Protein 8T2I (pdb70)

Solvent-accessible surface area: 71982 Å² total; per-residue (Å²): 56,50,41,17,54,59,82,0,55,35,0,6,120,66,17,85,43,44,6,9,0,0,0,10,0,24,41,57,115,86,96,42,118,114,107,70,44,74,45,35,37,0,18,38,23,1,5,39,29,96,4,166,86,32,58,53,88,24,51,61,9,13,42,19,46,101,5,7,52,78,79,95,80,76,86,95,6,75,55,21,68,34,6,7,16,55,2,20,100,60,79,21,76,41,24,87,27,4,0,0,67,0,41,110,86,94,119,59,19,31,21,35,12,48,56,43,1,84,67,43,74,25,148,8,0,20,92,0,31,112,55,42,2,9,0,0,0,0,6,25,26,124,70,0,0,0,0,0,0,0,54,81,107,19,89,144,49,86,53,7,85,42,56,1,107,122,68,11,139,184,12,112,128,41,66,0,26,0,28,2,42,37,31,16,0,65,80,4,0,29,95,6,1,124,95,0,58,182,77,54,59,35,128,22,57,27,82,83,38,120,103,3,34,93,95,0,39,118,51,5,61,89,23,54,19,0,0,0,1,7,44,24,1,8,46,0,0,18,14,30,127,81,50,11,18,18,101,12,88,15,94,159,59,13,59,81,98,2,42,88,86,0,12,92,8,0,108,56,132,65,114,22,12,1,1,0,3,0,5,15,0,0,2,1,0,28,8,87,109,58,15,93,124,23,11,125,46,4,82,83,5,31,73,36,3,152,95,12,106,88,140,67,59,13,1,3,38,4,11,2,52,70,7,41,19,3,13,2,3,6,2,4,35,30,9,67,8,13,74,130,94,132,61,125,78,60,28,100,55,10,3,5,51,52,82,3,1,74,26,0,0,56,33,1,15,62,4,24,143,102,170,20,20,89,18,107,6,50,58,74,94,4,51,45,6,1,39,152,12,88,0,0,0,11,3,9,1,2,19,2,4,8,75,4,79,96,30,192,26,75,45,6,21,26,27,6,1,34,10,122,73,89,54,4,75,1,9,4,4,0,7,0,0,0,9,2,36,45,1,54,4,80,121,42,0,52,66,0,0,19,91,47,1,4,32,64,91,4,0,72,33,6,22,161,43,39,28,4,3,8,1,0,11,84,76,33,93,141,84,18,88,148,35,100,61,11,65,11,1,70,90,2,14,152,82,18,95,79,8,16,20,20,34,48,0,46,53,2,22,149,4,5,87,44,2,3,38,27,2,10,54,54,164,52,82,15,82,87,2,5,115,46,3,35,72,80,8,43,70,52,6,146,189,77,61,63,133,123,40,74,115,113,34,13,74,106,164,184,63,62,70,154,73,67,91,43,89,42,9,73,86,63,46,143,102,81,150,140,118,58,85,188,59,96,98,41,52,11,19,69,15,117,68,108,54,34,37,77,62,19,96,70,101,68,42,37,95,44,85,34,47,90,20,72,122,12,68,58,31,98,54,50,67,141,120,61,146,136,85,96,80,42,70,78,142,108,82,113,72,123,56,70,59,80,82,68,163,65,32,81,77,123,90,68,129,102,91,136,85,124,124,118,142,48,72,107,76,112,58,73,52,111,130,34,13,161,94,153,68,53,73,116,92,22,63,76,104,11,124,99,78,117,107,133,29,61,169,50,19,39,114,66,151,104,167,59,182,47,93,69,136,64,76,22,44,87,116,41,137,109,43,52,72,34,120,123,41,122,69,22,80,102,88,185,100,59,105,56,108,44,95,166,40,72,85,63,91,44,51,52,86,87,46,62,61,78,90,100,59,79,126,44,109,70,186,31,114,74,106,166,81,81,114,90,180,79,111,105,107,139,149,86,128,22,60,23,48,82,129,29,147,56,104,170,194,250,134,102,143,110,70,110,86,70,62,44,31,84,75,55,50,56,66,133,43,157,111,97,68,103,54,111,98,105,66,44,94,69,30,58,10,7,60,4,98,30,35,74,144,69,18,129,6,19,29,110,35,90,8,126,12,81,9,70,2,106,75,75,4,33,39,19,34,2,5,8,5,42,34,86,71,176,112,27,86,68,21,8,56,32,88,160,58,105,19,122,128,4,90,97,34,10,50,22,116,58,46,144,16,67,104,47,15,5,58,6,30,0,58,72,7,45,48,39,54,55,22,86,12,12,10,5,31,115,110,50,102,46,110,103,68,27,105,13,58,11,92,16,30,18,34,11,10,78,45,3,12,13,85,63,110,54,58,9,51,2,65,8,23,6,3,75,84,3,29,72,51,18,13,17,6,0,18,69,66,133,163,118,81,27,72,64,8,38,25,60,94,186,87,40,53,192,118,15,76,190,3,17,59,30,79,77,76,104,102,153,39,50,12,37,10,58,9,70,147,46,42,52,53,97,39,2,15,6,6,6,47,180,18,131,82,106,67,55,21,30,3,95,6,33,40,100,106,89,101,31,66,72,23,12,44,18,78,10,63,48,91,47,37,6,7,67,57,28,16,7,44,10,35,10,64,16,15,48,20,4,62,84,58,31,14,31,0,45,16,36,128,152,74,120,146,51,85,66,40,122,0,16,17,55,97,140,73,46,64,178,61,28,67,134,45,19,45,32,158,75,49,42,134,112,25,46,2,37,1,17,34,4,70,6,105,15,84,72,25,49,46,10,18,3,10,20,34,173,52,73,58,42,10,100,33,101,6,63,8,60,29,77,84,66,76,5,77,32,23,161,119,134,86,75,92,85,178,206,162,125,51,123,71,67,71,30,30,3,45,98,85,29,102,116,157,43,38,40,72,122,115,185,116,114,69,163,107,126,102,26,84,165,71,60,176,79,113,112,89,98,101,78,165,53

Nearest PDB structures (foldseek):
  5jon-assembly2_B  TM=9.951E-01  e=1.385E-73  Escherichia coli O157:H7
  4kyc-assembly1_A  TM=9.952E-01  e=3.417E-73  Escherichia coli K-12
  3d4g-assembly7_G  TM=9.962E-01  e=1.449E-72  Escherichia coli K-12
  3vd8-assembly1_A  TM=9.955E-01  e=4.830E-72  Escherichia coli O157:H7
  5wq6-assembly3_C  TM=9.945E-01  e=6.145E-72  Homo sapiens

Foldseek 3Di:
DVLVVVLLVVLQVPDPDDFFKKFWWFWDFDQDPPVRDRWIKTAGDDMGGDHPDDDVVQVVVQVVVVVVVVVVVHDTQALVNVLVVVRRVDMGTQPGADFNVCANVQAKDKQFALVSLVPVPGVSSPSCSVRQWGIWMWGYDDGTIMIITHNHGDDDDVVSVVSVHVSGD/DDDPQAFEEEEAPLFQQVLVQVLQVVVCVVPVHGYHYDHDPPCLVVLVVQLLVLDDGQKYWDWQQQVLLCVVSQFFDFDDDDPVLVVQFDPVLQVLQDHPNTHFFAFWFKKFKWKKFFCVVPVDQDQAPVCQVVVQVPVVVVQAAAEAEALLFVLQLQQLLPFQHFDAFDADPNHTDLLDGGCQDDSNLVSLVSVLVCLVVPRYDLPGHHVNRLVCVLVVRYGMYMGIQSSVPCCVVSPRPMDIAADHHYPPTGGAHAMTTTGMTGTSSDPCNVVVVCSVRPRCLDPVNLVSRCVSTNRAGTRGPVCVVVCVVDVNSVRRVVSVVRYDHHHRHNCVVVSRVLSSQLNSCCNVVVDPNNVSSVSSSCSSNVVVD/DCLVVVVVVVVVVCVVPVDPPVQVLLLVLLVVPPPPDDPPDDDDDCPVPPPVVVVVVCVVDPPNDDPDDQCVSHVPLCVVVVPPDPPPLQPPDDPPDPDDPVPDPCSNVVSVVSPPDPDPPPPPDFDDADDPDPDPDDDRGDPVVVVVVVVVCVVVVVPDPPPDPDCVNVVVCVVDVDDVQRPPDPCRPVDDPRPDDSVCPDPRVVVSVVVVVVVQVVVQDDPDLCPPCVVVDDDDDPDDPRSSSHDGDDDPD/DDDPDDAAQQFDWDWAADPDVVDPRTDIDGDPRHFFWFFDDFPQEDAFEFQDKDKTKGGTAGDDVVWWKWKFFDDDDLTDTADTPPPDHDPVCVVQWDWDADGDPVGIIIIIGGGDAVVQAAKMKIGTHDSPPPGIDIYGYHYYWAWLQEAEAAQQAKEKTKTAHHVDLVDFKKFKFFDDDDLDTDTQDIPPPDHDPVQPVQKDWDADHPVRIIMMMGRHDDAQGWMWIATPDCPVPRIGINGYHHPPDHFDYRFHFPWGQEDEFDFWWKDKTKGATDDRLLPAKKFKDFADPDPVDFGDGACMPPGDHDPVCNLQWDWDADRVRRMIIIIGAGDDVVPQGWMWIDRHDGPPPSTRTHGYYYDDPDGWDWPPDDDDDPPDDDDIATTGHLVCLVPDDADWDDDDPDTDHPDDCDDDPDHHDRSHD

Radius of gyration: 42.63 Å; Cα contacts (8 Å, |Δi|>4): 2074; chains: 4; bounding box: 95×113×93 Å

Structure (mmCIF, N/CA/C/O backbone):
data_8T2I
#
_entry.id   8T2I
#
_cell.length_a   1.00
_cell.length_b   1.00
_cell.length_c   1.00
_cell.angle_alpha   90.00
_cell.angle_beta   90.00
_cell.angle_gamma   90.00
#
_symmetry.space_group_name_H-M   'P 1'
#
loop_
_entity.id
_entity.type
_entity.pdbx_description
1 polymer 'Transcription factor MYC3'
2 polymer 'Maltose/maltodextrin-binding periplasmic protein'
3 polymer 'Protein TIFY 10A'
4 polymer 'AFP homolog 2'
#
loop_
_atom_site.group_PDB
_atom_site.id
_atom_site.type_symbol
_atom_site.label_atom_id
_atom_site.label_alt_id
_atom_site.label_comp_id
_atom_site.label_asym_id
_atom_site.label_entity_id
_atom_site.label_seq_id
_atom_site.pdbx_PDB_ins_code
_atom_site.Cartn_x
_atom_site.Cartn_y
_atom_site.Cartn_z
_atom_site.occupancy
_atom_site.B_iso_or_equiv
_atom_site.auth_seq_id
_atom_site.auth_comp_id
_atom_site.auth_asym_id
_atom_site.auth_atom_id
_atom_site.pdbx_PDB_model_num
ATOM 1 N N . GLU A 1 1 ? 259.210 271.575 313.508 1.00 999.99 49 GLU A N 1
ATOM 2 C CA . GLU A 1 1 ? 259.115 272.742 312.652 1.00 999.99 49 GLU A CA 1
ATOM 3 C C . GLU A 1 1 ? 258.237 272.483 311.423 1.00 999.99 49 GLU A C 1
ATOM 4 O O . GLU A 1 1 ? 257.481 273.362 311.020 1.00 999.99 49 GLU A O 1
ATOM 10 N N . ASP A 1 2 ? 258.349 271.284 310.839 1.00 999.99 50 ASP A N 1
ATOM 11 C CA . ASP A 1 2 ? 257.548 270.927 309.669 1.00 999.99 50 ASP A CA 1
ATOM 12 C C . ASP A 1 2 ? 256.059 270.838 310.000 1.00 999.99 50 ASP A C 1
ATOM 13 O O . ASP A 1 2 ? 255.212 271.290 309.216 1.00 999.99 50 ASP A O 1
ATOM 18 N N . THR A 1 3 ? 255.722 270.236 311.146 1.00 999.99 51 THR A N 1
ATOM 19 C CA . THR A 1 3 ? 254.327 270.148 311.568 1.00 999.99 51 THR A CA 1
ATOM 20 C C . THR A 1 3 ? 253.764 271.526 311.890 1.00 999.99 51 THR A C 1
ATOM 21 O O . THR A 1 3 ? 252.623 271.844 311.527 1.00 999.99 51 THR A O 1
ATOM 25 N N . LEU A 1 4 ? 254.553 272.350 312.584 1.00 999.99 52 LEU A N 1
ATOM 26 C CA . LEU A 1 4 ? 254.141 273.716 312.885 1.00 999.99 52 LEU A CA 1
ATOM 27 C C . LEU A 1 4 ? 254.020 274.543 311.608 1.00 999.99 52 LEU A C 1
ATOM 28 O O . LEU A 1 4 ? 253.156 275.420 311.517 1.00 999.99 52 LEU A O 1
ATOM 33 N N . GLN A 1 5 ? 254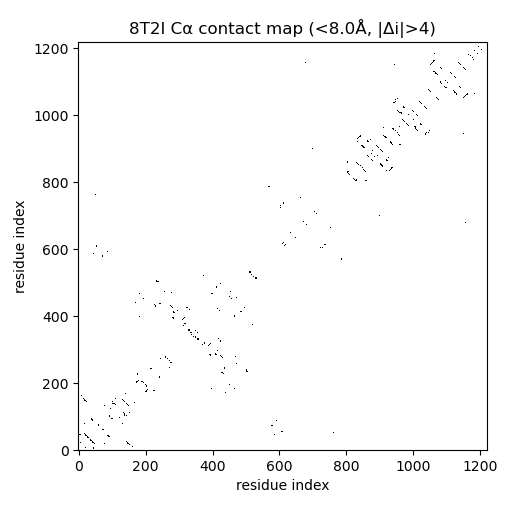.904 274.297 310.630 1.00 999.99 53 GLN A N 1
ATOM 34 C CA . GLN A 1 5 ? 254.787 274.883 309.292 1.00 999.99 53 GLN A CA 1
ATOM 35 C C . GLN A 1 5 ? 253.438 274.571 308.659 1.00 999.99 53 GLN A C 1
ATOM 36 O O . GLN A 1 5 ? 252.751 275.466 308.148 1.00 999.99 53 GLN A O 1
ATOM 42 N N . GLN A 1 6 ? 253.105 273.275 308.610 1.00 999.99 54 GLN A N 1
ATOM 43 C CA . GLN A 1 6 ? 251.819 272.804 308.099 1.00 999.99 54 GLN A CA 1
ATOM 44 C C . GLN A 1 6 ? 250.641 273.472 308.805 1.00 999.99 54 GLN A C 1
ATOM 45 O O . GLN A 1 6 ? 249.686 273.912 308.159 1.00 999.99 54 GLN A O 1
ATOM 47 N N . ARG A 1 7 ? 250.698 273.564 310.138 1.00 999.99 55 ARG A N 1
ATOM 48 C CA . ARG A 1 7 ? 249.591 274.155 310.890 1.00 999.99 55 ARG A CA 1
ATOM 49 C C . ARG A 1 7 ? 249.500 275.675 310.732 1.00 999.99 55 ARG A C 1
ATOM 50 O O . ARG A 1 7 ? 248.386 276.213 310.691 1.00 999.99 55 ARG A O 1
ATOM 58 N N . LEU A 1 8 ? 250.631 276.365 310.549 1.00 999.99 56 LEU A N 1
ATOM 59 C CA . LEU A 1 8 ? 250.598 277.799 310.261 1.00 999.99 56 LEU A CA 1
ATOM 60 C C . LEU A 1 8 ? 250.057 278.070 308.865 1.00 999.99 56 LEU A C 1
ATOM 61 O O . LEU A 1 8 ? 249.352 279.064 308.653 1.00 999.99 56 LEU A O 1
ATOM 66 N N . GLN A 1 9 ? 250.415 277.224 307.892 1.00 999.99 57 GLN A N 1
ATOM 67 C CA . GLN A 1 9 ? 249.844 277.351 306.553 1.00 999.99 57 GLN A CA 1
ATOM 68 C C . GLN A 1 9 ? 248.347 277.065 306.569 1.00 999.99 57 GLN A C 1
ATOM 69 O O . GLN A 1 9 ? 247.570 277.771 305.914 1.00 999.99 57 GLN A O 1
ATOM 75 N N . ALA A 1 10 ? 247.939 276.031 307.314 1.00 999.99 58 ALA A N 1
ATOM 76 C CA . ALA A 1 10 ? 246.531 275.683 307.492 1.00 999.99 58 ALA A CA 1
ATOM 77 C C . ALA A 1 10 ? 245.734 276.834 308.098 1.00 999.99 58 ALA A C 1
ATOM 78 O O . ALA A 1 10 ? 244.559 277.028 307.765 1.00 999.99 58 ALA A O 1
ATOM 80 N N . LEU A 1 11 ? 246.346 277.558 309.046 1.00 999.99 59 LEU A N 1
ATOM 81 C CA . LEU A 1 11 ? 245.668 278.665 309.721 1.00 999.99 59 LEU A CA 1
ATOM 82 C C . LEU A 1 11 ? 245.255 279.767 308.746 1.00 999.99 59 LEU A C 1
ATOM 83 O O . LEU A 1 11 ? 244.166 280.340 308.874 1.00 999.99 59 LEU A O 1
ATOM 88 N N . ILE A 1 12 ? 246.103 280.076 307.763 1.00 999.99 60 ILE A N 1
ATOM 89 C CA . ILE A 1 12 ? 245.761 281.122 306.803 1.00 999.99 60 ILE A CA 1
ATOM 90 C C . ILE A 1 12 ? 245.037 280.598 305.564 1.00 999.99 60 ILE A C 1
ATOM 91 O O . ILE A 1 12 ? 244.410 281.398 304.853 1.00 999.99 60 ILE A O 1
ATOM 96 N N . GLU A 1 13 ? 245.151 279.298 305.251 1.00 999.99 61 GLU A N 1
ATOM 97 C CA . GLU A 1 13 ? 244.414 278.744 304.112 1.00 999.99 61 GLU A CA 1
ATOM 98 C C . GLU A 1 13 ? 242.908 278.813 304.335 1.00 999.99 61 GLU A C 1
ATOM 99 O O . GLU A 1 13 ? 242.149 279.111 303.405 1.00 999.99 61 GLU A O 1
ATOM 105 N N . SER A 1 14 ? 242.458 278.542 305.556 1.00 999.99 62 SER A N 1
ATOM 106 C CA . SER A 1 14 ? 241.041 278.599 305.885 1.00 999.99 62 SER A CA 1
ATOM 107 C C . SER A 1 14 ? 240.606 279.979 306.357 1.00 999.99 62 SER A C 1
ATOM 108 O O . SER A 1 14 ? 239.425 280.163 306.669 1.00 999.99 62 SER A O 1
ATOM 111 N N . ALA A 1 15 ? 241.534 280.935 306.428 1.00 999.99 63 ALA A N 1
ATOM 112 C CA . ALA A 1 15 ? 241.227 282.289 306.876 1.00 999.99 63 ALA A CA 1
ATOM 113 C C . ALA A 1 15 ? 240.279 282.992 305.911 1.00 999.99 63 ALA A C 1
ATOM 114 O O . ALA A 1 15 ? 240.443 282.911 304.689 1.00 999.99 63 ALA A O 1
ATOM 116 N N . GLY A 1 16 ? 239.269 283.660 306.475 1.00 999.99 64 GLY A N 1
ATOM 117 C CA . GLY A 1 16 ? 238.296 284.370 305.658 1.00 999.99 64 GLY A CA 1
ATOM 118 C C . GLY A 1 16 ? 238.884 285.549 304.904 1.00 999.99 64 GLY A C 1
ATOM 119 O O . GLY A 1 16 ? 238.531 285.794 303.748 1.00 999.99 64 GLY A O 1
ATOM 120 N N . GLU A 1 17 ? 239.781 286.294 305.543 1.00 999.99 65 GLU A N 1
ATOM 121 C CA . GLU A 1 17 ? 240.364 287.479 304.936 1.00 999.99 65 GLU A CA 1
ATOM 122 C C . GLU A 1 17 ? 241.707 287.145 304.290 1.00 999.99 65 GLU A C 1
ATOM 123 O O . GLU A 1 17 ? 242.206 286.020 304.361 1.00 999.99 65 GLU A O 1
ATOM 125 N N . ASN A 1 18 ? 242.301 288.155 303.653 1.00 999.99 66 ASN A N 1
ATOM 126 C CA . ASN A 1 18 ? 243.581 288.011 302.960 1.00 999.99 66 ASN A CA 1
ATOM 127 C C . ASN A 1 18 ? 244.686 288.453 303.911 1.00 999.99 66 ASN A C 1
ATOM 128 O O . ASN A 1 18 ? 245.023 289.634 304.004 1.00 999.99 66 ASN A O 1
ATOM 133 N N . TRP A 1 19 ? 245.254 287.490 304.631 1.00 999.99 67 TRP A N 1
ATOM 134 C CA . TRP A 1 19 ? 246.398 287.741 305.497 1.00 999.99 67 TRP A CA 1
ATOM 135 C C . TRP A 1 19 ? 247.686 287.550 304.704 1.00 999.99 67 TRP A C 1
ATOM 136 O O . TRP A 1 19 ? 247.819 286.581 303.949 1.00 999.99 67 TRP A O 1
ATOM 147 N N . THR A 1 20 ? 248.626 288.484 304.868 1.00 999.99 68 THR A N 1
ATOM 148 C CA . THR A 1 20 ? 249.867 288.420 304.102 1.00 999.99 68 THR A CA 1
ATOM 149 C C . THR A 1 20 ? 250.810 287.348 304.645 1.00 999.99 68 THR A C 1
ATOM 150 O O . THR A 1 20 ? 251.363 286.554 303.873 1.00 999.99 68 THR A O 1
ATOM 154 N N . TYR A 1 21 ? 251.001 287.284 305.966 1.00 999.99 69 TYR A N 1
ATOM 155 C CA . TYR A 1 21 ? 251.909 286.273 306.508 1.00 999.99 69 TYR A CA 1
ATOM 156 C C . TYR A 1 21 ? 251.387 285.724 307.833 1.00 999.99 69 TYR A C 1
ATOM 157 O O . TYR A 1 21 ? 250.330 286.126 308.330 1.00 999.99 69 TYR A O 1
ATOM 166 N N . ALA A 1 22 ? 252.154 284.791 308.403 1.00 999.99 70 ALA A N 1
ATOM 167 C CA . ALA A 1 22 ? 251.901 284.273 309.743 1.00 999.99 70 ALA A CA 1
ATOM 168 C C . ALA A 1 22 ? 253.224 283.851 310.371 1.00 999.99 70 ALA A C 1
ATOM 169 O O . ALA A 1 22 ? 254.060 283.233 309.710 1.00 999.99 70 ALA A O 1
ATOM 171 N N . ILE A 1 23 ? 253.420 284.217 311.639 1.00 999.99 71 ILE A N 1
ATOM 172 C CA . ILE A 1 23 ? 254.657 283.967 312.377 1.00 999.99 71 ILE A CA 1
ATOM 173 C C . ILE A 1 23 ? 254.296 283.348 313.720 1.00 999.99 71 ILE A C 1
ATOM 174 O O . ILE A 1 23 ? 253.406 283.849 314.414 1.00 999.99 71 ILE A O 1
ATOM 179 N N . PHE A 1 24 ? 254.974 282.262 314.094 1.00 999.99 72 PHE A N 1
ATOM 180 C CA . PHE A 1 24 ? 254.839 281.709 315.437 1.00 999.99 72 PHE A CA 1
ATOM 181 C C . PHE A 1 24 ? 256.073 282.102 316.244 1.00 999.99 72 PHE A C 1
ATOM 182 O O . PHE A 1 24 ? 257.190 281.679 315.929 1.00 999.99 72 PHE A O 1
ATOM 190 N N . TRP A 1 25 ? 255.872 282.928 317.267 1.00 999.99 73 TRP A N 1
ATOM 191 C CA . TRP A 1 25 ? 256.914 283.262 318.224 1.00 999.99 73 TRP A CA 1
ATOM 192 C C . TRP A 1 25 ? 256.930 282.191 319.305 1.00 999.99 73 TRP A C 1
ATOM 193 O O . TRP A 1 25 ? 255.880 281.858 319.867 1.00 999.99 73 TRP A O 1
ATOM 204 N N . GLN A 1 26 ? 258.123 281.683 319.610 1.00 999.99 74 GLN A N 1
ATOM 205 C CA . GLN A 1 26 ? 258.312 280.477 320.403 1.00 999.99 74 GLN A CA 1
ATOM 206 C C . GLN A 1 26 ? 258.950 280.827 321.740 1.00 999.99 74 GLN A C 1
ATOM 207 O O . GLN A 1 26 ? 259.891 281.625 321.801 1.00 999.99 74 GLN A O 1
ATOM 213 N N . ILE A 1 27 ? 258.431 280.225 322.809 1.00 999.99 75 ILE A N 1
ATOM 214 C CA . ILE A 1 27 ? 258.952 280.459 324.150 1.00 999.99 75 ILE A CA 1
ATOM 215 C C . ILE A 1 27 ? 260.276 279.726 324.322 1.00 999.99 75 ILE A C 1
ATOM 216 O O . ILE A 1 27 ? 260.540 278.699 323.684 1.00 999.99 75 ILE A O 1
ATOM 221 N N . SER A 1 28 ? 261.131 280.276 325.181 1.00 999.99 76 SER A N 1
ATOM 222 C CA . SER A 1 28 ? 262.383 279.637 325.558 1.00 999.99 76 SER A CA 1
ATOM 223 C C . SER A 1 28 ? 262.768 280.122 326.947 1.00 999.99 76 SER A C 1
ATOM 224 O O . SER A 1 28 ? 262.149 281.033 327.502 1.00 999.99 76 SER A O 1
ATOM 227 N N . HIS A 1 29 ? 263.801 279.500 327.511 1.00 999.99 77 HIS A N 1
ATOM 228 C CA . HIS A 1 29 ? 264.289 279.850 328.839 1.00 999.99 77 HIS A CA 1
ATOM 229 C C . HIS A 1 29 ? 265.807 279.933 328.809 1.00 999.99 77 HIS A C 1
ATOM 230 O O . HIS A 1 29 ? 266.478 278.945 328.496 1.00 999.99 77 HIS A O 1
ATOM 237 N N . ASP A 1 30 ? 266.342 281.106 329.135 1.00 999.99 78 ASP A N 1
ATOM 238 C CA . ASP A 1 30 ? 267.773 281.303 329.311 1.00 999.99 78 ASP A CA 1
ATOM 239 C C . ASP A 1 30 ? 268.067 281.614 330.772 1.00 999.99 78 ASP A C 1
ATOM 240 O O . ASP A 1 30 ? 267.306 282.331 331.430 1.00 999.99 78 ASP A O 1
ATOM 245 N N . PHE A 1 31 ? 269.175 281.073 331.275 1.00 999.99 79 PHE A N 1
ATOM 246 C CA . PHE A 1 31 ? 269.536 281.200 332.686 1.00 999.99 79 PHE A CA 1
ATOM 247 C C . PHE A 1 31 ? 270.426 282.425 332.854 1.00 999.99 79 PHE A C 1
ATOM 248 O O . PHE A 1 31 ? 271.636 282.365 332.624 1.00 999.99 79 PHE A O 1
ATOM 250 N N . ASP A 1 32 ? 269.825 283.542 333.258 1.00 999.99 80 ASP A N 1
ATOM 251 C CA . ASP A 1 32 ? 270.575 284.757 333.560 1.00 999.99 80 ASP A CA 1
ATOM 252 C C . ASP A 1 32 ? 271.205 284.612 334.940 1.00 999.99 80 ASP A C 1
ATOM 253 O O . ASP A 1 32 ? 270.503 284.631 335.956 1.00 999.99 80 ASP A O 1
ATOM 255 N N . SER A 1 33 ? 272.532 284.466 334.978 1.00 999.99 81 SER A N 1
ATOM 256 C CA . SER A 1 33 ? 273.247 284.223 336.227 1.00 999.99 81 SER A CA 1
ATOM 257 C C . SER A 1 33 ? 273.336 285.451 337.128 1.00 999.99 81 SER A C 1
ATOM 258 O O . SER A 1 33 ? 273.764 285.315 338.279 1.00 999.99 81 SER A O 1
ATOM 261 N N . SER A 1 34 ? 272.949 286.632 336.648 1.00 999.99 82 SER A N 1
ATOM 262 C CA . SER A 1 34 ? 273.048 287.843 337.454 1.00 999.99 82 SER A CA 1
ATOM 263 C C . SER A 1 34 ? 271.830 288.028 338.353 1.00 999.99 82 SER A C 1
ATOM 264 O O . SER A 1 34 ? 271.974 288.305 339.548 1.00 999.99 82 SER A O 1
ATOM 267 N N . THR A 1 35 ? 270.629 287.879 337.797 1.00 999.99 83 THR A N 1
ATOM 268 C CA . THR A 1 35 ? 269.400 287.995 338.566 1.00 999.99 83 THR A CA 1
ATOM 269 C C . THR A 1 35 ? 268.861 286.651 339.036 1.00 999.99 83 THR A C 1
ATOM 270 O O . THR A 1 35 ? 267.919 286.626 339.836 1.00 999.99 83 THR A O 1
ATOM 274 N N . GLY A 1 36 ? 269.434 285.542 338.567 1.00 999.99 84 GLY A N 1
ATOM 275 C CA . GLY A 1 36 ? 268.957 284.216 338.918 1.00 999.99 84 GLY A CA 1
ATOM 276 C C . GLY A 1 36 ? 267.585 283.864 338.386 1.00 999.99 84 GLY A C 1
ATOM 277 O O . GLY A 1 36 ? 266.981 282.893 338.848 1.00 999.99 84 GLY A O 1
ATOM 278 N N . ASP A 1 37 ? 267.076 284.626 337.422 1.00 999.99 85 ASP A N 1
ATOM 279 C CA . ASP A 1 37 ? 265.733 284.445 336.888 1.00 999.99 85 ASP A CA 1
ATOM 280 C C . ASP A 1 37 ? 265.808 283.655 335.588 1.00 999.99 85 ASP A C 1
ATOM 281 O O . ASP A 1 37 ? 266.502 284.062 334.650 1.00 999.99 85 ASP A O 1
ATOM 283 N N . ASN A 1 38 ? 265.100 282.526 335.535 1.00 999.99 86 ASN A N 1
ATOM 284 C CA . ASN A 1 38 ? 264.894 281.784 334.290 1.00 999.99 86 ASN A CA 1
ATOM 285 C C . ASN A 1 38 ? 263.906 282.563 333.423 1.00 999.99 86 ASN A C 1
ATOM 286 O O . ASN A 1 38 ? 262.712 282.262 333.353 1.00 999.99 86 ASN A O 1
ATOM 288 N N . THR A 1 39 ? 264.426 283.603 332.767 1.00 999.99 87 THR A N 1
ATOM 289 C CA . THR A 1 39 ? 263.599 284.538 332.013 1.00 999.99 87 THR A CA 1
ATOM 290 C C . THR A 1 39 ? 263.013 283.884 330.767 1.00 999.99 87 THR A C 1
ATOM 291 O O . THR A 1 39 ? 263.725 283.228 330.000 1.00 999.99 87 THR A O 1
ATOM 295 N N . VAL A 1 40 ? 261.712 284.068 330.572 1.00 999.99 88 VAL A N 1
ATOM 296 C CA . VAL A 1 40 ? 261.040 283.578 329.374 1.00 999.99 88 VAL A CA 1
ATOM 297 C C . VAL A 1 40 ? 261.303 284.566 328.246 1.00 999.99 88 VAL A C 1
ATOM 298 O O . VAL A 1 40 ? 261.137 285.779 328.417 1.00 999.99 88 VAL A O 1
ATOM 302 N N . ILE A 1 41 ? 261.727 284.054 327.092 1.00 999.99 89 ILE A N 1
ATOM 303 C CA . ILE A 1 41 ? 262.076 284.879 325.941 1.00 999.99 89 ILE A CA 1
ATOM 304 C C . ILE A 1 41 ? 261.354 284.325 324.720 1.00 999.99 89 ILE A C 1
ATOM 305 O O . ILE A 1 41 ? 261.409 283.118 324.456 1.00 999.99 89 ILE A O 1
ATOM 310 N N . LEU A 1 42 ? 260.683 285.205 323.980 1.00 999.99 90 LEU A N 1
ATOM 311 C CA . LEU A 1 42 ? 260.078 284.854 322.704 1.00 999.99 90 LEU A CA 1
ATOM 312 C C . LEU A 1 42 ? 261.077 285.072 321.577 1.00 999.99 90 LEU A C 1
ATOM 313 O O . LEU A 1 42 ? 261.766 286.094 321.528 1.00 999.99 90 LEU A O 1
ATOM 318 N N . GLY A 1 43 ? 261.144 284.103 320.667 1.00 999.99 91 GLY A N 1
ATOM 319 C CA . GLY A 1 43 ? 262.024 284.190 319.520 1.00 999.99 91 GLY A CA 1
ATOM 320 C C . GLY A 1 43 ? 261.342 283.567 318.323 1.00 999.99 91 GLY A C 1
ATOM 321 O O . GLY A 1 43 ? 260.222 283.062 318.421 1.00 999.99 91 GLY A O 1
ATOM 322 N N . TRP A 1 44 ? 262.017 283.661 317.175 1.00 999.99 92 TRP A N 1
ATOM 323 C CA . TRP A 1 44 ? 261.512 283.083 315.933 1.00 999.99 92 TRP A CA 1
ATOM 324 C C . TRP A 1 44 ? 261.341 281.576 316.061 1.00 999.99 92 TRP A C 1
ATOM 325 O O . TRP A 1 44 ? 262.320 280.842 316.223 1.00 999.99 92 TRP A O 1
ATOM 336 N N . GLY A 1 45 ? 260.097 281.114 315.976 1.00 999.99 93 GLY A N 1
ATOM 337 C CA . GLY A 1 45 ? 259.857 279.689 315.962 1.00 999.99 93 GLY A CA 1
ATOM 338 C C . GLY A 1 45 ? 259.704 279.156 314.555 1.00 999.99 93 GLY A C 1
ATOM 339 O O . GLY A 1 45 ? 260.489 278.305 314.129 1.00 999.99 93 GLY A O 1
ATOM 340 N N . ASP A 1 46 ? 258.721 279.688 313.828 1.00 999.99 94 ASP A N 1
ATOM 341 C CA . ASP A 1 46 ? 258.435 279.342 312.441 1.00 999.99 94 ASP A CA 1
ATOM 342 C C . ASP A 1 46 ? 257.690 280.501 311.791 1.00 999.99 94 ASP A C 1
ATOM 343 O O . ASP A 1 46 ? 257.270 281.452 312.457 1.00 999.99 94 ASP A O 1
ATOM 348 N N . GLY A 1 47 ? 257.483 280.387 310.481 1.00 999.99 95 GLY A N 1
ATOM 349 C CA . GLY A 1 47 ? 256.766 281.402 309.735 1.00 999.99 95 GLY A CA 1
ATOM 350 C C . GLY A 1 47 ? 256.360 280.875 308.379 1.00 999.99 95 GLY A C 1
ATOM 351 O O . GLY A 1 47 ? 256.998 279.976 307.824 1.00 999.99 95 GLY A O 1
ATOM 352 N N . TYR A 1 48 ? 255.286 281.450 307.845 1.00 999.99 96 TYR A N 1
ATOM 353 C CA . TYR A 1 48 ? 254.803 281.117 306.510 1.00 999.99 96 TYR A CA 1
ATOM 354 C C . TYR A 1 48 ? 254.309 282.392 305.848 1.00 999.99 96 TYR A C 1
ATOM 355 O O . TYR A 1 48 ? 253.405 283.057 306.368 1.00 999.99 96 TYR A O 1
ATOM 364 N N . TYR A 1 49 ? 254.930 282.741 304.726 1.00 999.99 97 TYR A N 1
ATOM 365 C CA . TYR A 1 49 ? 254.556 283.896 303.923 1.00 999.99 97 TYR A CA 1
ATOM 366 C C . TYR A 1 49 ? 253.667 283.455 302.766 1.00 999.99 97 TYR A C 1
ATOM 367 O O . TYR A 1 49 ? 253.958 282.454 302.102 1.00 999.99 97 TYR A O 1
ATOM 376 N N . LYS A 1 50 ? 252.586 284.199 302.530 1.00 999.99 98 LYS A N 1
ATOM 377 C CA . LYS A 1 50 ? 251.703 283.953 301.395 1.00 999.99 98 LYS A CA 1
ATOM 378 C C . LYS A 1 50 ? 251.681 285.121 300.422 1.00 999.99 98 LYS A C 1
ATOM 379 O O . LYS A 1 50 ? 251.792 284.915 299.207 1.00 999.99 98 LYS A O 1
ATOM 385 N N . GLY A 1 51 ? 251.546 286.347 300.923 1.00 999.99 99 GLY A N 1
ATOM 386 C CA . GLY A 1 51 ? 251.641 287.529 300.089 1.00 999.99 99 GLY A CA 1
ATOM 387 C C . GLY A 1 51 ? 250.372 287.902 299.352 1.00 999.99 99 GLY A C 1
ATOM 388 O O . GLY A 1 51 ? 249.271 287.821 299.907 1.00 999.99 99 GLY A O 1
ATOM 389 N N . GLU A 1 52 ? 250.518 288.314 298.097 1.00 999.99 100 GLU A N 1
ATOM 390 C CA . GLU A 1 52 ? 249.387 288.744 297.284 1.00 999.99 100 GLU A CA 1
ATOM 391 C C . GLU A 1 52 ? 249.521 288.239 295.852 1.00 999.99 100 GLU A C 1
ATOM 392 O O . GLU A 1 52 ? 248.562 287.731 295.270 1.00 999.99 100 GLU A O 1
ATOM 398 N N . THR A 1 62 ? 260.982 301.081 296.147 1.00 999.99 110 THR A N 1
ATOM 399 C CA . THR A 1 62 ? 262.341 300.960 296.657 1.00 999.99 110 THR A CA 1
ATOM 400 C C . THR A 1 62 ? 263.349 301.575 295.693 1.00 999.99 110 THR A C 1
ATOM 401 O O . THR A 1 62 ? 262.985 302.063 294.622 1.00 999.99 110 THR A O 1
ATOM 403 N N . ASN A 1 63 ? 264.616 301.553 296.084 1.00 999.99 111 ASN A N 1
ATOM 404 C CA . ASN A 1 63 ? 265.711 302.074 295.279 1.00 999.99 111 ASN A CA 1
ATOM 405 C C . ASN A 1 63 ? 266.693 300.957 294.930 1.00 999.99 111 ASN A C 1
ATOM 406 O O . ASN A 1 63 ? 266.482 299.787 295.259 1.00 999.99 111 ASN A O 1
ATOM 411 N N . THR A 1 64 ? 267.757 301.345 294.220 1.00 999.99 112 THR A N 1
ATOM 412 C CA . THR A 1 64 ? 268.732 300.385 293.704 1.00 999.99 112 THR A CA 1
ATOM 413 C C . THR A 1 64 ? 269.487 299.665 294.821 1.00 999.99 112 THR A C 1
ATOM 414 O O . THR A 1 64 ? 269.589 298.434 294.809 1.00 999.99 112 THR A O 1
ATOM 418 N N . ALA A 1 65 ? 270.036 300.421 295.784 1.00 999.99 113 ALA A N 1
ATOM 419 C CA . ALA A 1 65 ? 270.893 299.843 296.825 1.00 999.99 113 ALA A CA 1
ATOM 420 C C . ALA A 1 65 ? 270.148 298.858 297.724 1.00 999.99 113 ALA A C 1
ATOM 421 O O . ALA A 1 65 ? 270.683 297.791 298.062 1.00 999.99 113 ALA A O 1
ATOM 423 N N . GLU A 1 66 ? 268.899 299.174 298.080 1.00 999.99 114 GLU A N 1
ATOM 424 C CA . GLU A 1 66 ? 268.110 298.271 298.913 1.00 999.99 114 GLU A CA 1
ATOM 425 C C . GLU A 1 66 ? 267.770 296.993 298.163 1.00 999.99 114 GLU A C 1
ATOM 426 O O . GLU A 1 66 ? 267.883 295.895 298.718 1.00 999.99 114 GLU A O 1
ATOM 432 N N . GLN A 1 67 ? 267.321 297.118 296.909 1.00 999.99 115 GLN A N 1
ATOM 433 C CA . GLN A 1 67 ? 266.966 295.929 296.143 1.00 999.99 115 GLN A CA 1
ATOM 434 C C . GLN A 1 67 ? 268.188 295.078 295.823 1.00 999.99 115 GLN A C 1
ATOM 435 O O . GLN A 1 67 ? 268.080 293.852 295.794 1.00 999.99 115 GLN A O 1
ATOM 441 N N . GLU A 1 68 ? 269.367 295.691 295.679 1.00 999.99 116 GLU A N 1
ATOM 442 C CA . GLU A 1 68 ? 270.571 294.896 295.455 1.00 999.99 116 GLU A CA 1
ATOM 443 C C . GLU A 1 68 ? 270.995 294.170 296.725 1.00 999.99 116 GLU A C 1
ATOM 444 O O . GLU A 1 68 ? 271.416 293.008 296.662 1.00 999.99 116 GLU A O 1
ATOM 450 N N . HIS A 1 69 ? 270.850 294.825 297.885 1.00 999.99 117 HIS A N 1
ATOM 451 C CA . HIS A 1 69 ? 271.101 294.164 299.166 1.00 999.99 117 HIS A CA 1
ATOM 452 C C . HIS A 1 69 ? 270.146 292.990 299.380 1.00 999.99 117 HIS A C 1
ATOM 453 O O . HIS A 1 69 ? 270.566 291.895 299.782 1.00 999.99 117 HIS A O 1
ATOM 460 N N . ARG A 1 70 ? 268.859 293.196 299.077 1.00 999.99 118 ARG A N 1
ATOM 461 C CA . ARG A 1 70 ? 267.855 292.154 299.280 1.00 999.99 118 ARG A CA 1
ATOM 462 C C . ARG A 1 70 ? 268.061 290.984 298.326 1.00 999.99 118 ARG A C 1
ATOM 463 O O . ARG A 1 70 ? 267.938 289.825 298.733 1.00 999.99 118 ARG A O 1
ATOM 471 N N . LYS A 1 71 ? 268.359 291.268 297.054 1.00 999.99 119 LYS A N 1
ATOM 472 C CA . LYS A 1 71 ? 268.623 290.208 296.084 1.00 999.99 119 LYS A CA 1
ATOM 473 C C . LYS A 1 71 ? 269.898 289.445 296.429 1.00 999.99 119 LYS A C 1
ATOM 474 O O . LYS A 1 71 ? 269.971 288.231 296.205 1.00 999.99 119 LYS A O 1
ATOM 480 N N . ARG A 1 72 ? 270.914 290.143 296.959 1.00 999.99 120 ARG A N 1
ATOM 481 C CA . ARG A 1 72 ? 272.117 289.480 297.466 1.00 999.99 120 ARG A CA 1
ATOM 482 C C . ARG A 1 72 ? 271.784 288.504 298.591 1.00 999.99 120 ARG A C 1
ATOM 483 O O . ARG A 1 72 ? 272.266 287.363 298.599 1.00 999.99 120 ARG A O 1
ATOM 491 N N . VAL A 1 73 ? 270.977 288.950 299.563 1.00 999.99 121 VAL A N 1
ATOM 492 C CA . VAL A 1 73 ? 270.562 288.083 300.671 1.00 999.99 121 VAL A CA 1
ATOM 493 C C . VAL A 1 73 ? 269.746 286.891 300.162 1.00 999.99 121 VAL A C 1
ATOM 494 O O . VAL A 1 73 ? 269.949 285.750 300.602 1.00 999.99 121 VAL A O 1
ATOM 498 N N . ILE A 1 74 ? 268.831 287.134 299.215 1.00 999.99 122 ILE A N 1
ATOM 499 C CA . ILE A 1 74 ? 267.985 286.067 298.677 1.00 999.99 122 ILE A CA 1
ATOM 500 C C . ILE A 1 74 ? 268.812 285.043 297.900 1.00 999.99 122 ILE A C 1
ATOM 501 O O . ILE A 1 74 ? 268.606 283.833 298.045 1.00 999.99 122 ILE A O 1
ATOM 506 N N . ARG A 1 75 ? 269.797 285.494 297.116 1.00 999.99 123 ARG A N 1
ATOM 507 C CA . ARG A 1 75 ? 270.615 284.517 296.404 1.00 999.99 123 ARG A CA 1
ATOM 508 C C . ARG A 1 75 ? 271.611 283.823 297.326 1.00 999.99 123 ARG A C 1
ATOM 509 O O . ARG A 1 75 ? 272.002 282.688 297.043 1.00 999.99 123 ARG A O 1
ATOM 517 N N . GLU A 1 76 ? 271.984 284.456 298.444 1.00 999.99 124 GLU A N 1
ATOM 518 C CA . GLU A 1 76 ? 272.775 283.769 299.462 1.00 999.99 124 GLU A CA 1
ATOM 519 C C . GLU A 1 76 ? 271.970 282.651 300.114 1.00 999.99 124 GLU A C 1
ATOM 520 O O . GLU A 1 76 ? 272.481 281.540 300.324 1.00 999.99 124 GLU A O 1
ATOM 526 N N . LEU A 1 77 ? 270.695 282.923 300.407 1.00 999.99 125 LEU A N 1
ATOM 527 C CA . LEU A 1 77 ? 269.809 281.896 300.948 1.00 999.99 125 LEU A CA 1
ATOM 528 C C . LEU A 1 77 ? 269.559 280.788 299.930 1.00 999.99 125 LEU A C 1
ATOM 529 O O . LEU A 1 77 ? 269.459 279.614 300.301 1.00 999.99 125 LEU A O 1
ATOM 534 N N . ASN A 1 78 ? 269.417 281.152 298.651 1.00 999.99 126 ASN A N 1
ATOM 535 C CA . ASN A 1 78 ? 269.273 280.162 297.584 1.00 999.99 126 ASN A CA 1
ATOM 536 C C . ASN A 1 78 ? 270.510 279.278 297.463 1.00 999.99 126 ASN A C 1
ATOM 537 O O . ASN A 1 78 ? 270.393 278.072 297.211 1.00 999.99 126 ASN A O 1
ATOM 542 N N . SER A 1 79 ? 271.702 279.875 297.580 1.00 999.99 127 SER A N 1
ATOM 543 C CA . SER A 1 79 ? 272.944 279.106 297.620 1.00 999.99 127 SER A CA 1
ATOM 544 C C . SER A 1 79 ? 272.972 278.153 298.810 1.00 999.99 127 SER A C 1
ATOM 545 O O . SER A 1 79 ? 273.481 277.030 298.702 1.00 999.99 127 SER A O 1
ATOM 548 N N . LEU A 1 80 ? 272.457 278.597 299.961 1.00 999.99 128 LEU A N 1
ATOM 549 C CA . LEU A 1 80 ? 272.416 277.728 301.137 1.00 999.99 128 LEU A CA 1
ATOM 550 C C . LEU A 1 80 ? 271.439 276.569 300.956 1.00 999.99 128 LEU A C 1
ATOM 551 O O . LEU A 1 80 ? 271.766 275.421 301.282 1.00 999.99 128 LEU A O 1
ATOM 556 N N . ILE A 1 81 ? 270.238 276.843 300.443 1.00 999.99 129 ILE A N 1
ATOM 557 C CA . ILE A 1 81 ? 269.234 275.791 300.312 1.00 999.99 129 ILE A CA 1
ATOM 558 C C . ILE A 1 81 ? 269.536 274.901 299.112 1.00 999.99 129 ILE A C 1
ATOM 559 O O . ILE A 1 81 ? 269.511 273.669 299.216 1.00 999.99 129 ILE A O 1
ATOM 564 N N . SER A 1 82 ? 269.844 275.500 297.968 1.00 999.99 130 SER A N 1
ATOM 565 C CA . SER A 1 82 ? 270.017 274.741 296.735 1.00 999.99 130 SER A CA 1
ATOM 566 C C . SER A 1 82 ? 271.488 274.668 296.338 1.00 999.99 130 SER A C 1
ATOM 567 O O . SER A 1 82 ? 272.325 274.185 297.101 1.00 999.99 130 SER A O 1
ATOM 570 N N . ASP A 1 93 ? 265.976 285.882 289.259 1.00 999.99 141 ASP A N 1
ATOM 571 C CA . ASP A 1 93 ? 266.129 286.829 290.357 1.00 999.99 141 ASP A CA 1
ATOM 572 C C . ASP A 1 93 ? 265.005 287.862 290.344 1.00 999.99 141 ASP A C 1
ATOM 573 O O . ASP A 1 93 ? 265.110 288.888 289.677 1.00 999.99 141 ASP A O 1
ATOM 578 N N . GLU A 1 94 ? 263.935 287.584 291.085 1.00 999.99 142 GLU A N 1
ATOM 579 C CA . GLU A 1 94 ? 262.816 288.506 291.196 1.00 999.99 142 GLU A CA 1
ATOM 580 C C . GLU A 1 94 ? 263.105 289.586 292.238 1.00 999.99 142 GLU A C 1
ATOM 581 O O . GLU A 1 94 ? 264.042 289.490 293.034 1.00 999.99 142 GLU A O 1
ATOM 587 N N . GLU A 1 95 ? 262.271 290.623 292.232 1.00 999.99 143 GLU A N 1
ATOM 588 C CA . GLU A 1 95 ? 262.395 291.680 293.222 1.00 999.99 143 GLU A CA 1
ATOM 589 C C . GLU A 1 95 ? 261.808 291.242 294.559 1.00 999.99 143 GLU A C 1
ATOM 590 O O . GLU A 1 95 ? 260.933 290.375 294.635 1.00 999.99 143 GLU A O 1
ATOM 596 N N . VAL A 1 96 ? 262.308 291.860 295.622 1.00 999.99 144 VAL A N 1
ATOM 597 C CA . VAL A 1 96 ? 261.912 291.540 296.986 1.00 999.99 144 VAL A CA 1
ATOM 598 C C . VAL A 1 96 ? 261.010 292.659 297.488 1.00 999.99 144 VAL A C 1
ATOM 599 O O . VAL A 1 96 ? 261.473 293.778 297.735 1.00 999.99 144 VAL A O 1
ATOM 603 N N . THR A 1 97 ? 259.719 292.361 297.618 1.00 999.99 145 THR A N 1
ATOM 604 C CA . THR A 1 97 ? 258.756 293.322 298.134 1.00 999.99 145 THR A CA 1
ATOM 605 C C . THR A 1 97 ? 259.012 293.595 299.615 1.00 999.99 145 THR A C 1
ATOM 606 O O . THR A 1 97 ? 259.695 292.832 300.306 1.00 999.99 145 THR A O 1
ATOM 610 N N . ASP A 1 98 ? 258.476 294.729 300.083 1.00 999.99 146 ASP A N 1
ATOM 611 C CA . ASP A 1 98 ? 258.653 295.154 301.472 1.00 999.99 146 ASP A CA 1
ATOM 612 C C . ASP A 1 98 ? 258.064 294.159 302.468 1.00 999.99 146 ASP A C 1
ATOM 613 O O . ASP A 1 98 ? 258.587 294.018 303.579 1.00 999.99 146 ASP A O 1
ATOM 618 N N . THR A 1 99 ? 256.988 293.461 302.093 1.00 999.99 147 THR A N 1
ATOM 619 C CA . THR A 1 99 ? 256.396 292.478 302.996 1.00 999.99 147 THR A CA 1
ATOM 620 C C . THR A 1 99 ? 257.283 291.245 303.137 1.00 999.99 147 THR A C 1
ATOM 621 O O . THR A 1 99 ? 257.449 290.722 304.248 1.00 999.99 147 THR A O 1
ATOM 625 N N . GLU A 1 100 ? 257.859 290.774 302.021 1.00 999.99 148 GLU A N 1
ATOM 626 C CA . GLU A 1 100 ? 258.829 289.679 302.059 1.00 999.99 148 GLU A CA 1
ATOM 627 C C . GLU A 1 100 ? 260.045 290.041 302.901 1.00 999.99 148 GLU A C 1
ATOM 628 O O . GLU A 1 100 ? 260.536 289.220 303.687 1.00 999.99 148 GLU A O 1
ATOM 634 N N . TRP A 1 101 ? 260.525 291.278 302.770 1.00 999.99 149 TRP A N 1
ATOM 635 C CA . TRP A 1 101 ? 261.717 291.691 303.500 1.00 999.99 149 TRP A CA 1
ATOM 636 C C . TRP A 1 101 ? 261.425 291.879 304.984 1.00 999.99 149 TRP A C 1
ATOM 637 O O . TRP A 1 101 ? 262.277 291.570 305.823 1.00 999.99 149 TRP A O 1
ATOM 648 N N . PHE A 1 102 ? 260.237 292.393 305.327 1.00 999.99 150 PHE A N 1
ATOM 649 C CA . PHE A 1 102 ? 259.832 292.468 306.730 1.00 999.99 150 PHE A CA 1
ATOM 650 C C . PHE A 1 102 ? 259.726 291.076 307.346 1.00 999.99 150 PHE A C 1
ATOM 651 O O . PHE A 1 102 ? 260.192 290.850 308.471 1.00 999.99 150 PHE A O 1
ATOM 659 N N . PHE A 1 103 ? 259.086 290.144 306.623 1.00 999.99 151 PHE A N 1
ATOM 660 C CA . PHE A 1 103 ? 259.009 288.738 307.027 1.00 999.99 151 PHE A CA 1
ATOM 661 C C . PHE A 1 103 ? 260.393 288.137 307.269 1.00 999.99 151 PHE A C 1
ATOM 662 O O . PHE A 1 103 ? 260.602 287.398 308.238 1.00 999.99 151 PHE A O 1
ATOM 670 N N . LEU A 1 104 ? 261.345 288.433 306.380 1.00 999.99 152 LEU A N 1
ATOM 671 C CA . LEU A 1 104 ? 262.685 287.864 306.500 1.00 999.99 152 LEU A CA 1
ATOM 672 C C . LEU A 1 104 ? 263.448 288.469 307.679 1.00 999.99 152 LEU A C 1
ATOM 673 O O . LEU A 1 104 ? 264.063 287.741 308.467 1.00 999.99 152 LEU A O 1
ATOM 678 N N . VAL A 1 105 ? 263.440 289.803 307.801 1.00 999.99 153 VAL A N 1
ATOM 679 C CA . VAL A 1 105 ? 264.121 290.497 308.896 1.00 999.99 153 VAL A CA 1
ATOM 680 C C . VAL A 1 105 ? 263.495 290.187 310.260 1.00 999.99 153 VAL A C 1
ATOM 681 O O . VAL A 1 105 ? 264.193 290.222 311.283 1.00 999.99 153 VAL A O 1
ATOM 685 N N . SER A 1 106 ? 262.222 289.768 310.290 1.00 999.99 154 SER A N 1
ATOM 686 C CA . SER A 1 106 ? 261.579 289.389 311.547 1.00 999.99 154 SER A CA 1
ATOM 687 C C . SER A 1 106 ? 262.192 288.140 312.178 1.00 999.99 154 SER A C 1
ATOM 688 O O . SER A 1 106 ? 262.010 287.920 313.381 1.00 999.99 154 SER A O 1
ATOM 691 N N . MET A 1 107 ? 262.901 287.319 311.394 1.00 999.99 155 MET A N 1
ATOM 692 C CA . MET A 1 107 ? 263.593 286.148 311.925 1.00 999.99 155 MET A CA 1
ATOM 693 C C . MET A 1 107 ? 264.723 286.505 312.888 1.00 999.99 155 MET A C 1
ATOM 694 O O . MET A 1 107 ? 265.105 285.666 313.710 1.00 999.99 155 MET A O 1
ATOM 699 N N . THR A 1 108 ? 265.260 287.726 312.812 1.00 999.99 156 THR A N 1
ATOM 700 C CA . THR A 1 108 ? 266.400 288.131 313.627 1.00 999.99 156 THR A CA 1
ATOM 701 C C . THR A 1 108 ? 266.013 288.619 315.017 1.00 999.99 156 THR A C 1
ATOM 702 O O . THR A 1 108 ? 266.896 288.772 315.868 1.00 999.99 156 THR A O 1
ATOM 706 N N . GLN A 1 109 ? 264.733 288.877 315.265 1.00 999.99 157 GLN A N 1
ATOM 707 C CA . GLN A 1 109 ? 264.297 289.540 316.486 1.00 999.99 157 GLN A CA 1
ATOM 708 C C . GLN A 1 109 ? 263.981 288.531 317.582 1.00 999.99 157 GLN A C 1
ATOM 709 O O . GLN A 1 109 ? 263.427 287.461 317.320 1.00 999.99 157 GLN A O 1
ATOM 715 N N . SER A 1 110 ? 264.350 288.880 318.813 1.00 999.99 158 SER A N 1
ATOM 716 C CA . SER A 1 110 ? 263.951 288.132 319.995 1.00 999.99 158 SER A CA 1
ATOM 717 C C . SER A 1 110 ? 263.283 289.092 320.967 1.00 999.99 158 SER A C 1
ATOM 718 O O . SER A 1 110 ? 263.591 290.285 320.997 1.00 999.99 158 SER A O 1
ATOM 721 N N . PHE A 1 111 ? 262.412 288.541 321.812 1.00 999.99 159 PHE A N 1
ATOM 722 C CA . PHE A 1 111 ? 261.510 289.336 322.644 1.00 999.99 159 PHE A CA 1
ATOM 723 C C . PHE A 1 111 ? 261.472 288.766 324.054 1.00 999.99 159 PHE A C 1
ATOM 724 O O . PHE A 1 111 ? 261.043 287.626 324.254 1.00 999.99 159 PHE A O 1
ATOM 732 N N . VAL A 1 112 ? 261.953 289.550 325.022 1.00 999.99 160 VAL A N 1
ATOM 733 C CA . VAL A 1 112 ? 261.762 289.224 326.430 1.00 999.99 160 VAL A CA 1
ATOM 734 C C . VAL A 1 112 ? 260.270 289.283 326.742 1.00 999.99 160 VAL A C 1
ATOM 735 O O . VAL A 1 112 ? 259.536 290.090 326.156 1.00 999.99 160 VAL A O 1
ATOM 739 N N . ASN A 1 113 ? 259.803 288.354 327.587 1.00 999.99 161 ASN A N 1
ATOM 740 C CA . ASN A 1 113 ? 258.408 288.307 328.023 1.00 999.99 161 ASN A CA 1
ATOM 741 C C . ASN A 1 113 ? 257.976 289.636 328.636 1.00 999.99 161 ASN A C 1
ATOM 742 O O . ASN A 1 113 ? 258.615 290.151 329.556 1.00 999.99 161 ASN A O 1
ATOM 747 N N . GLY A 1 114 ? 256.882 290.186 328.110 1.00 999.99 162 GLY A N 1
ATOM 748 C CA . GLY A 1 114 ? 256.399 291.488 328.504 1.00 999.99 162 GLY A CA 1
ATOM 749 C C . GLY A 1 114 ? 256.887 292.627 327.635 1.00 999.99 162 GLY A C 1
ATOM 750 O O . GLY A 1 114 ? 256.245 293.683 327.603 1.00 999.99 162 GLY A O 1
ATOM 751 N N . VAL A 1 115 ? 257.999 292.440 326.926 1.00 999.99 163 VAL A N 1
ATOM 752 C CA . VAL A 1 115 ? 258.591 293.473 326.086 1.00 999.99 163 VAL A CA 1
ATOM 753 C C . VAL A 1 115 ? 258.057 293.290 324.672 1.00 999.99 163 VAL A C 1
ATOM 754 O O . VAL A 1 115 ? 257.979 292.164 324.166 1.00 999.99 163 VAL A O 1
ATOM 758 N N . GLY A 1 116 ? 257.684 294.395 324.025 1.00 999.99 164 GLY A N 1
ATOM 759 C CA . GLY A 1 116 ? 257.172 294.346 322.668 1.00 999.99 164 GLY A CA 1
ATOM 760 C C . GLY A 1 116 ? 255.769 293.780 322.555 1.00 999.99 164 GLY A C 1
ATOM 761 O O . GLY A 1 116 ? 255.211 293.289 323.540 1.00 999.99 164 GLY A O 1
ATOM 762 N N . LEU A 1 117 ? 255.176 293.901 321.367 1.00 999.99 165 LEU A N 1
ATOM 763 C CA . LEU A 1 117 ? 253.814 293.423 321.126 1.00 999.99 165 LEU A CA 1
ATOM 764 C C . LEU A 1 117 ? 253.594 291.922 321.390 1.00 999.99 165 LEU A C 1
ATOM 765 O O . LEU A 1 117 ? 252.583 291.593 322.040 1.00 999.99 165 LEU A O 1
ATOM 770 N N . PRO A 1 118 ? 254.464 290.978 320.967 1.00 999.99 166 PRO A N 1
ATOM 771 C CA . PRO A 1 118 ? 254.201 289.575 321.342 1.00 999.99 166 PRO A CA 1
ATOM 772 C C . PRO A 1 118 ? 254.412 289.298 322.818 1.00 999.99 166 PRO A C 1
ATOM 773 O O . PRO A 1 118 ? 253.705 288.456 323.382 1.00 999.99 166 PRO A O 1
ATOM 777 N N . GLY A 1 119 ? 255.378 289.962 323.460 1.00 999.99 167 GLY A N 1
ATOM 778 C CA . GLY A 1 119 ? 255.566 289.768 324.888 1.00 999.99 167 GLY A CA 1
ATOM 779 C C . GLY A 1 119 ? 254.417 290.325 325.704 1.00 999.99 167 GLY A C 1
ATOM 780 O O . GLY A 1 119 ? 254.065 289.768 326.750 1.00 999.99 167 GLY A O 1
ATOM 781 N N . GLU A 1 120 ? 253.794 291.404 325.220 1.00 999.99 168 GLU A N 1
ATOM 782 C CA . GLU A 1 120 ? 252.595 291.929 325.864 1.00 999.99 168 GLU A CA 1
ATOM 783 C C . GLU A 1 120 ? 251.413 290.992 325.663 1.00 999.99 168 GLU A C 1
ATOM 784 O O . GLU A 1 120 ? 250.592 290.823 326.573 1.00 999.99 168 GLU A O 1
ATOM 790 N N . SER A 1 121 ? 251.277 290.429 324.455 1.00 999.99 169 SER A N 1
ATOM 791 C CA . SER A 1 121 ? 250.238 289.430 324.208 1.00 999.99 169 SER A CA 1
ATOM 792 C C . SER A 1 121 ? 250.417 288.201 325.098 1.00 999.99 169 SER A C 1
ATOM 793 O O . SER A 1 121 ? 249.445 287.693 325.666 1.00 999.99 169 SER A O 1
ATOM 796 N N . PHE A 1 122 ? 251.659 287.732 325.250 1.00 999.99 170 PHE A N 1
ATOM 797 C CA . PHE A 1 122 ? 251.930 286.509 326.002 1.00 999.99 170 PHE A CA 1
ATOM 798 C C . PHE A 1 122 ? 251.749 286.717 327.501 1.00 999.99 170 PHE A C 1
ATOM 799 O O . PHE A 1 122 ? 251.149 285.874 328.180 1.00 999.99 170 PHE A O 1
ATOM 807 N N . LEU A 1 123 ? 252.325 287.802 328.040 1.00 999.99 171 LEU A N 1
ATOM 808 C CA . LEU A 1 123 ? 252.283 288.066 329.479 1.00 999.99 171 LEU A CA 1
ATOM 809 C C . LEU A 1 123 ? 250.854 288.238 329.991 1.00 999.99 171 LEU A C 1
ATOM 810 O O . LEU A 1 123 ? 250.537 287.823 331.112 1.00 999.99 171 LEU A O 1
ATOM 815 N N . ASN A 1 124 ? 249.974 288.830 329.185 1.00 999.99 172 ASN A N 1
ATOM 816 C CA . ASN A 1 124 ? 248.608 289.098 329.613 1.00 999.99 172 ASN A CA 1
ATOM 817 C C . ASN A 1 124 ? 247.589 288.141 329.004 1.00 999.99 172 ASN A C 1
ATOM 818 O O . ASN A 1 124 ? 246.394 288.277 329.292 1.00 999.99 172 ASN A O 1
ATOM 823 N N . SER A 1 125 ? 248.047 287.160 328.209 1.00 999.99 173 SER A N 1
ATOM 824 C CA . SER A 1 125 ? 247.224 286.095 327.606 1.00 999.99 173 SER A CA 1
ATOM 825 C C . SER A 1 125 ? 246.027 286.631 326.816 1.00 999.99 173 SER A C 1
ATOM 826 O O . SER A 1 125 ? 244.957 286.018 326.796 1.00 999.99 173 SER A O 1
ATOM 829 N N . ARG A 1 126 ? 246.196 287.773 326.151 1.00 999.99 174 ARG A N 1
ATOM 830 C CA . ARG A 1 126 ? 245.102 288.414 325.437 1.00 999.99 174 ARG A CA 1
ATOM 831 C C . ARG A 1 126 ? 245.477 288.677 323.984 1.00 999.99 174 ARG A C 1
ATOM 832 O O . ARG A 1 126 ? 246.651 288.658 323.603 1.00 999.99 174 ARG A O 1
ATOM 840 N N . VAL A 1 127 ? 244.446 288.924 323.179 1.00 999.99 175 VAL A N 1
ATOM 841 C CA . VAL A 1 127 ? 244.598 289.233 321.762 1.00 999.99 175 VAL A CA 1
ATOM 842 C C . VAL A 1 127 ? 244.775 290.737 321.606 1.00 999.99 175 VAL A C 1
ATOM 843 O O . VAL A 1 127 ? 244.019 291.525 322.187 1.00 999.99 175 VAL A O 1
ATOM 847 N N . ILE A 1 128 ? 245.773 291.139 320.820 1.00 999.99 176 ILE A N 1
ATOM 848 C CA . ILE A 1 128 ? 246.053 292.543 320.545 1.00 999.99 176 ILE A CA 1
ATOM 849 C C . ILE A 1 128 ? 245.912 292.751 319.043 1.00 999.99 176 ILE A C 1
ATOM 850 O O . ILE A 1 128 ? 246.658 292.157 318.251 1.00 999.99 176 ILE A O 1
ATOM 855 N N . TRP A 1 129 ? 244.947 293.581 318.652 1.00 999.99 177 TRP A N 1
ATOM 856 C CA . TRP A 1 129 ? 244.558 293.776 317.259 1.00 999.99 177 TRP A CA 1
ATOM 857 C C . TRP A 1 129 ? 244.882 295.217 316.874 1.00 999.99 177 TRP A C 1
ATOM 858 O O . TRP A 1 129 ? 244.238 296.148 317.369 1.00 999.99 177 TRP A O 1
ATOM 869 N N . LEU A 1 130 ? 245.876 295.414 316.004 1.00 999.99 178 LEU A N 1
ATOM 870 C CA . LEU A 1 130 ? 246.202 296.735 315.477 1.00 999.99 178 LEU A CA 1
ATOM 871 C C . LEU A 1 130 ? 245.727 296.792 314.031 1.00 999.99 178 LEU A C 1
ATOM 872 O O . LEU A 1 130 ? 246.323 296.162 313.150 1.00 999.99 178 LEU A O 1
ATOM 877 N N . SER A 1 131 ? 244.658 297.545 313.790 1.00 999.99 179 SER A N 1
ATOM 878 C CA . SER A 1 131 ? 244.012 297.617 312.485 1.00 999.99 179 SER A CA 1
ATOM 879 C C . SER A 1 131 ? 244.143 299.028 311.927 1.00 999.99 179 SER A C 1
ATOM 880 O O . SER A 1 131 ? 243.650 299.986 312.532 1.00 999.99 179 SER A O 1
ATOM 883 N N . GLY A 1 132 ? 244.783 299.149 310.776 1.00 999.99 180 GLY A N 1
ATOM 884 C CA . GLY A 1 132 ? 244.979 300.443 310.139 1.00 999.99 180 GLY A CA 1
ATOM 885 C C . GLY A 1 132 ? 246.308 301.078 310.493 1.00 999.99 180 GLY A C 1
ATOM 886 O O . GLY A 1 132 ? 246.857 300.892 311.582 1.00 999.99 180 GLY A O 1
ATOM 887 N N . SER A 1 133 ? 246.824 301.865 309.540 1.00 999.99 181 SER A N 1
ATOM 888 C CA . SER A 1 133 ? 248.117 302.523 309.695 1.00 999.99 181 SER A CA 1
ATOM 889 C C . SER A 1 133 ? 248.110 303.561 310.808 1.00 999.99 181 SER A C 1
ATOM 890 O O . SER A 1 133 ? 249.156 303.797 311.426 1.00 999.99 181 SER A O 1
ATOM 893 N N . GLY A 1 134 ? 246.946 304.146 311.103 1.00 999.99 182 GLY A N 1
ATOM 894 C CA . GLY A 1 134 ? 246.849 305.070 312.221 1.00 999.99 182 GLY A CA 1
ATOM 895 C C . GLY A 1 134 ? 247.061 304.375 313.551 1.00 999.99 182 GLY A C 1
ATOM 896 O O . GLY A 1 134 ? 247.820 304.854 314.395 1.00 999.99 182 GLY A O 1
ATOM 897 N N . ALA A 1 135 ? 246.361 303.252 313.761 1.00 999.99 183 ALA A N 1
ATOM 898 C CA . ALA A 1 135 ? 246.569 302.407 314.937 1.00 999.99 183 ALA A CA 1
ATOM 899 C C . ALA A 1 135 ? 248.014 301.927 315.039 1.00 999.99 183 ALA A C 1
ATOM 900 O O . ALA A 1 135 ? 248.592 301.894 316.134 1.00 999.99 183 ALA A O 1
ATOM 902 N N . LEU A 1 136 ? 248.594 301.516 313.902 1.00 999.99 184 LEU A N 1
ATOM 903 C CA . LEU A 1 136 ? 249.973 301.026 313.868 1.00 999.99 184 LEU A CA 1
ATOM 904 C C . LEU A 1 136 ? 250.962 302.095 314.326 1.00 999.99 184 LEU A C 1
ATOM 905 O O . LEU A 1 136 ? 251.817 301.839 315.183 1.00 999.99 184 LEU A O 1
ATOM 910 N N . THR A 1 137 ? 250.879 303.297 313.746 1.00 999.99 185 THR A N 1
ATOM 911 C CA . THR A 1 137 ? 251.786 304.367 314.154 1.00 999.99 185 THR A CA 1
ATOM 912 C C . THR A 1 137 ? 251.475 304.885 315.556 1.00 999.99 185 THR A C 1
ATOM 913 O O . THR A 1 137 ? 252.390 305.316 316.267 1.00 999.99 185 THR A O 1
ATOM 917 N N . GLY A 1 138 ? 250.208 304.859 315.974 1.00 999.99 186 GLY A N 1
ATOM 918 C CA . GLY A 1 138 ? 249.807 305.344 317.277 1.00 999.99 186 GLY A CA 1
ATOM 919 C C . GLY A 1 138 ? 249.929 304.363 318.417 1.00 999.99 186 GLY A C 1
ATOM 920 O O . GLY A 1 138 ? 249.647 304.727 319.562 1.00 999.99 186 GLY A O 1
ATOM 921 N N . SER A 1 139 ? 250.339 303.122 318.145 1.00 999.99 187 SER A N 1
ATOM 922 C CA . SER A 1 139 ? 250.387 302.117 319.201 1.00 999.99 187 SER A CA 1
ATOM 923 C C . SER A 1 139 ? 251.625 302.262 320.075 1.00 999.99 187 SER A C 1
ATOM 924 O O . SER A 1 139 ? 251.594 301.885 321.252 1.00 999.99 187 SER A O 1
ATOM 927 N N . GLY A 1 140 ? 252.713 302.799 319.529 1.00 999.99 188 GLY A N 1
ATOM 928 C CA . GLY A 1 140 ? 253.950 302.934 320.268 1.00 999.99 188 GLY A CA 1
ATOM 929 C C . GLY A 1 140 ? 254.827 301.706 320.274 1.00 999.99 188 GLY A C 1
ATOM 930 O O . GLY A 1 140 ? 255.871 301.711 320.935 1.00 999.99 188 GLY A O 1
ATOM 931 N N . CYS A 1 141 ? 254.438 300.654 319.560 1.00 999.99 189 CYS A N 1
ATOM 932 C CA . CYS A 1 141 ? 255.281 299.483 319.367 1.00 999.99 189 CYS A CA 1
ATOM 933 C C . CYS A 1 141 ? 256.125 299.692 318.116 1.00 999.99 189 CYS A C 1
ATOM 934 O O . CYS A 1 141 ? 255.588 300.016 317.051 1.00 999.99 189 CYS A O 1
ATOM 937 N N . GLU A 1 142 ? 257.447 299.540 318.260 1.00 999.99 190 GLU A N 1
ATOM 938 C CA . GLU A 1 142 ? 258.365 299.789 317.150 1.00 999.99 190 GLU A CA 1
ATOM 939 C C . GLU A 1 142 ? 258.174 298.780 316.020 1.00 999.99 190 GLU A C 1
ATOM 940 O O . GLU A 1 142 ? 258.382 299.113 314.846 1.00 999.99 190 GLU A O 1
ATOM 946 N N . ARG A 1 143 ? 257.786 297.543 316.355 1.00 999.99 191 ARG A N 1
ATOM 947 C CA . ARG A 1 143 ? 257.555 296.525 315.334 1.00 999.99 191 ARG A CA 1
ATOM 948 C C . ARG A 1 143 ? 256.348 296.871 314.470 1.00 999.99 191 ARG A C 1
ATOM 949 O O . ARG A 1 143 ? 256.384 296.691 313.246 1.00 999.99 191 ARG A O 1
ATOM 957 N N . ALA A 1 144 ? 255.293 297.417 315.084 1.00 999.99 192 ALA A N 1
ATOM 958 C CA . ALA A 1 144 ? 254.129 297.858 314.321 1.00 999.99 192 ALA A CA 1
ATOM 959 C C . ALA A 1 144 ? 254.464 299.053 313.438 1.00 999.99 192 ALA A C 1
ATOM 960 O O . ALA A 1 144 ? 253.953 299.156 312.316 1.00 999.99 192 ALA A O 1
ATOM 962 N N . GLY A 1 145 ? 255.344 299.937 313.913 1.00 999.99 193 GLY A N 1
ATOM 963 C CA . GLY A 1 145 ? 255.750 301.079 313.109 1.00 999.99 193 GLY A CA 1
ATOM 964 C C . GLY A 1 145 ? 256.569 300.668 311.899 1.00 999.99 193 GLY A C 1
ATOM 965 O O . GLY A 1 145 ? 256.327 301.142 310.784 1.00 999.99 193 GLY A O 1
ATOM 966 N N . GLN A 1 146 ? 257.576 299.810 312.117 1.00 999.99 194 GLN A N 1
ATOM 967 C CA . GLN A 1 146 ? 258.365 299.259 311.015 1.00 999.99 194 GLN A CA 1
ATOM 968 C C . GLN A 1 146 ? 257.501 298.473 310.032 1.00 999.99 194 GLN A C 1
ATOM 969 O O . GLN A 1 146 ? 257.758 298.493 308.822 1.00 999.99 194 GLN A O 1
ATOM 975 N N . GLY A 1 147 ? 256.503 297.738 310.537 1.00 999.99 195 GLY A N 1
ATOM 976 C CA . GLY A 1 147 ? 255.558 297.073 309.653 1.00 999.99 195 GLY A CA 1
ATOM 977 C C . GLY A 1 147 ? 254.744 298.048 308.822 1.00 999.99 195 GLY A C 1
ATOM 978 O O . GLY A 1 147 ? 254.490 297.807 307.639 1.00 999.99 195 GLY A O 1
ATOM 979 N N . GLN A 1 148 ? 254.331 299.165 309.433 1.00 999.99 196 GLN A N 1
ATOM 980 C CA . GLN A 1 148 ? 253.575 300.193 308.721 1.00 999.99 196 GLN A CA 1
ATOM 981 C C . GLN A 1 148 ? 254.417 300.845 307.629 1.00 999.99 196 GLN A C 1
ATOM 982 O O . GLN A 1 148 ? 253.899 301.164 306.551 1.00 999.99 196 GLN A O 1
ATOM 988 N N . ILE A 1 149 ? 255.696 301.113 307.924 1.00 999.99 197 ILE A N 1
ATOM 989 C CA . ILE A 1 149 ? 256.653 301.575 306.915 1.00 999.99 197 ILE A CA 1
ATOM 990 C C . ILE A 1 149 ? 256.743 300.590 305.750 1.00 999.99 197 ILE A C 1
ATOM 991 O O . ILE A 1 149 ? 256.791 300.989 304.578 1.00 999.99 197 ILE A O 1
ATOM 996 N N . TYR A 1 150 ? 256.704 299.290 306.047 1.00 999.99 198 TYR A N 1
ATOM 997 C CA . TYR A 1 150 ? 256.947 298.255 305.050 1.00 999.99 198 TYR A CA 1
ATOM 998 C C . TYR A 1 150 ? 255.658 297.693 304.454 1.00 999.99 198 TYR A C 1
ATOM 999 O O . TYR A 1 150 ? 255.627 296.534 304.028 1.00 999.99 198 TYR A O 1
ATOM 1008 N N . GLY A 1 151 ? 254.590 298.491 304.419 1.00 999.99 199 GLY A N 1
ATOM 1009 C CA . GLY A 1 151 ? 253.410 298.175 303.642 1.00 999.99 199 GLY A CA 1
ATOM 1010 C C . GLY A 1 151 ? 252.285 297.500 304.397 1.00 999.99 199 GLY A C 1
ATOM 1011 O O . GLY A 1 151 ? 251.191 297.356 303.838 1.00 999.99 199 GLY A O 1
ATOM 1012 N N . LEU A 1 152 ? 252.513 297.081 305.637 1.00 999.99 200 LEU A N 1
ATOM 1013 C CA . LEU A 1 152 ? 251.471 296.399 306.392 1.00 999.99 200 LEU A CA 1
ATOM 1014 C C . LEU A 1 152 ? 250.434 297.383 306.914 1.00 999.99 200 LEU A C 1
ATOM 1015 O O . LEU A 1 152 ? 250.752 298.523 307.264 1.00 999.99 200 LEU A O 1
ATOM 1020 N N . LYS A 1 153 ? 249.180 296.931 306.963 1.00 999.99 201 LYS A N 1
ATOM 1021 C CA . LYS A 1 153 ? 248.090 297.716 307.522 1.00 999.99 201 LYS A CA 1
ATOM 1022 C C . LYS A 1 153 ? 247.474 297.096 308.765 1.00 999.99 201 LYS A C 1
ATOM 1023 O O . LYS A 1 153 ? 246.850 297.816 309.548 1.00 999.99 201 LYS A O 1
ATOM 1025 N N . THR A 1 154 ? 247.636 295.791 308.969 1.00 999.99 202 THR A N 1
ATOM 1026 C CA . THR A 1 154 ? 247.020 295.100 310.093 1.00 999.99 202 THR A CA 1
ATOM 1027 C C . THR A 1 154 ? 248.034 294.143 310.705 1.00 999.99 202 THR A C 1
ATOM 1028 O O . THR A 1 154 ? 248.651 293.348 309.986 1.00 999.99 202 THR A O 1
ATOM 1032 N N . MET A 1 155 ? 248.192 294.215 312.031 1.00 999.99 203 MET A N 1
ATOM 1033 C CA . MET A 1 155 ? 249.069 293.332 312.789 1.00 999.99 203 MET A CA 1
ATOM 1034 C C . MET A 1 155 ? 248.309 292.797 313.995 1.00 999.99 203 MET A C 1
ATOM 1035 O O . MET A 1 155 ? 247.735 293.571 314.766 1.00 999.99 203 MET A O 1
ATOM 1040 N N . VAL A 1 156 ? 248.324 291.475 314.173 1.00 999.99 204 VAL A N 1
ATOM 1041 C CA . VAL A 1 156 ? 247.535 290.808 315.204 1.00 999.99 204 VAL A CA 1
ATOM 1042 C C . VAL A 1 156 ? 248.446 289.876 315.989 1.00 999.99 204 VAL A C 1
ATOM 1043 O O . VAL A 1 156 ? 249.176 289.077 315.393 1.00 999.99 204 VAL A O 1
ATOM 1047 N N . CYS A 1 157 ? 248.407 289.974 317.319 1.00 999.99 205 CYS A N 1
ATOM 1048 C CA . CYS A 1 157 ? 249.101 289.028 318.187 1.00 999.99 205 CYS A CA 1
ATOM 1049 C C . CYS A 1 157 ? 248.092 288.296 319.065 1.00 999.99 205 CYS A C 1
ATOM 1050 O O . CYS A 1 157 ? 247.291 288.928 319.761 1.00 999.99 205 CYS A O 1
ATOM 1053 N N . ILE A 1 158 ? 248.139 286.965 319.028 1.00 999.99 206 ILE A N 1
ATOM 1054 C CA . ILE A 1 158 ? 247.217 286.101 319.759 1.00 999.99 206 ILE A CA 1
ATOM 1055 C C . ILE A 1 158 ? 248.041 285.144 320.612 1.00 999.99 206 ILE A C 1
ATOM 1056 O O . ILE A 1 158 ? 248.846 284.369 320.082 1.00 999.99 206 ILE A O 1
ATOM 1061 N N . ALA A 1 159 ? 247.854 285.210 321.928 1.00 999.99 207 ALA A N 1
ATOM 1062 C CA . ALA A 1 159 ? 248.606 284.351 322.832 1.00 999.99 207 ALA A CA 1
ATOM 1063 C C . ALA A 1 159 ? 248.095 282.916 322.784 1.00 999.99 207 ALA A C 1
ATOM 1064 O O . ALA A 1 159 ? 246.886 282.667 322.773 1.00 999.99 207 ALA A O 1
ATOM 1066 N N . THR A 1 160 ? 249.032 281.967 322.756 1.00 999.99 208 THR A N 1
ATOM 1067 C CA . THR A 1 160 ? 248.703 280.548 322.835 1.00 999.99 208 THR A CA 1
ATOM 1068 C C . THR A 1 160 ? 249.435 279.901 324.003 1.00 999.99 208 THR A C 1
ATOM 1069 O O . THR A 1 160 ? 249.994 280.599 324.856 1.00 999.99 208 THR A O 1
ATOM 1073 N N . GLN A 1 161 ? 249.425 278.567 324.052 1.00 999.99 209 GLN A N 1
ATOM 1074 C CA . GLN A 1 161 ? 250.004 277.861 325.190 1.00 999.99 209 GLN A CA 1
ATOM 1075 C C . GLN A 1 161 ? 251.528 277.898 325.159 1.00 999.99 209 GLN A C 1
ATOM 1076 O O . GLN A 1 161 ? 252.171 278.069 326.201 1.00 999.99 209 GLN A O 1
ATOM 1082 N N . ASN A 1 162 ? 252.125 277.749 323.975 1.00 999.99 210 ASN A N 1
ATOM 1083 C CA . ASN A 1 162 ? 253.575 277.659 323.851 1.00 999.99 210 ASN A CA 1
ATOM 1084 C C . ASN A 1 162 ? 254.167 278.815 323.053 1.00 999.99 210 ASN A C 1
ATOM 1085 O O . ASN A 1 162 ? 255.315 278.727 322.606 1.00 999.99 210 ASN A O 1
ATOM 1090 N N . GLY A 1 163 ? 253.418 279.897 322.866 1.00 999.99 211 GLY A N 1
ATOM 1091 C CA . GLY A 1 163 ? 253.974 281.041 322.160 1.00 999.99 211 GLY A CA 1
ATOM 1092 C C . GLY A 1 163 ? 252.913 282.043 321.760 1.00 999.99 211 GLY A C 1
ATOM 1093 O O . GLY A 1 163 ? 251.850 282.133 322.385 1.00 999.99 211 GLY A O 1
ATOM 1094 N N . VAL A 1 164 ? 253.221 282.795 320.704 1.00 999.99 212 VAL A N 1
ATOM 1095 C CA . VAL A 1 164 ? 252.377 283.885 320.218 1.00 999.99 212 VAL A CA 1
ATOM 1096 C C . VAL A 1 164 ? 252.224 283.738 318.710 1.00 999.99 212 VAL A C 1
ATOM 1097 O O . VAL A 1 164 ? 253.216 283.572 317.995 1.00 999.99 212 VAL A O 1
ATOM 1101 N N . VAL A 1 165 ? 250.989 283.800 318.221 1.00 999.99 213 VAL A N 1
ATOM 1102 C CA . VAL A 1 165 ? 250.724 283.794 316.790 1.00 999.99 213 VAL A CA 1
ATOM 1103 C C . VAL A 1 165 ? 250.570 285.235 316.332 1.00 999.99 213 VAL A C 1
ATOM 1104 O O . VAL A 1 165 ? 249.721 285.971 316.849 1.00 999.99 213 VAL A O 1
ATOM 1108 N N . GLU A 1 166 ? 251.381 285.640 315.362 1.00 999.99 214 GLU A N 1
ATOM 1109 C CA . GLU A 1 166 ? 251.338 286.987 314.818 1.00 999.99 214 GLU A CA 1
ATOM 1110 C C . GLU A 1 166 ? 250.919 286.904 313.360 1.00 999.99 214 GLU A C 1
ATOM 1111 O O . GLU A 1 166 ? 251.533 286.180 312.571 1.00 999.99 214 GLU A O 1
ATOM 1117 N N . LEU A 1 167 ? 249.880 287.646 313.009 1.00 999.99 215 LEU A N 1
ATOM 1118 C CA . LEU A 1 167 ? 249.424 287.754 311.634 1.00 999.99 215 LEU A CA 1
ATOM 1119 C C . LEU A 1 167 ? 249.642 289.175 311.139 1.00 999.99 215 LEU A C 1
ATOM 1120 O O . LEU A 1 167 ? 249.454 290.139 311.887 1.00 999.99 215 LEU A O 1
ATOM 1125 N N . GLY A 1 168 ? 250.045 289.299 309.883 1.00 999.99 216 GLY A N 1
ATOM 1126 C CA . GLY A 1 168 ? 250.188 290.596 309.259 1.00 999.99 216 GLY A CA 1
ATOM 1127 C C . GLY A 1 168 ? 249.535 290.597 307.895 1.00 999.99 216 GLY A C 1
ATOM 1128 O O . GLY A 1 168 ? 249.516 289.586 307.187 1.00 999.99 216 GLY A O 1
ATOM 1129 N N . SER A 1 169 ? 249.018 291.769 307.523 1.00 999.99 217 SER A N 1
ATOM 1130 C CA . SER A 1 169 ? 248.301 291.929 306.266 1.00 999.99 217 SER A CA 1
ATOM 1131 C C . SER A 1 169 ? 248.401 293.371 305.790 1.00 999.99 217 SER A C 1
ATOM 1132 O O . SER A 1 169 ? 248.355 294.302 306.598 1.00 999.99 217 SER A O 1
ATOM 1135 N N . SER A 1 170 ? 248.540 293.545 304.473 1.00 999.99 218 SER A N 1
ATOM 1136 C CA . SER A 1 170 ? 248.545 294.866 303.854 1.00 999.99 218 SER A CA 1
ATOM 1137 C C . SER A 1 170 ? 247.156 295.483 303.748 1.00 999.99 218 SER A C 1
ATOM 1138 O O . SER A 1 170 ? 247.048 296.674 303.434 1.00 999.99 218 SER A O 1
ATOM 1141 N N . GLU A 1 171 ? 246.102 294.706 303.971 1.00 999.99 219 GLU A N 1
ATOM 1142 C CA . GLU A 1 171 ? 244.742 295.216 303.962 1.00 999.99 219 GLU A CA 1
ATOM 1143 C C . GLU A 1 171 ? 244.307 295.603 305.374 1.00 999.99 219 GLU A C 1
ATOM 1144 O O . GLU A 1 171 ? 244.953 295.263 306.368 1.00 999.99 219 GLU A O 1
ATOM 1150 N N . VAL A 1 172 ? 243.188 296.317 305.455 1.00 999.99 220 VAL A N 1
ATOM 1151 C CA . VAL A 1 172 ? 242.614 296.739 306.728 1.00 999.99 220 VAL A CA 1
ATOM 1152 C C . VAL A 1 172 ? 241.533 295.738 307.108 1.00 999.99 220 VAL A C 1
ATOM 1153 O O . VAL A 1 172 ? 240.527 295.598 306.401 1.00 999.99 220 VAL A O 1
ATOM 1157 N N . ILE A 1 173 ? 241.735 295.048 308.229 1.00 999.99 221 ILE A N 1
ATOM 1158 C CA . ILE A 1 173 ? 240.864 293.967 308.675 1.00 999.99 221 ILE A CA 1
ATOM 1159 C C . ILE A 1 173 ? 240.400 294.285 310.090 1.00 999.99 221 ILE A C 1
ATOM 1160 O O . ILE A 1 173 ? 241.196 294.723 310.927 1.00 999.99 221 ILE A O 1
ATOM 1165 N N . SER A 1 174 ? 239.114 294.075 310.355 1.00 999.99 222 SER A N 1
ATOM 1166 C CA . SER A 1 174 ? 238.518 294.342 311.654 1.00 999.99 222 SER A CA 1
ATOM 1167 C C . SER A 1 174 ? 238.377 293.035 312.425 1.00 999.99 222 SER A C 1
ATOM 1168 O O . SER A 1 174 ? 238.426 291.946 311.847 1.00 999.99 222 SER A O 1
ATOM 1171 N N . GLN A 1 175 ? 238.236 293.164 313.750 1.00 999.99 223 GLN A N 1
ATOM 1172 C CA . GLN A 1 175 ? 238.266 292.044 314.693 1.00 999.99 223 GLN A CA 1
ATOM 1173 C C . GLN A 1 175 ? 237.221 290.970 314.411 1.00 999.99 223 GLN A C 1
ATOM 1174 O O . GLN A 1 175 ? 236.023 291.182 314.621 1.00 999.99 223 GLN A O 1
ATOM 1180 N N . SER A 1 176 ? 237.677 289.817 313.929 1.00 999.99 224 SER A N 1
ATOM 1181 C CA . SER A 1 176 ? 236.844 288.634 313.764 1.00 999.99 224 SER A CA 1
ATOM 1182 C C . SER A 1 176 ? 237.147 287.638 314.877 1.00 999.99 224 SER A C 1
ATOM 1183 O O . SER A 1 176 ? 238.313 287.308 315.120 1.00 999.99 224 SER A O 1
ATOM 1185 N N . SER A 1 177 ? 236.096 287.166 315.553 1.00 999.99 225 SER A N 1
ATOM 1186 C CA . SER A 1 177 ? 236.261 286.104 316.541 1.00 999.99 225 SER A CA 1
ATOM 1187 C C . SER A 1 177 ? 236.619 284.774 315.888 1.00 999.99 225 SER A C 1
ATOM 1188 O O . SER A 1 177 ? 237.197 283.899 316.547 1.00 999.99 225 SER A O 1
ATOM 1191 N N . ASP A 1 178 ? 236.241 284.595 314.614 1.00 999.99 226 ASP A N 1
ATOM 1192 C CA . ASP A 1 178 ? 236.566 283.385 313.861 1.00 999.99 226 ASP A CA 1
ATOM 1193 C C . ASP A 1 178 ? 238.069 283.146 313.753 1.00 999.99 226 ASP A C 1
ATOM 1194 O O . ASP A 1 178 ? 238.509 281.990 313.752 1.00 999.99 226 ASP A O 1
ATOM 1196 N N . LEU A 1 179 ? 238.871 284.217 313.699 1.00 999.99 227 LEU A N 1
ATOM 1197 C CA . LEU A 1 179 ? 240.322 284.062 313.625 1.00 999.99 227 LEU A CA 1
ATOM 1198 C C . LEU A 1 179 ? 240.880 283.473 314.914 1.00 999.99 227 LEU A C 1
ATOM 1199 O O . LEU A 1 179 ? 241.642 282.499 314.878 1.00 999.99 227 LEU A O 1
ATOM 1204 N N . MET A 1 180 ? 240.536 284.073 316.060 1.00 999.99 228 MET A N 1
ATOM 1205 C CA . MET A 1 180 ? 240.946 283.537 317.355 1.00 999.99 228 MET A CA 1
ATOM 1206 C C . MET A 1 180 ? 240.373 282.143 317.604 1.00 999.99 228 MET A C 1
ATOM 1207 O O . MET A 1 180 ? 241.025 281.330 318.269 1.00 999.99 228 MET A O 1
ATOM 1212 N N . HIS A 1 181 ? 239.207 281.834 317.025 1.00 999.99 229 HIS A N 1
ATOM 1213 C CA . HIS A 1 181 ? 238.655 280.482 317.080 1.00 999.99 229 HIS A CA 1
ATOM 1214 C C . HIS A 1 181 ? 239.558 279.491 316.351 1.00 999.99 229 HIS A C 1
ATOM 1215 O O . HIS A 1 181 ? 239.864 278.413 316.873 1.00 999.99 229 HIS A O 1
ATOM 1217 N N . LYS A 1 182 ? 239.935 279.822 315.109 1.00 999.99 230 LYS A N 1
ATOM 1218 C CA . LYS A 1 182 ? 240.840 278.978 314.325 1.00 999.99 230 LYS A CA 1
ATOM 1219 C C . LYS A 1 182 ? 242.187 278.795 315.021 1.00 999.99 230 LYS A C 1
ATOM 1220 O O . LYS A 1 182 ? 242.762 277.699 315.001 1.00 999.99 230 LYS A O 1
ATOM 1226 N N . VAL A 1 183 ? 242.726 279.878 315.598 1.00 999.99 231 VAL A N 1
ATOM 1227 C CA . VAL A 1 183 ? 243.997 279.808 316.324 1.00 999.99 231 VAL A CA 1
ATOM 1228 C C . VAL A 1 183 ? 243.880 278.883 317.535 1.00 999.99 231 VAL A C 1
ATOM 1229 O O . VAL A 1 183 ? 244.756 278.042 317.778 1.00 999.99 231 VAL A O 1
ATOM 1233 N N . ASN A 1 184 ? 242.792 279.019 318.305 1.00 999.99 232 ASN A N 1
ATOM 1234 C CA . ASN A 1 184 ? 242.562 278.157 319.463 1.00 999.99 232 ASN A CA 1
ATOM 1235 C C . ASN A 1 184 ? 242.351 276.700 319.054 1.00 999.99 232 ASN A C 1
ATOM 1236 O O . ASN A 1 184 ? 242.730 275.787 319.795 1.00 999.99 232 ASN A O 1
ATOM 1241 N N . ASN A 1 185 ? 241.746 276.463 317.888 1.00 999.99 233 ASN A N 1
ATOM 1242 C CA . ASN A 1 185 ? 241.509 275.090 317.446 1.00 999.99 233 ASN A CA 1
ATOM 1243 C C . ASN A 1 185 ? 242.789 274.425 316.952 1.00 999.99 233 ASN A C 1
ATOM 1244 O O . ASN A 1 185 ? 243.141 273.328 317.401 1.00 999.99 233 ASN A O 1
ATOM 1249 N N . LEU A 1 186 ? 243.502 275.072 316.026 1.00 999.99 234 LEU A N 1
ATOM 1250 C CA . LEU A 1 186 ? 244.662 274.443 315.400 1.00 999.99 234 LEU A CA 1
ATOM 1251 C C . LEU A 1 186 ? 245.892 274.384 316.299 1.00 999.99 234 LEU A C 1
ATOM 1252 O O . LEU A 1 186 ? 246.816 273.626 315.989 1.00 999.99 234 LEU A O 1
ATOM 1257 N N . PHE A 1 187 ? 245.909 275.114 317.415 1.00 999.99 235 PHE A N 1
ATOM 1258 C CA . PHE A 1 187 ? 247.057 275.169 318.310 1.00 999.99 235 PHE A CA 1
ATOM 1259 C C . PHE A 1 187 ? 246.628 274.848 319.733 1.00 999.99 235 PHE A C 1
ATOM 1260 O O . PHE A 1 187 ? 245.522 275.187 320.158 1.00 999.99 235 PHE A O 1
ATOM 1268 N N . ASN A 1 188 ? 247.521 274.188 320.465 1.00 999.99 236 ASN A N 1
ATOM 1269 C CA . ASN A 1 188 ? 247.243 273.752 321.829 1.00 999.99 236 ASN A CA 1
ATOM 1270 C C . ASN A 1 188 ? 247.163 274.941 322.785 1.00 999.99 236 ASN A C 1
ATOM 1271 O O . ASN A 1 188 ? 247.663 276.025 322.483 1.00 999.99 236 ASN A O 1
ATOM 1276 N N . LYS B 2 32 ? 271.369 270.998 282.746 1.00 999.99 1 LYS M N 1
ATOM 1277 C CA . LYS B 2 32 ? 270.434 270.382 281.812 1.00 999.99 1 LYS M CA 1
ATOM 1278 C C . LYS B 2 32 ? 270.904 268.977 281.442 1.00 999.99 1 LYS M C 1
ATOM 1279 O O . LYS B 2 32 ? 272.094 268.747 281.227 1.00 999.99 1 LYS M O 1
ATOM 1285 N N . ILE B 2 33 ? 269.963 268.041 281.368 1.00 999.99 2 ILE M N 1
ATOM 1286 C CA . ILE B 2 33 ? 270.253 266.664 280.990 1.00 999.99 2 ILE M CA 1
ATOM 1287 C C . ILE B 2 33 ? 270.101 266.543 279.480 1.00 999.99 2 ILE M C 1
ATOM 1288 O O . ILE B 2 33 ? 269.128 267.042 278.902 1.00 999.99 2 ILE M O 1
ATOM 1293 N N . GLU B 2 34 ? 271.073 265.897 278.835 1.00 999.99 3 GLU M N 1
ATOM 1294 C CA . GLU B 2 34 ? 271.049 265.754 277.384 1.00 999.99 3 GLU M CA 1
ATOM 1295 C C . GLU B 2 34 ? 269.954 264.781 276.959 1.00 999.99 3 GLU M C 1
ATOM 1296 O O . GLU B 2 34 ? 269.837 263.680 277.506 1.00 999.99 3 GLU M O 1
ATOM 1302 N N . GLU B 2 35 ? 269.153 265.195 275.981 1.00 999.99 4 GLU M N 1
ATOM 1303 C CA . GLU B 2 35 ? 268.065 264.371 275.477 1.00 999.99 4 GLU M CA 1
ATOM 1304 C C . GLU B 2 35 ? 268.601 263.353 274.477 1.00 999.99 4 GLU M C 1
ATOM 1305 O O . GLU B 2 35 ? 269.531 263.638 273.717 1.00 999.99 4 GLU M O 1
ATOM 1311 N N . GLY B 2 36 ? 268.010 262.160 274.481 1.00 999.99 5 GLY M N 1
ATOM 1312 C CA . GLY B 2 36 ? 268.404 261.110 273.565 1.00 999.99 5 GLY M CA 1
ATOM 1313 C C . GLY B 2 36 ? 269.377 260.091 274.111 1.00 999.99 5 GLY M C 1
ATOM 1314 O O . GLY B 2 36 ? 269.966 259.341 273.324 1.00 999.99 5 GLY M O 1
ATOM 1315 N N . LYS B 2 37 ? 269.550 260.025 275.430 1.00 999.99 6 LYS M N 1
ATOM 1316 C CA . LYS B 2 37 ? 270.364 258.993 276.060 1.00 999.99 6 LYS M CA 1
ATOM 1317 C C . LYS B 2 37 ? 269.936 258.875 277.515 1.00 999.99 6 LYS M C 1
ATOM 1318 O O . LYS B 2 37 ? 269.200 259.715 278.039 1.00 999.99 6 LYS M O 1
ATOM 1324 N N . LEU B 2 38 ? 270.409 257.814 278.162 1.00 999.99 7 LEU M N 1
ATOM 1325 C CA . LEU B 2 38 ? 270.091 257.531 279.554 1.00 999.99 7 LEU M CA 1
ATOM 1326 C C . LEU B 2 38 ? 271.373 257.565 280.372 1.00 999.99 7 LEU M C 1
ATOM 1327 O O . LEU B 2 38 ? 272.378 256.965 279.978 1.00 999.99 7 LEU M O 1
ATOM 1332 N N . VAL B 2 39 ? 271.342 258.286 281.490 1.00 999.99 8 VAL M N 1
ATOM 1333 C CA . VAL B 2 39 ? 272.407 258.263 282.486 1.00 999.99 8 VAL M CA 1
ATOM 1334 C C . VAL B 2 39 ? 271.843 257.643 283.756 1.00 999.99 8 VAL M C 1
ATOM 1335 O O . VAL B 2 39 ? 270.807 258.091 284.263 1.00 999.99 8 VAL M O 1
ATOM 1339 N N . ILE B 2 40 ? 272.511 256.609 284.261 1.00 999.99 9 ILE M N 1
ATOM 1340 C CA . ILE B 2 40 ? 272.048 255.867 285.428 1.00 999.99 9 ILE M CA 1
ATOM 1341 C C . ILE B 2 40 ? 273.140 255.915 286.489 1.00 999.99 9 ILE M C 1
ATOM 1342 O O . ILE B 2 40 ? 274.318 255.710 286.178 1.00 999.99 9 ILE M O 1
ATOM 1347 N N . TRP B 2 41 ? 272.749 256.201 287.732 1.00 999.99 10 TRP M N 1
ATOM 1348 C CA . TRP B 2 41 ? 273.632 256.112 288.887 1.00 999.99 10 TRP M CA 1
ATOM 1349 C C . TRP B 2 41 ? 273.257 254.889 289.712 1.00 999.99 10 TRP M C 1
ATOM 1350 O O . TRP B 2 41 ? 272.072 254.606 289.918 1.00 999.99 10 TRP M O 1
ATOM 1361 N N . ILE B 2 42 ? 274.277 254.172 290.179 1.00 999.99 11 ILE M N 1
ATOM 1362 C CA . ILE B 2 42 ? 274.117 252.973 290.989 1.00 999.99 11 ILE M CA 1
ATOM 1363 C C . ILE B 2 42 ? 275.253 252.969 292.004 1.00 999.99 11 ILE M C 1
ATOM 1364 O O . ILE B 2 42 ? 276.297 253.587 291.783 1.00 999.99 11 ILE M O 1
ATOM 1369 N N . ASN B 2 43 ? 275.023 252.332 293.153 1.00 999.99 12 ASN M N 1
ATOM 1370 C CA . ASN B 2 43 ? 276.035 252.286 294.199 1.00 999.99 12 ASN M CA 1
ATOM 1371 C C . ASN B 2 43 ? 277.216 251.432 293.739 1.00 999.99 12 ASN M C 1
ATOM 1372 O O . ASN B 2 43 ? 277.065 250.504 292.939 1.00 999.99 12 ASN M O 1
ATOM 1377 N N . GLY B 2 44 ? 278.406 251.765 294.251 1.00 999.99 13 GLY M N 1
ATOM 1378 C CA . GLY B 2 44 ? 279.641 251.142 293.796 1.00 999.99 13 GLY M CA 1
ATOM 1379 C C . GLY B 2 44 ? 279.791 249.672 294.139 1.00 999.99 13 GLY M C 1
ATOM 1380 O O . GLY B 2 44 ? 280.619 248.990 293.528 1.00 999.99 13 GLY M O 1
ATOM 1381 N N . ASP B 2 45 ? 279.016 249.168 295.095 1.00 999.99 14 ASP M N 1
ATOM 1382 C CA . ASP B 2 45 ? 279.056 247.757 295.456 1.00 999.99 14 ASP M CA 1
ATOM 1383 C C . ASP B 2 45 ? 278.054 246.907 294.682 1.00 999.99 14 ASP M C 1
ATOM 1384 O O . ASP B 2 45 ? 277.977 245.697 294.918 1.00 999.99 14 ASP M O 1
ATOM 1389 N N . LYS B 2 46 ? 277.285 247.508 293.778 1.00 999.99 15 LYS M N 1
ATOM 1390 C CA . LYS B 2 46 ? 276.268 246.809 293.010 1.00 999.99 15 LYS M CA 1
ATOM 1391 C C . LYS B 2 46 ? 276.798 246.436 291.623 1.00 999.99 15 LYS M C 1
ATOM 1392 O O . LYS B 2 46 ? 277.934 246.742 291.255 1.00 999.99 15 LYS M O 1
ATOM 1398 N N . GLY B 2 47 ? 275.949 245.767 290.843 1.00 999.99 16 GLY M N 1
ATOM 1399 C CA . GLY B 2 47 ? 276.317 245.270 289.528 1.00 999.99 16 GLY M CA 1
ATOM 1400 C C . GLY B 2 47 ? 276.284 246.273 288.393 1.00 999.99 16 GLY M C 1
ATOM 1401 O O . GLY B 2 47 ? 275.408 246.201 287.526 1.00 999.99 16 GLY M O 1
ATOM 1402 N N . TYR B 2 48 ? 277.230 247.217 288.385 1.00 999.99 17 TYR M N 1
ATOM 1403 C CA . TYR B 2 48 ? 277.199 248.271 287.375 1.00 999.99 17 TYR M CA 1
ATOM 1404 C C . TYR B 2 48 ? 277.659 247.779 286.006 1.00 999.99 17 TYR M C 1
ATOM 1405 O O . TYR B 2 48 ? 277.210 248.309 284.985 1.00 999.99 17 TYR M O 1
ATOM 1414 N N . ASN B 2 49 ? 278.543 246.777 285.954 1.00 999.99 18 ASN M N 1
ATOM 1415 C CA . ASN B 2 49 ? 278.950 246.229 284.660 1.00 999.99 18 ASN M CA 1
ATOM 1416 C C . ASN B 2 49 ? 277.833 245.405 284.024 1.00 999.99 18 ASN M C 1
ATOM 1417 O O . ASN B 2 49 ? 277.651 245.440 282.802 1.00 999.99 18 ASN M O 1
ATOM 1422 N N . GLY B 2 50 ? 277.080 244.652 284.832 1.00 999.99 19 GLY M N 1
ATOM 1423 C CA . GLY B 2 50 ? 275.919 243.947 284.306 1.00 999.99 19 GLY M CA 1
ATOM 1424 C C . GLY B 2 50 ? 274.834 244.895 283.827 1.00 999.99 19 GLY M C 1
ATOM 1425 O O . GLY B 2 50 ? 274.194 244.655 282.796 1.00 999.99 19 GLY M O 1
ATOM 1426 N N . LEU B 2 51 ? 274.613 245.981 284.574 1.00 999.99 20 LEU M N 1
ATOM 1427 C CA . LEU B 2 51 ? 273.705 247.035 284.133 1.00 999.99 20 LEU M CA 1
ATOM 1428 C C . LEU B 2 51 ? 274.199 247.686 282.846 1.00 999.99 20 LEU M C 1
ATOM 1429 O O . LEU B 2 51 ? 273.398 248.044 281.975 1.00 999.99 20 LEU M O 1
ATOM 1434 N N . ALA B 2 52 ? 275.519 247.837 282.705 1.00 999.99 21 ALA M N 1
ATOM 1435 C CA . ALA B 2 52 ? 276.080 248.362 281.466 1.00 999.99 21 ALA M CA 1
ATOM 1436 C C . ALA B 2 52 ? 275.897 247.389 280.308 1.00 999.99 21 ALA M C 1
ATOM 1437 O O . ALA B 2 52 ? 275.729 247.821 279.167 1.00 999.99 21 ALA M O 1
ATOM 1439 N N . GLU B 2 53 ? 275.900 246.081 280.580 1.00 999.99 22 GLU M N 1
ATOM 1440 C CA . GLU B 2 53 ? 275.622 245.109 279.522 1.00 999.99 22 GLU M CA 1
ATOM 1441 C C . GLU B 2 53 ? 274.152 245.139 279.109 1.00 999.99 22 GLU M C 1
ATOM 1442 O O . GLU B 2 53 ? 273.831 244.987 277.921 1.00 999.99 22 GLU M O 1
ATOM 1448 N N . VAL B 2 54 ? 273.250 245.344 280.075 1.00 999.99 23 VAL M N 1
ATOM 1449 C CA . VAL B 2 54 ? 271.836 245.555 279.752 1.00 999.99 23 VAL M CA 1
ATOM 1450 C C . VAL B 2 54 ? 271.664 246.840 278.941 1.00 999.99 23 VAL M C 1
ATOM 1451 O O . VAL B 2 54 ? 270.869 246.898 277.992 1.00 999.99 23 VAL M O 1
ATOM 1455 N N . GLY B 2 55 ? 272.456 247.867 279.259 1.00 999.99 24 GLY M N 1
ATOM 1456 C CA . GLY B 2 55 ? 272.409 249.097 278.487 1.00 999.99 24 GLY M CA 1
ATOM 1457 C C . GLY B 2 55 ? 273.006 248.949 277.101 1.00 999.99 24 GLY M C 1
ATOM 1458 O O . GLY B 2 55 ? 272.579 249.626 276.165 1.00 999.99 24 GLY M O 1
ATOM 1459 N N . LYS B 2 56 ? 273.975 248.043 276.942 1.00 999.99 25 LYS M N 1
ATOM 1460 C CA . LYS B 2 56 ? 274.502 247.746 275.613 1.00 999.99 25 LYS M CA 1
ATOM 1461 C C . LYS B 2 56 ? 273.486 246.972 274.785 1.00 999.99 25 LYS M C 1
ATOM 1462 O O . LYS B 2 56 ? 273.413 247.148 273.564 1.00 999.99 25 LYS M O 1
ATOM 1468 N N . LYS B 2 57 ? 272.704 246.099 275.429 1.00 999.99 26 LYS M N 1
ATOM 1469 C CA . LYS B 2 57 ? 271.595 245.447 274.733 1.00 999.99 26 LYS M CA 1
ATOM 1470 C C . LYS B 2 57 ? 270.537 246.465 274.311 1.00 999.99 26 LYS M C 1
ATOM 1471 O O . LYS B 2 57 ? 269.991 246.385 273.201 1.00 999.99 26 LYS M O 1
ATOM 1477 N N . PHE B 2 58 ? 270.247 247.434 275.190 1.00 999.99 27 PHE M N 1
ATOM 1478 C CA . PHE B 2 58 ? 269.350 248.540 274.853 1.00 999.99 27 PHE M CA 1
ATOM 1479 C C . PHE B 2 58 ? 269.894 249.370 273.693 1.00 999.99 27 PHE M C 1
ATOM 1480 O O . PHE B 2 58 ? 269.131 249.824 272.833 1.00 999.99 27 PHE M O 1
ATOM 1488 N N . GLU B 2 59 ? 271.213 249.581 273.661 1.00 999.99 28 GLU M N 1
ATOM 1489 C CA . GLU B 2 59 ? 271.838 250.334 272.579 1.00 999.99 28 GLU M CA 1
ATOM 1490 C C . GLU B 2 59 ? 271.819 249.550 271.272 1.00 999.99 28 GLU M C 1
ATOM 1491 O O . GLU B 2 59 ? 271.682 250.140 270.196 1.00 999.99 28 GLU M O 1
ATOM 1497 N N . LYS B 2 60 ? 271.963 248.227 271.345 1.00 999.99 29 LYS M N 1
ATOM 1498 C CA . LYS B 2 60 ? 271.896 247.402 270.143 1.00 999.99 29 LYS M CA 1
ATOM 1499 C C . LYS B 2 60 ? 270.478 247.368 269.585 1.00 999.99 29 LYS M C 1
ATOM 1500 O O . LYS B 2 60 ? 270.283 247.368 268.363 1.00 999.99 29 LYS M O 1
ATOM 1506 N N . ASP B 2 61 ? 269.474 247.358 270.465 1.00 999.99 30 ASP M N 1
ATOM 1507 C CA . ASP B 2 61 ? 268.094 247.265 270.001 1.00 999.99 30 ASP M CA 1
ATOM 1508 C C . ASP B 2 61 ? 267.541 248.613 269.542 1.00 999.99 30 ASP M C 1
ATOM 1509 O O . ASP B 2 61 ? 266.799 248.672 268.555 1.00 999.99 30 ASP M O 1
ATOM 1514 N N . THR B 2 62 ? 267.878 249.704 270.237 1.00 999.99 31 THR M N 1
ATOM 1515 C CA . THR B 2 62 ? 267.250 250.995 269.983 1.00 999.99 31 THR M CA 1
ATOM 1516 C C . THR B 2 62 ? 268.184 252.060 269.424 1.00 999.99 31 THR M C 1
ATOM 1517 O O . THR B 2 62 ? 267.693 253.062 268.896 1.00 999.99 31 THR M O 1
ATOM 1521 N N . GLY B 2 63 ? 269.499 251.879 269.522 1.00 999.99 32 GLY M N 1
ATOM 1522 C CA . GLY B 2 63 ? 270.436 252.911 269.121 1.00 999.99 32 GLY M CA 1
ATOM 1523 C C . GLY B 2 63 ? 270.684 253.991 270.151 1.00 999.99 32 GLY M C 1
ATOM 1524 O O . GLY B 2 63 ? 271.430 254.936 269.865 1.00 999.99 32 GLY M O 1
ATOM 1525 N N . ILE B 2 64 ? 270.085 253.886 271.332 1.00 999.99 33 ILE M N 1
ATOM 1526 C CA . ILE B 2 64 ? 270.186 254.898 272.377 1.00 999.99 33 ILE M CA 1
ATOM 1527 C C . ILE B 2 64 ? 271.186 254.425 273.427 1.00 999.99 33 ILE M C 1
ATOM 1528 O O . ILE B 2 64 ? 271.034 253.338 273.999 1.00 999.99 33 ILE M O 1
ATOM 1533 N N . LYS B 2 65 ? 272.205 255.244 273.679 1.00 999.99 34 LYS M N 1
ATOM 1534 C CA . LYS B 2 65 ? 273.293 254.891 274.582 1.00 999.99 34 LYS M CA 1
ATOM 1535 C C . LYS B 2 65 ? 272.899 255.045 276.047 1.00 999.99 34 LYS M C 1
ATOM 1536 O O . LYS B 2 65 ? 272.208 255.995 276.427 1.00 999.99 34 LYS M O 1
ATOM 1542 N N . VAL B 2 66 ? 273.343 254.094 276.868 1.00 999.99 35 VAL M N 1
ATOM 1543 C CA . VAL B 2 66 ? 273.143 254.110 278.315 1.00 999.99 35 VAL M CA 1
ATOM 1544 C C . VAL B 2 66 ? 274.507 254.216 278.985 1.00 999.99 35 VAL M C 1
ATOM 1545 O O . VAL B 2 66 ? 275.387 253.378 278.753 1.00 999.99 35 VAL M O 1
ATOM 1549 N N . THR B 2 67 ? 274.682 255.241 279.817 1.00 999.99 36 THR M N 1
ATOM 1550 C CA . THR B 2 67 ? 275.917 255.462 280.560 1.00 999.99 36 THR M CA 1
ATOM 1551 C C . THR B 2 67 ? 275.662 255.207 282.040 1.00 999.99 36 THR M C 1
ATOM 1552 O O . THR B 2 67 ? 274.849 255.900 282.664 1.00 999.99 36 THR M O 1
ATOM 1556 N N . VAL B 2 68 ? 276.357 254.216 282.595 1.00 999.99 37 VAL M N 1
ATOM 1557 C CA . VAL B 2 68 ? 276.229 253.836 283.997 1.00 999.99 37 VAL M CA 1
ATOM 1558 C C . VAL B 2 68 ? 277.417 254.395 284.768 1.00 999.99 37 VAL M C 1
ATOM 1559 O O . VAL B 2 68 ? 278.574 254.146 284.404 1.00 999.99 37 VAL M O 1
ATOM 1563 N N . GLU B 2 69 ? 277.138 255.146 285.831 1.00 999.99 38 GLU M N 1
ATOM 1564 C CA . GLU B 2 69 ? 278.170 255.719 286.681 1.00 999.99 38 GLU M CA 1
ATOM 1565 C C . GLU B 2 69 ? 277.916 255.321 288.128 1.00 999.99 38 GLU M C 1
ATOM 1566 O O . GLU B 2 69 ? 276.793 254.985 288.514 1.00 999.99 38 GLU M O 1
ATOM 1572 N N . HIS B 2 70 ? 278.979 255.357 288.929 1.00 999.99 39 HIS M N 1
ATOM 1573 C CA . HIS B 2 70 ? 278.905 255.017 290.353 1.00 999.99 39 HIS M CA 1
ATOM 1574 C C . HIS B 2 70 ? 279.675 256.029 291.204 1.00 999.99 39 HIS M C 1
ATOM 1575 O O . HIS B 2 70 ? 280.741 255.727 291.756 1.00 999.99 39 HIS M O 1
ATOM 1582 N N . PRO B 2 71 ? 279.153 257.252 291.337 1.00 999.99 40 PRO M N 1
ATOM 1583 C CA . PRO B 2 71 ? 279.860 258.269 292.125 1.00 999.99 40 PRO M CA 1
ATOM 1584 C C . PRO B 2 71 ? 279.767 257.998 293.620 1.00 999.99 40 PRO M C 1
ATOM 1585 O O . PRO B 2 71 ? 278.844 257.345 294.111 1.00 999.99 40 PRO M O 1
ATOM 1589 N N . ASP B 2 72 ? 280.757 258.510 294.346 1.00 999.99 41 ASP M N 1
ATOM 1590 C CA . ASP B 2 72 ? 280.731 258.443 295.800 1.00 999.99 41 ASP M CA 1
ATOM 1591 C C . ASP B 2 72 ? 279.694 259.414 296.351 1.00 999.99 41 ASP M C 1
ATOM 1592 O O . ASP B 2 72 ? 279.451 260.470 295.756 1.00 999.99 41 ASP M O 1
ATOM 1597 N N . LYS B 2 73 ? 279.045 259.003 297.457 1.00 999.99 42 LYS M N 1
ATOM 1598 C CA A LYS B 2 73 ? 278.079 259.801 298.214 0.43 999.99 42 LYS M CA 1
ATOM 1599 C CA B LYS B 2 73 ? 278.082 259.805 298.213 0.57 999.99 42 LYS M CA 1
ATOM 1600 C C . LYS B 2 73 ? 276.892 260.209 297.347 1.00 999.99 42 LYS M C 1
ATOM 1601 O O . LYS B 2 73 ? 276.349 261.307 297.509 1.00 999.99 42 LYS M O 1
ATOM 1612 N N . LEU B 2 74 ? 276.500 259.329 296.415 1.00 999.99 43 LEU M N 1
ATOM 1613 C CA . LEU B 2 74 ? 275.443 259.622 295.448 1.00 999.99 43 LEU M CA 1
ATOM 1614 C C . LEU B 2 74 ? 274.083 259.873 296.091 1.00 999.99 43 LEU M C 1
ATOM 1615 O O . LEU B 2 74 ? 273.273 260.611 295.519 1.00 999.99 43 LEU M O 1
ATOM 1620 N N . GLU B 2 75 ? 273.819 259.302 297.270 1.00 999.99 44 GLU M N 1
ATOM 1621 C CA . GLU B 2 75 ? 272.543 259.549 297.934 1.00 999.99 44 GLU M CA 1
ATOM 1622 C C . GLU B 2 75 ? 272.469 260.947 298.533 1.00 999.99 44 GLU M C 1
ATOM 1623 O O . GLU B 2 75 ? 271.368 261.423 298.830 1.00 999.99 44 GLU M O 1
ATOM 1629 N N . GLU B 2 76 ? 273.610 261.609 298.720 1.00 999.99 45 GLU M N 1
ATOM 1630 C CA . GLU B 2 76 ? 273.633 263.016 299.092 1.00 999.99 45 GLU M CA 1
ATOM 1631 C C . GLU B 2 76 ? 273.823 263.936 297.892 1.00 999.99 45 GLU M C 1
ATOM 1632 O O . GLU B 2 76 ? 273.322 265.066 297.905 1.00 999.99 45 GLU M O 1
ATOM 1638 N N . LYS B 2 77 ? 274.537 263.480 296.859 1.00 999.99 46 LYS M N 1
ATOM 1639 C CA . LYS B 2 77 ? 274.754 264.314 295.679 1.00 999.99 46 LYS M CA 1
ATOM 1640 C C . LYS B 2 77 ? 273.500 264.424 294.819 1.00 999.99 46 LYS M C 1
ATOM 1641 O O . LYS B 2 77 ? 273.282 265.461 294.181 1.00 999.99 46 LYS M O 1
ATOM 1647 N N . PHE B 2 78 ? 272.702 263.348 294.746 1.00 999.99 47 PHE M N 1
ATOM 1648 C CA . PHE B 2 78 ? 271.508 263.328 293.895 1.00 999.99 47 PHE M CA 1
ATOM 1649 C C . PHE B 2 78 ? 270.485 264.434 294.178 1.00 999.99 47 PHE M C 1
ATOM 1650 O O . PHE B 2 78 ? 270.040 265.064 293.203 1.00 999.99 47 PHE M O 1
ATOM 1658 N N . PRO B 2 79 ? 270.030 264.704 295.421 1.00 999.99 48 PRO M N 1
ATOM 1659 C CA . PRO B 2 79 ? 269.073 265.816 295.588 1.00 999.99 48 PRO M CA 1
ATOM 1660 C C . PRO B 2 79 ? 269.662 267.189 295.298 1.00 999.99 48 PRO M C 1
ATOM 1661 O O . PRO B 2 79 ? 268.928 268.062 294.816 1.00 999.99 48 PRO M O 1
ATOM 1665 N N . GLN B 2 80 ? 270.977 267.365 295.462 1.00 999.99 49 GLN M N 1
ATOM 1666 C CA . GLN B 2 80 ? 271.615 268.659 295.238 1.00 999.99 49 GLN M CA 1
ATOM 1667 C C . GLN B 2 80 ? 271.643 269.015 293.756 1.00 999.99 49 GLN M C 1
ATOM 1668 O O . GLN B 2 80 ? 271.314 270.145 293.377 1.00 999.99 49 GLN M O 1
ATOM 1674 N N . VAL B 2 81 ? 272.031 268.067 292.904 1.00 999.99 50 VAL M N 1
ATOM 1675 C CA . VAL B 2 8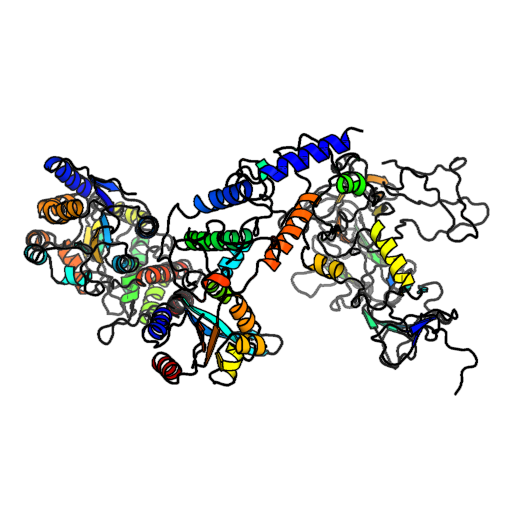1 ? 272.030 268.342 291.472 1.00 999.99 50 VAL M CA 1
ATOM 1676 C C . VAL B 2 81 ? 270.615 268.234 290.906 1.00 999.99 50 VAL M C 1
ATOM 1677 O O . VAL B 2 81 ? 270.285 268.914 289.927 1.00 999.99 50 VAL M O 1
ATOM 1681 N N . ALA B 2 82 ? 269.767 267.384 291.498 1.00 999.99 51 ALA M N 1
ATOM 1682 C CA . ALA B 2 82 ? 268.403 267.211 291.012 1.00 999.99 51 ALA M CA 1
ATOM 1683 C C . ALA B 2 82 ? 267.538 268.440 291.272 1.00 999.99 51 ALA M C 1
ATOM 1684 O O . ALA B 2 82 ? 266.604 268.700 290.504 1.00 999.99 51 ALA M O 1
ATOM 1686 N N . ALA B 2 83 ? 267.801 269.177 292.361 1.00 999.99 52 ALA M N 1
ATOM 1687 C CA . ALA B 2 83 ? 267.047 270.396 292.644 1.00 999.99 52 ALA M CA 1
ATOM 1688 C C . ALA B 2 83 ? 267.261 271.465 291.578 1.00 999.99 52 ALA M C 1
ATOM 1689 O O . ALA B 2 83 ? 266.343 272.238 291.282 1.00 999.99 52 ALA M O 1
ATOM 1691 N N . THR B 2 84 ? 268.457 271.525 290.994 1.00 999.99 53 THR M N 1
ATOM 1692 C CA . THR B 2 84 ? 268.774 272.495 289.956 1.00 999.99 53 THR M CA 1
ATOM 1693 C C . THR B 2 84 ? 268.494 271.974 288.550 1.00 999.99 53 THR M C 1
ATOM 1694 O O . THR B 2 84 ? 268.838 272.647 287.574 1.00 999.99 53 THR M O 1
ATOM 1698 N N . GLY B 2 85 ? 267.881 270.799 288.424 1.00 999.99 54 GLY M N 1
ATOM 1699 C CA . GLY B 2 85 ? 267.527 270.258 287.127 1.00 999.99 54 GLY M CA 1
ATOM 1700 C C . GLY B 2 85 ? 268.579 269.396 286.467 1.00 999.99 54 GLY M C 1
ATOM 1701 O O . GLY B 2 85 ? 268.450 269.099 285.273 1.00 999.99 54 GLY M O 1
ATOM 1702 N N . ASP B 2 86 ? 269.611 268.985 287.197 1.00 999.99 55 ASP M N 1
ATOM 1703 C CA . ASP B 2 86 ? 270.682 268.145 286.684 1.00 999.99 55 ASP M CA 1
ATOM 1704 C C . ASP B 2 86 ? 270.556 266.731 287.252 1.00 999.99 55 ASP M C 1
ATOM 1705 O O . ASP B 2 86 ? 269.551 266.373 287.878 1.00 999.99 55 ASP M O 1
ATOM 1710 N N . GLY B 2 87 ? 271.587 265.920 287.027 1.00 999.99 56 GLY M N 1
ATOM 1711 C CA . GLY B 2 87 ? 271.648 264.585 287.573 1.00 999.99 56 GLY M CA 1
ATOM 1712 C C . GLY B 2 87 ? 271.334 263.497 286.565 1.00 999.99 56 GLY M C 1
ATOM 1713 O O . GLY B 2 87 ? 271.202 263.748 285.363 1.00 999.99 56 GLY M O 1
ATOM 1714 N N . PRO B 2 88 ? 271.213 262.261 287.041 1.00 999.99 57 PRO M N 1
ATOM 1715 C CA . PRO B 2 88 ? 270.936 261.137 286.143 1.00 999.99 57 PRO M CA 1
ATOM 1716 C C . PRO B 2 88 ? 269.459 261.042 285.794 1.00 999.99 57 PRO M C 1
ATOM 1717 O O . PRO B 2 88 ? 268.596 261.636 286.440 1.00 999.99 57 PRO M O 1
ATOM 1721 N N . ASP B 2 89 ? 269.183 260.272 284.738 1.00 999.99 58 ASP M N 1
ATOM 1722 C CA . ASP B 2 89 ? 267.799 259.955 284.398 1.00 999.99 58 ASP M CA 1
ATOM 1723 C C . ASP B 2 89 ? 267.206 258.937 285.366 1.00 999.99 58 ASP M C 1
ATOM 1724 O O . ASP B 2 89 ? 266.040 259.054 285.761 1.00 999.99 58 ASP M O 1
ATOM 1729 N N . ILE B 2 90 ? 267.989 257.929 285.754 1.00 999.99 59 ILE M N 1
ATOM 1730 C CA . ILE B 2 90 ? 267.533 256.835 286.605 1.00 999.99 59 ILE M CA 1
ATOM 1731 C C . ILE B 2 90 ? 268.518 256.695 287.760 1.00 999.99 59 ILE M C 1
ATOM 1732 O O . ILE B 2 90 ? 269.733 256.792 287.560 1.00 999.99 59 ILE M O 1
ATOM 1737 N N . ILE B 2 91 ? 268.006 256.486 288.971 1.00 999.99 60 ILE M N 1
ATOM 1738 C CA . ILE B 2 91 ? 268.847 256.209 290.133 1.00 999.99 60 ILE M CA 1
ATOM 1739 C C . ILE B 2 91 ? 268.407 254.892 290.769 1.00 999.99 60 ILE M C 1
ATOM 1740 O O . ILE B 2 91 ? 267.206 254.624 290.891 1.00 999.99 60 ILE M O 1
ATOM 1745 N N . PHE B 2 92 ? 269.375 254.042 291.115 1.00 999.99 61 PHE M N 1
ATOM 1746 C CA . PHE B 2 92 ? 269.089 252.821 291.861 1.00 999.99 61 PHE M CA 1
ATOM 1747 C C . PHE B 2 92 ? 269.522 253.052 293.302 1.00 999.99 61 PHE M C 1
ATOM 1748 O O . PHE B 2 92 ? 270.701 253.330 293.554 1.00 999.99 61 PHE M O 1
ATOM 1756 N N . TRP B 2 93 ? 268.591 252.881 294.242 1.00 999.99 62 TRP M N 1
ATOM 1757 C CA . TRP B 2 93 ? 268.925 252.973 295.664 1.00 999.99 62 TRP M CA 1
ATOM 1758 C C . TRP B 2 93 ? 267.804 252.305 296.453 1.00 999.99 62 TRP M C 1
ATOM 1759 O O . TRP B 2 93 ? 266.753 251.976 295.900 1.00 999.99 62 TRP M O 1
ATOM 1770 N N . ALA B 2 94 ? 268.071 252.035 297.732 1.00 999.99 63 ALA M N 1
ATOM 1771 C CA . ALA B 2 94 ? 267.032 251.569 298.642 1.00 999.99 63 ALA M CA 1
ATOM 1772 C C . ALA B 2 94 ? 265.921 252.607 298.782 1.00 999.99 63 ALA M C 1
ATOM 1773 O O . ALA B 2 94 ? 266.139 253.813 298.634 1.00 999.99 63 ALA M O 1
ATOM 1775 N N . HIS B 2 95 ? 264.713 252.117 299.070 1.00 999.99 64 HIS M N 1
ATOM 1776 C CA . HIS B 2 95 ? 263.500 252.928 299.018 1.00 999.99 64 HIS M CA 1
ATOM 1777 C C . HIS B 2 95 ? 263.417 253.987 300.112 1.00 999.99 64 HIS M C 1
ATOM 1778 O O . HIS B 2 95 ? 262.663 254.954 299.943 1.00 999.99 64 HIS M O 1
ATOM 1785 N N . ASP B 2 96 ? 264.215 253.862 301.182 1.00 999.99 65 ASP M N 1
ATOM 1786 C CA . ASP B 2 96 ? 264.046 254.672 302.388 1.00 999.99 65 ASP M CA 1
ATOM 1787 C C . ASP B 2 96 ? 264.302 256.158 302.167 1.00 999.99 65 ASP M C 1
ATOM 1788 O O . ASP B 2 96 ? 263.769 256.983 302.917 1.00 999.99 65 ASP M O 1
ATOM 1793 N N . ARG B 2 97 ? 265.104 256.517 301.170 1.00 999.99 66 ARG M N 1
ATOM 1794 C CA . ARG B 2 97 ? 265.357 257.918 300.882 1.00 999.99 66 ARG M CA 1
ATOM 1795 C C . ARG B 2 97 ? 264.371 258.498 299.878 1.00 999.99 66 ARG M C 1
ATOM 1796 O O . ARG B 2 97 ? 264.185 259.725 299.854 1.00 999.99 66 ARG M O 1
ATOM 1804 N N . PHE B 2 98 ? 263.663 257.643 299.131 1.00 999.99 67 PHE M N 1
ATOM 1805 C CA . PHE B 2 98 ? 262.961 258.100 297.936 1.00 999.99 67 PHE M CA 1
ATOM 1806 C C . PHE B 2 98 ? 261.734 258.940 298.239 1.00 999.99 67 PHE M C 1
ATOM 1807 O O . PHE B 2 98 ? 261.430 259.856 297.463 1.00 999.99 67 PHE M O 1
ATOM 1815 N N . GLY B 2 99 ? 261.087 258.698 299.383 1.00 999.99 68 GLY M N 1
ATOM 1816 C CA . GLY B 2 99 ? 259.985 259.546 299.802 1.00 999.99 68 GLY M CA 1
ATOM 1817 C C . GLY B 2 99 ? 260.431 260.973 300.040 1.00 999.99 68 GLY M C 1
ATOM 1818 O O . GLY B 2 99 ? 259.715 261.920 299.698 1.00 999.99 68 GLY M O 1
ATOM 1819 N N . GLY B 2 100 ? 261.636 261.142 300.605 1.00 999.99 69 GLY M N 1
ATOM 1820 C CA . GLY B 2 100 ? 262.204 262.475 300.725 1.00 999.99 69 GLY M CA 1
ATOM 1821 C C . GLY B 2 100 ? 262.435 263.107 299.369 1.00 999.99 69 GLY M C 1
ATOM 1822 O O . GLY B 2 100 ? 262.111 264.282 299.158 1.00 999.99 69 GLY M O 1
ATOM 1823 N N . TYR B 2 101 ? 262.917 262.302 298.410 1.00 999.99 70 TYR M N 1
ATOM 1824 C CA . TYR B 2 101 ? 263.041 262.748 297.025 1.00 999.99 70 TYR M CA 1
ATOM 1825 C C . TYR B 2 101 ? 261.672 263.090 296.453 1.00 999.99 70 TYR M C 1
ATOM 1826 O O . TYR B 2 101 ? 261.547 263.973 295.596 1.00 999.99 70 TYR M O 1
ATOM 1835 N N . ALA B 2 102 ? 260.638 262.380 296.911 1.00 999.99 71 ALA M N 1
ATOM 1836 C CA . ALA B 2 102 ? 259.277 262.691 296.502 1.00 999.99 71 ALA M CA 1
ATOM 1837 C C . ALA B 2 102 ? 258.818 264.033 297.064 1.00 999.99 71 ALA M C 1
ATOM 1838 O O . ALA B 2 102 ? 258.064 264.754 296.399 1.00 999.99 71 ALA M O 1
ATOM 1840 N N . GLN B 2 103 ? 259.222 264.368 298.302 1.00 999.99 72 GLN M N 1
ATOM 1841 C CA . GLN B 2 103 ? 258.763 265.624 298.902 1.00 999.99 72 GLN M CA 1
ATOM 1842 C C . GLN B 2 103 ? 259.332 266.844 298.185 1.00 999.99 72 GLN M C 1
ATOM 1843 O O . GLN B 2 103 ? 258.626 267.844 298.002 1.00 999.99 72 GLN M O 1
ATOM 1849 N N . SER B 2 104 ? 260.581 266.768 297.737 1.00 999.99 73 SER M N 1
ATOM 1850 C CA . SER B 2 104 ? 261.209 267.875 297.028 1.00 999.99 73 SER M CA 1
ATOM 1851 C C . SER B 2 104 ? 260.828 267.941 295.554 1.00 999.99 73 SER M C 1
ATOM 1852 O O . SER B 2 104 ? 261.332 268.818 294.844 1.00 999.99 73 SER M O 1
ATOM 1855 N N . GLY B 2 105 ? 259.961 267.052 295.075 1.00 999.99 74 GLY M N 1
ATOM 1856 C CA . GLY B 2 105 ? 259.567 267.080 293.682 1.00 999.99 74 GLY M CA 1
ATOM 1857 C C . GLY B 2 105 ? 260.611 266.547 292.733 1.00 999.99 74 GLY M C 1
ATOM 1858 O O . GLY B 2 105 ? 260.620 266.929 291.559 1.00 999.99 74 GLY M O 1
ATOM 1859 N N . LEU B 2 106 ? 261.498 265.676 293.207 1.00 999.99 75 LEU M N 1
ATOM 1860 C CA . LEU B 2 106 ? 262.648 265.244 292.429 1.00 999.99 75 LEU M CA 1
ATOM 1861 C C . LEU B 2 106 ? 262.381 263.985 291.618 1.00 999.99 75 LEU M C 1
ATOM 1862 O O . LEU B 2 106 ? 263.223 263.607 290.797 1.00 999.99 75 LEU M O 1
ATOM 1867 N N . LEU B 2 107 ? 261.241 263.331 291.822 1.00 999.99 76 LEU M N 1
ATOM 1868 C CA . LEU B 2 107 ? 260.924 262.082 291.148 1.00 999.99 76 LEU M CA 1
ATOM 1869 C C . LEU B 2 107 ? 259.614 262.230 290.391 1.00 999.99 76 LEU M C 1
ATOM 1870 O O . LEU B 2 107 ? 258.661 262.840 290.887 1.00 999.99 76 LEU M O 1
ATOM 1875 N N . ALA B 2 108 ? 259.573 261.659 289.192 1.00 999.99 77 ALA M N 1
ATOM 1876 C CA . ALA B 2 108 ? 258.343 261.602 288.420 1.00 999.99 77 ALA M CA 1
ATOM 1877 C C . ALA B 2 108 ? 257.469 260.458 288.909 1.00 999.99 77 ALA M C 1
ATOM 1878 O O . ALA B 2 108 ? 257.968 259.393 289.284 1.00 999.99 77 ALA M O 1
ATOM 1880 N N . GLU B 2 109 ? 256.160 260.697 288.929 1.00 999.99 78 GLU M N 1
ATOM 1881 C CA . GLU B 2 109 ? 255.210 259.618 289.163 1.00 999.99 78 GLU M CA 1
ATOM 1882 C C . GLU B 2 109 ? 255.273 258.612 288.019 1.00 999.99 78 GLU M C 1
ATOM 1883 O O . GLU B 2 109 ? 255.174 258.978 286.844 1.00 999.99 78 GLU M O 1
ATOM 1889 N N . ILE B 2 110 ? 255.448 257.341 288.374 1.00 999.99 79 ILE M N 1
ATOM 1890 C CA . ILE B 2 110 ? 255.558 256.279 287.383 1.00 999.99 79 ILE M CA 1
ATOM 1891 C C . ILE B 2 110 ? 254.167 255.811 286.965 1.00 999.99 79 ILE M C 1
ATOM 1892 O O . ILE B 2 110 ? 253.182 255.948 287.697 1.00 999.99 79 ILE M O 1
ATOM 1897 N N . THR B 2 111 ? 254.085 255.244 285.753 1.00 999.99 80 THR M N 1
ATOM 1898 C CA . THR B 2 111 ? 252.804 254.814 285.177 1.00 999.99 80 THR M CA 1
ATOM 1899 C C . THR B 2 111 ? 252.827 253.362 284.683 1.00 999.99 80 THR M C 1
ATOM 1900 O O . THR B 2 111 ? 252.658 253.108 283.490 1.00 999.99 80 THR M O 1
ATOM 1904 N N . PRO B 2 112 ? 253.046 252.372 285.565 1.00 999.99 81 PRO M N 1
ATOM 1905 C CA . PRO B 2 112 ? 252.942 250.982 285.101 1.00 999.99 81 PRO M CA 1
ATOM 1906 C C . PRO B 2 112 ? 251.488 250.577 284.900 1.00 999.99 81 PRO M C 1
ATOM 1907 O O . PRO B 2 112 ? 250.600 250.984 285.655 1.00 999.99 81 PRO M O 1
ATOM 1911 N N . ASP B 2 113 ? 251.239 249.796 283.853 1.00 999.99 82 ASP M N 1
ATOM 1912 C CA . ASP B 2 113 ? 249.899 249.268 283.652 1.00 999.99 82 ASP M CA 1
ATOM 1913 C C . ASP B 2 113 ? 249.684 248.045 284.548 1.00 999.99 82 ASP M C 1
ATOM 1914 O O . ASP B 2 113 ? 250.597 247.589 285.243 1.00 999.99 82 ASP M O 1
ATOM 1919 N N . LYS B 2 114 ? 248.451 247.524 284.542 1.00 999.99 83 LYS M N 1
ATOM 1920 C CA . LYS B 2 114 ? 248.063 246.453 285.462 1.00 999.99 83 LYS M CA 1
ATOM 1921 C C . LYS B 2 114 ? 248.825 245.158 285.188 1.00 999.99 83 LYS M C 1
ATOM 1922 O O . LYS B 2 114 ? 249.181 244.428 286.126 1.00 999.99 83 LYS M O 1
ATOM 1928 N N . ALA B 2 115 ? 249.086 244.862 283.909 1.00 999.99 84 ALA M N 1
ATOM 1929 C CA . ALA B 2 115 ? 249.818 243.652 283.541 1.00 999.99 84 ALA M CA 1
ATOM 1930 C C . ALA B 2 115 ? 251.253 243.676 284.059 1.00 999.99 84 ALA M C 1
ATOM 1931 O O . ALA B 2 115 ? 251.778 242.644 284.490 1.00 999.99 84 ALA M O 1
ATOM 1933 N N . PHE B 2 116 ? 251.904 244.842 284.023 1.00 999.99 85 PHE M N 1
ATOM 1934 C CA . PHE B 2 116 ? 253.268 244.932 284.536 1.00 999.99 85 PHE M CA 1
ATOM 1935 C C . PHE B 2 116 ? 253.285 244.892 286.060 1.00 999.99 85 PHE M C 1
ATOM 1936 O O . PHE B 2 116 ? 254.212 244.331 286.658 1.00 999.99 85 PHE M O 1
ATOM 1944 N N . GLN B 2 117 ? 252.295 245.527 286.701 1.00 999.99 86 GLN M N 1
ATOM 1945 C CA . GLN B 2 117 ? 252.181 245.479 288.158 1.00 999.99 86 GLN M CA 1
ATOM 1946 C C . GLN B 2 117 ? 251.942 244.061 288.661 1.00 999.99 86 GLN M C 1
ATOM 1947 O O . GLN B 2 117 ? 252.415 243.700 289.746 1.00 999.99 86 GLN M O 1
ATOM 1953 N N . ASP B 2 118 ? 251.216 243.242 287.893 1.00 999.99 87 ASP M N 1
ATOM 1954 C CA . ASP B 2 118 ? 251.016 241.843 288.259 1.00 999.99 87 ASP M CA 1
ATOM 1955 C C . ASP B 2 118 ? 252.264 240.978 288.081 1.00 999.99 87 ASP M C 1
ATOM 1956 O O . ASP B 2 118 ? 252.238 239.810 288.485 1.00 999.99 87 ASP M O 1
ATOM 1961 N N . LYS B 2 119 ? 253.343 241.504 287.500 1.00 999.99 88 LYS M N 1
ATOM 1962 C CA . LYS B 2 119 ? 254.583 240.756 287.341 1.00 999.99 88 LYS M CA 1
ATOM 1963 C C . LYS B 2 119 ? 255.506 240.860 288.547 1.00 999.99 88 LYS M C 1
ATOM 1964 O O . LYS B 2 119 ? 256.470 240.091 288.637 1.00 999.99 88 LYS M O 1
ATOM 1970 N N . LEU B 2 120 ? 255.243 241.782 289.470 1.00 999.99 89 LEU M N 1
ATOM 1971 C CA . LEU B 2 120 ? 256.081 241.976 290.641 1.00 999.99 89 LEU M CA 1
ATOM 1972 C C . LEU B 2 120 ? 255.275 241.682 291.902 1.00 999.99 89 LEU M C 1
ATOM 1973 O O . LEU B 2 120 ? 254.040 241.696 291.890 1.00 999.99 89 LEU M O 1
ATOM 1978 N N . TYR B 2 121 ? 255.997 241.390 292.987 1.00 999.99 90 TYR M N 1
ATOM 1979 C CA . TYR B 2 121 ? 255.366 241.030 294.254 1.00 999.99 90 TYR M CA 1
ATOM 1980 C C . TYR B 2 121 ? 254.603 242.216 294.846 1.00 999.99 90 TYR M C 1
ATOM 1981 O O . TYR B 2 121 ? 255.036 243.364 294.699 1.00 999.99 90 TYR M O 1
ATOM 1990 N N . PRO B 2 122 ? 253.438 241.969 295.467 1.00 999.99 91 PRO M N 1
ATOM 1991 C CA . PRO B 2 122 ? 252.644 243.074 296.043 1.00 999.99 91 PRO M CA 1
ATOM 1992 C C . PRO B 2 122 ? 253.345 243.862 297.141 1.00 999.99 91 PRO M C 1
ATOM 1993 O O . PRO B 2 122 ? 253.195 245.091 297.195 1.00 999.99 91 PRO M O 1
ATOM 1997 N N . PHE B 2 123 ? 254.082 243.193 298.038 1.00 999.99 92 PHE M N 1
ATOM 1998 C CA . PHE B 2 123 ? 254.781 243.911 299.102 1.00 999.99 92 PHE M CA 1
ATOM 1999 C C . PHE B 2 123 ? 255.911 244.784 298.564 1.00 999.99 92 PHE M C 1
ATOM 2000 O O . PHE B 2 123 ? 256.244 245.801 299.185 1.00 999.99 92 PHE M O 1
ATOM 2008 N N . THR B 2 124 ? 256.471 244.439 297.400 1.00 999.99 93 THR M N 1
ATOM 2009 C CA . THR B 2 124 ? 257.488 245.291 296.795 1.00 999.99 93 THR M CA 1
ATOM 2010 C C . THR B 2 124 ? 256.876 246.575 296.251 1.00 999.99 93 THR M C 1
ATOM 2011 O O . THR B 2 124 ? 257.534 247.621 296.252 1.00 999.99 93 THR M O 1
ATOM 2015 N N . TRP B 2 125 ? 255.625 246.517 295.783 1.00 999.99 94 TRP M N 1
ATOM 2016 C CA . TRP B 2 125 ? 254.921 247.748 295.445 1.00 999.99 94 TRP M CA 1
ATOM 2017 C C . TRP B 2 125 ? 254.504 248.515 296.692 1.00 999.99 94 TRP M C 1
ATOM 2018 O O . TRP B 2 125 ? 254.509 249.750 296.682 1.00 999.99 94 TRP M O 1
ATOM 2029 N N . ASP B 2 126 ? 254.129 247.799 297.760 1.00 999.99 95 ASP M N 1
ATOM 2030 C CA . ASP B 2 126 ? 253.734 248.447 299.011 1.00 999.99 95 ASP M CA 1
ATOM 2031 C C . ASP B 2 126 ? 254.889 249.205 299.654 1.00 999.99 95 ASP M C 1
ATOM 2032 O O . ASP B 2 126 ? 254.670 250.230 300.310 1.00 999.99 95 ASP M O 1
ATOM 2037 N N . ALA B 2 127 ? 256.119 248.714 299.486 1.00 999.99 96 ALA M N 1
ATOM 2038 C CA . ALA B 2 127 ? 257.273 249.364 300.096 1.00 999.99 96 ALA M CA 1
ATOM 2039 C C . ALA B 2 127 ? 257.646 250.677 299.413 1.00 999.99 96 ALA M C 1
ATOM 2040 O O . ALA B 2 127 ? 258.292 251.523 300.042 1.00 999.99 96 ALA M O 1
ATOM 2042 N N . VAL B 2 128 ? 257.260 250.870 298.155 1.00 999.99 97 VAL M N 1
ATOM 2043 C CA . VAL B 2 128 ? 257.647 252.050 297.391 1.00 999.99 97 VAL M CA 1
ATOM 2044 C C . VAL B 2 128 ? 256.463 252.993 297.159 1.00 999.99 97 VAL M C 1
ATOM 2045 O O . VAL B 2 128 ? 256.487 253.798 296.229 1.00 999.99 97 VAL M O 1
ATOM 2049 N N . ARG B 2 129 ? 255.432 252.925 297.997 1.00 999.99 98 ARG M N 1
ATOM 2050 C CA . ARG B 2 129 ? 254.327 253.874 297.926 1.00 999.99 98 ARG M CA 1
ATOM 2051 C C . ARG B 2 129 ? 254.598 255.055 298.847 1.00 999.99 98 ARG M C 1
ATOM 2052 O O . ARG B 2 129 ? 255.023 254.874 299.993 1.00 999.99 98 ARG M O 1
ATOM 2060 N N . TYR B 2 130 ? 254.359 256.263 298.340 1.00 999.99 99 TYR M N 1
ATOM 2061 C CA . TYR B 2 130 ? 254.459 257.471 299.150 1.00 999.99 99 TYR M CA 1
ATOM 2062 C C . TYR B 2 130 ? 253.312 258.398 298.786 1.00 999.99 99 TYR M C 1
ATOM 2063 O O . TYR B 2 130 ? 253.196 258.807 297.625 1.00 999.99 99 TYR M O 1
ATOM 2072 N N . ASN B 2 131 ? 252.497 258.735 299.794 1.00 999.99 100 ASN M N 1
ATOM 2073 C CA . ASN B 2 131 ? 251.317 259.604 299.680 1.00 999.99 100 ASN M CA 1
ATOM 2074 C C . ASN B 2 131 ? 250.352 259.101 298.599 1.00 999.99 100 ASN M C 1
ATOM 2075 O O . ASN B 2 131 ? 249.807 259.869 297.803 1.00 999.99 100 ASN M O 1
ATOM 2080 N N . GLY B 2 132 ? 250.172 257.781 298.544 1.00 999.99 101 GLY M N 1
ATOM 2081 C CA . GLY B 2 132 ? 249.231 257.167 297.637 1.00 999.99 101 GLY M CA 1
ATOM 2082 C C . GLY B 2 132 ? 249.745 256.903 296.237 1.00 999.99 101 GLY M C 1
ATOM 2083 O O . GLY B 2 132 ? 249.135 256.108 295.511 1.00 999.99 101 GLY M O 1
ATOM 2084 N N . LYS B 2 133 ? 250.838 257.539 295.827 1.00 999.99 102 LYS M N 1
ATOM 2085 C CA . LYS B 2 133 ? 251.301 257.436 294.452 1.00 999.99 102 LYS M CA 1
ATOM 2086 C C . LYS B 2 133 ? 252.486 256.482 294.366 1.00 999.99 102 LYS M C 1
ATOM 2087 O O . LYS B 2 133 ? 253.348 256.447 295.247 1.00 999.99 102 LYS M O 1
ATOM 2093 N N . LEU B 2 134 ? 252.528 255.721 293.276 1.00 999.99 103 LEU M N 1
ATOM 2094 C CA . LEU B 2 134 ? 253.644 254.825 293.012 1.00 999.99 103 LEU M CA 1
ATOM 2095 C C . LEU B 2 134 ? 254.832 255.616 292.481 1.00 999.99 103 LEU M C 1
ATOM 2096 O O . LEU B 2 134 ? 254.670 256.493 291.625 1.00 999.99 103 LEU M O 1
ATOM 2101 N N . ILE B 2 135 ? 256.020 255.309 293.012 1.00 999.99 104 ILE M N 1
ATOM 2102 C CA A ILE B 2 135 ? 257.296 255.823 292.528 0.42 999.99 104 ILE M CA 1
ATOM 2103 C CA B ILE B 2 135 ? 257.305 255.830 292.540 0.58 999.99 104 ILE M CA 1
ATOM 2104 C C . ILE B 2 135 ? 258.304 254.682 292.607 1.00 999.99 104 ILE M C 1
ATOM 2105 O O . ILE B 2 135 ? 258.073 253.699 293.326 1.00 999.99 104 ILE M O 1
ATOM 2114 N N . ALA B 2 136 ? 259.395 254.783 291.834 1.00 999.99 105 ALA M N 1
ATOM 2115 C CA . ALA B 2 136 ? 260.613 253.993 292.053 1.00 999.99 105 ALA M CA 1
ATOM 2116 C C . ALA B 2 136 ? 260.394 252.495 291.884 1.00 999.99 105 ALA M C 1
ATOM 2117 O O . ALA B 2 136 ? 260.128 251.787 292.855 1.00 999.99 105 ALA M O 1
ATOM 2119 N N . TYR B 2 137 ? 260.452 252.022 290.578 1.00 999.99 106 TYR M N 1
ATOM 2120 C CA . TYR B 2 137 ? 260.323 250.627 290.127 1.00 999.99 106 TYR M CA 1
ATOM 2121 C C . TYR B 2 137 ? 261.159 249.702 291.002 1.00 999.99 106 TYR M C 1
ATOM 2122 O O . TYR B 2 137 ? 262.379 249.882 291.093 1.00 999.99 106 TYR M O 1
ATOM 2131 N N . PRO B 2 138 ? 260.529 248.705 291.630 1.00 999.99 107 PRO M N 1
ATOM 2132 C CA . PRO B 2 138 ? 261.269 247.782 292.494 1.00 999.99 107 PRO M CA 1
ATOM 2133 C C . PRO B 2 138 ? 262.184 246.884 291.685 1.00 999.99 107 PRO M C 1
ATOM 2134 O O . PRO B 2 138 ? 261.816 246.377 290.624 1.00 999.99 107 PRO M O 1
ATOM 2138 N N . ILE B 2 139 ? 263.385 246.689 292.203 1.00 999.99 108 ILE M N 1
ATOM 2139 C CA . ILE B 2 139 ? 264.387 245.850 291.572 1.00 999.99 108 ILE M CA 1
ATOM 2140 C C . ILE B 2 139 ? 264.638 244.594 292.394 1.00 999.99 108 ILE M C 1
ATOM 2141 O O . ILE B 2 139 ? 264.532 243.478 291.883 1.00 999.99 108 ILE M O 1
ATOM 2146 N N . ALA B 2 140 ? 264.932 244.755 293.683 1.00 999.99 109 ALA M N 1
ATOM 2147 C CA . ALA B 2 140 ? 265.354 243.601 294.468 1.00 999.99 109 ALA M CA 1
ATOM 2148 C C . ALA B 2 140 ? 265.089 243.822 295.948 1.00 999.99 109 ALA M C 1
ATOM 2149 O O . ALA B 2 140 ? 264.959 244.953 296.415 1.00 999.99 109 ALA M O 1
ATOM 2151 N N . VAL B 2 141 ? 264.980 242.711 296.674 1.00 999.99 110 VAL M N 1
ATOM 2152 C CA . VAL B 2 141 ? 264.834 242.720 298.125 1.00 999.99 110 VAL M CA 1
ATOM 2153 C C . VAL B 2 141 ? 266.156 242.273 298.739 1.00 999.99 110 VAL M C 1
ATOM 2154 O O . VAL B 2 141 ? 266.693 241.219 298.376 1.00 999.99 110 VAL M O 1
ATOM 2158 N N . GLU B 2 142 ? 266.677 243.068 299.671 1.00 999.99 111 GLU M N 1
ATOM 2159 C CA . GLU B 2 142 ? 267.973 242.845 300.293 1.00 999.99 111 GLU M CA 1
ATOM 2160 C C . GLU B 2 142 ? 267.810 242.740 301.803 1.00 999.99 111 GLU M C 1
ATOM 2161 O O . GLU B 2 142 ? 267.044 243.500 302.408 1.00 999.99 111 GLU M O 1
ATOM 2167 N N . ALA B 2 143 ? 268.540 241.806 302.408 1.00 999.99 112 ALA M N 1
ATOM 2168 C CA . ALA B 2 143 ? 268.619 241.713 303.858 1.00 999.99 112 ALA M CA 1
ATOM 2169 C C . ALA B 2 143 ? 270.013 241.245 304.250 1.00 999.99 112 ALA M C 1
ATOM 2170 O O . ALA B 2 143 ? 270.680 240.532 303.495 1.00 999.99 112 ALA M O 1
ATOM 2172 N N . LEU B 2 144 ? 270.448 241.662 305.437 1.00 999.99 113 LEU M N 1
ATOM 2173 C CA . LEU B 2 144 ? 271.766 241.283 305.929 1.00 999.99 113 LEU M CA 1
ATOM 2174 C C . LEU B 2 144 ? 271.780 239.840 306.413 1.00 999.99 113 LEU M C 1
ATOM 2175 O O . LEU B 2 144 ? 270.814 239.356 307.007 1.00 999.99 113 LEU M O 1
ATOM 2180 N N . SER B 2 145 ? 272.894 239.155 306.164 1.00 999.99 114 SER M N 1
ATOM 2181 C CA . SER B 2 145 ? 273.104 237.801 306.650 1.00 999.99 114 SER M CA 1
ATOM 2182 C C . SER B 2 145 ? 274.482 237.676 307.287 1.00 999.99 114 SER M C 1
ATOM 2183 O O . SER B 2 145 ? 275.366 238.523 307.100 1.00 999.99 114 SER M O 1
ATOM 2186 N N . LEU B 2 146 ? 274.656 236.598 308.054 1.00 999.99 115 LEU M N 1
ATOM 2187 C CA . LEU B 2 146 ? 275.957 236.237 308.600 1.00 999.99 115 LEU M CA 1
ATOM 2188 C C . LEU B 2 146 ? 276.681 235.334 307.610 1.00 999.99 115 LEU M C 1
ATOM 2189 O O . LEU B 2 146 ? 276.143 234.303 307.198 1.00 999.99 115 LEU M O 1
ATOM 2194 N N . ILE B 2 147 ? 277.897 235.714 307.230 1.00 999.99 116 ILE M N 1
ATOM 2195 C CA . ILE B 2 147 ? 278.710 234.933 306.306 1.00 999.99 116 ILE M CA 1
ATOM 2196 C C . ILE B 2 147 ? 279.900 234.400 307.089 1.00 999.99 116 ILE M C 1
ATOM 2197 O O . ILE B 2 147 ? 280.628 235.170 307.724 1.00 999.99 116 ILE M O 1
ATOM 2202 N N . TYR B 2 148 ? 280.104 233.086 307.040 1.00 999.99 117 TYR M N 1
ATOM 2203 C CA . TYR B 2 148 ? 281.085 232.440 307.900 1.00 999.99 117 TYR M CA 1
ATOM 2204 C C . TYR B 2 148 ? 281.991 231.525 307.090 1.00 999.99 117 TYR M C 1
ATOM 2205 O O . TYR B 2 148 ? 281.592 230.973 306.064 1.00 999.99 117 TYR M O 1
ATOM 2214 N N . ASN B 2 149 ? 283.224 231.375 307.567 1.00 999.99 118 ASN M N 1
ATOM 2215 C CA . ASN B 2 149 ? 284.206 230.489 306.950 1.00 999.99 118 ASN M CA 1
ATOM 2216 C C . ASN B 2 149 ? 284.010 229.089 307.523 1.00 999.99 118 ASN M C 1
ATOM 2217 O O . ASN B 2 149 ? 284.194 228.875 308.725 1.00 999.99 118 ASN M O 1
ATOM 2222 N N . LYS B 2 150 ? 283.610 228.145 306.663 1.00 999.99 119 LYS M N 1
ATOM 2223 C CA . LYS B 2 150 ? 283.339 226.779 307.106 1.00 999.99 119 LYS M CA 1
ATOM 2224 C C . LYS B 2 150 ? 284.606 226.066 307.562 1.00 999.99 119 LYS M C 1
ATOM 2225 O O . LYS B 2 150 ? 284.542 225.200 308.444 1.00 999.99 119 LYS M O 1
ATOM 2231 N N . ASP B 2 151 ? 285.755 226.399 306.966 1.00 999.99 120 ASP M N 1
ATOM 2232 C CA . ASP B 2 151 ? 287.011 225.766 307.356 1.00 999.99 120 ASP M CA 1
ATOM 2233 C C . ASP B 2 151 ? 287.449 226.207 308.749 1.00 999.99 120 ASP M C 1
ATOM 2234 O O . ASP B 2 151 ? 287.860 225.377 309.567 1.00 999.99 120 ASP M O 1
ATOM 2239 N N . LEU B 2 152 ? 287.370 227.508 309.035 1.00 999.99 121 LEU M N 1
ATOM 2240 C CA . LEU B 2 152 ? 287.732 227.999 310.360 1.00 999.99 121 LEU M CA 1
ATOM 2241 C C . LEU B 2 152 ? 286.623 227.776 311.380 1.00 999.99 121 LEU M C 1
ATOM 2242 O O . LEU B 2 152 ? 286.904 227.676 312.579 1.00 999.99 121 LEU M O 1
ATOM 2247 N N . LEU B 2 153 ? 285.372 227.695 310.933 1.00 999.99 122 LEU M N 1
ATOM 2248 C CA . LEU B 2 153 ? 284.220 227.666 311.837 1.00 999.99 122 LEU M CA 1
ATOM 2249 C C . LEU B 2 153 ? 283.084 226.914 311.159 1.00 999.99 122 LEU M C 1
ATOM 2250 O O . LEU B 2 153 ? 282.223 227.509 310.498 1.00 999.99 122 LEU M O 1
ATOM 2255 N N . PRO B 2 154 ? 283.069 225.581 311.272 1.00 999.99 123 PRO M N 1
ATOM 2256 C CA . PRO B 2 154 ? 281.977 224.807 310.659 1.00 999.99 123 PRO M CA 1
ATOM 2257 C C . PRO B 2 154 ? 280.646 224.958 311.373 1.00 999.99 123 PRO M C 1
ATOM 2258 O O . PRO B 2 154 ? 279.600 224.729 310.752 1.00 999.99 123 PRO M O 1
ATOM 2262 N N . ASN B 2 155 ? 280.648 225.336 312.652 1.00 999.99 124 ASN M N 1
ATOM 2263 C CA . ASN B 2 155 ? 279.431 225.541 313.438 1.00 999.99 124 ASN M CA 1
ATOM 2264 C C . ASN B 2 155 ? 279.375 227.004 313.858 1.00 999.99 124 ASN M C 1
ATOM 2265 O O . ASN B 2 155 ? 279.969 227.385 314.881 1.00 999.99 124 ASN M O 1
ATOM 2270 N N . PRO B 2 156 ? 278.724 227.863 313.072 1.00 999.99 125 PRO M N 1
ATOM 2271 C CA . PRO B 2 156 ? 278.654 229.277 313.432 1.00 999.99 125 PRO M CA 1
ATOM 2272 C C . PRO B 2 156 ? 277.804 229.478 314.670 1.00 999.99 125 PRO M C 1
ATOM 2273 O O . PRO B 2 156 ? 276.883 228.686 314.949 1.00 999.99 125 PRO M O 1
ATOM 2277 N N . PRO B 2 157 ? 278.085 230.519 315.455 1.00 999.99 126 PRO M N 1
ATOM 2278 C CA . PRO B 2 157 ? 277.340 230.724 316.701 1.00 999.99 126 PRO M CA 1
ATOM 2279 C C . PRO B 2 157 ? 275.929 231.237 316.453 1.00 999.99 126 PRO M C 1
ATOM 2280 O O . PRO B 2 157 ? 275.660 231.958 315.489 1.00 999.99 126 PRO M O 1
ATOM 2284 N N . LYS B 2 158 ? 275.023 230.848 317.349 1.00 999.99 127 LYS M N 1
ATOM 2285 C CA . LYS B 2 158 ? 273.628 231.253 317.266 1.00 999.99 127 LYS M CA 1
ATOM 2286 C C . LYS B 2 158 ? 273.313 232.483 318.106 1.00 999.99 127 LYS M C 1
ATOM 2287 O O . LYS B 2 158 ? 272.254 233.093 317.912 1.00 999.99 127 LYS M O 1
ATOM 2293 N N . THR B 2 159 ? 274.185 232.846 319.044 1.00 999.99 128 THR M N 1
ATOM 2294 C CA . THR B 2 159 ? 273.964 233.977 319.934 1.00 999.99 128 THR M CA 1
ATOM 2295 C C . THR B 2 159 ? 275.149 234.930 319.860 1.00 999.99 128 THR M C 1
ATOM 2296 O O . THR B 2 159 ? 276.286 234.513 319.620 1.00 999.99 128 THR M O 1
ATOM 2300 N N . TRP B 2 160 ? 274.860 236.223 320.047 1.00 999.99 129 TRP M N 1
ATOM 2301 C CA . TRP B 2 160 ? 275.919 237.225 320.156 1.00 999.99 129 TRP M CA 1
ATOM 2302 C C . TRP B 2 160 ? 276.811 236.998 321.372 1.00 999.99 129 TRP M C 1
ATOM 2303 O O . TRP B 2 160 ? 278.024 237.242 321.302 1.00 999.99 129 TRP M O 1
ATOM 2314 N N . GLU B 2 161 ? 276.237 236.487 322.471 1.00 999.99 130 GLU M N 1
ATOM 2315 C CA . GLU B 2 161 ? 276.930 236.434 323.759 1.00 999.99 130 GLU M CA 1
ATOM 2316 C C . GLU B 2 161 ? 278.117 235.477 323.749 1.00 999.99 130 GLU M C 1
ATOM 2317 O O . GLU B 2 161 ? 279.054 235.650 324.537 1.00 999.99 130 GLU M O 1
ATOM 2323 N N . GLU B 2 162 ? 278.107 234.475 322.875 1.00 999.99 131 GLU M N 1
ATOM 2324 C CA . GLU B 2 162 ? 279.220 233.541 322.793 1.00 999.99 131 GLU M CA 1
ATOM 2325 C C . GLU B 2 162 ? 280.258 233.959 321.759 1.00 999.99 131 GLU M C 1
ATOM 2326 O O . GLU B 2 162 ? 281.205 233.205 321.514 1.00 999.99 131 GLU M O 1
ATOM 2332 N N . ILE B 2 163 ? 280.101 235.131 321.148 1.00 999.99 132 ILE M N 1
ATOM 2333 C CA . ILE B 2 163 ? 281.100 235.665 320.219 1.00 999.99 132 ILE M CA 1
ATOM 2334 C C . ILE B 2 163 ? 282.392 236.113 320.920 1.00 999.99 132 ILE M C 1
ATOM 2335 O O . ILE B 2 163 ? 283.467 235.808 320.375 1.00 999.99 132 ILE M O 1
ATOM 2340 N N . PRO B 2 164 ? 282.391 236.811 322.088 1.00 999.99 133 PRO M N 1
ATOM 2341 C CA . PRO B 2 164 ? 283.694 237.105 322.742 1.00 999.99 133 PRO M CA 1
ATOM 2342 C C . PRO B 2 164 ? 284.526 235.891 323.131 1.00 999.99 133 PRO M C 1
ATOM 2343 O O . PRO B 2 164 ? 285.737 235.878 322.864 1.00 999.99 133 PRO M O 1
ATOM 2347 N N . ALA B 2 165 ? 283.908 234.866 323.735 1.00 999.99 134 ALA M N 1
ATOM 2348 C CA . ALA B 2 165 ? 284.648 233.678 324.162 1.00 999.99 134 ALA M CA 1
ATOM 2349 C C . ALA B 2 165 ? 285.232 232.928 322.972 1.00 999.99 134 ALA M C 1
ATOM 2350 O O . ALA B 2 165 ? 286.381 232.469 323.028 1.00 999.99 134 ALA M O 1
ATOM 2352 N N . LEU B 2 166 ? 284.466 232.833 321.877 1.00 999.99 135 LEU M N 1
ATOM 2353 C CA . LEU B 2 166 ? 284.993 232.290 320.628 1.00 999.99 135 LEU M CA 1
A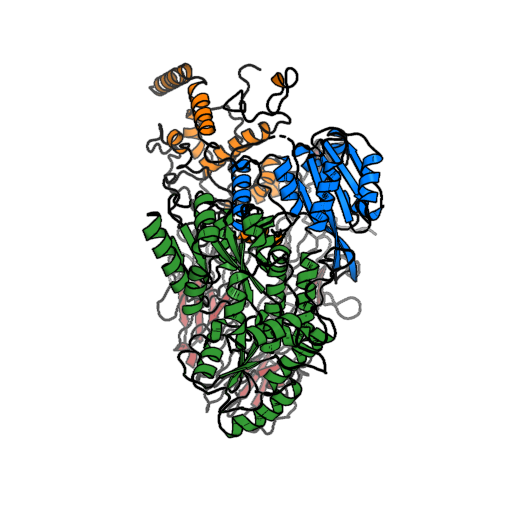TOM 2354 C C . LEU B 2 166 ? 286.146 233.144 320.120 1.00 999.99 135 LEU M C 1
ATOM 2355 O O . LEU B 2 166 ? 287.164 232.618 319.651 1.00 999.99 135 LEU M O 1
ATOM 2360 N N . ASP B 2 167 ? 286.036 234.468 320.290 1.00 999.99 136 ASP M N 1
ATOM 2361 C CA . ASP B 2 167 ? 287.105 235.376 319.898 1.00 999.99 136 ASP M CA 1
ATOM 2362 C C . ASP B 2 167 ? 288.326 235.225 320.800 1.00 999.99 136 ASP M C 1
ATOM 2363 O O . ASP B 2 167 ? 289.424 235.639 320.416 1.00 999.99 136 ASP M O 1
ATOM 2368 N N . LYS B 2 168 ? 288.172 234.601 321.973 1.00 999.99 137 LYS M N 1
ATOM 2369 C CA . LYS B 2 168 ? 289.331 234.338 322.810 1.00 999.99 137 LYS M CA 1
ATOM 2370 C C . LYS B 2 168 ? 290.100 233.114 322.339 1.00 999.99 137 LYS M C 1
ATOM 2371 O O . LYS B 2 168 ? 291.227 232.893 322.794 1.00 999.99 137 LYS M O 1
ATOM 2377 N N . GLU B 2 169 ? 289.522 232.316 321.438 1.00 999.99 138 GLU M N 1
ATOM 2378 C CA . GLU B 2 169 ? 290.195 231.131 320.923 1.00 999.99 138 GLU M CA 1
ATOM 2379 C C . GLU B 2 169 ? 290.901 231.376 319.596 1.00 999.99 138 GLU M C 1
ATOM 2380 O O . GLU B 2 169 ? 292.043 230.933 319.418 1.00 999.99 138 GLU M O 1
ATOM 2386 N N . LEU B 2 170 ? 290.273 232.129 318.685 1.00 999.99 139 LEU M N 1
ATOM 2387 C CA . LEU B 2 170 ? 290.854 232.349 317.363 1.00 999.99 139 LEU M CA 1
ATOM 2388 C C . LEU B 2 170 ? 292.072 233.262 317.419 1.00 999.99 139 LEU M C 1
ATOM 2389 O O . LEU B 2 170 ? 292.962 233.152 316.566 1.00 999.99 139 LEU M O 1
ATOM 2394 N N . LYS B 2 171 ? 292.139 234.150 318.419 1.00 999.99 140 LYS M N 1
ATOM 2395 C CA . LYS B 2 171 ? 293.349 234.939 318.636 1.00 999.99 140 LYS M CA 1
ATOM 2396 C C . LYS B 2 171 ? 294.525 234.057 319.039 1.00 999.99 140 LYS M C 1
ATOM 2397 O O . LYS B 2 171 ? 295.682 234.444 318.838 1.00 999.99 140 LYS M O 1
ATOM 2403 N N . ALA B 2 172 ? 294.250 232.887 319.632 1.00 999.99 141 ALA M N 1
ATOM 2404 C CA . ALA B 2 172 ? 295.308 231.913 319.873 1.00 999.99 141 ALA M CA 1
ATOM 2405 C C . ALA B 2 172 ? 295.881 231.375 318.566 1.00 999.99 141 ALA M C 1
ATOM 2406 O O . ALA B 2 172 ? 297.054 230.987 318.518 1.00 999.99 141 ALA M O 1
ATOM 2408 N N . LYS B 2 173 ? 295.077 231.342 317.501 1.00 999.99 142 LYS M N 1
ATOM 2409 C CA . LYS B 2 173 ? 295.523 230.864 316.201 1.00 999.99 142 LYS M CA 1
ATOM 2410 C C . LYS B 2 173 ? 295.793 232.002 315.222 1.00 999.99 142 LYS M C 1
ATOM 2411 O O . LYS B 2 173 ? 295.919 231.759 314.017 1.00 999.99 142 LYS M O 1
ATOM 2417 N N . GLY B 2 174 ? 295.882 233.236 315.712 1.00 999.99 143 GLY M N 1
ATOM 2418 C CA . GLY B 2 174 ? 296.160 234.364 314.847 1.00 999.99 143 GLY M CA 1
ATOM 2419 C C . GLY B 2 174 ? 294.989 234.840 314.021 1.00 999.99 143 GLY M C 1
ATOM 2420 O O . GLY B 2 174 ? 295.189 235.587 313.059 1.00 999.99 143 GLY M O 1
ATOM 2421 N N . LYS B 2 175 ? 293.773 234.430 314.361 1.00 999.99 144 LYS M N 1
ATOM 2422 C CA . LYS B 2 175 ? 292.574 234.803 313.625 1.00 999.99 144 LYS M CA 1
ATOM 2423 C C . LYS B 2 175 ? 291.679 235.652 314.525 1.00 999.99 144 LYS M C 1
ATOM 2424 O O . LYS B 2 175 ? 292.039 235.986 315.655 1.00 999.99 144 LYS M O 1
ATOM 2430 N N . SER B 2 176 ? 290.499 236.002 314.016 1.00 999.99 145 SER M N 1
ATOM 2431 C CA . SER B 2 176 ? 289.507 236.713 314.811 1.00 999.99 145 SER M CA 1
ATOM 2432 C C . SER B 2 176 ? 288.121 236.171 314.491 1.00 999.99 145 SER M C 1
ATOM 2433 O O . SER B 2 176 ? 287.912 235.496 313.481 1.00 999.99 145 SER M O 1
ATOM 2436 N N . ALA B 2 177 ? 287.169 236.483 315.373 1.00 999.99 146 ALA M N 1
ATOM 2437 C CA . ALA B 2 177 ? 285.823 235.932 315.248 1.00 999.99 146 ALA M CA 1
ATOM 2438 C C . ALA B 2 177 ? 284.983 236.698 314.233 1.00 999.99 146 ALA M C 1
ATOM 2439 O O . ALA B 2 177 ? 284.355 236.094 313.357 1.00 999.99 146 ALA M O 1
ATOM 2441 N N . LEU B 2 178 ? 284.957 238.026 314.333 1.00 999.99 147 LEU M N 1
ATOM 2442 C CA . LEU B 2 178 ? 284.003 238.824 313.574 1.00 999.99 147 LEU M CA 1
ATOM 2443 C C . LEU B 2 178 ? 284.604 240.185 313.264 1.00 999.99 147 LEU M C 1
ATOM 2444 O O . LEU B 2 178 ? 285.170 240.830 314.150 1.00 999.99 147 LEU M O 1
ATOM 2449 N N . MET B 2 179 ? 284.486 240.609 312.005 1.00 999.99 148 MET M N 1
ATOM 2450 C CA . MET B 2 179 ? 284.844 241.956 311.577 1.00 999.99 148 MET M CA 1
ATOM 2451 C C . MET B 2 179 ? 283.808 242.431 310.572 1.00 999.99 148 MET M C 1
ATOM 2452 O O . MET B 2 179 ? 283.534 241.735 309.590 1.00 999.99 148 MET M O 1
ATOM 2457 N N . PHE B 2 180 ? 283.236 243.609 310.813 1.00 999.99 149 PHE M N 1
ATOM 2458 C CA . PHE B 2 180 ? 282.326 244.217 309.854 1.00 999.99 149 PHE M CA 1
ATOM 2459 C C . PHE B 2 180 ? 282.413 245.733 309.977 1.00 999.99 149 PHE M C 1
ATOM 2460 O O . PHE B 2 180 ? 283.058 246.270 310.881 1.00 999.99 149 PHE M O 1
ATOM 2468 N N . ASN B 2 181 ? 281.759 246.414 309.036 1.00 999.99 150 ASN M N 1
ATOM 2469 C CA . ASN B 2 181 ? 281.817 247.869 308.918 1.00 999.99 150 ASN M CA 1
ATOM 2470 C C . ASN B 2 181 ? 281.069 248.508 310.084 1.00 999.99 150 ASN M C 1
ATOM 2471 O O . ASN B 2 181 ? 279.840 248.414 310.174 1.00 999.99 150 ASN M O 1
ATOM 2476 N N . LEU B 2 182 ? 281.812 249.159 310.976 1.00 999.99 151 LEU M N 1
ATOM 2477 C CA . LEU B 2 182 ? 281.241 249.893 312.095 1.00 999.99 151 LEU M CA 1
ATOM 2478 C C . LEU B 2 182 ? 281.019 251.366 311.780 1.00 999.99 151 LEU M C 1
ATOM 2479 O O . LEU B 2 182 ? 280.570 252.112 312.657 1.00 999.99 151 LEU M O 1
ATOM 2484 N N . GLN B 2 183 ? 281.318 251.800 310.556 1.00 999.99 152 GLN M N 1
ATOM 2485 C CA . GLN B 2 183 ? 281.143 253.193 310.168 1.00 999.99 152 GLN M CA 1
ATOM 2486 C C . GLN B 2 183 ? 279.773 253.470 309.567 1.00 999.99 152 GLN M C 1
ATOM 2487 O O . GLN B 2 183 ? 279.397 254.639 309.428 1.00 999.99 152 GLN M O 1
ATOM 2493 N N . GLU B 2 184 ? 279.023 252.429 309.212 1.00 999.99 153 GLU M N 1
ATOM 2494 C CA . GLU B 2 184 ? 277.699 252.577 308.624 1.00 999.99 153 GLU M CA 1
ATOM 2495 C C . GLU B 2 184 ? 276.675 251.947 309.557 1.00 999.99 153 GLU M C 1
ATOM 2496 O O . GLU B 2 184 ? 276.795 250.754 309.886 1.00 999.99 153 GLU M O 1
ATOM 2502 N N . PRO B 2 185 ? 275.673 252.704 310.017 1.00 999.99 154 PRO M N 1
ATOM 2503 C CA . PRO B 2 185 ? 274.727 252.175 311.016 1.00 999.99 154 PRO M CA 1
ATOM 2504 C C . PRO B 2 185 ? 273.796 251.084 310.504 1.00 999.99 154 PRO M C 1
ATOM 2505 O O . PRO B 2 185 ? 273.153 250.420 311.333 1.00 999.99 154 PRO M O 1
ATOM 2509 N N . TYR B 2 186 ? 273.678 250.915 309.180 1.00 999.99 155 TYR M N 1
ATOM 2510 C CA . TYR B 2 186 ? 272.877 249.837 308.600 1.00 999.99 155 TYR M CA 1
ATOM 2511 C C . TYR B 2 186 ? 273.349 248.461 309.059 1.00 999.99 155 TYR M C 1
ATOM 2512 O O . TYR B 2 186 ? 272.535 247.557 309.276 1.00 999.99 155 TYR M O 1
ATOM 2521 N N . PHE B 2 187 ? 274.663 248.287 309.220 1.00 999.99 156 PHE M N 1
ATOM 2522 C CA . PHE B 2 187 ? 275.200 246.984 309.598 1.00 999.99 156 PHE M CA 1
ATOM 2523 C C . PHE B 2 187 ? 275.143 246.762 311.104 1.00 999.99 156 PHE M C 1
ATOM 2524 O O . PHE B 2 187 ? 275.080 245.613 311.554 1.00 999.99 156 PHE M O 1
ATOM 2532 N N . THR B 2 188 ? 275.159 247.837 311.893 1.00 999.99 157 THR M N 1
ATOM 2533 C CA . THR B 2 188 ? 275.113 247.737 313.347 1.00 999.99 157 THR M CA 1
ATOM 2534 C C . THR B 2 188 ? 273.697 247.762 313.904 1.00 999.99 157 THR M C 1
ATOM 2535 O O . THR B 2 188 ? 273.517 247.499 315.098 1.00 999.99 157 THR M O 1
ATOM 2539 N N . TRP B 2 189 ? 272.707 248.110 313.080 1.00 999.99 158 TRP M N 1
ATOM 2540 C CA . TRP B 2 189 ? 271.311 248.081 313.520 1.00 999.99 158 TRP M CA 1
ATOM 2541 C C . TRP B 2 189 ? 270.766 246.731 314.018 1.00 999.99 158 TRP M C 1
ATOM 2542 O O . TRP B 2 189 ? 269.975 246.768 314.977 1.00 999.99 158 TRP M O 1
ATOM 2553 N N . PRO B 2 190 ? 271.070 245.546 313.423 1.00 999.99 159 PRO M N 1
ATOM 2554 C CA . PRO B 2 190 ? 270.493 244.289 313.966 1.00 999.99 159 PRO M CA 1
ATOM 2555 C C . PRO B 2 190 ? 270.820 243.985 315.423 1.00 999.99 159 PRO M C 1
ATOM 2556 O O . PRO B 2 190 ? 269.995 243.370 316.112 1.00 999.99 159 PRO M O 1
ATOM 2560 N N . LEU B 2 191 ? 271.996 244.380 315.910 1.00 999.99 160 LEU M N 1
ATOM 2561 C CA . LEU B 2 191 ? 272.291 244.200 317.327 1.00 999.99 160 LEU M CA 1
ATOM 2562 C C . LEU B 2 191 ? 271.509 245.199 318.172 1.00 999.99 160 LEU M C 1
ATOM 2563 O O . LEU B 2 191 ? 271.019 244.857 319.255 1.00 999.99 160 LEU M O 1
ATOM 2568 N N . ILE B 2 192 ? 271.398 246.439 317.690 1.00 999.99 161 ILE M N 1
ATOM 2569 C CA . ILE B 2 192 ? 270.644 247.478 318.389 1.00 999.99 161 ILE M CA 1
ATOM 2570 C C . ILE B 2 192 ? 269.155 247.138 318.424 1.00 999.99 161 ILE M C 1
ATOM 2571 O O . ILE B 2 192 ? 268.485 247.314 319.449 1.00 999.99 161 ILE M O 1
ATOM 2576 N N . ALA B 2 193 ? 268.628 246.597 317.324 1.00 999.99 162 ALA M N 1
ATOM 2577 C CA . ALA B 2 193 ? 267.197 246.346 317.187 1.00 999.99 162 ALA M CA 1
ATOM 2578 C C . ALA B 2 193 ? 266.715 245.078 317.883 1.00 999.99 162 ALA M C 1
ATOM 2579 O O . ALA B 2 193 ? 265.497 244.872 317.953 1.00 999.99 162 ALA M O 1
ATOM 2581 N N . ALA B 2 194 ? 267.628 244.215 318.342 1.00 999.99 163 ALA M N 1
ATOM 2582 C CA . ALA B 2 194 ? 267.259 242.904 318.878 1.00 999.99 163 ALA M CA 1
ATOM 2583 C C . ALA B 2 194 ? 266.401 243.013 320.138 1.00 999.99 163 ALA M C 1
ATOM 2584 O O . ALA B 2 194 ? 265.287 242.482 320.193 1.00 999.99 163 ALA M O 1
ATOM 2586 N N . ASP B 2 195 ? 266.905 243.701 321.162 1.00 999.99 164 ASP M N 1
ATOM 2587 C CA . ASP B 2 195 ? 266.246 243.768 322.463 1.00 999.99 164 ASP M CA 1
ATOM 2588 C C . ASP B 2 195 ? 265.223 244.910 322.535 1.00 999.99 164 ASP M C 1
ATOM 2589 O O . ASP B 2 195 ? 264.642 245.160 323.597 1.00 999.99 164 ASP M O 1
ATOM 2594 N N . GLY B 2 196 ? 264.950 245.570 321.422 1.00 999.99 165 GLY M N 1
ATOM 2595 C CA . GLY B 2 196 ? 264.059 246.706 321.379 1.00 999.99 165 GLY M CA 1
ATOM 2596 C C . GLY B 2 196 ? 264.644 247.781 320.496 1.00 999.99 165 GLY M C 1
ATOM 2597 O O . GLY B 2 196 ? 265.595 247.551 319.755 1.00 999.99 165 GLY M O 1
ATOM 2598 N N . GLY B 2 197 ? 264.083 248.982 320.581 1.00 999.99 166 GLY M N 1
ATOM 2599 C CA . GLY B 2 197 ? 264.550 250.055 319.726 1.00 999.99 166 GLY M CA 1
ATOM 2600 C C . GLY B 2 197 ? 263.947 250.023 318.336 1.00 999.99 166 GLY M C 1
ATOM 2601 O O . GLY B 2 197 ? 263.791 248.956 317.735 1.00 999.99 166 GLY M O 1
ATOM 2602 N N . TYR B 2 198 ? 263.604 251.196 317.816 1.00 999.99 167 TYR M N 1
ATOM 2603 C CA . TYR B 2 198 ? 262.892 251.302 316.550 1.00 999.99 167 TYR M CA 1
ATOM 2604 C C . TYR B 2 198 ? 263.239 252.639 315.914 1.00 999.99 167 TYR M C 1
ATOM 2605 O O . TYR B 2 198 ? 263.860 253.503 316.537 1.00 999.99 167 TYR M O 1
ATOM 2614 N N . ALA B 2 199 ? 262.825 252.802 314.659 1.00 999.99 168 ALA M N 1
ATOM 2615 C CA . ALA B 2 199 ? 263.077 254.059 313.968 1.00 999.99 168 ALA M CA 1
ATOM 2616 C C . ALA B 2 199 ? 262.015 255.088 314.328 1.00 999.99 168 ALA M C 1
ATOM 2617 O O . ALA B 2 199 ? 262.305 256.083 315.000 1.00 999.99 168 ALA M O 1
ATOM 2619 N N . PHE B 2 200 ? 260.787 254.860 313.877 1.00 999.99 169 PHE M N 1
ATOM 2620 C CA . PHE B 2 200 ? 259.657 255.721 314.187 1.00 999.99 169 PHE M CA 1
ATOM 2621 C C . PHE B 2 200 ? 258.466 254.870 314.602 1.00 999.99 169 PHE M C 1
ATOM 2622 O O . PHE B 2 200 ? 258.232 253.795 314.038 1.00 999.99 169 PHE M O 1
ATOM 2630 N N . LYS B 2 201 ? 257.718 255.357 315.587 1.00 999.99 170 LYS M N 1
ATOM 2631 C CA . LYS B 2 201 ? 256.563 254.635 316.102 1.00 999.99 170 LYS M CA 1
ATOM 2632 C C . LYS B 2 201 ? 255.413 254.707 315.106 1.00 999.99 170 LYS M C 1
ATOM 2633 O O . LYS B 2 201 ? 255.093 255.780 314.588 1.00 999.99 170 LYS M O 1
ATOM 2639 N N . TYR B 2 202 ? 254.810 253.558 314.817 1.00 999.99 171 TYR M N 1
ATOM 2640 C CA . TYR B 2 202 ? 253.666 253.472 313.918 1.00 999.99 171 TYR M CA 1
ATOM 2641 C C . TYR B 2 202 ? 252.429 253.151 314.745 1.00 999.99 171 TYR M C 1
ATOM 2642 O O . TYR B 2 202 ? 252.379 252.113 315.415 1.00 999.99 171 TYR M O 1
ATOM 2651 N N . GLU B 2 203 ? 251.437 254.038 314.698 1.00 999.99 172 GLU M N 1
ATOM 2652 C CA . GLU B 2 203 ? 250.228 253.891 315.493 1.00 999.99 172 GLU M CA 1
ATOM 2653 C C . GLU B 2 203 ? 249.082 254.586 314.770 1.00 999.99 172 GLU M C 1
ATOM 2654 O O . GLU B 2 203 ? 249.289 255.622 314.127 1.00 999.99 172 GLU M O 1
ATOM 2660 N N . ASN B 2 204 ? 247.892 253.970 314.841 1.00 999.99 173 ASN M N 1
ATOM 2661 C CA . ASN B 2 204 ? 246.638 254.508 314.293 1.00 999.99 173 ASN M CA 1
ATOM 2662 C C . ASN B 2 204 ? 246.747 254.773 312.793 1.00 999.99 173 ASN M C 1
ATOM 2663 O O . ASN B 2 204 ? 246.195 255.745 312.273 1.00 999.99 173 ASN M O 1
ATOM 2668 N N . GLY B 2 205 ? 247.461 253.894 312.095 1.00 999.99 174 GLY M N 1
ATOM 2669 C CA . GLY B 2 205 ? 247.655 254.058 310.672 1.00 999.99 174 GLY M CA 1
ATOM 2670 C C . GLY B 2 205 ? 248.541 255.215 310.268 1.00 999.99 174 GLY M C 1
ATOM 2671 O O . GLY B 2 205 ? 248.418 255.698 309.138 1.00 999.99 174 GLY M O 1
ATOM 2672 N N . LYS B 2 206 ? 249.446 255.667 311.140 1.00 999.99 175 LYS M N 1
ATOM 2673 C CA . LYS B 2 206 ? 250.343 256.753 310.758 1.00 999.99 175 LYS M CA 1
ATOM 2674 C C . LYS B 2 206 ? 251.604 256.700 311.608 1.00 999.99 175 LYS M C 1
ATOM 2675 O O . LYS B 2 206 ? 251.655 256.031 312.640 1.00 999.99 175 LYS M O 1
ATOM 2681 N N . TYR B 2 207 ? 252.631 257.403 311.151 1.00 999.99 176 TYR M N 1
ATOM 2682 C CA . TYR B 2 207 ? 253.848 257.517 311.936 1.00 999.99 176 TYR M CA 1
ATOM 2683 C C . TYR B 2 207 ? 253.743 258.688 312.904 1.00 999.99 176 TYR M C 1
ATOM 2684 O O . TYR B 2 207 ? 253.150 259.725 312.598 1.00 999.99 176 TYR M O 1
ATOM 2693 N N . ASP B 2 208 ? 254.330 258.510 314.082 1.00 999.99 177 ASP M N 1
ATOM 2694 C CA . ASP B 2 208 ? 254.545 259.591 315.035 1.00 999.99 177 ASP M CA 1
ATOM 2695 C C . ASP B 2 208 ? 256.034 259.898 314.958 1.00 999.99 177 ASP M C 1
ATOM 2696 O O . ASP B 2 208 ? 256.852 259.204 315.568 1.00 999.99 177 ASP M O 1
ATOM 2701 N N . ILE B 2 209 ? 256.382 260.939 314.198 1.00 999.99 178 ILE M N 1
ATOM 2702 C CA . ILE B 2 209 ? 257.784 261.264 313.970 1.00 999.99 178 ILE M CA 1
ATOM 2703 C C . ILE B 2 209 ? 258.482 261.820 315.202 1.00 999.99 178 ILE M C 1
ATOM 2704 O O . ILE B 2 209 ? 259.713 261.767 315.275 1.00 999.99 178 ILE M O 1
ATOM 2709 N N . LYS B 2 210 ? 257.732 262.271 316.207 1.00 999.99 179 LYS M N 1
ATOM 2710 C CA . LYS B 2 210 ? 258.322 262.756 317.446 1.00 999.99 179 LYS M CA 1
ATOM 2711 C C . LYS B 2 210 ? 258.591 261.647 318.453 1.00 999.99 179 LYS M C 1
ATOM 2712 O O . LYS B 2 210 ? 259.180 261.919 319.505 1.00 999.99 179 LYS M O 1
ATOM 2718 N N . ASP B 2 211 ? 258.185 260.415 318.160 1.00 999.99 180 ASP M N 1
ATOM 2719 C CA . ASP B 2 211 ? 258.388 259.272 319.047 1.00 999.99 180 ASP M CA 1
ATOM 2720 C C . ASP B 2 211 ? 259.508 258.441 318.421 1.00 999.99 180 ASP M C 1
ATOM 2721 O O . ASP B 2 211 ? 259.268 257.572 317.581 1.00 999.99 180 ASP M O 1
ATOM 2726 N N . VAL B 2 212 ? 260.738 258.720 318.842 1.00 999.99 181 VAL M N 1
ATOM 2727 C CA . VAL B 2 212 ? 261.934 258.087 318.303 1.00 999.99 181 VAL M CA 1
ATOM 2728 C C . VAL B 2 212 ? 262.499 257.147 319.363 1.00 999.99 181 VAL M C 1
ATOM 2729 O O . VAL B 2 212 ? 262.606 257.517 320.538 1.00 999.99 181 VAL M O 1
ATOM 2733 N N . GLY B 2 213 ? 262.862 255.933 318.946 1.00 999.99 182 GLY M N 1
ATOM 2734 C CA . GLY B 2 213 ? 263.281 254.893 319.872 1.00 999.99 182 GLY M CA 1
ATOM 2735 C C . GLY B 2 213 ? 264.765 254.579 319.902 1.00 999.99 182 GLY M C 1
ATOM 2736 O O . GLY B 2 213 ? 265.152 253.410 319.984 1.00 999.99 182 GLY M O 1
ATOM 2737 N N . VAL B 2 214 ? 265.608 255.615 319.833 1.00 999.99 183 VAL M N 1
ATOM 2738 C CA . VAL B 2 214 ? 267.061 255.436 319.818 1.00 999.99 183 VAL M CA 1
ATOM 2739 C C . VAL B 2 214 ? 267.645 255.323 321.228 1.00 999.99 183 VAL M C 1
ATOM 2740 O O . VAL B 2 214 ? 268.730 254.743 321.401 1.00 999.99 183 VAL M O 1
ATOM 2744 N N . ASP B 2 215 ? 266.904 255.727 322.263 1.00 999.99 184 ASP M N 1
ATOM 2745 C CA . ASP B 2 215 ? 267.464 255.750 323.611 1.00 999.99 184 ASP M CA 1
ATOM 2746 C C . ASP B 2 215 ? 266.670 254.911 324.612 1.00 999.99 184 ASP M C 1
ATOM 2747 O O . ASP B 2 215 ? 266.705 255.199 325.812 1.00 999.99 184 ASP M O 1
ATOM 2752 N N . ASN B 2 216 ? 265.944 253.895 324.153 1.00 999.99 185 ASN M N 1
ATOM 2753 C CA . ASN B 2 216 ? 265.258 253.005 325.079 1.00 999.99 185 ASN M CA 1
ATOM 2754 C C . ASN B 2 216 ? 266.211 251.912 325.574 1.00 999.99 185 ASN M C 1
ATOM 2755 O O . ASN B 2 216 ? 267.405 251.907 325.262 1.00 999.99 185 ASN M O 1
ATOM 2760 N N . ALA B 2 217 ? 265.669 250.987 326.378 1.00 999.99 186 ALA M N 1
ATOM 2761 C CA . ALA B 2 217 ? 266.486 249.970 327.042 1.00 999.99 186 ALA M CA 1
ATOM 2762 C C . ALA B 2 217 ? 267.143 249.008 326.055 1.00 999.99 186 ALA M C 1
ATOM 2763 O O . ALA B 2 217 ? 268.314 248.643 326.226 1.00 999.99 186 ALA M O 1
ATOM 2765 N N . GLY B 2 218 ? 266.409 248.586 325.021 1.00 999.99 187 GLY M N 1
ATOM 2766 C CA . GLY B 2 218 ? 266.960 247.639 324.061 1.00 999.99 187 GLY M CA 1
ATOM 2767 C C . GLY B 2 218 ? 268.084 248.216 323.219 1.00 999.99 187 GLY M C 1
ATOM 2768 O O . GLY B 2 218 ? 269.098 247.550 322.982 1.00 999.99 187 GLY M O 1
ATOM 2769 N N . ALA B 2 219 ? 267.916 249.460 322.756 1.00 999.99 188 ALA M N 1
ATOM 2770 C CA . ALA B 2 219 ? 268.955 250.125 321.974 1.00 999.99 188 ALA M CA 1
ATOM 2771 C C . ALA B 2 219 ? 270.204 250.373 322.810 1.00 999.99 188 ALA M C 1
ATOM 2772 O O . ALA B 2 219 ? 271.329 250.192 322.324 1.00 999.99 188 ALA M O 1
ATOM 2774 N N . LYS B 2 220 ? 270.020 250.814 324.063 1.00 999.99 189 LYS M N 1
ATOM 2775 C CA . LYS B 2 220 ? 271.151 251.011 324.966 1.00 999.99 189 LYS M CA 1
ATOM 2776 C C . LYS B 2 220 ? 271.867 249.699 325.252 1.00 999.99 189 LYS M C 1
ATOM 2777 O O . LYS B 2 220 ? 273.099 249.666 325.305 1.00 999.99 189 LYS M O 1
ATOM 2783 N N . ALA B 2 221 ? 271.112 248.604 325.407 1.00 999.99 190 ALA M N 1
ATOM 2784 C CA . ALA B 2 221 ? 271.723 247.298 325.642 1.00 999.99 190 ALA M CA 1
ATOM 2785 C C . ALA B 2 221 ? 272.521 246.824 324.431 1.00 999.99 190 ALA M C 1
ATOM 2786 O O . ALA B 2 221 ? 273.638 246.312 324.579 1.00 999.99 190 ALA M O 1
ATOM 2788 N N . GLY B 2 222 ? 271.976 247.018 323.226 1.00 999.99 191 GLY M N 1
ATOM 2789 C CA . GLY B 2 222 ? 272.686 246.604 322.021 1.00 999.99 191 GLY M CA 1
ATOM 2790 C C . GLY B 2 222 ? 273.949 247.410 321.771 1.00 999.99 191 GLY M C 1
ATOM 2791 O O . GLY B 2 222 ? 275.017 246.848 321.490 1.00 999.99 191 GLY M O 1
ATOM 2792 N N . LEU B 2 223 ? 273.849 248.741 321.878 1.00 999.99 192 LEU M N 1
ATOM 2793 C CA . LEU B 2 223 ? 275.025 249.580 321.675 1.00 999.99 192 LEU M CA 1
ATOM 2794 C C . LEU B 2 223 ? 276.046 249.391 322.794 1.00 999.99 192 LEU M C 1
ATOM 2795 O O . LEU B 2 223 ? 277.252 249.442 322.534 1.00 999.99 192 LEU M O 1
ATOM 2800 N N . THR B 2 224 ? 275.586 249.140 324.027 1.00 999.99 193 THR M N 1
ATOM 2801 C CA . THR B 2 224 ? 276.488 248.828 325.131 1.00 999.99 193 THR M CA 1
ATOM 2802 C C . THR B 2 224 ? 277.234 247.523 324.880 1.00 999.99 193 THR M C 1
ATOM 2803 O O . THR B 2 224 ? 278.435 247.428 325.157 1.00 999.99 193 THR M O 1
ATOM 2807 N N . PHE B 2 225 ? 276.543 246.514 324.333 1.00 999.99 194 PHE M N 1
ATOM 2808 C CA . PHE B 2 225 ? 277.204 245.254 324.002 1.00 999.99 194 PHE M CA 1
ATOM 2809 C C . PHE B 2 225 ? 278.229 245.444 322.888 1.00 999.99 194 PHE M C 1
ATOM 2810 O O . PHE B 2 225 ? 279.309 244.842 322.922 1.00 999.99 194 PHE M O 1
ATOM 2818 N N . LEU B 2 226 ? 277.925 246.314 321.918 1.00 999.99 195 LEU M N 1
ATOM 2819 C CA . LEU B 2 226 ? 278.883 246.604 320.848 1.00 999.99 195 LEU M CA 1
ATOM 2820 C C . LEU B 2 226 ? 280.115 247.336 321.383 1.00 999.99 195 LEU M C 1
ATOM 2821 O O . LEU B 2 226 ? 281.255 247.003 321.022 1.00 999.99 195 LEU M O 1
ATOM 2826 N N . VAL B 2 227 ? 279.903 248.322 322.261 1.00 999.99 196 VAL M N 1
ATOM 2827 C CA . VAL B 2 227 ? 281.012 249.060 322.864 1.00 999.99 196 VAL M CA 1
ATOM 2828 C C . VAL B 2 227 ? 281.844 248.142 323.760 1.00 999.99 196 VAL M C 1
ATOM 2829 O O . VAL B 2 227 ? 283.071 248.264 323.818 1.00 999.99 196 VAL M O 1
ATOM 2833 N N . ASP B 2 228 ? 281.199 247.189 324.443 1.00 999.99 197 ASP M N 1
ATOM 2834 C CA . ASP B 2 228 ? 281.936 246.212 325.243 1.00 999.99 197 ASP M CA 1
ATOM 2835 C C . ASP B 2 228 ? 282.765 245.279 324.365 1.00 999.99 197 ASP M C 1
ATOM 2836 O O . ASP B 2 228 ? 283.873 244.881 324.748 1.00 999.99 197 ASP M O 1
ATOM 2841 N N . LEU B 2 229 ? 282.221 244.879 323.206 1.00 999.99 198 LEU M N 1
ATOM 2842 C CA . LEU B 2 229 ? 283.006 244.147 322.209 1.00 999.99 198 LEU M CA 1
ATOM 2843 C C . LEU B 2 229 ? 284.222 244.939 321.737 1.00 999.99 198 LEU M C 1
ATOM 2844 O O . LEU B 2 229 ? 285.268 244.351 321.438 1.00 999.99 198 LEU M O 1
ATOM 2849 N N . ILE B 2 230 ? 284.105 246.265 321.665 1.00 999.99 199 ILE M N 1
ATOM 2850 C CA . ILE B 2 230 ? 285.233 247.074 321.204 1.00 999.99 199 ILE M CA 1
ATOM 2851 C C . ILE B 2 230 ? 286.256 247.311 322.321 1.00 999.99 199 ILE M C 1
ATOM 2852 O O . ILE B 2 230 ? 287.469 247.252 322.079 1.00 999.99 199 ILE M O 1
ATOM 2857 N N . LYS B 2 231 ? 285.786 247.583 323.549 1.00 999.99 200 LYS M N 1
ATOM 2858 C CA . LYS B 2 231 ? 286.665 247.803 324.704 1.00 999.99 200 LYS M CA 1
ATOM 2859 C C . LYS B 2 231 ? 287.556 246.602 325.002 1.00 999.99 200 LYS M C 1
ATOM 2860 O O . LYS B 2 231 ? 288.733 246.766 325.344 1.00 999.99 200 LYS M O 1
ATOM 2866 N N . ASN B 2 232 ? 287.018 245.390 324.882 1.00 999.99 201 ASN M N 1
ATOM 2867 C CA . ASN B 2 232 ? 287.776 244.182 325.175 1.00 999.99 201 ASN M CA 1
ATOM 2868 C C . ASN B 2 232 ? 288.557 243.670 323.970 1.00 999.99 201 ASN M C 1
ATOM 2869 O O . ASN B 2 232 ? 288.934 242.491 323.950 1.00 999.99 201 ASN M O 1
ATOM 2874 N N . LYS B 2 233 ? 288.772 244.526 322.962 1.00 999.99 202 LYS M N 1
ATOM 2875 C CA . LYS B 2 233 ? 289.654 244.298 321.814 1.00 999.99 202 LYS M CA 1
ATOM 2876 C C . LYS B 2 233 ? 289.217 243.116 320.956 1.00 999.99 202 LYS M C 1
ATOM 2877 O O . LYS B 2 233 ? 290.049 242.478 320.303 1.00 999.99 202 LYS M O 1
ATOM 2883 N N . HIS B 2 234 ? 287.919 242.806 320.942 1.00 999.99 203 HIS M N 1
ATOM 2884 C CA . HIS B 2 234 ? 287.422 241.779 320.037 1.00 999.99 203 HIS M CA 1
ATOM 2885 C C . HIS B 2 234 ? 287.191 242.312 318.631 1.00 999.99 203 HIS M C 1
ATOM 2886 O O . HIS B 2 234 ? 287.219 241.531 317.674 1.00 999.99 203 HIS M O 1
ATOM 2893 N N . MET B 2 235 ? 286.982 243.621 318.487 1.00 999.99 204 MET M N 1
ATOM 2894 C CA . MET B 2 235 ? 286.902 244.284 317.193 1.00 999.99 204 MET M CA 1
ATOM 2895 C C . MET B 2 235 ? 287.594 245.634 317.294 1.00 999.99 204 MET M C 1
ATOM 2896 O O . MET B 2 235 ? 287.933 246.106 318.383 1.00 999.99 204 MET M O 1
ATOM 2901 N N . ASN B 2 236 ? 287.801 246.258 316.140 1.00 999.99 205 ASN M N 1
ATOM 2902 C CA . ASN B 2 236 ? 288.444 247.560 316.046 1.00 999.99 205 ASN M CA 1
ATOM 2903 C C . ASN B 2 236 ? 287.415 248.567 315.554 1.00 999.99 205 ASN M C 1
ATOM 2904 O O . ASN B 2 236 ? 286.698 248.302 314.583 1.00 999.99 205 ASN M O 1
ATOM 2909 N N . ALA B 2 237 ? 287.331 249.710 316.245 1.00 999.99 206 ALA M N 1
ATOM 2910 C CA . ALA B 2 237 ? 286.344 250.737 315.920 1.00 999.99 206 ALA M CA 1
ATOM 2911 C C . ALA B 2 237 ? 286.579 251.374 314.555 1.00 999.99 206 ALA M C 1
ATOM 2912 O O . ALA B 2 237 ? 285.637 251.919 313.968 1.00 999.99 206 ALA M O 1
ATOM 2914 N N . ASP B 2 238 ? 287.805 251.317 314.037 1.00 999.99 207 ASP M N 1
ATOM 2915 C CA . ASP B 2 238 ? 288.144 251.934 312.763 1.00 999.99 207 ASP M CA 1
ATOM 2916 C C . ASP B 2 238 ? 287.821 251.047 311.569 1.00 999.99 207 ASP M C 1
ATOM 2917 O O . ASP B 2 238 ? 287.982 251.498 310.428 1.00 999.99 207 ASP M O 1
ATOM 2922 N N . THR B 2 239 ? 287.416 249.798 311.809 1.00 999.99 208 THR M N 1
ATOM 2923 C CA . THR B 2 239 ? 287.143 248.845 310.737 1.00 999.99 208 THR M CA 1
ATOM 2924 C C . THR B 2 239 ? 285.964 249.305 309.885 1.00 999.99 208 THR M C 1
ATOM 2925 O O . THR B 2 239 ? 284.881 249.594 310.401 1.00 999.99 208 THR M O 1
ATOM 2929 N N . ASP B 2 240 ? 286.183 249.370 308.577 1.00 999.99 209 ASP M N 1
ATOM 2930 C CA . ASP B 2 240 ? 285.165 249.771 307.617 1.00 999.99 209 ASP M CA 1
ATOM 2931 C C . ASP B 2 240 ? 284.884 248.617 306.651 1.00 999.99 209 ASP M C 1
ATOM 2932 O O . ASP B 2 240 ? 285.264 247.468 306.899 1.00 999.99 209 ASP M O 1
ATOM 2937 N N . TYR B 2 241 ? 284.171 248.938 305.568 1.00 999.99 210 TYR M N 1
ATOM 2938 C CA . TYR B 2 241 ? 283.738 247.935 304.598 1.00 999.99 210 TYR M CA 1
ATOM 2939 C C . TYR B 2 241 ? 284.924 247.274 303.898 1.00 999.99 210 TYR M C 1
ATOM 2940 O O . TYR B 2 241 ? 284.984 246.043 303.789 1.00 999.99 210 TYR M O 1
ATOM 2949 N N . SER B 2 242 ? 285.872 248.084 303.410 1.00 999.99 211 SER M N 1
ATOM 2950 C CA . SER B 2 242 ? 286.997 247.561 302.636 1.00 999.99 211 SER M CA 1
ATOM 2951 C C . SER B 2 242 ? 287.929 246.699 303.484 1.00 999.99 211 SER M C 1
ATOM 2952 O O . SER B 2 242 ? 288.375 245.637 303.032 1.00 999.99 211 SER M O 1
ATOM 2955 N N . ILE B 2 243 ? 288.232 247.136 304.711 1.00 999.99 212 ILE M N 1
ATOM 2956 C CA . ILE B 2 243 ? 289.151 246.394 305.577 1.00 999.99 212 ILE M CA 1
ATOM 2957 C C . ILE B 2 243 ? 288.536 245.064 306.006 1.00 999.99 212 ILE M C 1
ATOM 2958 O O . ILE B 2 243 ? 289.201 244.021 305.970 1.00 999.99 212 ILE M O 1
ATOM 2963 N N . ALA B 2 244 ? 287.256 245.077 306.396 1.00 999.99 213 ALA M N 1
ATOM 2964 C CA . ALA B 2 244 ? 286.578 243.842 306.790 1.00 999.99 213 ALA M CA 1
ATOM 2965 C C . ALA B 2 244 ? 286.420 242.889 305.610 1.00 999.99 213 ALA M C 1
ATOM 2966 O O . ALA B 2 244 ? 286.560 241.668 305.769 1.00 999.99 213 ALA M O 1
ATOM 2968 N N . GLU B 2 245 ? 286.141 243.434 304.419 1.00 999.99 214 GLU M N 1
ATOM 2969 C CA . GLU B 2 245 ? 286.027 242.613 303.216 1.00 999.99 214 GLU M CA 1
ATOM 2970 C C . GLU B 2 245 ? 287.361 241.960 302.866 1.00 999.99 214 GLU M C 1
ATOM 2971 O O . GLU B 2 245 ? 287.415 240.762 302.562 1.00 999.99 214 GLU M O 1
ATOM 2977 N N . ALA B 2 246 ? 288.447 242.745 302.892 1.00 999.99 215 ALA M N 1
ATOM 2978 C CA . ALA B 2 246 ? 289.788 242.217 302.645 1.00 999.99 215 ALA M CA 1
ATOM 2979 C C . ALA B 2 246 ? 290.187 241.178 303.688 1.00 999.99 215 ALA M C 1
ATOM 2980 O O . ALA B 2 246 ? 290.851 240.187 303.362 1.00 999.99 215 ALA M O 1
ATOM 2982 N N . ALA B 2 247 ? 289.817 241.409 304.952 1.00 999.99 216 ALA M N 1
ATOM 2983 C CA . ALA B 2 247 ? 290.147 240.474 306.023 1.00 999.99 216 ALA M CA 1
ATOM 2984 C C . ALA B 2 247 ? 289.412 239.151 305.850 1.00 999.99 216 ALA M C 1
ATOM 2985 O O . ALA B 2 247 ? 289.985 238.082 306.095 1.00 999.99 216 ALA M O 1
ATOM 2987 N N . PHE B 2 248 ? 288.137 239.202 305.450 1.00 999.99 217 PHE M N 1
ATOM 2988 C CA . PHE B 2 248 ? 287.399 237.964 305.223 1.00 999.99 217 PHE M CA 1
ATOM 2989 C C . PHE B 2 248 ? 287.899 237.247 303.971 1.00 999.99 217 PHE M C 1
ATOM 2990 O O . PHE B 2 248 ? 287.923 236.011 303.929 1.00 999.99 217 PHE M O 1
ATOM 2998 N N . ASN B 2 249 ? 288.284 238.002 302.933 1.00 999.99 218 ASN M N 1
ATOM 2999 C CA . ASN B 2 249 ? 288.752 237.393 301.689 1.00 999.99 218 ASN M CA 1
ATOM 3000 C C . ASN B 2 249 ? 290.122 236.741 301.815 1.00 999.99 218 ASN M C 1
ATOM 3001 O O . ASN B 2 249 ? 290.486 235.938 300.949 1.00 999.99 218 ASN M O 1
ATOM 3006 N N . LYS B 2 250 ? 290.882 237.055 302.860 1.00 999.99 219 LYS M N 1
ATOM 3007 C CA . LYS B 2 250 ? 292.179 236.438 303.094 1.00 999.99 219 LYS M CA 1
ATOM 3008 C C . LYS B 2 250 ? 292.146 235.382 304.189 1.00 999.99 219 LYS M C 1
ATOM 3009 O O . LYS B 2 250 ? 293.201 234.856 304.554 1.00 999.99 219 LYS M O 1
ATOM 3015 N N . GLY B 2 251 ? 290.968 235.060 304.720 1.00 999.99 220 GLY M N 1
ATOM 3016 C CA . GLY B 2 251 ? 290.881 234.061 305.764 1.00 999.99 220 GLY M CA 1
ATOM 3017 C C . GLY B 2 251 ? 291.362 234.528 307.116 1.00 999.99 220 GLY M C 1
ATOM 3018 O O . GLY B 2 251 ? 291.738 233.700 307.949 1.00 999.99 220 GLY M O 1
ATOM 3019 N N . GLU B 2 252 ? 291.363 235.838 307.360 1.00 999.99 221 GLU M N 1
ATOM 3020 C CA . GLU B 2 252 ? 291.862 236.388 308.613 1.00 999.99 221 GLU M CA 1
ATOM 3021 C C . GLU B 2 252 ? 290.788 236.484 309.686 1.00 999.99 221 GLU M C 1
ATOM 3022 O O . GLU B 2 252 ? 291.114 236.480 310.879 1.00 999.99 221 GLU M O 1
ATOM 3028 N N . THR B 2 253 ? 289.518 236.568 309.296 1.00 999.99 222 THR M N 1
ATOM 3029 C CA . THR B 2 253 ? 288.409 236.572 310.238 1.00 999.99 222 THR M CA 1
ATOM 3030 C C . THR B 2 253 ? 287.423 235.477 309.855 1.00 999.99 222 THR M C 1
ATOM 3031 O O . THR B 2 253 ? 287.276 235.139 308.676 1.00 999.99 222 THR M O 1
ATOM 3035 N N . ALA B 2 254 ? 286.796 234.879 310.868 1.00 999.99 223 ALA M N 1
ATOM 3036 C CA . ALA B 2 254 ? 285.942 233.724 310.633 1.00 999.99 223 ALA M CA 1
ATOM 3037 C C . ALA B 2 254 ? 284.527 234.099 310.218 1.00 999.99 223 ALA M C 1
ATOM 3038 O O . ALA B 2 254 ? 283.827 233.261 309.640 1.00 999.99 223 ALA M O 1
ATOM 3040 N N . MET B 2 255 ? 284.087 235.328 310.490 1.00 999.99 224 MET M N 1
ATOM 3041 C CA . MET B 2 255 ? 282.729 235.751 310.174 1.00 999.99 224 MET M CA 1
ATOM 3042 C C . MET B 2 255 ? 282.710 237.205 309.731 1.00 999.99 224 MET M C 1
ATOM 3043 O O . MET B 2 255 ? 283.599 237.992 310.065 1.00 999.99 224 MET M O 1
ATOM 3048 N N . THR B 2 256 ? 281.674 237.544 308.969 1.00 999.99 225 THR M N 1
ATOM 3049 C CA . THR B 2 256 ? 281.326 238.923 308.669 1.00 999.99 225 THR M CA 1
ATOM 3050 C C . THR B 2 256 ? 279.808 239.011 308.581 1.00 999.99 225 THR M C 1
ATOM 3051 O O . THR B 2 256 ? 279.110 237.996 308.534 1.00 999.99 225 THR M O 1
ATOM 3055 N N . ILE B 2 257 ? 279.298 240.238 308.556 1.00 999.99 226 ILE M N 1
ATOM 3056 C CA . ILE B 2 257 ? 277.864 240.488 308.464 1.00 999.99 226 ILE M CA 1
ATOM 3057 C C . ILE B 2 257 ? 277.631 241.404 307.276 1.00 999.99 226 ILE M C 1
ATOM 3058 O O . ILE B 2 257 ? 278.024 242.578 307.311 1.00 999.99 226 ILE M O 1
ATOM 3063 N N . ASN B 2 258 ? 276.974 240.881 306.240 1.00 999.99 227 ASN M N 1
ATOM 3064 C CA . ASN B 2 258 ? 276.797 241.644 305.010 1.00 999.99 227 ASN M CA 1
ATOM 3065 C C . ASN B 2 258 ? 275.679 240.987 304.205 1.00 999.99 227 ASN M C 1
ATOM 3066 O O . ASN B 2 258 ? 275.174 239.921 304.562 1.00 999.99 227 ASN M O 1
ATOM 3071 N N . GLY B 2 259 ? 275.309 241.631 303.102 1.00 999.99 228 GLY M N 1
ATOM 3072 C CA . GLY B 2 259 ? 274.271 241.148 302.228 1.00 999.99 228 GLY M CA 1
ATOM 3073 C C . GLY B 2 259 ? 274.864 240.425 301.035 1.00 999.99 228 GLY M C 1
ATOM 3074 O O . GLY B 2 259 ? 276.046 240.064 301.035 1.00 999.99 228 GLY M O 1
ATOM 3075 N N . PRO B 2 260 ? 274.030 240.147 300.023 1.00 999.99 229 PRO M N 1
ATOM 3076 C CA . PRO B 2 260 ? 274.483 239.329 298.879 1.00 999.99 229 PRO M CA 1
ATOM 3077 C C . PRO B 2 260 ? 275.630 239.928 298.076 1.00 999.99 229 PRO M C 1
ATOM 3078 O O . PRO B 2 260 ? 276.425 239.176 297.495 1.00 999.99 229 PRO M O 1
ATOM 3082 N N . TRP B 2 261 ? 275.766 241.259 298.057 1.00 999.99 230 TRP M N 1
ATOM 3083 C CA . TRP B 2 261 ? 276.840 241.924 297.317 1.00 999.99 230 TRP M CA 1
ATOM 3084 C C . TRP B 2 261 ? 278.255 241.633 297.834 1.00 999.99 230 TRP M C 1
ATOM 3085 O O . TRP B 2 261 ? 279.207 242.219 297.311 1.00 999.99 230 TRP M O 1
ATOM 3096 N N . ALA B 2 262 ? 278.423 240.847 298.898 1.00 999.99 231 ALA M N 1
ATOM 3097 C CA . ALA B 2 262 ? 279.762 240.420 299.285 1.00 999.99 231 ALA M CA 1
ATOM 3098 C C . ALA B 2 262 ? 280.181 239.119 298.606 1.00 999.99 231 ALA M C 1
ATOM 3099 O O . ALA B 2 262 ? 281.393 238.992 298.259 1.00 999.99 231 ALA M O 1
ATOM 3101 N N . TRP B 2 263 ? 279.159 238.298 298.218 1.00 999.99 232 TRP M N 1
ATOM 3102 C CA . TRP B 2 263 ? 279.325 236.921 297.725 1.00 999.99 232 TRP M CA 1
ATOM 3103 C C . TRP B 2 263 ? 280.452 236.876 296.732 1.00 999.99 232 TRP M C 1
ATOM 3104 O O . TRP B 2 263 ? 281.524 236.375 297.095 1.00 999.99 232 TRP M O 1
ATOM 3115 N N . SER B 2 264 ? 280.243 237.405 295.518 1.00 999.99 233 SER M N 1
ATOM 3116 C CA A SER B 2 264 ? 280.985 238.590 295.077 0.50 999.99 233 SER M CA 1
ATOM 3117 C CA B SER B 2 264 ? 280.992 238.586 295.087 0.50 999.99 233 SER M CA 1
ATOM 3118 C C . SER B 2 264 ? 282.414 238.676 295.609 1.00 999.99 233 SER M C 1
ATOM 3119 O O . SER B 2 264 ? 282.649 239.151 296.686 1.00 999.99 233 SER M O 1
ATOM 3124 N N . ASN B 2 265 ? 283.302 237.932 295.084 1.00 999.99 234 ASN M N 1
ATOM 3125 C CA . ASN B 2 265 ? 284.756 238.159 295.228 1.00 999.99 234 ASN M CA 1
ATOM 3126 C C . ASN B 2 265 ? 285.266 237.733 296.606 1.00 999.99 234 ASN M C 1
ATOM 3127 O O . ASN B 2 265 ? 286.420 237.312 296.720 1.00 999.99 234 ASN M O 1
ATOM 3132 N N . ILE B 2 266 ? 284.348 237.602 297.579 1.00 999.99 235 ILE M N 1
ATOM 3133 C CA . ILE B 2 266 ? 284.277 236.358 298.315 1.00 999.99 235 ILE M CA 1
ATOM 3134 C C . ILE B 2 266 ? 284.114 235.240 297.309 1.00 999.99 235 ILE M C 1
ATOM 3135 O O . ILE B 2 266 ? 284.760 234.186 297.428 1.00 999.99 235 ILE M O 1
ATOM 3140 N N . ASP B 2 267 ? 283.327 235.500 296.240 1.00 999.99 236 ASP M N 1
ATOM 3141 C CA . ASP B 2 267 ? 283.328 234.557 295.109 1.00 999.99 236 ASP M CA 1
ATOM 3142 C C . ASP B 2 267 ? 284.718 234.384 294.496 1.00 999.99 236 ASP M C 1
ATOM 3143 O O . ASP B 2 267 ? 285.053 233.287 294.035 1.00 999.99 236 ASP M O 1
ATOM 3148 N N . THR B 2 268 ? 285.531 235.450 294.443 1.00 999.99 237 THR M N 1
ATOM 3149 C CA . THR B 2 268 ? 286.880 235.247 293.914 1.00 999.99 237 THR M CA 1
ATOM 3150 C C . THR B 2 268 ? 287.747 234.485 294.910 1.00 999.99 237 THR M C 1
ATOM 3151 O O . THR B 2 268 ? 288.581 233.663 294.506 1.00 999.99 237 THR M O 1
ATOM 3155 N N . SER B 2 269 ? 287.495 234.664 296.210 1.00 999.99 238 SER M N 1
ATOM 3156 C CA . SER B 2 269 ? 288.495 234.300 297.205 1.00 999.99 238 SER M CA 1
ATOM 3157 C C . SER B 2 269 ? 288.634 232.801 297.430 1.00 999.99 238 SER M C 1
ATOM 3158 O O . SER B 2 269 ? 289.588 232.392 298.103 1.00 999.99 238 SER M O 1
ATOM 3161 N N . LYS B 2 270 ? 287.694 231.991 296.924 1.00 999.99 239 LYS M N 1
ATOM 3162 C CA . LYS B 2 270 ? 287.646 230.527 297.011 1.00 999.99 239 LYS M CA 1
ATOM 3163 C C . LYS B 2 270 ? 287.501 230.020 298.443 1.00 999.99 239 LYS M C 1
ATOM 3164 O O . LYS B 2 270 ? 287.650 228.812 298.678 1.00 999.99 239 LYS M O 1
ATOM 3170 N N . VAL B 2 271 ? 287.278 230.919 299.407 1.00 999.99 240 VAL M N 1
ATOM 3171 C CA . VAL B 2 271 ? 286.963 230.545 300.776 1.00 999.99 240 VAL M CA 1
ATOM 3172 C C . VAL B 2 271 ? 285.678 229.728 300.800 1.00 999.99 240 VAL M C 1
ATOM 3173 O O . VAL B 2 271 ? 284.695 230.056 300.124 1.00 999.99 240 VAL M O 1
ATOM 3177 N N . ASN B 2 272 ? 285.683 228.649 301.577 1.00 999.99 241 ASN M N 1
ATOM 3178 C CA . ASN B 2 272 ? 284.521 227.774 301.699 1.00 999.99 241 ASN M CA 1
ATOM 3179 C C . ASN B 2 272 ? 283.569 228.459 302.669 1.00 999.99 241 ASN M C 1
ATOM 3180 O O . ASN B 2 272 ? 283.659 228.298 303.885 1.00 999.99 241 ASN M O 1
ATOM 3185 N N . TYR B 2 273 ? 282.665 229.267 302.122 1.00 999.99 242 TYR M N 1
ATOM 3186 C CA . TYR B 2 273 ? 281.843 230.160 302.922 1.00 999.99 242 TYR M CA 1
ATOM 3187 C C . TYR B 2 273 ? 280.419 229.631 303.023 1.00 999.99 242 TYR M C 1
ATOM 3188 O O . TYR B 2 273 ? 279.951 228.857 302.184 1.00 999.99 242 TYR M O 1
ATOM 3197 N N . GLY B 2 274 ? 279.739 230.063 304.083 1.00 999.99 243 GLY M N 1
ATOM 3198 C CA . GLY B 2 274 ? 278.332 229.790 304.248 1.00 999.99 243 GLY M CA 1
ATOM 3199 C C . GLY B 2 274 ? 277.593 231.063 304.609 1.00 999.99 243 GLY M C 1
ATOM 3200 O O . GLY B 2 274 ? 278.165 232.012 305.147 1.00 999.99 243 GLY M O 1
ATOM 3201 N N . VAL B 2 275 ? 276.294 231.055 304.323 1.00 999.99 244 VAL M N 1
ATOM 3202 C CA . VAL B 2 275 ? 275.409 232.192 304.554 1.00 999.99 244 VAL M CA 1
ATOM 3203 C C . VAL B 2 275 ? 274.272 231.717 305.444 1.00 999.99 244 VAL M C 1
ATOM 3204 O O . VAL B 2 275 ? 273.563 230.764 305.095 1.00 999.99 244 VAL M O 1
ATOM 3208 N N . THR B 2 276 ? 274.097 232.369 306.591 1.00 999.99 245 THR M N 1
ATOM 3209 C CA . THR B 2 276 ? 273.143 231.891 307.579 1.00 999.99 245 THR M CA 1
ATOM 3210 C C . THR B 2 276 ? 272.550 233.075 308.340 1.00 999.99 245 THR M C 1
ATOM 3211 O O . THR B 2 276 ? 272.823 234.245 308.036 1.00 999.99 245 THR M O 1
ATOM 3215 N N . VAL B 2 277 ? 271.760 232.741 309.361 1.00 999.99 246 VAL M N 1
ATOM 3216 C CA . VAL B 2 277 ? 270.963 233.686 310.132 1.00 999.99 246 VAL M CA 1
ATOM 3217 C C . VAL B 2 277 ? 271.866 234.466 311.083 1.00 999.99 246 VAL M C 1
ATOM 3218 O O . VAL B 2 277 ? 272.893 233.958 311.554 1.00 999.99 246 VAL M O 1
ATOM 3222 N N . LEU B 2 278 ? 271.532 235.741 311.289 1.00 999.99 247 LEU M N 1
ATOM 3223 C CA . LEU B 2 278 ? 272.224 236.570 312.263 1.00 999.99 247 LEU M CA 1
ATOM 3224 C C . LEU B 2 278 ? 272.039 236.002 313.673 1.00 999.99 247 LEU M C 1
ATOM 3225 O O . LEU B 2 278 ? 271.028 235.351 313.958 1.00 999.99 247 LEU M O 1
ATOM 3230 N N . PRO B 2 279 ? 273.001 236.223 314.571 1.00 999.99 248 PRO M N 1
ATOM 3231 C CA . PRO B 2 279 ? 272.868 235.691 315.932 1.00 999.99 248 PRO M CA 1
ATOM 3232 C C . PRO B 2 279 ? 271.800 236.418 316.736 1.00 999.99 248 PRO M C 1
ATOM 3233 O O . PRO B 2 279 ? 271.479 237.582 316.486 1.00 999.99 248 PRO M O 1
ATOM 3237 N N . THR B 2 280 ? 271.244 235.704 317.712 1.00 999.99 249 THR M N 1
ATOM 3238 C CA . THR B 2 280 ? 270.257 236.287 318.605 1.00 999.99 249 THR M CA 1
ATOM 3239 C C . THR B 2 280 ? 270.944 237.020 319.754 1.00 999.99 249 THR M C 1
ATOM 3240 O O . THR B 2 280 ? 272.100 236.755 320.095 1.00 999.99 249 THR M O 1
ATOM 3244 N N . PHE B 2 281 ? 270.200 237.930 320.379 1.00 999.99 250 PHE M N 1
ATOM 3245 C CA . PHE B 2 281 ? 270.714 238.728 321.488 1.00 999.99 250 PHE M CA 1
ATOM 3246 C C . PHE B 2 281 ? 269.668 238.774 322.590 1.00 999.99 250 PHE M C 1
ATOM 3247 O O . PHE B 2 281 ? 268.538 239.212 322.348 1.00 999.99 250 PHE M O 1
ATOM 3255 N N . LYS B 2 282 ? 270.070 238.339 323.793 1.00 999.99 251 LYS M N 1
ATOM 3256 C CA . LYS B 2 282 ? 269.205 238.208 324.975 1.00 999.99 251 LYS M CA 1
ATOM 3257 C C . LYS B 2 282 ? 267.967 237.362 324.679 1.00 999.99 251 LYS M C 1
ATOM 3258 O O . LYS B 2 282 ? 266.855 237.668 325.116 1.00 999.99 251 LYS M O 1
ATOM 3264 N N . GLY B 2 283 ? 268.167 236.283 323.923 1.00 999.99 252 GLY M N 1
ATOM 3265 C CA . GLY B 2 283 ? 267.109 235.360 323.578 1.00 999.99 252 GLY M CA 1
ATOM 3266 C C . GLY B 2 283 ? 266.206 235.799 322.445 1.00 999.99 252 GLY M C 1
ATOM 3267 O O . GLY B 2 283 ? 265.333 235.022 322.038 1.00 999.99 252 GLY M O 1
ATOM 3268 N N . GLN B 2 284 ? 266.383 237.013 321.921 1.00 999.99 253 GLN M N 1
ATOM 3269 C CA . GLN B 2 284 ? 265.533 237.536 320.866 1.00 999.99 253 GLN M CA 1
ATOM 3270 C C . GLN B 2 284 ? 266.321 237.686 319.566 1.00 999.99 253 GLN M C 1
ATOM 3271 O O . GLN B 2 284 ? 267.514 238.006 319.594 1.00 999.99 253 GLN M O 1
ATOM 3277 N N . PRO B 2 285 ? 265.687 237.445 318.416 1.00 999.99 254 PRO M N 1
ATOM 3278 C CA . PRO B 2 285 ? 266.406 237.535 317.139 1.00 999.99 254 PRO M CA 1
ATOM 3279 C C . PRO B 2 285 ? 266.791 238.962 316.779 1.00 999.99 254 PRO M C 1
ATOM 3280 O O . PRO B 2 285 ? 266.128 239.929 317.164 1.00 999.99 254 PRO M O 1
ATOM 3284 N N . SER B 2 286 ? 267.902 239.077 316.051 1.00 999.99 255 SER M N 1
ATOM 3285 C CA . SER B 2 286 ? 268.283 240.341 315.433 1.00 999.99 255 SER M CA 1
ATOM 3286 C C . SER B 2 286 ? 267.241 240.777 314.409 1.00 999.99 255 SER M C 1
ATOM 3287 O O . SER B 2 286 ? 266.640 239.949 313.719 1.00 999.99 255 SER M O 1
ATOM 3290 N N . LYS B 2 287 ? 267.018 242.091 314.324 1.00 999.99 256 LYS M N 1
ATOM 3291 C CA . LYS B 2 287 ? 265.981 242.679 313.474 1.00 999.99 256 LYS M CA 1
ATOM 3292 C C . LYS B 2 287 ? 266.620 243.638 312.473 1.00 999.99 256 LYS M C 1
ATOM 3293 O O . LYS B 2 287 ? 266.600 244.861 312.677 1.00 999.99 256 LYS M O 1
ATOM 3299 N N . PRO B 2 288 ? 267.210 243.122 311.391 1.00 999.99 257 PRO M N 1
ATOM 3300 C CA . PRO B 2 288 ? 267.808 244.010 310.384 1.00 999.99 257 PRO M CA 1
ATOM 3301 C C . PRO B 2 288 ? 266.744 244.761 309.599 1.00 999.99 257 PRO M C 1
ATOM 3302 O O . PRO B 2 288 ? 265.622 244.276 309.430 1.00 999.99 257 PRO M O 1
ATOM 3306 N N . PHE B 2 289 ? 267.087 245.972 309.158 1.00 999.99 258 PHE M N 1
ATOM 3307 C CA . PHE B 2 289 ? 266.250 246.641 308.171 1.00 999.99 258 PHE M CA 1
ATOM 3308 C C . PHE B 2 289 ? 266.255 245.854 306.869 1.00 999.99 258 PHE M C 1
ATOM 3309 O O . PHE B 2 289 ? 267.312 245.442 306.382 1.00 999.99 258 PHE M O 1
ATOM 3317 N N . VAL B 2 290 ? 265.073 245.652 306.304 1.00 999.99 259 VAL M N 1
ATOM 3318 C CA . VAL B 2 290 ? 264.926 244.985 305.021 1.00 999.99 259 VAL M CA 1
ATOM 3319 C C . VAL B 2 290 ? 264.814 246.079 303.974 1.00 999.99 259 VAL M C 1
ATOM 3320 O O . VAL B 2 290 ? 263.977 246.983 304.097 1.00 999.99 259 VAL M O 1
ATOM 3324 N N . GLY B 2 291 ? 265.654 246.008 302.951 1.00 999.99 260 GLY M N 1
ATOM 3325 C CA . GLY B 2 291 ? 265.739 247.049 301.941 1.00 999.99 260 GLY M CA 1
ATOM 3326 C C . GLY B 2 291 ? 265.135 246.595 300.626 1.00 999.99 260 GLY M C 1
ATOM 3327 O O . GLY B 2 291 ? 265.201 245.416 300.276 1.00 999.99 260 GLY M O 1
ATOM 3328 N N . VAL B 2 292 ? 264.515 247.530 299.922 1.00 999.99 261 VAL M N 1
ATOM 3329 C CA . VAL B 2 292 ? 264.034 247.291 298.572 1.00 999.99 261 VAL M CA 1
ATOM 3330 C C . VAL B 2 292 ? 264.853 248.185 297.655 1.00 999.99 261 VAL M C 1
ATOM 3331 O O . VAL B 2 292 ? 264.627 249.401 297.596 1.00 999.99 261 VAL M O 1
ATOM 3335 N N . LEU B 2 293 ? 265.844 247.591 296.993 1.00 999.99 262 LEU M N 1
ATOM 3336 C CA . LEU B 2 293 ? 266.549 248.276 295.922 1.00 999.99 262 LEU M CA 1
ATOM 3337 C C . LEU B 2 293 ? 265.559 248.581 294.811 1.00 999.99 262 LEU M C 1
ATOM 3338 O O . LEU B 2 293 ? 264.872 247.678 294.318 1.00 999.99 262 LEU M O 1
ATOM 3343 N N . SER B 2 294 ? 265.498 249.853 294.419 1.00 999.99 263 SER M N 1
ATOM 3344 C CA . SER B 2 294 ? 264.466 250.357 293.533 1.00 999.99 263 SER M CA 1
ATOM 3345 C C . SER B 2 294 ? 265.074 251.352 292.557 1.00 999.99 263 SER M C 1
ATOM 3346 O O . SER B 2 294 ? 266.140 251.933 292.803 1.00 999.99 263 SER M O 1
ATOM 3349 N N . ALA B 2 295 ? 264.358 251.557 291.450 1.00 999.99 264 ALA M N 1
ATOM 3350 C CA . ALA B 2 295 ? 264.804 252.388 290.338 1.00 999.99 264 ALA M CA 1
ATOM 3351 C C . ALA B 2 295 ? 263.865 253.570 290.166 1.00 999.99 264 ALA M C 1
ATOM 3352 O O . ALA B 2 295 ? 262.750 253.405 289.662 1.00 999.99 264 ALA M O 1
ATOM 3354 N N . GLY B 2 296 ? 264.349 254.767 290.483 1.00 999.99 265 GLY M N 1
ATOM 3355 C CA . GLY B 2 296 ? 263.554 255.977 290.389 1.00 999.99 265 GLY M CA 1
ATOM 3356 C C . GLY B 2 296 ? 263.939 256.809 289.181 1.00 999.99 265 GLY M C 1
ATOM 3357 O O . GLY B 2 296 ? 265.099 256.819 288.759 1.00 999.99 265 GLY M O 1
ATOM 3358 N N . ILE B 2 297 ? 262.956 257.527 288.643 1.00 999.99 266 ILE M N 1
ATOM 3359 C CA . ILE B 2 297 ? 263.117 258.367 287.461 1.00 999.99 266 ILE M CA 1
ATOM 3360 C C . ILE B 2 297 ? 263.082 259.823 287.906 1.00 999.99 266 ILE M C 1
ATOM 3361 O O . ILE B 2 297 ? 262.129 260.250 288.570 1.00 999.99 266 ILE M O 1
ATOM 3366 N N . ASN B 2 298 ? 264.142 260.564 287.577 1.00 999.99 267 ASN M N 1
ATOM 3367 C CA . ASN B 2 298 ? 264.234 261.987 287.895 1.00 999.99 267 ASN M CA 1
ATOM 3368 C C . ASN B 2 298 ? 263.122 262.770 287.201 1.00 999.99 267 ASN M C 1
ATOM 3369 O O . ASN B 2 298 ? 262.879 262.598 286.003 1.00 999.99 267 ASN M O 1
ATOM 3374 N N . ALA B 2 299 ? 262.423 263.607 287.978 1.00 999.99 268 ALA M N 1
ATOM 3375 C CA . ALA B 2 299 ? 261.347 264.443 287.449 1.00 999.99 268 ALA M CA 1
ATOM 3376 C C . ALA B 2 299 ? 261.822 265.449 286.405 1.00 999.99 268 ALA M C 1
ATOM 3377 O O . ALA B 2 299 ? 261.019 265.881 285.571 1.00 999.99 268 ALA M O 1
ATOM 3379 N N . ALA B 2 300 ? 263.094 265.841 286.434 1.00 999.99 269 ALA M N 1
ATOM 3380 C CA . ALA B 2 300 ? 263.643 266.779 285.463 1.00 999.99 269 ALA M CA 1
ATOM 3381 C C . ALA B 2 300 ? 264.146 266.101 284.193 1.00 999.99 269 ALA M C 1
ATOM 3382 O O . ALA B 2 300 ? 264.657 266.790 283.304 1.00 999.99 269 ALA M O 1
ATOM 3384 N N . SER B 2 301 ? 264.023 264.780 284.091 1.00 999.99 270 SER M N 1
ATOM 3385 C CA . SER B 2 301 ? 264.546 264.071 282.932 1.00 999.99 270 SER M CA 1
ATOM 3386 C C . SER B 2 301 ? 263.645 264.281 281.716 1.00 999.99 270 SER M C 1
ATOM 3387 O O . SER B 2 301 ? 262.419 264.177 281.823 1.00 999.99 270 SER M O 1
ATOM 3390 N N . PRO B 2 302 ? 264.218 264.574 280.550 1.00 999.99 271 PRO M N 1
ATOM 3391 C CA . PRO B 2 302 ? 263.447 264.548 279.298 1.00 999.99 271 PRO M CA 1
ATOM 3392 C C . PRO B 2 302 ? 263.387 263.187 278.617 1.00 999.99 271 PRO M C 1
ATOM 3393 O O . PRO B 2 302 ? 262.959 263.119 277.461 1.00 999.99 271 PRO M O 1
ATOM 3397 N N . ASN B 2 303 ? 263.801 262.117 279.296 1.00 999.99 272 ASN M N 1
ATOM 3398 C CA . ASN B 2 303 ? 263.852 260.773 278.730 1.00 999.99 272 ASN M CA 1
ATOM 3399 C C . ASN B 2 303 ? 263.032 259.789 279.557 1.00 999.99 272 ASN M C 1
ATOM 3400 O O . ASN B 2 303 ? 263.440 258.641 279.744 1.00 999.99 272 ASN M O 1
ATOM 3405 N N . LYS B 2 304 ? 261.896 260.254 280.092 1.00 999.99 273 LYS M N 1
ATOM 3406 C CA . LYS B 2 304 ? 261.074 259.440 280.988 1.00 999.99 273 LYS M CA 1
ATOM 3407 C C . LYS B 2 304 ? 260.499 258.216 280.282 1.00 999.99 273 LYS M C 1
ATOM 3408 O O . LYS B 2 304 ? 260.417 257.134 280.874 1.00 999.99 273 LYS M O 1
ATOM 3414 N N . GLU B 2 305 ? 260.098 258.368 279.017 1.00 999.99 274 GLU M N 1
ATOM 3415 C CA . GLU B 2 305 ? 259.546 257.240 278.271 1.00 999.99 274 GLU M CA 1
ATOM 3416 C C . GLU B 2 305 ? 260.627 256.226 277.910 1.00 999.99 274 GLU M C 1
ATOM 3417 O O . GLU B 2 305 ? 260.393 255.011 277.973 1.00 999.99 274 GLU M O 1
ATOM 3423 N N . LEU B 2 306 ? 261.815 256.712 277.534 1.00 999.99 275 LEU M N 1
ATOM 3424 C CA . LEU B 2 306 ? 262.948 255.827 277.276 1.00 999.99 275 LEU M CA 1
ATOM 3425 C C . LEU B 2 306 ? 263.365 255.084 278.540 1.00 999.99 275 LEU M C 1
ATOM 3426 O O . LEU B 2 306 ? 263.674 253.885 278.492 1.00 999.99 275 LEU M O 1
ATOM 3431 N N . ALA B 2 307 ? 263.389 255.790 279.677 1.00 999.99 276 ALA M N 1
ATOM 3432 C CA . ALA B 2 307 ? 263.698 255.169 280.962 1.00 999.99 276 ALA M CA 1
ATOM 3433 C C . ALA B 2 307 ? 262.657 254.120 281.334 1.00 999.99 276 ALA M C 1
ATOM 3434 O O . ALA B 2 307 ? 263.002 253.050 281.852 1.00 999.99 276 ALA M O 1
ATOM 3436 N N . LYS B 2 308 ? 261.378 254.421 281.077 1.00 999.99 277 LYS M N 1
ATOM 3437 C CA . LYS B 2 308 ? 260.290 253.476 281.312 1.00 999.99 277 LYS M CA 1
ATOM 3438 C C . LYS B 2 308 ? 260.463 252.212 280.481 1.00 999.99 277 LYS M C 1
ATOM 3439 O O . LYS B 2 308 ? 260.321 251.096 280.995 1.00 999.99 277 LYS M O 1
ATOM 3445 N N . GLU B 2 309 ? 260.786 252.376 279.194 1.00 999.99 278 GLU M N 1
ATOM 3446 C CA . GLU B 2 309 ? 260.965 251.228 278.308 1.00 999.99 278 GLU M CA 1
ATOM 3447 C C . GLU B 2 309 ? 262.165 250.383 278.725 1.00 999.99 278 GLU M C 1
ATOM 3448 O O . GLU B 2 309 ? 262.076 249.146 278.760 1.00 999.99 278 GLU M O 1
ATOM 3454 N N . PHE B 2 310 ? 263.276 251.039 279.090 1.00 999.99 279 PHE M N 1
ATOM 3455 C CA . PHE B 2 310 ? 264.474 250.334 279.546 1.00 999.99 279 PHE M CA 1
ATOM 3456 C C . PHE B 2 310 ? 264.223 249.552 280.831 1.00 999.99 279 PHE M C 1
ATOM 3457 O O . PHE B 2 310 ? 264.609 248.382 280.940 1.00 999.99 279 PHE M O 1
ATOM 3465 N N . LEU B 2 311 ? 263.590 250.186 281.822 1.00 999.99 280 LEU M N 1
ATOM 3466 C CA . LEU B 2 311 ? 263.413 249.530 283.113 1.00 999.99 280 LEU M CA 1
ATOM 3467 C C . LEU B 2 311 ? 262.353 248.437 283.046 1.00 999.99 280 LEU M C 1
ATOM 3468 O O . LEU B 2 311 ? 262.548 247.346 283.595 1.00 999.99 280 LEU M O 1
ATOM 3473 N N . GLU B 2 312 ? 261.226 248.702 282.377 1.00 999.99 281 GLU M N 1
ATOM 3474 C CA . GLU B 2 312 ? 260.134 247.738 282.358 1.00 999.99 281 GLU M CA 1
ATOM 3475 C C . GLU B 2 312 ? 260.395 246.572 281.408 1.00 999.99 281 GLU M C 1
ATOM 3476 O O . GLU B 2 312 ? 260.116 245.421 281.760 1.00 999.99 281 GLU M O 1
ATOM 3482 N N . ASN B 2 313 ? 260.920 246.830 280.206 1.00 999.99 282 ASN M N 1
ATOM 3483 C CA . ASN B 2 313 ? 260.914 245.793 279.182 1.00 999.99 282 ASN M CA 1
ATOM 3484 C C . ASN B 2 313 ? 262.252 245.090 278.986 1.00 999.99 282 ASN M C 1
ATOM 3485 O O . ASN B 2 313 ? 262.280 244.038 278.339 1.00 999.99 282 ASN M O 1
ATOM 3490 N N . TYR B 2 314 ? 263.344 245.606 279.554 1.00 999.99 283 TYR M N 1
ATOM 3491 C CA . TYR B 2 314 ? 264.656 244.983 279.391 1.00 999.99 283 TYR M CA 1
ATOM 3492 C C . TYR B 2 314 ? 265.287 244.589 280.721 1.00 999.99 283 TYR M C 1
ATOM 3493 O O . TYR B 2 314 ? 265.769 243.461 280.865 1.00 999.99 283 TYR M O 1
ATOM 3502 N N . LEU B 2 315 ? 265.310 245.509 281.689 1.00 999.99 284 LEU M N 1
ATOM 3503 C CA . LEU B 2 315 ? 265.950 245.223 282.971 1.00 999.99 284 LEU M CA 1
ATOM 3504 C C . LEU B 2 315 ? 265.126 244.240 283.794 1.00 999.99 284 LEU M C 1
ATOM 3505 O O . LEU B 2 315 ? 265.638 243.212 284.252 1.00 999.99 284 LEU M O 1
ATOM 3510 N N . LEU B 2 316 ? 263.840 244.538 283.997 1.00 999.99 285 LEU M N 1
ATOM 3511 C CA . LEU B 2 316 ? 262.959 243.692 284.808 1.00 999.99 285 LEU M CA 1
ATOM 3512 C C . LEU B 2 316 ? 262.395 242.523 283.991 1.00 999.99 285 LEU M C 1
ATOM 3513 O O . LEU B 2 316 ? 261.187 242.307 283.889 1.00 999.99 285 LEU M O 1
ATOM 3518 N N . THR B 2 317 ? 263.316 241.762 283.405 1.00 999.99 286 THR M N 1
ATOM 3519 C CA . THR B 2 317 ? 263.051 240.499 282.736 1.00 999.99 286 THR M CA 1
ATOM 3520 C C . THR B 2 317 ? 263.994 239.461 283.323 1.00 999.99 286 THR M C 1
ATOM 3521 O O . THR B 2 317 ? 264.859 239.784 284.141 1.00 999.99 286 THR M O 1
ATOM 3525 N N . ASP B 2 318 ? 263.769 238.197 282.944 1.00 999.99 287 ASP M N 1
ATOM 3526 C CA . ASP B 2 318 ? 264.634 237.109 283.398 1.00 999.99 287 ASP M CA 1
ATOM 3527 C C . ASP B 2 318 ? 266.083 237.313 282.964 1.00 999.99 287 ASP M C 1
ATOM 3528 O O . ASP B 2 318 ? 267.006 237.156 283.773 1.00 999.99 287 ASP M O 1
ATOM 3533 N N . GLU B 2 319 ? 266.302 237.709 281.708 1.00 999.99 288 GLU M N 1
ATOM 3534 C CA . GLU B 2 319 ? 267.669 237.804 281.206 1.00 999.99 288 GLU M CA 1
ATOM 3535 C C . GLU B 2 319 ? 268.383 239.068 281.679 1.00 999.99 288 GLU M C 1
ATOM 3536 O O . GLU B 2 319 ? 269.594 239.025 281.919 1.00 999.99 288 GLU M O 1
ATOM 3542 N N . GLY B 2 320 ? 267.657 240.170 281.889 1.00 999.99 289 GLY M N 1
ATOM 3543 C CA . GLY B 2 320 ? 268.294 241.374 282.405 1.00 999.99 289 GLY M CA 1
ATOM 3544 C C . GLY B 2 320 ? 268.705 241.235 283.859 1.00 999.99 289 GLY M C 1
ATOM 3545 O O . GLY B 2 320 ? 269.829 241.585 284.239 1.00 999.99 289 GLY M O 1
ATOM 3546 N N . LEU B 2 321 ? 267.797 240.711 284.689 1.00 999.99 290 LEU M N 1
ATOM 3547 C CA . LEU B 2 321 ? 268.122 240.456 286.088 1.00 999.99 290 LEU M CA 1
ATOM 3548 C C . LEU B 2 321 ? 269.187 239.375 286.216 1.00 999.99 290 LEU M C 1
ATOM 3549 O O . LEU B 2 321 ? 270.029 239.439 287.117 1.00 999.99 290 LEU M O 1
ATOM 3554 N N . GLU B 2 322 ? 269.158 238.371 285.328 1.00 999.99 291 GLU M N 1
ATOM 3555 C CA . GLU B 2 322 ? 270.220 237.366 285.283 1.00 999.99 291 GLU M CA 1
ATOM 3556 C C . GLU B 2 322 ? 271.575 237.998 284.976 1.00 999.99 291 GLU M C 1
ATOM 3557 O O . GLU B 2 322 ? 272.581 237.667 285.618 1.00 999.99 291 GLU M O 1
ATOM 3563 N N . ALA B 2 323 ? 271.614 238.912 283.998 1.00 999.99 292 ALA M N 1
ATOM 3564 C CA . ALA B 2 323 ? 272.857 239.581 283.623 1.00 999.99 292 ALA M CA 1
ATOM 3565 C C . ALA B 2 323 ? 273.386 240.456 284.753 1.00 999.99 292 ALA M C 1
ATOM 3566 O O . ALA B 2 323 ? 274.603 240.551 284.953 1.00 999.99 292 ALA M O 1
ATOM 3568 N N . VAL B 2 324 ? 272.489 241.123 285.485 1.00 999.99 293 VAL M N 1
ATOM 3569 C CA . VAL B 2 324 ? 272.926 241.920 286.631 1.00 999.99 293 VAL M CA 1
ATOM 3570 C C . VAL B 2 324 ? 273.423 241.016 287.761 1.00 999.99 293 VAL M C 1
ATOM 3571 O O . VAL B 2 324 ? 274.460 241.293 288.379 1.00 999.99 293 VAL M O 1
ATOM 3575 N N . ASN B 2 325 ? 272.703 239.918 288.036 1.00 999.99 294 ASN M N 1
ATOM 3576 C CA . ASN B 2 325 ? 273.077 238.994 289.109 1.00 999.99 294 ASN M CA 1
ATOM 3577 C C . ASN B 2 325 ? 274.415 238.308 288.846 1.00 999.99 294 ASN M C 1
ATOM 3578 O O . ASN B 2 325 ? 275.136 237.974 289.794 1.00 999.99 294 ASN M O 1
ATOM 3583 N N . LYS B 2 326 ? 274.744 238.050 287.573 1.00 999.99 295 LYS M N 1
ATOM 3584 C CA . LYS B 2 326 ? 276.036 237.433 287.266 1.00 999.99 295 LYS M CA 1
ATOM 3585 C C . LYS B 2 326 ? 277.203 238.358 287.597 1.00 999.99 295 LYS M C 1
ATOM 3586 O O . LYS B 2 326 ? 278.281 237.879 287.967 1.00 999.99 295 LYS M O 1
ATOM 3592 N N . ASP B 2 327 ? 277.015 239.672 287.469 1.00 999.99 296 ASP M N 1
ATOM 3593 C CA . ASP B 2 327 ? 278.029 240.622 287.908 1.00 999.99 296 ASP M CA 1
ATOM 3594 C C . ASP B 2 327 ? 278.077 240.645 289.430 1.00 999.99 296 ASP M C 1
ATOM 3595 O O . ASP B 2 327 ? 279.075 240.247 290.039 1.00 999.99 296 ASP M O 1
ATOM 3600 N N . LYS B 2 328 ? 276.988 241.100 290.046 1.00 999.99 297 LYS M N 1
ATOM 3601 C CA . LYS B 2 328 ? 276.850 241.179 291.493 1.00 999.99 297 LYS M CA 1
ATOM 3602 C C . LYS B 2 328 ? 275.430 240.745 291.831 1.00 999.99 297 LYS M C 1
ATOM 3603 O O . LYS B 2 328 ? 274.475 241.323 291.295 1.00 999.99 297 LYS M O 1
ATOM 3609 N N . PRO B 2 329 ? 275.254 239.713 292.661 1.00 999.99 298 PRO M N 1
ATOM 3610 C CA . PRO B 2 329 ? 273.900 239.231 292.974 1.00 999.99 298 PRO M CA 1
ATOM 3611 C C . PRO B 2 329 ? 273.074 240.269 293.724 1.00 999.99 298 PRO M C 1
ATOM 3612 O O . PRO B 2 329 ? 273.530 240.874 294.697 1.00 999.99 298 PRO M O 1
ATOM 3616 N N . LEU B 2 330 ? 271.842 240.466 293.255 1.00 999.99 299 LEU M N 1
ATOM 3617 C CA . LEU B 2 330 ? 270.944 241.449 293.846 1.00 999.99 299 LEU M CA 1
ATOM 3618 C C . LEU B 2 330 ? 270.211 240.920 295.070 1.00 999.99 299 LEU M C 1
ATOM 3619 O O . LEU B 2 330 ? 269.717 241.718 295.874 1.00 999.99 299 LEU M O 1
ATOM 3624 N N . GLY B 2 331 ? 270.127 239.601 295.223 1.00 999.99 300 GLY M N 1
ATOM 3625 C CA . GLY B 2 331 ? 269.289 239.005 296.243 1.00 999.99 300 GLY M CA 1
ATOM 3626 C C . GLY B 2 331 ? 267.990 238.486 295.664 1.00 999.99 300 GLY M C 1
ATOM 3627 O O . GLY B 2 331 ? 267.957 238.021 294.520 1.00 999.99 300 GLY M O 1
ATOM 3628 N N . ALA B 2 332 ? 266.911 238.557 296.440 1.00 999.99 301 ALA M N 1
ATOM 3629 C CA . ALA B 2 332 ? 265.604 238.079 295.994 1.00 999.99 301 ALA M CA 1
ATOM 3630 C C . ALA B 2 332 ? 264.931 239.200 295.213 1.00 999.99 301 ALA M C 1
ATOM 3631 O O . ALA B 2 332 ? 264.302 240.094 295.782 1.00 999.99 301 ALA M O 1
ATOM 3633 N N . VAL B 2 333 ? 265.100 239.162 293.887 1.00 999.99 302 VAL M N 1
ATOM 3634 C CA . VAL B 2 333 ? 264.538 240.187 293.017 1.00 999.99 302 VAL M CA 1
ATOM 3635 C C . VAL B 2 333 ? 263.011 240.119 293.020 1.00 999.99 302 VAL M C 1
ATOM 3636 O O . VAL B 2 333 ? 262.406 239.082 293.328 1.00 999.99 302 VAL M O 1
ATOM 3640 N N . ALA B 2 334 ? 262.384 241.244 292.680 1.00 999.99 303 ALA M N 1
ATOM 3641 C CA . ALA B 2 334 ? 260.936 241.386 292.766 1.00 999.99 303 ALA M CA 1
ATOM 3642 C C . ALA B 2 334 ? 260.188 240.642 291.665 1.00 999.99 303 ALA M C 1
ATOM 3643 O O . ALA B 2 334 ? 258.955 240.592 291.706 1.00 999.99 303 ALA M O 1
ATOM 3645 N N . LEU B 2 335 ? 260.883 240.085 290.678 1.00 999.99 304 LEU M N 1
ATOM 3646 C CA . LEU B 2 335 ? 260.220 239.430 289.559 1.00 999.99 304 LEU M CA 1
ATOM 3647 C C . LEU B 2 335 ? 259.803 238.025 289.977 1.00 999.99 304 LEU M C 1
ATOM 3648 O O . LEU B 2 335 ? 260.642 237.234 290.422 1.00 999.99 304 LEU M O 1
ATOM 3653 N N . LYS B 2 336 ? 258.495 237.746 289.883 1.00 999.99 305 LYS M N 1
ATOM 3654 C CA . LYS B 2 336 ? 257.931 236.466 290.314 1.00 999.99 305 LYS M CA 1
ATOM 3655 C C . LYS B 2 336 ? 258.519 235.284 289.548 1.00 999.99 305 LYS M C 1
ATOM 3656 O O . LYS B 2 336 ? 258.860 234.254 290.145 1.00 999.99 305 LYS M O 1
ATOM 3662 N N . SER B 2 337 ? 258.682 235.433 288.228 1.00 999.99 306 SER M N 1
ATOM 3663 C CA . SER B 2 337 ? 259.105 234.341 287.355 1.00 999.99 306 SER M CA 1
ATOM 3664 C C . SER B 2 337 ? 260.546 233.901 287.585 1.00 999.99 306 SER M C 1
ATOM 3665 O O . SER B 2 337 ? 260.943 232.853 287.066 1.00 999.99 306 SER M O 1
ATOM 3668 N N . TYR B 2 338 ? 261.331 234.661 288.343 1.00 999.99 307 TYR M N 1
ATOM 3669 C CA . TYR B 2 338 ? 262.698 234.283 288.663 1.00 999.99 307 TYR M CA 1
ATOM 3670 C C . TYR B 2 338 ? 262.759 233.480 289.960 1.00 999.99 307 TYR M C 1
ATOM 3671 O O . TYR B 2 338 ? 263.832 232.978 290.316 1.00 999.99 307 TYR M O 1
ATOM 3680 N N . GLU B 2 339 ? 261.610 233.315 290.641 1.00 999.99 308 GLU M N 1
ATOM 3681 C CA . GLU B 2 339 ? 261.567 232.699 291.968 1.00 999.99 308 GLU M CA 1
ATOM 3682 C C . GLU B 2 339 ? 262.000 231.238 291.939 1.00 999.99 308 GLU M C 1
ATOM 3683 O O . GLU B 2 339 ? 262.654 230.771 292.882 1.00 999.99 308 GLU M O 1
ATOM 3689 N N . GLU B 2 340 ? 261.677 230.524 290.851 1.00 999.99 309 GLU M N 1
ATOM 3690 C CA . GLU B 2 340 ? 262.132 229.146 290.672 1.00 999.99 309 GLU M CA 1
ATOM 3691 C C . GLU B 2 340 ? 263.655 229.073 290.634 1.00 999.99 309 GLU M C 1
ATOM 3692 O O . GLU B 2 340 ? 264.253 228.113 291.135 1.00 999.99 309 GLU M O 1
ATOM 3698 N N . GLU B 2 341 ? 264.297 230.094 290.060 1.00 999.99 310 GLU M N 1
ATOM 3699 C CA . GLU B 2 341 ? 265.751 230.178 290.118 1.00 999.99 310 GLU M CA 1
ATOM 3700 C C . GLU B 2 341 ? 266.213 230.516 291.531 1.00 999.99 310 GLU M C 1
ATOM 3701 O O . GLU B 2 341 ? 267.231 229.988 291.998 1.00 999.99 310 GLU M O 1
ATOM 3707 N N . LEU B 2 342 ? 265.458 231.387 292.223 1.00 999.99 311 LEU M N 1
ATOM 3708 C CA . LEU B 2 342 ? 265.772 231.776 293.601 1.00 999.99 311 LEU M CA 1
ATOM 3709 C C . LEU B 2 342 ? 265.783 230.577 294.541 1.00 999.99 311 LEU M C 1
ATOM 3710 O O . LEU B 2 342 ? 266.589 230.521 295.477 1.00 999.99 311 LEU M O 1
ATOM 3715 N N . ALA B 2 343 ? 264.872 229.623 294.326 1.00 999.99 312 ALA M N 1
ATOM 3716 C CA . ALA B 2 343 ? 264.844 228.409 295.132 1.00 999.99 312 ALA M CA 1
ATOM 3717 C C . ALA B 2 343 ? 266.077 227.535 294.918 1.00 999.99 312 ALA M C 1
ATOM 3718 O O . ALA B 2 343 ? 266.398 226.717 295.787 1.00 999.99 312 ALA M O 1
ATOM 3720 N N . LYS B 2 344 ? 266.775 227.683 293.786 1.00 999.99 313 LYS M N 1
ATOM 3721 C CA . LYS B 2 344 ? 268.003 226.926 293.574 1.00 999.99 313 LYS M CA 1
ATOM 3722 C C . LYS B 2 344 ? 269.181 227.468 294.373 1.00 999.99 313 LYS M C 1
ATOM 3723 O O . LYS B 2 344 ? 270.180 226.758 294.530 1.00 999.99 313 LYS M O 1
ATOM 3729 N N . ASP B 2 345 ? 269.090 228.699 294.878 1.00 999.99 314 ASP M N 1
ATOM 3730 C CA . ASP B 2 345 ? 270.158 229.317 295.649 1.00 999.99 314 ASP M CA 1
ATOM 3731 C C . ASP B 2 345 ? 269.751 229.326 297.120 1.00 999.99 314 ASP M C 1
ATOM 3732 O O . ASP B 2 345 ? 268.888 230.128 297.511 1.00 999.99 314 ASP M O 1
ATOM 3737 N N . PRO B 2 346 ? 270.308 228.448 297.962 1.00 999.99 315 PRO M N 1
ATOM 3738 C CA . PRO B 2 346 ? 269.932 228.447 299.391 1.00 999.99 315 PRO M CA 1
ATOM 3739 C C . PRO B 2 346 ? 270.383 229.688 300.147 1.00 999.99 315 PRO M C 1
ATOM 3740 O O . PRO B 2 346 ? 269.846 229.975 301.228 1.00 999.99 315 PRO M O 1
ATOM 3744 N N . ARG B 2 347 ? 271.348 230.435 299.605 1.00 999.99 316 ARG M N 1
ATOM 3745 C CA . ARG B 2 347 ? 271.747 231.702 300.203 1.00 999.99 316 ARG M CA 1
ATOM 3746 C C . ARG B 2 347 ? 270.631 232.738 300.104 1.00 999.99 316 ARG M C 1
ATOM 3747 O O . ARG B 2 347 ? 270.498 233.594 300.987 1.00 999.99 316 ARG M O 1
ATOM 3755 N N . ILE B 2 348 ? 269.778 232.629 299.083 1.00 999.99 317 ILE M N 1
ATOM 3756 C CA . ILE B 2 348 ? 268.616 233.505 298.971 1.00 999.99 317 ILE M CA 1
ATOM 3757 C C . ILE B 2 348 ? 267.572 233.119 300.012 1.00 999.99 317 ILE M C 1
ATOM 3758 O O . ILE B 2 348 ? 266.897 233.985 300.582 1.00 999.99 317 ILE M O 1
ATOM 3763 N N . ALA B 2 349 ? 267.435 231.813 300.277 1.00 999.99 318 ALA M N 1
ATOM 3764 C CA . ALA B 2 349 ? 266.576 231.339 301.360 1.00 999.99 318 ALA M CA 1
ATOM 3765 C C . ALA B 2 349 ? 267.048 231.858 302.715 1.00 999.99 318 ALA M C 1
ATOM 3766 O O . ALA B 2 349 ? 266.230 232.247 303.555 1.00 999.99 318 ALA M O 1
ATOM 3768 N N . ALA B 2 350 ? 268.368 231.881 302.939 1.00 999.99 319 ALA M N 1
ATOM 3769 C CA . ALA B 2 350 ? 268.903 232.440 304.183 1.00 999.99 319 ALA M CA 1
ATOM 3770 C C . ALA B 2 350 ? 268.667 233.947 304.271 1.00 999.99 319 ALA M C 1
ATOM 3771 O O . ALA B 2 350 ? 268.343 234.470 305.350 1.00 999.99 319 ALA M O 1
ATOM 3773 N N . THR B 2 351 ? 268.842 234.654 303.146 1.00 999.99 320 THR M N 1
ATOM 3774 C CA . THR B 2 351 ? 268.560 236.088 303.078 1.00 999.99 320 THR M CA 1
ATOM 3775 C C . THR B 2 351 ? 267.099 236.384 303.408 1.00 999.99 320 THR M C 1
ATOM 3776 O O . THR B 2 351 ? 266.796 237.295 304.186 1.00 999.99 320 THR M O 1
ATOM 3780 N N . MET B 2 352 ? 266.175 235.602 302.848 1.00 999.99 321 MET M N 1
ATOM 3781 C CA . MET B 2 352 ? 264.759 235.815 303.121 1.00 999.99 321 MET M CA 1
ATOM 3782 C C . MET B 2 352 ? 264.344 235.304 304.495 1.00 999.99 321 MET M C 1
ATOM 3783 O O . MET B 2 352 ? 263.317 235.746 305.020 1.00 999.99 321 MET M O 1
ATOM 3788 N N . GLU B 2 353 ? 265.130 234.409 305.100 1.00 999.99 322 GLU M N 1
ATOM 3789 C CA . GLU B 2 353 ? 264.890 234.033 306.489 1.00 999.99 322 GLU M CA 1
ATOM 3790 C C . GLU B 2 353 ? 265.283 235.167 307.426 1.00 999.99 322 GLU M C 1
ATOM 3791 O O . GLU B 2 353 ? 264.606 235.415 308.432 1.00 999.99 322 GLU M O 1
ATOM 3797 N N . ASN B 2 354 ? 266.379 235.861 307.111 1.00 999.99 323 ASN M N 1
ATOM 3798 C CA . ASN B 2 354 ? 266.727 237.069 307.855 1.00 999.99 323 ASN M CA 1
ATOM 3799 C C . ASN B 2 354 ? 265.728 238.193 307.598 1.00 999.99 323 ASN M C 1
ATOM 3800 O O . ASN B 2 354 ? 265.440 238.991 308.498 1.00 999.99 323 ASN M O 1
ATOM 3805 N N . ALA B 2 355 ? 265.208 238.280 306.371 1.00 999.99 324 ALA M N 1
ATOM 3806 C CA . ALA B 2 355 ? 264.188 239.275 306.050 1.00 999.99 324 ALA M CA 1
ATOM 3807 C C . ALA B 2 355 ? 262.876 238.999 306.775 1.00 999.99 324 ALA M C 1
ATOM 3808 O O . ALA B 2 355 ? 262.143 239.942 307.099 1.00 999.99 324 ALA M O 1
ATOM 3810 N N . GLN B 2 356 ? 262.550 237.720 306.995 1.00 999.99 325 GLN M N 1
ATOM 3811 C CA . GLN B 2 356 ? 261.353 237.352 307.750 1.00 999.99 325 GLN M CA 1
ATOM 3812 C C . GLN B 2 356 ? 261.420 237.846 309.192 1.00 999.99 325 GLN M C 1
ATOM 3813 O O . GLN B 2 356 ? 260.392 238.213 309.773 1.00 999.99 325 GLN M O 1
ATOM 3819 N N . LYS B 2 357 ? 262.618 237.895 309.772 1.00 999.99 326 LYS M N 1
ATOM 3820 C CA . LYS B 2 357 ? 262.815 238.376 311.131 1.00 999.99 326 LYS M CA 1
ATOM 3821 C C . LYS B 2 357 ? 263.122 239.868 311.186 1.00 999.99 326 LYS M C 1
ATOM 3822 O O . LYS B 2 357 ? 263.471 240.378 312.256 1.00 999.99 326 LYS M O 1
ATOM 3828 N N . GLY B 2 358 ? 263.001 240.574 310.064 1.00 999.99 327 GLY M N 1
ATOM 3829 C CA . GLY B 2 358 ? 263.275 241.996 310.026 1.00 999.99 327 GLY M CA 1
ATOM 3830 C C . GLY B 2 358 ? 262.048 242.819 309.693 1.00 999.99 327 GLY M C 1
ATOM 3831 O O . GLY B 2 358 ? 260.924 242.312 309.747 1.00 999.99 327 GLY M O 1
ATOM 3832 N N . GLU B 2 359 ? 262.246 244.089 309.345 1.00 999.99 328 GLU M N 1
ATOM 3833 C CA . GLU B 2 359 ? 261.149 244.996 309.038 1.00 999.99 328 GLU M CA 1
ATOM 3834 C C . GLU B 2 359 ? 261.443 245.770 307.762 1.00 999.99 328 GLU M C 1
ATOM 3835 O O . GLU B 2 359 ? 262.596 246.111 307.482 1.00 999.99 328 GLU M O 1
ATOM 3841 N N . ILE B 2 360 ? 260.389 246.025 306.985 1.00 999.99 329 ILE M N 1
ATOM 3842 C CA . ILE B 2 360 ? 260.487 246.907 305.828 1.00 999.99 329 ILE M CA 1
ATOM 3843 C C . ILE B 2 360 ? 260.740 248.327 306.314 1.00 999.99 329 ILE M C 1
ATOM 3844 O O . ILE B 2 360 ? 260.074 248.800 307.246 1.00 999.99 329 ILE M O 1
ATOM 3849 N N . MET B 2 361 ? 261.740 248.989 305.726 1.00 999.99 330 MET M N 1
ATOM 3850 C CA . MET B 2 361 ? 262.086 250.349 306.119 1.00 999.99 330 MET M CA 1
ATOM 3851 C C . MET B 2 361 ? 260.936 251.313 305.833 1.00 999.99 330 MET M C 1
ATOM 3852 O O . MET B 2 361 ? 260.221 251.163 304.837 1.00 999.99 330 MET M O 1
ATOM 3857 N N . PRO B 2 362 ? 260.726 252.302 306.700 1.00 999.99 331 PRO M N 1
ATOM 3858 C CA . PRO B 2 362 ? 259.878 253.436 306.327 1.00 999.99 331 PRO M CA 1
ATOM 3859 C C . PRO B 2 362 ? 260.514 254.229 305.195 1.00 999.99 331 PRO M C 1
ATOM 3860 O O . PRO B 2 362 ? 261.733 254.231 305.005 1.00 999.99 331 PRO M O 1
ATOM 3864 N N . ASN B 2 363 ? 259.668 254.925 304.442 1.00 999.99 332 ASN M N 1
ATOM 3865 C CA . ASN B 2 363 ? 260.135 255.794 303.373 1.00 999.99 332 ASN M CA 1
ATOM 3866 C C . ASN B 2 363 ? 259.867 257.271 303.638 1.00 999.99 332 ASN M C 1
ATOM 3867 O O . ASN B 2 363 ? 259.896 258.069 302.696 1.00 999.99 332 ASN M O 1
ATOM 3872 N N . ILE B 2 364 ? 259.577 257.646 304.882 1.00 999.99 333 ILE M N 1
ATOM 3873 C CA . ILE B 2 364 ? 259.267 259.030 305.241 1.00 999.99 333 ILE M CA 1
ATOM 3874 C C . ILE B 2 364 ? 260.529 259.876 305.071 1.00 999.99 333 ILE M C 1
ATOM 3875 O O . ILE B 2 364 ? 261.642 259.339 305.164 1.00 999.99 333 ILE M O 1
ATOM 3880 N N . PRO B 2 365 ? 260.406 261.179 304.774 1.00 999.99 334 PRO M N 1
ATOM 3881 C CA . PRO B 2 365 ? 261.605 261.997 304.494 1.00 999.99 334 PRO M CA 1
ATOM 3882 C C . PRO B 2 365 ? 262.585 262.166 305.648 1.00 999.99 334 PRO M C 1
ATOM 3883 O O . PRO B 2 365 ? 263.765 262.439 305.394 1.00 999.99 334 PRO M O 1
ATOM 3887 N N . GLN B 2 366 ? 262.148 262.027 306.902 1.00 999.99 335 GLN M N 1
ATOM 3888 C CA . GLN B 2 366 ? 263.056 262.256 308.025 1.00 999.99 335 GLN M CA 1
ATOM 3889 C C . GLN B 2 366 ? 264.084 261.143 308.223 1.00 999.99 335 GLN M C 1
ATOM 3890 O O . GLN B 2 366 ? 265.050 261.371 308.974 1.00 999.99 335 GLN M O 1
ATOM 3896 N N . MET B 2 367 ? 263.954 260.020 307.494 1.00 999.99 336 MET M N 1
ATOM 3897 C CA . MET B 2 367 ? 264.751 258.820 307.750 1.00 999.99 336 MET M CA 1
ATOM 3898 C C . MET B 2 367 ? 266.235 259.070 307.545 1.00 999.99 336 MET M C 1
ATOM 3899 O O . MET B 2 367 ? 267.054 258.592 308.340 1.00 999.99 336 MET M O 1
ATOM 3904 N N . SER B 2 368 ? 266.579 259.881 306.534 1.00 999.99 337 SER M N 1
ATOM 3905 C CA . SER B 2 368 ? 267.975 260.190 306.243 1.00 999.99 337 SER M CA 1
ATOM 3906 C C . SER B 2 368 ? 268.629 260.910 307.410 1.00 999.99 337 SER M C 1
ATOM 3907 O O . SER B 2 368 ? 269.734 260.534 307.829 1.00 999.99 337 SER M O 1
ATOM 3910 N N . ALA B 2 369 ? 267.902 261.860 308.021 1.00 999.99 338 ALA M N 1
ATOM 3911 C CA . ALA B 2 369 ? 268.430 262.536 309.201 1.00 999.99 338 ALA M CA 1
ATOM 3912 C C . ALA B 2 369 ? 268.551 261.551 310.348 1.00 999.99 338 ALA M C 1
ATOM 3913 O O . ALA B 2 369 ? 269.566 261.548 311.064 1.00 999.99 338 ALA M O 1
ATOM 3915 N N . PHE B 2 370 ? 267.580 260.625 310.423 1.00 999.99 339 PHE M N 1
ATOM 3916 C CA . PHE B 2 370 ? 267.622 259.506 311.358 1.00 999.99 339 PHE M CA 1
ATOM 3917 C C . PHE B 2 370 ? 268.899 258.705 311.191 1.00 999.99 339 PHE M C 1
ATOM 3918 O O . PHE B 2 370 ? 269.607 258.460 312.181 1.00 999.99 339 PHE M O 1
ATOM 3926 N N . TRP B 2 371 ? 269.256 258.382 309.930 1.00 999.99 340 TRP M N 1
ATOM 3927 C CA . TRP B 2 371 ? 270.467 257.605 309.681 1.00 999.99 340 TRP M CA 1
ATOM 3928 C C . TRP B 2 371 ? 271.687 258.358 310.174 1.00 999.99 340 TRP M C 1
ATOM 3929 O O . TRP B 2 371 ? 272.488 257.795 310.935 1.00 999.99 340 TRP M O 1
ATOM 3940 N N . TYR B 2 372 ? 271.725 259.676 309.902 1.00 999.99 341 TYR M N 1
ATOM 3941 C CA . TYR B 2 372 ? 272.846 260.509 310.324 1.00 999.99 341 TYR M CA 1
ATOM 3942 C C . TYR B 2 372 ? 272.973 260.520 311.836 1.00 999.99 341 TYR M C 1
ATOM 3943 O O . TYR B 2 372 ? 274.079 260.341 312.367 1.00 999.99 341 TYR M O 1
ATOM 3952 N N . ALA B 2 373 ? 271.827 260.554 312.535 1.00 999.99 342 ALA M N 1
ATOM 3953 C CA . ALA B 2 373 ? 271.864 260.588 313.990 1.00 999.99 342 ALA M CA 1
ATOM 3954 C C . ALA B 2 373 ? 272.385 259.270 314.531 1.00 999.99 342 ALA M C 1
ATOM 3955 O O . ALA B 2 373 ? 273.300 259.258 315.367 1.00 999.99 342 ALA M O 1
ATOM 3957 N N . VAL B 2 374 ? 271.915 258.159 313.952 1.00 999.99 343 VAL M N 1
ATOM 3958 C CA . VAL B 2 374 ? 272.403 256.857 314.382 1.00 999.99 343 VAL M CA 1
ATOM 3959 C C . VAL B 2 374 ? 273.854 256.698 313.948 1.00 999.99 343 VAL M C 1
ATOM 3960 O O . VAL B 2 374 ? 274.674 256.128 314.684 1.00 999.99 343 VAL M O 1
ATOM 3964 N N . ARG B 2 375 ? 274.210 257.295 312.792 1.00 999.99 344 ARG M N 1
ATOM 3965 C CA . ARG B 2 375 ? 275.595 257.268 312.330 1.00 999.99 344 ARG M CA 1
ATOM 3966 C C . ARG B 2 375 ? 276.487 258.016 313.306 1.00 999.99 344 ARG M C 1
ATOM 3967 O O . ARG B 2 375 ? 277.631 257.616 313.545 1.00 999.99 344 ARG M O 1
ATOM 3975 N N . THR B 2 376 ? 275.970 259.096 313.897 1.00 999.99 345 THR M N 1
ATOM 3976 C CA . THR B 2 376 ? 276.737 259.770 314.934 1.00 999.99 345 THR M CA 1
ATOM 3977 C C . THR B 2 376 ? 276.789 258.914 316.195 1.00 999.99 345 THR M C 1
ATOM 3978 O O . THR B 2 376 ? 277.872 258.714 316.768 1.00 999.99 345 THR M O 1
ATOM 3982 N N . ALA B 2 377 ? 275.650 258.286 316.536 1.00 999.99 346 ALA M N 1
ATOM 3983 C CA . ALA B 2 377 ? 275.472 257.614 317.823 1.00 999.99 346 ALA M CA 1
ATOM 3984 C C . ALA B 2 377 ? 276.421 256.437 317.987 1.00 999.99 346 ALA M C 1
ATOM 3985 O O . ALA B 2 377 ? 276.901 256.169 319.094 1.00 999.99 346 ALA M O 1
ATOM 3987 N N . VAL B 2 378 ? 276.692 255.718 316.901 1.00 999.99 347 VAL M N 1
ATOM 3988 C CA . VAL B 2 378 ? 277.641 254.617 316.978 1.00 999.99 347 VAL M CA 1
ATOM 3989 C C . VAL B 2 378 ? 279.070 255.143 317.094 1.00 999.99 347 VAL M C 1
ATOM 3990 O O . VAL B 2 378 ? 279.827 254.702 317.970 1.00 999.99 347 VAL M O 1
ATOM 3994 N N . ILE B 2 379 ? 279.432 256.149 316.277 1.00 999.99 348 ILE M N 1
ATOM 3995 C CA . ILE B 2 379 ? 280.843 256.513 316.095 1.00 999.99 348 ILE M CA 1
ATOM 3996 C C . ILE B 2 379 ? 281.428 257.140 317.358 1.00 999.99 348 ILE M C 1
ATOM 3997 O O . ILE B 2 379 ? 282.566 256.840 317.745 1.00 999.99 348 ILE M O 1
ATOM 4002 N N . ASN B 2 380 ? 280.652 257.977 318.047 1.00 999.99 349 ASN M N 1
ATOM 4003 C CA . ASN B 2 380 ? 281.123 258.517 319.317 1.00 999.99 349 ASN M CA 1
ATOM 4004 C C . ASN B 2 380 ? 281.157 257.433 320.388 1.00 999.99 349 ASN M C 1
ATOM 4005 O O . ASN B 2 380 ? 282.010 257.463 321.283 1.00 999.99 349 ASN M O 1
ATOM 4010 N N . ALA B 2 381 ? 280.233 256.471 320.315 1.00 999.99 350 ALA M N 1
ATOM 4011 C CA . ALA B 2 381 ? 280.249 255.357 321.258 1.00 999.99 350 ALA M CA 1
ATOM 4012 C C . ALA B 2 381 ? 281.397 254.398 320.960 1.00 999.99 350 ALA M C 1
ATOM 4013 O O . ALA B 2 381 ? 282.093 253.948 321.879 1.00 999.99 350 ALA M O 1
ATOM 4015 N N . ALA B 2 382 ? 281.581 254.048 319.681 1.00 999.99 351 ALA M N 1
ATOM 4016 C CA . ALA B 2 382 ? 282.601 253.075 319.289 1.00 999.99 351 ALA M CA 1
ATOM 4017 C C . ALA B 2 382 ? 284.014 253.582 319.556 1.00 999.99 351 ALA M C 1
ATOM 4018 O O . ALA B 2 382 ? 284.893 252.809 319.953 1.00 999.99 351 ALA M O 1
ATOM 4020 N N . SER B 2 383 ? 284.254 254.877 319.345 1.00 999.99 352 SER M N 1
ATOM 4021 C CA . SER B 2 383 ? 285.587 255.430 319.548 1.00 999.99 352 SER M CA 1
ATOM 4022 C C . SER B 2 383 ? 285.895 255.713 321.011 1.00 999.99 352 SER M C 1
ATOM 4023 O O . SER B 2 383 ? 287.072 255.827 321.370 1.00 999.99 352 SER M O 1
ATOM 4026 N N . GLY B 2 384 ? 284.876 255.826 321.858 1.00 999.99 353 GLY M N 1
ATOM 4027 C CA . GLY B 2 384 ? 285.080 256.120 323.258 1.00 999.99 353 GLY M CA 1
ATOM 4028 C C . GLY B 2 384 ? 284.991 257.585 323.622 1.00 999.99 353 GLY M C 1
ATOM 4029 O O . GLY B 2 384 ? 285.097 257.916 324.811 1.00 999.99 353 GLY M O 1
ATOM 4030 N N . ARG B 2 385 ? 284.816 258.474 322.639 1.00 999.99 354 ARG M N 1
ATOM 4031 C CA . ARG B 2 385 ? 284.683 259.901 322.914 1.00 999.99 354 ARG M CA 1
ATOM 4032 C C . ARG B 2 385 ? 283.392 260.239 323.651 1.00 999.99 354 ARG M C 1
ATOM 4033 O O . ARG B 2 385 ? 283.328 261.275 324.321 1.00 999.99 354 ARG M O 1
ATOM 4041 N N . GLN B 2 386 ? 282.369 259.392 323.543 1.00 999.99 355 GLN M N 1
ATOM 4042 C CA . GLN B 2 386 ? 281.140 259.530 324.310 1.00 999.99 355 GLN M CA 1
ATOM 4043 C C . GLN B 2 386 ? 280.707 258.155 324.793 1.00 999.99 355 GLN M C 1
ATOM 4044 O O . GLN B 2 386 ? 281.011 257.136 324.167 1.00 999.99 355 GLN M O 1
ATOM 4050 N N . THR B 2 387 ? 279.993 258.135 325.915 1.00 999.99 356 THR M N 1
ATOM 4051 C CA . THR B 2 387 ? 279.370 256.909 326.384 1.00 999.99 356 THR M CA 1
ATOM 4052 C C . THR B 2 387 ? 278.132 256.583 325.547 1.00 999.99 356 THR M C 1
ATOM 4053 O O . THR B 2 387 ? 277.716 257.349 324.672 1.00 999.99 356 THR M O 1
ATOM 4057 N N . VAL B 2 388 ? 277.559 255.407 325.817 1.00 999.99 357 VAL M N 1
ATOM 4058 C CA . VAL B 2 388 ? 276.355 254.961 325.117 1.00 999.99 357 VAL M CA 1
ATOM 4059 C C . VAL B 2 388 ? 275.177 255.873 325.439 1.00 999.99 357 VAL M C 1
ATOM 4060 O O . VAL B 2 388 ? 274.431 256.293 324.540 1.00 999.99 357 VAL M O 1
ATOM 4064 N N . ASP B 2 389 ? 275.015 256.215 326.724 1.00 999.99 358 ASP M N 1
ATOM 4065 C CA . ASP B 2 389 ? 273.899 257.049 327.163 1.00 999.99 358 ASP M CA 1
ATOM 4066 C C . ASP B 2 389 ? 273.986 258.455 326.582 1.00 999.99 358 ASP M C 1
ATOM 4067 O O . ASP B 2 389 ? 272.983 258.989 326.095 1.00 999.99 358 ASP M O 1
ATOM 4072 N N . GLU B 2 390 ? 275.186 259.048 326.589 1.00 999.99 359 GLU M N 1
ATOM 4073 C CA . GLU B 2 390 ? 275.372 260.388 326.036 1.00 999.99 359 GLU M CA 1
ATOM 4074 C C . GLU B 2 390 ? 275.151 260.412 324.528 1.00 999.99 359 GLU M C 1
ATOM 4075 O O . GLU B 2 390 ? 274.540 261.350 324.007 1.00 999.99 359 GLU M O 1
ATOM 4081 N N . ALA B 2 391 ? 275.611 259.378 323.818 1.00 999.99 360 ALA M N 1
ATOM 4082 C CA . ALA B 2 391 ? 275.485 259.357 322.363 1.00 999.99 360 ALA M CA 1
ATOM 4083 C C . ALA B 2 391 ? 274.033 259.172 321.941 1.00 999.99 360 ALA M C 1
ATOM 4084 O O . ALA B 2 391 ? 273.539 259.872 321.044 1.00 999.99 360 ALA M O 1
ATOM 4086 N N . LEU B 2 392 ? 273.322 258.244 322.593 1.00 999.99 361 LEU M N 1
ATOM 4087 C CA . LEU B 2 392 ? 271.923 258.037 322.236 1.00 999.99 361 LEU M CA 1
ATOM 4088 C C . LEU B 2 392 ? 271.054 259.201 322.706 1.00 999.99 361 LEU M C 1
ATOM 4089 O O . LEU B 2 392 ? 270.061 259.535 322.045 1.00 999.99 361 LEU M O 1
ATOM 4094 N N . LYS B 2 393 ? 271.441 259.860 323.806 1.00 999.99 362 LYS M N 1
ATOM 4095 C CA . LYS B 2 393 ? 270.752 261.068 324.245 1.00 999.99 362 LYS M CA 1
ATOM 4096 C C . LYS B 2 393 ? 270.934 262.193 323.235 1.00 999.99 362 LYS M C 1
ATOM 4097 O O . LYS B 2 393 ? 269.985 262.922 322.929 1.00 999.99 362 LYS M O 1
ATOM 4103 N N . ASP B 2 394 ? 272.161 262.354 322.718 1.00 999.99 363 ASP M N 1
ATOM 4104 C CA . ASP B 2 394 ? 272.431 263.369 321.702 1.00 999.99 363 ASP M CA 1
ATOM 4105 C C . ASP B 2 394 ? 271.647 263.100 320.424 1.00 999.99 363 ASP M C 1
ATOM 4106 O O . ASP B 2 394 ? 271.136 264.037 319.800 1.00 999.99 363 ASP M O 1
ATOM 4111 N N . ALA B 2 395 ? 271.547 261.826 320.020 1.00 999.99 364 ALA M N 1
ATOM 4112 C CA . ALA B 2 395 ? 270.746 261.471 318.848 1.00 999.99 364 ALA M CA 1
ATOM 4113 C C . ALA B 2 395 ? 269.268 261.792 319.063 1.00 999.99 364 ALA M C 1
ATOM 4114 O O . ALA B 2 395 ? 268.594 262.307 318.155 1.00 999.99 364 ALA M O 1
ATOM 4116 N N . GLN B 2 396 ? 268.753 261.496 320.265 1.00 999.99 365 GLN M N 1
ATOM 4117 C CA . GLN B 2 396 ? 267.361 261.799 320.587 1.00 999.99 365 GLN M CA 1
ATOM 4118 C C . GLN B 2 396 ? 267.099 263.302 320.587 1.00 999.99 365 GLN M C 1
ATOM 4119 O O . GLN B 2 396 ? 266.064 263.754 320.083 1.00 999.99 365 GLN M O 1
ATOM 4125 N N . THR B 2 397 ? 268.024 264.089 321.151 1.00 999.99 366 THR M N 1
ATOM 4126 C CA . THR B 2 397 ? 267.875 265.544 321.148 1.00 999.99 366 THR M CA 1
ATOM 4127 C C . THR B 2 397 ? 267.938 266.109 319.734 1.00 999.99 366 THR M C 1
ATOM 4128 O O . THR B 2 397 ? 267.202 267.045 319.412 1.00 999.99 366 THR M O 1
ATOM 4132 N N . ASN B 2 398 ? 268.869 265.605 318.909 1.00 999.99 367 ASN M N 1
ATOM 4133 C CA . ASN B 2 398 ? 268.950 265.961 317.490 1.00 999.99 367 ASN M CA 1
ATOM 4134 C C . ASN B 2 398 ? 267.611 265.762 316.784 1.00 999.99 367 ASN M C 1
ATOM 4135 O O . ASN B 2 398 ? 267.082 266.690 316.155 1.00 999.99 367 ASN M O 1
ATOM 4140 N N . ASN B 2 399 ? 267.064 264.540 316.870 1.00 999.99 368 ASN M N 1
ATOM 4141 C CA . ASN B 2 399 ? 265.793 264.241 316.213 1.00 999.99 368 ASN M CA 1
ATOM 4142 C C . ASN B 2 399 ? 264.655 265.096 316.761 1.00 999.99 368 ASN M C 1
ATOM 4143 O O . ASN B 2 399 ? 263.917 265.713 315.981 1.00 999.99 368 ASN M O 1
ATOM 4148 N N . ALA B 2 400 ? 264.554 265.208 318.095 1.00 999.99 369 ALA M N 1
ATOM 4149 C CA . ALA B 2 400 ? 263.485 265.979 318.733 1.00 999.99 369 ALA M CA 1
ATOM 4150 C C . ALA B 2 400 ? 263.558 267.457 318.376 1.00 999.99 369 ALA M C 1
ATOM 4151 O O . ALA B 2 400 ? 262.523 268.094 318.151 1.00 999.99 369 ALA M O 1
ATOM 4153 N N . ALA B 2 401 ? 264.771 268.021 318.336 1.00 999.99 370 ALA M N 1
ATOM 4154 C CA . ALA B 2 401 ? 264.954 269.394 317.879 1.00 999.99 370 ALA M CA 1
ATOM 4155 C C . ALA B 2 401 ? 264.558 269.540 316.417 1.00 999.99 370 ALA M C 1
ATOM 4156 O O . ALA B 2 401 ? 264.044 270.589 316.015 1.00 999.99 370 ALA M O 1
ATOM 4158 N N . ALA B 2 402 ? 264.835 268.514 315.598 1.00 999.99 371 ALA M N 1
ATOM 4159 C CA . ALA B 2 402 ? 264.450 268.567 314.190 1.00 999.99 371 ALA M CA 1
ATOM 4160 C C . ALA B 2 402 ? 262.931 268.614 314.018 1.00 999.99 371 ALA M C 1
ATOM 4161 O O . ALA B 2 402 ? 262.427 269.385 313.193 1.00 999.99 371 ALA M O 1
ATOM 4163 N N . GLU B 2 403 ? 262.176 267.791 314.765 1.00 999.99 372 GLU M N 1
ATOM 4164 C CA . GLU B 2 403 ? 260.717 267.915 314.665 1.00 999.99 372 GLU M CA 1
ATOM 4165 C C . GLU B 2 403 ? 260.201 269.153 315.397 1.00 999.99 372 GLU M C 1
ATOM 4166 O O . GLU B 2 403 ? 259.233 269.777 314.952 1.00 999.99 372 GLU M O 1
ATOM 4172 N N . PHE B 2 404 ? 260.784 269.491 316.544 1.00 999.99 373 PHE M N 1
ATOM 4173 C CA . PHE B 2 404 ? 260.366 270.702 317.257 1.00 999.99 373 PHE M CA 1
ATOM 4174 C C . PHE B 2 404 ? 261.208 271.895 316.814 1.00 999.99 373 PHE M C 1
ATOM 4175 O O . PHE B 2 404 ? 260.686 272.986 316.581 1.00 999.99 373 PHE M O 1
ATOM 4183 N N . MET C 3 1 ? 285.135 337.937 277.604 1.00 999.99 1 MET J N 1
ATOM 4184 C CA . MET C 3 1 ? 285.760 336.618 277.695 1.00 999.99 1 MET J CA 1
ATOM 4185 C C . MET C 3 1 ? 284.908 335.463 277.141 1.00 999.99 1 MET J C 1
ATOM 4186 O O . MET C 3 1 ? 283.736 335.640 276.814 1.00 999.99 1 MET J O 1
ATOM 4191 N N . SER C 3 2 ? 285.523 334.282 277.037 1.00 999.99 2 SER J N 1
ATOM 4192 C CA . SER C 3 2 ? 284.924 333.120 276.387 1.00 999.99 2 SER J CA 1
ATOM 4193 C C . SER C 3 2 ? 284.115 332.224 277.318 1.00 999.99 2 SER J C 1
ATOM 4194 O O . SER C 3 2 ? 283.566 331.220 276.850 1.00 999.99 2 SER J O 1
ATOM 4197 N N . SER C 3 3 ? 284.065 332.533 278.617 1.00 999.99 3 SER J N 1
ATOM 4198 C CA . SER C 3 3 ? 283.262 331.741 279.547 1.00 999.99 3 SER J CA 1
ATOM 4199 C C . SER C 3 3 ? 281.777 331.851 279.226 1.00 999.99 3 SER J C 1
ATOM 4200 O O . SER C 3 3 ? 281.036 330.867 279.346 1.00 999.99 3 SER J O 1
ATOM 4203 N N . SER C 3 4 ? 281.326 333.053 278.844 1.00 999.99 4 SER J N 1
ATOM 4204 C CA . SER C 3 4 ? 279.920 333.273 278.511 1.00 999.99 4 SER J CA 1
ATOM 4205 C C . SER C 3 4 ? 279.500 332.464 277.288 1.00 999.99 4 SER J C 1
ATOM 4206 O O . SER C 3 4 ? 278.377 331.951 277.234 1.00 999.99 4 SER J O 1
ATOM 4209 N N . MET C 3 5 ? 280.383 332.365 276.288 1.00 999.99 5 MET J N 1
ATOM 4210 C CA . MET C 3 5 ? 280.101 331.560 275.101 1.00 999.99 5 MET J CA 1
ATOM 4211 C C . MET C 3 5 ? 279.969 330.080 275.450 1.00 999.99 5 MET J C 1
ATOM 4212 O O . MET C 3 5 ? 279.091 329.386 274.921 1.00 999.99 5 MET J O 1
ATOM 4217 N N . GLU C 3 6 ? 280.845 329.581 276.332 1.00 999.99 6 GLU J N 1
ATOM 4218 C CA . GLU C 3 6 ? 280.770 328.194 276.786 1.00 999.99 6 GLU J CA 1
ATOM 4219 C C . GLU C 3 6 ? 279.486 327.935 277.566 1.00 999.99 6 GLU J C 1
ATOM 4220 O O . GLU C 3 6 ? 278.868 326.873 277.424 1.00 999.99 6 GLU J O 1
ATOM 4226 N N . CYS C 3 7 ? 279.084 328.891 278.412 1.00 999.99 7 CYS J N 1
ATOM 4227 C CA . CYS C 3 7 ? 277.825 328.767 279.142 1.00 999.99 7 CYS J CA 1
ATOM 4228 C C . CYS C 3 7 ? 276.632 328.771 278.190 1.00 999.99 7 CYS J C 1
ATOM 4229 O O . CYS C 3 7 ? 275.665 328.028 278.396 1.00 999.99 7 CYS J O 1
ATOM 4232 N N . SER C 3 8 ? 276.682 329.614 277.152 1.00 999.99 8 SER J N 1
ATOM 4233 C CA . SER C 3 8 ? 275.619 329.643 276.150 1.00 999.99 8 SER J CA 1
ATOM 4234 C C . SER C 3 8 ? 275.541 328.323 275.391 1.00 999.99 8 SER J C 1
ATOM 4235 O O . SER C 3 8 ? 274.444 327.831 275.107 1.00 999.99 8 SER J O 1
ATOM 4238 N N . GLU C 3 9 ? 276.698 327.746 275.048 1.00 999.99 9 GLU J N 1
ATOM 4239 C CA . GLU C 3 9 ? 276.726 326.441 274.389 1.00 999.99 9 GLU J CA 1
ATOM 4240 C C . GLU C 3 9 ? 276.179 325.348 275.300 1.00 999.99 9 GLU J C 1
ATOM 4241 O O . GLU C 3 9 ? 275.485 324.437 274.835 1.00 999.99 9 GLU J O 1
ATOM 4247 N N . PHE C 3 10 ? 276.498 325.414 276.598 1.00 999.99 10 PHE J N 1
ATOM 4248 C CA . PHE C 3 10 ? 275.974 324.441 277.555 1.00 999.99 10 PHE J CA 1
ATOM 4249 C C . PHE C 3 10 ? 274.454 324.548 277.691 1.00 999.99 10 PHE J C 1
ATOM 4250 O O . PHE C 3 10 ? 273.757 323.525 277.746 1.00 999.99 10 PHE J O 1
ATOM 4258 N N . VAL C 3 11 ? 273.926 325.779 277.750 1.00 999.99 11 VAL J N 1
ATOM 4259 C CA . VAL C 3 11 ? 272.478 325.992 277.825 1.00 999.99 11 VAL J CA 1
ATOM 4260 C C . VAL C 3 11 ? 271.800 325.517 276.541 1.00 999.99 11 VAL J C 1
ATOM 4261 O O . VAL C 3 11 ? 270.733 324.882 276.576 1.00 999.99 11 VAL J O 1
ATOM 4265 N N . GLY C 3 12 ? 272.429 325.793 275.392 1.00 999.99 12 GLY J N 1
ATOM 4266 C CA . GLY C 3 12 ? 271.902 325.326 274.120 1.00 999.99 12 GLY J CA 1
ATOM 4267 C C . GLY C 3 12 ? 271.884 323.815 274.014 1.00 999.99 12 GLY J C 1
ATOM 4268 O O . GLY C 3 12 ? 270.924 323.233 273.509 1.00 999.99 12 GLY J O 1
ATOM 4269 N N . SER C 3 13 ? 272.944 323.162 274.494 1.00 999.99 13 SER J N 1
ATOM 4270 C CA . SER C 3 13 ? 272.998 321.706 274.485 1.00 999.99 13 SER J CA 1
ATOM 4271 C C . SER C 3 13 ? 271.943 321.107 275.410 1.00 999.99 13 SER J C 1
ATOM 4272 O O . SER C 3 13 ? 271.264 320.140 275.044 1.00 999.99 13 SER J O 1
ATOM 4275 N N . ARG C 3 14 ? 271.790 321.667 276.615 1.00 999.99 14 ARG J N 1
ATOM 4276 C CA . ARG C 3 14 ? 270.846 321.095 277.574 1.00 999.99 14 ARG J CA 1
ATOM 4277 C C . ARG C 3 14 ? 269.386 321.335 277.177 1.00 999.99 14 ARG J C 1
ATOM 4278 O O . ARG C 3 14 ? 268.512 320.547 277.562 1.00 999.99 14 ARG J O 1
ATOM 4286 N N . ARG C 3 15 ? 269.081 322.441 276.470 1.00 999.99 15 ARG J N 1
ATOM 4287 C CA . ARG C 3 15 ? 267.679 322.734 276.143 1.00 999.99 15 ARG J CA 1
ATOM 4288 C C . ARG C 3 15 ? 267.089 321.724 275.152 1.00 999.99 15 ARG J C 1
ATOM 4289 O O . ARG C 3 15 ? 265.889 321.429 275.221 1.00 999.99 15 ARG J O 1
ATOM 4297 N N . PHE C 3 16 ? 267.888 321.247 274.183 1.00 999.99 16 PHE J N 1
ATOM 4298 C CA . PHE C 3 16 ? 267.422 320.238 273.227 1.00 999.99 16 PHE J CA 1
ATOM 4299 C C . PHE C 3 16 ? 266.961 318.961 273.929 1.00 999.99 16 PHE J C 1
ATOM 4300 O O . PHE C 3 16 ? 265.819 318.520 273.754 1.00 999.99 16 PHE J O 1
ATOM 4308 N N . THR C 3 17 ? 267.860 318.337 274.699 1.00 999.99 17 THR J N 1
ATOM 4309 C CA . THR C 3 17 ? 267.533 317.100 275.407 1.00 999.99 17 THR J CA 1
ATOM 4310 C C . THR C 3 17 ? 266.436 317.306 276.458 1.00 999.99 17 THR J C 1
ATOM 4311 O O . THR C 3 17 ? 265.380 316.666 276.400 1.00 999.99 17 THR J O 1
ATOM 4315 N N . GLY C 3 18 ? 266.659 318.203 277.413 1.00 999.99 18 GLY J N 1
ATOM 4316 C CA . GLY C 3 18 ? 265.679 318.561 278.419 1.00 999.99 18 GLY J CA 1
ATOM 4317 C C . GLY C 3 18 ? 265.395 317.491 279.454 1.00 999.99 18 GLY J C 1
ATOM 4318 O O . GLY C 3 18 ? 265.828 317.613 280.603 1.00 999.99 18 GLY J O 1
ATOM 4319 N N . LYS C 3 19 ? 264.670 316.433 279.070 1.00 999.99 19 LYS J N 1
ATOM 4320 C CA . LYS C 3 19 ? 264.368 315.363 280.018 1.00 999.99 19 LYS J CA 1
ATOM 4321 C C . LYS C 3 19 ? 264.314 313.965 279.402 1.00 999.99 19 LYS J C 1
ATOM 4322 O O . LYS C 3 19 ? 264.578 312.974 280.090 1.00 999.99 19 LYS J O 1
ATOM 4324 N N . LYS C 3 20 ? 263.965 313.878 278.114 1.00 999.99 20 LYS J N 1
ATOM 4325 C CA . LYS C 3 20 ? 263.666 312.581 277.499 1.00 999.99 20 LYS J CA 1
ATOM 4326 C C . LYS C 3 20 ? 264.859 311.626 277.340 1.00 999.99 20 LYS J C 1
ATOM 4327 O O . LYS C 3 20 ? 264.669 310.425 277.601 1.00 999.99 20 LYS J O 1
ATOM 4333 N N . PRO C 3 21 ? 266.068 312.036 276.880 1.00 999.99 21 PRO J N 1
ATOM 4334 C CA . PRO C 3 21 ? 267.161 311.038 276.774 1.00 999.99 21 PRO J CA 1
ATOM 4335 C C . PRO C 3 21 ? 267.629 310.430 278.092 1.00 999.99 21 PRO J C 1
ATOM 4336 O O . PRO C 3 21 ? 267.922 309.227 278.122 1.00 999.99 21 PRO J O 1
ATOM 4340 N N . SER C 3 22 ? 267.726 311.214 279.169 1.00 999.99 22 SER J N 1
ATOM 4341 C CA . SER C 3 22 ? 268.111 310.662 280.469 1.00 999.99 22 SER J CA 1
ATOM 4342 C C . SER C 3 22 ? 267.058 309.680 280.971 1.00 999.99 22 SER J C 1
ATOM 4343 O O . SER C 3 22 ? 267.388 308.601 281.488 1.00 999.99 22 SER J O 1
ATOM 4346 N N . PHE C 3 23 ? 265.784 310.082 280.864 1.00 999.99 23 PHE J N 1
ATOM 4347 C CA . PHE C 3 23 ? 264.642 309.229 281.183 1.00 999.99 23 PHE J CA 1
ATOM 4348 C C . PHE C 3 23 ? 264.694 307.921 280.402 1.00 999.99 23 PHE J C 1
ATOM 4349 O O . PHE C 3 23 ? 264.549 306.841 280.981 1.00 999.99 23 PHE J O 1
ATOM 4357 N N . SER C 3 24 ? 264.950 308.005 279.090 1.00 999.99 24 SER J N 1
ATOM 4358 C CA . SER C 3 24 ? 265.012 306.822 278.234 1.00 999.99 24 SER J CA 1
ATOM 4359 C C . SER C 3 24 ? 266.189 305.925 278.594 1.00 999.99 24 SER J C 1
ATOM 4360 O O . SER C 3 24 ? 266.076 304.696 278.529 1.00 999.99 24 SER J O 1
ATOM 4363 N N . GLN C 3 25 ? 267.332 306.527 278.941 1.00 999.99 25 GLN J N 1
ATOM 4364 C CA . GLN C 3 25 ? 268.506 305.776 279.381 1.00 999.99 25 GLN J CA 1
ATOM 4365 C C . GLN C 3 25 ? 268.195 304.967 280.636 1.00 999.99 25 GLN J C 1
ATOM 4366 O O . GLN C 3 25 ? 268.461 303.757 280.696 1.00 999.99 25 GLN J O 1
ATOM 4372 N N . THR C 3 26 ? 267.662 305.642 281.663 1.00 999.99 26 THR J N 1
ATOM 4373 C CA . THR C 3 26 ? 267.274 304.977 282.908 1.00 999.99 26 THR J CA 1
ATOM 4374 C C . THR C 3 26 ? 266.228 303.888 282.677 1.00 999.99 26 THR J C 1
ATOM 4375 O O . THR C 3 26 ? 266.270 302.833 283.323 1.00 999.99 26 THR J O 1
ATOM 4379 N N . CYS C 3 27 ? 265.256 304.147 281.796 1.00 999.99 27 CYS J N 1
ATOM 4380 C CA . CYS C 3 27 ? 264.230 303.152 281.490 1.00 999.99 27 CYS J CA 1
ATOM 4381 C C . CYS C 3 27 ? 264.820 301.930 280.791 1.00 999.99 27 CYS J C 1
ATOM 4382 O O . CYS C 3 27 ? 264.444 300.792 281.100 1.00 999.99 27 CYS J O 1
ATOM 4385 N N . SER C 3 28 ? 265.687 302.159 279.795 1.00 999.99 28 SER J N 1
ATOM 4386 C CA . SER C 3 28 ? 266.420 301.092 279.114 1.00 999.99 28 SER J CA 1
ATOM 4387 C C . SER C 3 28 ? 267.202 300.229 280.097 1.00 999.99 28 SER J C 1
ATOM 4388 O O . SER C 3 28 ? 267.261 299.001 279.954 1.00 999.99 28 SER J O 1
ATOM 4391 N N . ARG C 3 29 ? 267.866 300.878 281.063 1.00 999.99 29 ARG J N 1
ATOM 4392 C CA . ARG C 3 29 ? 268.637 300.164 282.079 1.00 999.99 29 ARG J CA 1
ATOM 4393 C C . ARG C 3 29 ? 267.749 299.245 282.916 1.00 999.99 29 ARG J C 1
ATOM 4394 O O . ARG C 3 29 ? 268.135 298.113 283.229 1.00 999.99 29 ARG J O 1
ATOM 4402 N N . LEU C 3 30 ? 266.562 299.724 283.297 1.00 999.99 30 LEU J N 1
ATOM 4403 C CA . LEU C 3 30 ? 265.634 298.908 284.078 1.00 999.99 30 LEU J CA 1
ATOM 4404 C C . LEU C 3 30 ? 265.046 297.767 283.252 1.00 999.99 30 LEU J C 1
ATOM 4405 O O . LEU C 3 30 ? 264.804 296.675 283.781 1.00 999.99 30 LEU J O 1
ATOM 4410 N N . SER C 3 31 ? 264.771 298.024 281.964 1.00 999.99 31 SER J N 1
ATOM 4411 C CA . SER C 3 31 ? 264.094 297.054 281.099 1.00 999.99 31 SER J CA 1
ATOM 4412 C C . SER C 3 31 ? 264.903 295.776 280.896 1.00 999.99 31 SER J C 1
ATOM 4413 O O . SER C 3 31 ? 264.335 294.676 280.871 1.00 999.99 31 SER J O 1
ATOM 4416 N N . GLN C 3 32 ? 266.218 295.906 280.698 1.00 999.99 32 GLN J N 1
ATOM 4417 C CA . GLN C 3 32 ? 267.069 294.743 280.452 1.00 999.99 32 GLN J CA 1
ATOM 4418 C C . GLN C 3 32 ? 267.146 293.833 281.673 1.00 999.99 32 GLN J C 1
ATOM 4419 O O . GLN C 3 32 ? 267.147 292.602 281.545 1.00 999.99 32 GLN J O 1
ATOM 4425 N N . TYR C 3 33 ? 267.232 294.421 282.861 1.00 999.99 33 TYR J N 1
ATOM 4426 C CA . TYR C 3 33 ? 267.318 293.656 284.095 1.00 999.99 33 TYR J CA 1
ATOM 4427 C C . TYR C 3 33 ? 265.968 293.008 284.404 1.00 999.99 33 TYR J C 1
ATOM 4428 O O . TYR C 3 33 ? 264.932 293.413 283.865 1.00 999.99 33 TYR J O 1
ATOM 4437 N N . LEU C 3 34 ? 266.014 291.943 285.218 1.00 999.99 34 LEU J N 1
ATOM 4438 C CA . LEU C 3 34 ? 264.907 291.120 285.728 1.00 999.99 34 LEU J CA 1
ATOM 4439 C C . LEU C 3 34 ? 264.288 290.217 284.668 1.00 999.99 34 LEU J C 1
ATOM 4440 O O . LEU C 3 34 ? 263.221 289.642 284.910 1.00 999.99 34 LEU J O 1
ATOM 4445 N N . LYS C 3 35 ? 264.914 290.072 283.502 1.00 999.99 35 LYS J N 1
ATOM 4446 C CA . LYS C 3 35 ? 264.373 289.235 282.440 1.00 999.99 35 LYS J CA 1
ATOM 4447 C C . LYS C 3 35 ? 265.087 287.886 282.340 1.00 999.99 35 LYS J C 1
ATOM 4448 O O . LYS C 3 35 ? 264.725 287.064 281.490 1.00 999.99 35 LYS J O 1
ATOM 4454 N N . GLU C 3 36 ? 266.084 287.638 283.197 1.00 999.99 36 GLU J N 1
ATOM 4455 C CA . GLU C 3 36 ? 266.872 286.408 283.103 1.00 999.99 36 GLU J CA 1
ATOM 4456 C C . GLU C 3 36 ? 266.044 285.170 283.438 1.00 999.99 36 GLU J C 1
ATOM 4457 O O . GLU C 3 36 ? 265.851 284.298 282.584 1.00 999.99 36 GLU J O 1
ATOM 4463 N N . ASN C 3 37 ? 265.473 285.122 284.647 1.00 999.99 37 ASN J N 1
ATOM 4464 C CA . ASN C 3 37 ? 264.723 283.972 285.156 1.00 999.99 37 ASN J CA 1
ATOM 4465 C C . ASN C 3 37 ? 263.820 284.363 286.320 1.00 999.99 37 ASN J C 1
ATOM 4466 O O . ASN C 3 37 ? 264.271 285.001 287.277 1.00 999.99 37 ASN J O 1
ATOM 4471 N N . GLY C 3 38 ? 262.543 283.989 286.244 1.00 999.99 38 GLY J N 1
ATOM 4472 C CA . GLY C 3 38 ? 261.618 284.195 287.343 1.00 999.99 38 GLY J CA 1
ATOM 4473 C C . GLY C 3 38 ? 261.150 282.882 287.937 1.00 999.99 38 GLY J C 1
ATOM 4474 O O . GLY C 3 38 ? 260.533 282.072 287.238 1.00 999.99 38 GLY J O 1
ATOM 4475 N N . SER C 3 39 ? 261.453 282.647 289.219 1.00 999.99 39 SER J N 1
ATOM 4476 C CA . SER C 3 39 ? 261.041 281.401 289.861 1.00 999.99 39 SER J CA 1
ATOM 4477 C C . SER C 3 39 ? 259.533 281.347 290.074 1.00 999.99 39 SER J C 1
ATOM 4478 O O . SER C 3 39 ? 258.900 280.320 289.793 1.00 999.99 39 SER J O 1
ATOM 4481 N N . PHE C 3 40 ? 258.965 282.417 290.657 1.00 999.99 40 PHE J N 1
ATOM 4482 C CA . PHE C 3 40 ? 257.545 282.687 290.921 1.00 999.99 40 PHE J CA 1
ATOM 4483 C C . PHE C 3 40 ? 256.967 281.795 292.029 1.00 999.99 40 PHE J C 1
ATOM 4484 O O . PHE C 3 40 ? 255.855 282.036 292.512 1.00 999.99 40 PHE J O 1
ATOM 4492 N N . GLY C 3 41 ? 257.728 280.810 292.499 1.00 999.99 41 GLY J N 1
ATOM 4493 C CA . GLY C 3 41 ? 257.267 279.921 293.541 1.00 999.99 41 GLY J CA 1
ATOM 4494 C C . GLY C 3 41 ? 258.251 279.652 294.653 1.00 999.99 41 GLY J C 1
ATOM 4495 O O . GLY C 3 41 ? 257.892 278.988 295.631 1.00 999.99 41 GLY J O 1
ATOM 4496 N N . ASP C 3 42 ? 259.489 280.126 294.518 1.00 999.99 42 ASP J N 1
ATOM 4497 C CA . ASP C 3 42 ? 260.504 279.922 295.544 1.00 999.99 42 ASP J CA 1
ATOM 4498 C C . ASP C 3 42 ? 260.155 280.722 296.795 1.00 999.99 42 ASP J C 1
ATOM 4499 O O . ASP C 3 42 ? 259.794 281.900 296.714 1.00 999.99 42 ASP J O 1
ATOM 4504 N N . LEU C 3 43 ? 260.262 280.075 297.954 1.00 999.99 43 LEU J N 1
ATOM 4505 C CA . LEU C 3 43 ? 259.950 280.697 299.234 1.00 999.99 43 LEU J CA 1
ATOM 4506 C C . LEU C 3 43 ? 261.125 280.513 300.181 1.00 999.99 43 LEU J C 1
ATOM 4507 O O . LEU C 3 43 ? 261.628 279.396 300.342 1.00 999.99 43 LEU J O 1
ATOM 4512 N N . SER C 3 44 ? 261.553 281.606 300.809 1.00 999.99 44 SER J N 1
ATOM 4513 C CA . SER C 3 44 ? 262.651 281.577 301.766 1.00 999.99 44 SER J CA 1
ATOM 4514 C C . SER C 3 44 ? 262.082 281.363 303.161 1.00 999.99 44 SER J C 1
ATOM 4515 O O . SER C 3 44 ? 261.274 282.167 303.638 1.00 999.99 44 SER J O 1
ATOM 4518 N N . LEU C 3 45 ? 262.491 280.278 303.803 1.00 999.99 45 LEU J N 1
ATOM 4519 C CA . LEU C 3 45 ? 261.979 279.918 305.113 1.00 999.99 45 LEU J CA 1
ATOM 4520 C C . LEU C 3 45 ? 263.080 280.042 306.166 1.00 999.99 45 LEU J C 1
ATOM 4521 O O . LEU C 3 45 ? 264.270 280.154 305.857 1.00 999.99 45 LEU J O 1
ATOM 4526 N N . GLY C 3 46 ? 262.659 280.015 307.429 1.00 999.99 46 GLY J N 1
ATOM 4527 C CA . GLY C 3 46 ? 263.550 280.117 308.570 1.00 999.99 46 GLY J CA 1
ATOM 4528 C C . GLY C 3 46 ? 263.785 278.781 309.238 1.00 999.99 46 GLY J C 1
ATOM 4529 O O . GLY C 3 46 ? 264.422 278.697 310.290 1.00 999.99 46 GLY J O 1
ATOM 4530 N N . MET C 3 47 ? 263.180 277.739 308.672 1.00 999.99 47 MET J N 1
ATOM 4531 C CA . MET C 3 47 ? 263.280 276.397 309.233 1.00 999.99 47 MET J CA 1
ATOM 4532 C C . MET C 3 47 ? 264.617 275.746 308.894 1.00 999.99 47 MET J C 1
ATOM 4533 O O . MET C 3 47 ? 265.389 275.380 309.787 1.00 999.99 47 MET J O 1
ATOM 4538 N N . ALA C 3 48 ? 264.880 275.556 307.595 1.00 999.99 48 ALA J N 1
ATOM 4539 C CA . ALA C 3 48 ? 266.150 274.979 307.155 1.00 999.99 48 ALA J CA 1
ATOM 4540 C C . ALA C 3 48 ? 267.317 275.908 307.462 1.00 999.99 48 ALA J C 1
ATOM 4541 O O . ALA C 3 48 ? 268.381 275.459 307.904 1.00 999.99 48 ALA J O 1
ATOM 4543 N N . CYS C 3 49 ? 267.137 277.202 307.229 1.00 999.99 49 CYS J N 1
ATOM 4544 C CA . CYS C 3 49 ? 268.160 278.194 307.510 1.00 999.99 49 CYS J CA 1
ATOM 4545 C C . CYS C 3 49 ? 268.109 278.571 308.983 1.00 999.99 49 CYS J C 1
ATOM 4546 O O . CYS C 3 49 ? 267.129 278.316 309.680 1.00 999.99 49 CYS J O 1
ATOM 4549 N N . LYS C 3 50 ? 269.206 279.134 309.469 1.00 999.99 50 LYS J N 1
ATOM 4550 C CA . LYS C 3 50 ? 269.297 279.555 310.851 1.00 999.99 50 LYS J CA 1
ATOM 4551 C C . LYS C 3 50 ? 269.723 281.016 310.909 1.00 999.99 50 LYS J C 1
ATOM 4552 O O . LYS C 3 50 ? 270.548 281.444 310.089 1.00 999.99 50 LYS J O 1
ATOM 4558 N N . PRO C 3 51 ? 269.131 281.824 311.795 1.00 999.99 51 PRO J N 1
ATOM 4559 C CA . PRO C 3 51 ? 269.524 283.244 311.873 1.00 999.99 51 PRO J CA 1
ATOM 4560 C C . PRO C 3 51 ? 270.972 283.463 312.288 1.00 999.99 51 PRO J C 1
ATOM 4561 O O . PRO C 3 51 ? 271.606 284.411 311.806 1.00 999.99 51 PRO J O 1
ATOM 4565 N N . ASP C 3 52 ? 271.498 282.627 313.191 1.00 999.99 52 ASP J N 1
ATOM 4566 C CA . ASP C 3 52 ? 272.881 282.773 313.643 1.00 999.99 52 ASP J CA 1
ATOM 4567 C C . ASP C 3 52 ? 273.873 282.505 312.513 1.00 999.99 52 ASP J C 1
ATOM 4568 O O . ASP C 3 52 ? 274.830 283.270 312.327 1.00 999.99 52 ASP J O 1
ATOM 4573 N N . VAL C 3 53 ? 273.663 281.423 311.749 1.00 999.99 53 VAL J N 1
ATOM 4574 C CA . VAL C 3 53 ? 274.557 281.131 310.629 1.00 999.99 53 VAL J CA 1
ATOM 4575 C C . VAL C 3 53 ? 274.394 282.181 309.533 1.00 999.99 53 VAL J C 1
ATOM 4576 O O . VAL C 3 53 ? 275.354 282.507 308.828 1.00 999.99 53 VAL J O 1
ATOM 4580 N N . ASN C 3 54 ? 273.177 282.724 309.376 1.00 999.99 54 ASN J N 1
ATOM 4581 C CA . ASN C 3 54 ? 272.945 283.807 308.424 1.00 999.99 54 ASN J CA 1
ATOM 4582 C C . ASN C 3 54 ? 273.739 285.048 308.818 1.00 999.99 54 ASN J C 1
ATOM 4583 O O . ASN C 3 54 ? 274.337 285.708 307.961 1.00 999.99 54 ASN J O 1
ATOM 4588 N N . GLY C 3 55 ? 273.768 285.362 310.119 1.00 999.99 55 GLY J N 1
ATOM 4589 C CA . GLY C 3 55 ? 274.537 286.503 310.608 1.00 999.99 55 GLY J CA 1
ATOM 4590 C C . GLY C 3 55 ? 276.036 286.297 310.413 1.00 999.99 55 GLY J C 1
ATOM 4591 O O . GLY C 3 55 ? 276.746 287.225 310.005 1.00 999.99 55 GLY J O 1
ATOM 4592 N N . THR C 3 56 ? 276.534 285.087 310.706 1.00 999.99 56 THR J N 1
ATOM 4593 C CA . THR C 3 56 ? 277.962 284.812 310.524 1.00 999.99 56 THR J CA 1
ATOM 4594 C C . THR C 3 56 ? 278.362 284.853 309.051 1.00 999.99 56 THR J C 1
ATOM 4595 O O . THR C 3 56 ? 279.438 285.361 308.712 1.00 999.99 56 THR J O 1
ATOM 4599 N N . LEU C 3 57 ? 277.525 284.298 308.167 1.00 999.99 57 LEU J N 1
ATOM 4600 C CA . LEU C 3 57 ? 277.801 284.352 306.733 1.00 999.99 57 LEU J CA 1
ATOM 4601 C C . LEU C 3 57 ? 277.739 285.782 306.205 1.00 999.99 57 LEU J C 1
ATOM 4602 O O . LEU C 3 57 ? 278.506 286.147 305.306 1.00 999.99 57 LEU J O 1
ATOM 4607 N N . GLY C 3 58 ? 276.799 286.587 306.714 1.00 999.99 58 GLY J N 1
ATOM 4608 C CA . GLY C 3 58 ? 276.755 287.993 306.343 1.00 999.99 58 GLY J CA 1
ATOM 4609 C C . GLY C 3 58 ? 277.995 288.744 306.789 1.00 999.99 58 GLY J C 1
ATOM 4610 O O . GLY C 3 58 ? 278.487 289.626 306.080 1.00 999.99 58 GLY J O 1
ATOM 4611 N N . ASN C 3 59 ? 278.493 288.426 307.989 1.00 999.99 59 ASN J N 1
ATOM 4612 C CA . ASN C 3 59 ? 279.737 289.022 308.470 1.00 999.99 59 ASN J CA 1
ATOM 4613 C C . ASN C 3 59 ? 280.929 288.587 307.621 1.00 999.99 59 ASN J C 1
ATOM 4614 O O . ASN C 3 59 ? 281.839 289.385 307.363 1.00 999.99 59 ASN J O 1
ATOM 4619 N N . SER C 3 60 ? 280.952 287.314 307.208 1.00 999.99 60 SER J N 1
ATOM 4620 C CA . SER C 3 60 ? 282.067 286.782 306.424 1.00 999.99 60 SER J CA 1
ATOM 4621 C C . SER C 3 60 ? 282.153 287.418 305.039 1.00 999.99 60 SER J C 1
ATOM 4622 O O . SER C 3 60 ? 283.255 287.679 304.543 1.00 999.99 60 SER J O 1
ATOM 4625 N N . ARG C 3 61 ? 281.007 287.632 304.386 1.00 999.99 61 ARG J N 1
ATOM 4626 C CA . ARG C 3 61 ? 280.985 288.218 303.048 1.00 999.99 61 ARG J CA 1
ATOM 4627 C C . ARG C 3 61 ? 281.482 289.659 303.059 1.00 999.99 61 ARG J C 1
ATOM 4628 O O . ARG C 3 61 ? 281.196 290.428 303.981 1.00 999.99 61 ARG J O 1
ATOM 4636 N N . GLN C 3 62 ? 282.238 290.021 302.021 1.00 999.99 62 GLN J N 1
ATOM 4637 C CA . GLN C 3 62 ? 282.765 291.367 301.880 1.00 999.99 62 GLN J CA 1
ATOM 4638 C C . GLN C 3 62 ? 282.564 291.854 300.448 1.00 999.99 62 GLN J C 1
ATOM 4639 O O . GLN C 3 62 ? 282.611 291.049 299.503 1.00 999.99 62 GLN J O 1
ATOM 4645 N N . PRO C 3 63 ? 282.247 293.147 300.257 1.00 999.99 63 PRO J N 1
ATOM 4646 C CA . PRO C 3 63 ? 281.684 294.053 301.266 1.00 999.99 63 PRO J CA 1
ATOM 4647 C C . PRO C 3 63 ? 280.212 293.745 301.542 1.00 999.99 63 PRO J C 1
ATOM 4648 O O . PRO C 3 63 ? 279.520 293.261 300.644 1.00 999.99 63 PRO J O 1
ATOM 4652 N N . THR C 3 64 ? 279.768 293.987 302.780 1.00 999.99 64 THR J N 1
ATOM 4653 C CA . THR C 3 64 ? 278.375 293.735 303.142 1.00 999.99 64 THR J CA 1
ATOM 4654 C C . THR C 3 64 ? 277.431 294.659 302.380 1.00 999.99 64 THR J C 1
ATOM 4655 O O . THR C 3 64 ? 276.398 294.218 301.861 1.00 999.99 64 THR J O 1
ATOM 4659 N N . THR C 3 65 ? 277.784 295.936 302.278 1.00 999.99 65 THR J N 1
ATOM 4660 C CA . THR C 3 65 ? 276.992 296.930 301.568 1.00 999.99 65 THR J CA 1
ATOM 4661 C C . THR C 3 65 ? 277.826 297.480 300.422 1.00 999.99 65 THR J C 1
ATOM 4662 O O . THR C 3 65 ? 278.971 297.895 300.632 1.00 999.99 65 THR J O 1
ATOM 4666 N N . THR C 3 66 ? 277.264 297.447 299.210 1.00 999.99 66 THR J N 1
ATOM 4667 C CA . THR C 3 66 ? 277.941 297.946 298.018 1.00 999.99 66 THR J CA 1
ATOM 4668 C C . THR C 3 66 ? 278.208 299.442 298.121 1.00 999.99 66 THR J C 1
ATOM 4669 O O . THR C 3 66 ? 277.271 300.248 298.149 1.00 999.99 66 THR J O 1
ATOM 4673 N N . MET C 3 67 ? 279.491 299.804 298.213 1.00 999.99 67 MET J N 1
ATOM 4674 C CA . MET C 3 67 ? 279.886 301.207 298.315 1.00 999.99 67 MET J CA 1
ATOM 4675 C C . MET C 3 67 ? 279.519 301.989 297.056 1.00 999.99 67 MET J C 1
ATOM 4676 O O . MET C 3 67 ? 279.130 303.160 297.137 1.00 999.99 67 MET J O 1
ATOM 4681 N N . SER C 3 68 ? 279.636 301.365 295.885 1.00 999.99 68 SER J N 1
ATOM 4682 C CA . SER C 3 68 ? 279.289 302.013 294.631 1.00 999.99 68 SER J CA 1
ATOM 4683 C C . SER C 3 68 ? 278.578 301.013 293.732 1.00 999.99 68 SER J C 1
ATOM 4684 O O . SER C 3 68 ? 278.724 299.797 293.883 1.00 999.99 68 SER J O 1
ATOM 4687 N N . LEU C 3 69 ? 277.779 301.547 292.812 1.00 999.99 69 LEU J N 1
ATOM 4688 C CA . LEU C 3 69 ? 277.081 300.721 291.835 1.00 999.99 69 LEU J CA 1
ATOM 4689 C C . LEU C 3 69 ? 278.090 300.093 290.880 1.00 999.99 69 LEU J C 1
ATOM 4690 O O . LEU C 3 69 ? 279.097 300.714 290.527 1.00 999.99 69 LEU J O 1
ATOM 4695 N N . PHE C 3 70 ? 277.839 298.835 290.509 1.00 999.99 70 PHE J N 1
ATOM 4696 C CA . PHE C 3 70 ? 278.765 298.099 289.655 1.00 999.99 70 PHE J CA 1
ATOM 4697 C C . PHE C 3 70 ? 278.846 298.722 288.263 1.00 999.99 70 PHE J C 1
ATOM 4698 O O . PHE C 3 70 ? 277.812 298.897 287.603 1.00 999.99 70 PHE J O 1
ATOM 4706 N N . PRO C 3 71 ? 280.047 299.057 287.784 1.00 999.99 71 PRO J N 1
ATOM 4707 C CA . PRO C 3 71 ? 280.169 299.693 286.461 1.00 999.99 71 PRO J CA 1
ATOM 4708 C C . PRO C 3 71 ? 279.863 298.764 285.296 1.00 999.99 71 PRO J C 1
ATOM 4709 O O . PRO C 3 71 ? 279.340 299.219 284.270 1.00 999.99 71 PRO J O 1
ATOM 4713 N N . CYS C 3 72 ? 280.238 297.486 285.411 1.00 999.99 72 CYS J N 1
ATOM 4714 C CA . CYS C 3 72 ? 280.008 296.522 284.336 1.00 999.99 72 CYS J CA 1
ATOM 4715 C C . CYS C 3 72 ? 278.521 296.293 284.090 1.00 999.99 72 CYS J C 1
ATOM 4716 O O . CYS C 3 72 ? 278.087 296.179 282.938 1.00 999.99 72 CYS J O 1
ATOM 4719 N N . GLU C 3 73 ? 277.735 296.191 285.166 1.00 999.99 73 GLU J N 1
ATOM 4720 C CA . GLU C 3 73 ? 276.296 295.969 285.041 1.00 999.99 73 GLU J CA 1
ATOM 4721 C C . GLU C 3 73 ? 275.599 297.168 284.405 1.00 999.99 73 GLU J C 1
ATOM 4722 O O . GLU C 3 73 ? 274.764 297.011 283.506 1.00 999.99 73 GLU J O 1
ATOM 4728 N N . ALA C 3 74 ? 275.933 298.376 284.854 1.00 999.99 74 ALA J N 1
ATOM 4729 C CA . ALA C 3 74 ? 275.305 299.591 284.351 1.00 999.99 74 ALA J CA 1
ATOM 4730 C C . ALA C 3 74 ? 276.360 300.664 284.133 1.00 999.99 74 ALA J C 1
ATOM 4731 O O . ALA C 3 74 ? 277.149 300.955 285.037 1.00 999.99 74 ALA J O 1
ATOM 4733 N N . SER C 3 75 ? 276.355 301.265 282.941 1.00 999.99 75 SER J N 1
ATOM 4734 C CA . SER C 3 75 ? 277.346 302.260 282.537 1.00 999.99 75 SER J CA 1
ATOM 4735 C C . SER C 3 75 ? 277.153 303.634 283.178 1.00 999.99 75 SER J C 1
ATOM 4736 O O . SER C 3 75 ? 277.046 304.640 282.468 1.00 999.99 75 SER J O 1
ATOM 4739 N N . ASN C 3 76 ? 277.073 303.682 284.511 1.00 999.99 76 ASN J N 1
ATOM 4740 C CA . ASN C 3 76 ? 276.993 304.955 285.221 1.00 999.99 76 ASN J CA 1
ATOM 4741 C C . ASN C 3 76 ? 278.295 305.739 285.073 1.00 999.99 76 ASN J C 1
ATOM 4742 O O . ASN C 3 76 ? 278.281 306.971 284.963 1.00 999.99 76 ASN J O 1
ATOM 4747 N N . MET C 3 77 ? 279.428 305.028 285.082 1.00 999.99 77 MET J N 1
ATOM 4748 C CA . MET C 3 77 ? 280.749 305.649 284.996 1.00 999.99 77 MET J CA 1
ATOM 4749 C C . MET C 3 77 ? 280.967 306.373 283.670 1.00 999.99 77 MET J C 1
ATOM 4750 O O . MET C 3 77 ? 281.731 307.344 283.614 1.00 999.99 77 MET J O 1
ATOM 4755 N N . ASP C 3 78 ? 280.351 305.877 282.587 1.00 999.99 78 ASP J N 1
ATOM 4756 C CA . ASP C 3 78 ? 280.512 306.473 281.259 1.00 999.99 78 ASP J CA 1
ATOM 4757 C C . ASP C 3 78 ? 280.028 307.922 281.234 1.00 999.99 78 ASP J C 1
ATOM 4758 O O . ASP C 3 78 ? 280.627 308.771 280.563 1.00 999.99 78 ASP J O 1
ATOM 4763 N N . SER C 3 79 ? 278.937 308.214 281.949 1.00 999.99 79 SER J N 1
ATOM 4764 C CA . SER C 3 79 ? 278.424 309.580 282.034 1.00 999.99 79 SER J CA 1
ATOM 4765 C C . SER C 3 79 ? 279.416 310.513 282.726 1.00 999.99 79 SER J C 1
ATOM 4766 O O . SER C 3 79 ? 279.520 311.693 282.371 1.00 999.99 79 SER J O 1
ATOM 4769 N N . MET C 3 80 ? 280.117 310.012 283.748 1.00 999.99 80 MET J N 1
ATOM 4770 C CA . MET C 3 80 ? 281.091 310.832 284.465 1.00 999.99 80 MET J CA 1
ATOM 4771 C C . MET C 3 80 ? 282.292 311.193 283.592 1.00 999.99 80 MET J C 1
ATOM 4772 O O . MET C 3 80 ? 282.766 312.333 283.624 1.00 999.99 80 MET J O 1
ATOM 4777 N N . VAL C 3 81 ? 282.787 310.245 282.797 1.00 999.99 81 VAL J N 1
ATOM 4778 C CA . VAL C 3 81 ? 283.999 310.442 282.002 1.00 999.99 81 VAL J CA 1
ATOM 4779 C C . VAL C 3 81 ? 283.583 310.898 280.596 1.00 999.99 81 VAL J C 1
ATOM 4780 O O . VAL C 3 81 ? 284.410 310.995 279.680 1.00 999.99 81 VAL J O 1
ATOM 4784 N N . GLN C 3 82 ? 282.282 311.182 280.421 1.00 999.99 82 GLN J N 1
ATOM 4785 C CA . GLN C 3 82 ? 281.759 311.616 279.123 1.00 999.99 82 GLN J CA 1
ATOM 4786 C C . GLN C 3 82 ? 282.380 312.934 278.674 1.00 999.99 82 GLN J C 1
ATOM 4787 O O . GLN C 3 82 ? 282.731 313.096 277.499 1.00 999.99 82 GLN J O 1
ATOM 4793 N N . ASP C 3 83 ? 282.535 313.880 279.593 1.00 999.99 83 ASP J N 1
ATOM 4794 C CA . ASP C 3 83 ? 283.136 315.163 279.258 1.00 999.99 83 ASP J CA 1
ATOM 4795 C C . ASP C 3 83 ? 284.041 315.619 280.402 1.00 999.99 83 ASP J C 1
ATOM 4796 O O . ASP C 3 83 ? 284.014 316.774 280.832 1.00 999.99 83 ASP J O 1
ATOM 4801 N N . VAL C 3 84 ? 284.869 314.700 280.899 1.00 999.99 84 VAL J N 1
ATOM 4802 C CA . VAL C 3 84 ? 285.845 314.979 281.949 1.00 999.99 84 VAL J CA 1
ATOM 4803 C C . VAL C 3 84 ? 287.161 314.339 281.519 1.00 999.99 84 VAL J C 1
ATOM 4804 O O . VAL C 3 84 ? 287.291 313.109 281.519 1.00 999.99 84 VAL J O 1
ATOM 4808 N N . LYS C 3 85 ? 288.128 315.171 281.157 1.00 999.99 85 LYS J N 1
ATOM 4809 C CA . LYS C 3 85 ? 289.413 314.881 280.536 1.00 999.99 85 LYS J CA 1
ATOM 4810 C C . LYS C 3 85 ? 290.370 315.800 281.273 1.00 999.99 85 LYS J C 1
ATOM 4811 O O . LYS C 3 85 ? 290.169 317.017 281.230 1.00 999.99 85 LYS J O 1
ATOM 4817 N N . PRO C 3 86 ? 291.490 315.309 281.820 1.00 999.99 86 PRO J N 1
ATOM 4818 C CA . PRO C 3 86 ? 291.698 315.341 283.283 1.00 999.99 86 PRO J CA 1
ATOM 4819 C C . PRO C 3 86 ? 290.918 316.387 284.076 1.00 999.99 86 PRO J C 1
ATOM 4820 O O . PRO C 3 86 ? 290.218 315.975 285.009 1.00 999.99 86 PRO J O 1
ATOM 4824 N N . THR C 3 87 ? 290.953 317.680 283.694 1.00 999.99 87 THR J N 1
ATOM 4825 C CA . THR C 3 87 ? 290.234 318.788 284.343 1.00 999.99 87 THR J CA 1
ATOM 4826 C C . THR C 3 87 ? 290.292 318.790 285.868 1.00 999.99 87 THR J C 1
ATOM 4827 O O . THR C 3 87 ? 289.282 318.524 286.526 1.00 999.99 87 THR J O 1
ATOM 4831 N N . ASN C 3 88 ? 291.474 319.042 286.428 1.00 999.99 88 ASN J N 1
ATOM 4832 C CA . ASN C 3 88 ? 291.687 318.996 287.871 1.00 999.99 88 ASN J CA 1
ATOM 4833 C C . ASN C 3 88 ? 290.897 320.082 288.604 1.00 999.99 88 ASN J C 1
ATOM 4834 O O . ASN C 3 88 ? 291.436 321.125 288.983 1.00 999.99 88 ASN J O 1
ATOM 4839 N N . LEU C 3 89 ? 289.593 319.830 288.799 1.00 999.99 89 LEU J N 1
ATOM 4840 C CA . LEU C 3 89 ? 288.665 320.738 289.477 1.00 999.99 89 LEU J CA 1
ATOM 4841 C C . LEU C 3 89 ? 289.006 320.996 290.943 1.00 999.99 89 LEU J C 1
ATOM 4842 O O . LEU C 3 89 ? 288.404 321.890 291.547 1.00 999.99 89 LEU J O 1
ATOM 4847 N N . PHE C 3 90 ? 289.920 320.232 291.538 1.00 999.99 90 PHE J N 1
ATOM 4848 C CA . PHE C 3 90 ? 290.688 320.713 292.674 1.00 999.99 90 PHE J CA 1
ATOM 4849 C C . PHE C 3 90 ? 292.034 321.168 292.125 1.00 999.99 90 PHE J C 1
ATOM 4850 O O . PHE C 3 90 ? 292.931 320.335 291.931 1.00 999.99 90 PHE J O 1
ATOM 4858 N N . PRO C 3 91 ? 292.228 322.462 291.847 1.00 999.99 91 PRO J N 1
ATOM 4859 C CA . PRO C 3 91 ? 293.403 322.890 291.079 1.00 999.99 91 PRO J CA 1
ATOM 4860 C C . PRO C 3 91 ? 294.675 323.040 291.894 1.00 999.99 91 PRO J C 1
ATOM 4861 O O . PRO C 3 91 ? 295.756 323.149 291.299 1.00 999.99 91 PRO J O 1
ATOM 4865 N N . ARG C 3 92 ? 294.574 323.066 293.222 1.00 999.99 92 ARG J N 1
ATOM 4866 C CA . ARG C 3 92 ? 295.715 322.771 294.077 1.00 999.99 92 ARG J CA 1
ATOM 4867 C C . ARG C 3 92 ? 296.217 321.353 293.802 1.00 999.99 92 ARG J C 1
ATOM 4868 O O . ARG C 3 92 ? 295.461 320.485 293.352 1.00 999.99 92 ARG J O 1
ATOM 4876 N N . GLN C 3 93 ? 297.516 321.131 294.070 1.00 999.99 93 GLN J N 1
ATOM 4877 C CA . GLN C 3 93 ? 298.288 319.889 293.975 1.00 999.99 93 GLN J CA 1
ATOM 4878 C C . GLN C 3 93 ? 297.536 318.639 294.428 1.00 999.99 93 GLN J C 1
ATOM 4879 O O . GLN C 3 93 ? 297.034 318.584 295.558 1.00 999.99 93 GLN J O 1
ATOM 4885 N N . PRO C 3 94 ? 297.425 317.618 293.551 1.00 999.99 94 PRO J N 1
ATOM 4886 C CA . PRO C 3 94 ? 296.884 316.307 293.956 1.00 999.99 94 PRO J CA 1
ATOM 4887 C C . PRO C 3 94 ? 297.669 315.576 295.042 1.00 999.99 94 PRO J C 1
ATOM 4888 O O . PRO C 3 94 ? 298.670 316.089 295.557 1.00 999.99 94 PRO J O 1
ATOM 4892 N N . SER C 3 95 ? 297.210 314.353 295.354 1.00 999.99 95 SER J N 1
ATOM 4893 C CA . SER C 3 95 ? 297.329 313.716 296.675 1.00 999.99 95 SER J CA 1
ATOM 4894 C C . SER C 3 95 ? 296.709 314.595 297.756 1.00 999.99 95 SER J C 1
ATOM 4895 O O . SER C 3 95 ? 297.368 315.010 298.713 1.00 999.99 95 SER J O 1
ATOM 4898 N N . PHE C 3 96 ? 295.415 314.881 297.592 1.00 999.99 96 PHE J N 1
ATOM 4899 C CA . PHE C 3 96 ? 294.553 315.404 298.650 1.00 999.99 96 PHE J CA 1
ATOM 4900 C C . PHE C 3 96 ? 294.307 314.340 299.723 1.00 999.99 96 PHE J C 1
ATOM 4901 O O . PHE C 3 96 ? 293.186 313.841 299.871 1.00 999.99 96 PHE J O 1
ATOM 4909 N N . SER C 3 97 ? 295.365 313.985 300.463 1.00 999.99 97 SER J N 1
ATOM 4910 C CA . SER C 3 97 ? 295.409 312.877 301.414 1.00 999.99 97 SER J CA 1
ATOM 4911 C C . SER C 3 97 ? 296.740 312.927 302.152 1.00 999.99 97 SER J C 1
ATOM 4912 O O . SER C 3 97 ? 297.785 313.118 301.520 1.00 999.99 97 SER J O 1
ATOM 4915 N N . SER C 3 98 ? 296.694 312.815 303.492 1.00 999.99 98 SER J N 1
ATOM 4916 C CA . SER C 3 98 ? 297.764 313.065 304.475 1.00 999.99 98 SER J CA 1
ATOM 4917 C C . SER C 3 98 ? 298.266 314.515 304.514 1.00 999.99 98 SER J C 1
ATOM 4918 O O . SER C 3 98 ? 299.067 314.869 305.387 1.00 999.99 98 SER J O 1
ATOM 4921 N N . SER C 3 99 ? 297.806 315.353 303.583 1.00 999.99 99 SER J N 1
ATOM 4922 C CA . SER C 3 99 ? 297.979 316.800 303.575 1.00 999.99 99 SER J CA 1
ATOM 4923 C C . SER C 3 99 ? 297.009 317.473 304.539 1.00 999.99 99 SER J C 1
ATOM 4924 O O . SER C 3 99 ? 295.825 317.637 304.227 1.00 999.99 99 SER J O 1
ATOM 4927 N N . SER C 3 100 ? 297.503 317.867 305.707 1.00 999.99 100 SER J N 1
ATOM 4928 C CA . SER C 3 100 ? 296.668 318.314 306.818 1.00 999.99 100 SER J CA 1
ATOM 4929 C C . SER C 3 100 ? 296.358 319.799 306.651 1.00 999.99 100 SER J C 1
ATOM 4930 O O . SER C 3 100 ? 296.607 320.370 305.583 1.00 999.99 100 SER J O 1
ATOM 4933 N N . SER C 3 101 ? 295.753 320.393 307.682 1.00 999.99 101 SER J N 1
ATOM 4934 C CA . SER C 3 101 ? 295.274 321.788 307.777 1.00 999.99 101 SER J CA 1
ATOM 4935 C C . SER C 3 101 ? 296.406 322.737 307.371 1.00 999.99 101 SER J C 1
ATOM 4936 O O . SER C 3 101 ? 297.579 322.435 307.635 1.00 999.99 101 SER J O 1
ATOM 4939 N N . SER C 3 102 ? 296.021 323.940 306.931 1.00 999.99 102 SER J N 1
ATOM 4940 C CA . SER C 3 102 ? 296.389 324.544 305.639 1.00 999.99 102 SER J CA 1
ATOM 4941 C C . SER C 3 102 ? 295.542 323.921 304.536 1.00 999.99 102 SER J C 1
ATOM 4942 O O . SER C 3 102 ? 296.012 323.593 303.444 1.00 999.99 102 SER J O 1
ATOM 4945 N N . LEU C 3 103 ? 294.262 323.736 304.861 1.00 999.99 103 LEU J N 1
ATOM 4946 C CA . LEU C 3 103 ? 293.199 323.376 303.929 1.00 999.99 103 LEU J CA 1
ATOM 4947 C C . LEU C 3 103 ? 292.201 324.531 303.882 1.00 999.99 103 LEU J C 1
ATOM 4948 O O . LEU C 3 103 ? 291.168 324.469 304.563 1.00 999.99 103 LEU J O 1
ATOM 4953 N N . PRO C 3 104 ? 292.514 325.622 303.165 1.00 999.99 104 PRO J N 1
ATOM 4954 C CA . PRO C 3 104 ? 291.592 326.766 303.078 1.00 999.99 104 PRO J CA 1
ATOM 4955 C C . PRO C 3 104 ? 290.223 326.420 302.503 1.00 999.99 104 PRO J C 1
ATOM 4956 O O . PRO C 3 104 ? 290.089 325.569 301.621 1.00 999.99 104 PRO J O 1
ATOM 4960 N N . LYS C 3 105 ? 289.200 327.092 303.040 1.00 999.99 105 LYS J N 1
ATOM 4961 C CA . LYS C 3 105 ? 287.823 326.979 302.563 1.00 999.99 105 LYS J CA 1
ATOM 4962 C C . LYS C 3 105 ? 287.611 327.447 301.122 1.00 999.99 105 LYS J C 1
ATOM 4963 O O . LYS C 3 105 ? 286.567 327.132 300.538 1.00 999.99 105 LYS J O 1
ATOM 4969 N N . GLU C 3 106 ? 288.552 328.183 300.525 1.00 999.99 106 GLU J N 1
ATOM 4970 C CA . GLU C 3 106 ? 288.335 328.750 299.199 1.00 999.99 106 GLU J CA 1
ATOM 4971 C C . GLU C 3 106 ? 288.933 327.922 298.068 1.00 999.99 106 GLU J C 1
ATOM 4972 O O . GLU C 3 106 ? 288.845 328.339 296.909 1.00 999.99 106 GLU J O 1
ATOM 4978 N N . ASP C 3 107 ? 289.529 326.765 298.355 1.00 999.99 107 ASP J N 1
ATOM 4979 C CA . ASP C 3 107 ? 290.236 326.035 297.309 1.00 999.99 107 ASP J CA 1
ATOM 4980 C C . ASP C 3 107 ? 289.360 325.022 296.589 1.00 999.99 107 ASP J C 1
ATOM 4981 O O . ASP C 3 107 ? 289.689 324.632 295.463 1.00 999.99 107 ASP J O 1
ATOM 4986 N N . VAL C 3 108 ? 288.265 324.580 297.209 1.00 999.99 108 VAL J N 1
ATOM 4987 C CA . VAL C 3 108 ? 287.203 323.930 296.449 1.00 999.99 108 VAL J CA 1
ATOM 4988 C C . VAL C 3 108 ? 286.288 324.959 295.785 1.00 999.99 108 VAL J C 1
ATOM 4989 O O . VAL C 3 108 ? 285.681 324.668 294.750 1.00 999.99 108 VAL J O 1
ATOM 4993 N N . LEU C 3 109 ? 286.187 326.163 296.365 1.00 999.99 109 LEU J N 1
ATOM 4994 C CA . LEU C 3 109 ? 285.104 327.097 296.051 1.00 999.99 109 LEU J CA 1
ATOM 4995 C C . LEU C 3 109 ? 285.206 327.649 294.630 1.00 999.99 109 LEU J C 1
ATOM 4996 O O . LEU C 3 109 ? 284.183 327.815 293.948 1.00 999.99 109 LEU J O 1
ATOM 5001 N N . LYS C 3 110 ? 286.438 327.919 294.174 1.00 999.99 110 LYS J N 1
ATOM 5002 C CA . LYS C 3 110 ? 286.696 328.648 292.928 1.00 999.99 110 LYS J CA 1
ATOM 5003 C C . LYS C 3 110 ? 286.142 327.929 291.702 1.00 999.99 110 LYS J C 1
ATOM 5004 O O . LYS C 3 110 ? 285.469 328.539 290.863 1.00 999.99 110 LYS J O 1
ATOM 5010 N N . MET C 3 111 ? 286.425 326.633 291.574 1.00 999.99 111 MET J N 1
ATOM 5011 C CA . MET C 3 111 ? 285.903 325.867 290.446 1.00 999.99 111 MET J CA 1
ATOM 5012 C C . MET C 3 111 ? 284.403 325.617 290.588 1.00 999.99 111 MET J C 1
ATOM 5013 O O . MET C 3 111 ? 283.652 325.773 289.617 1.00 999.99 111 MET J O 1
ATOM 5018 N N . THR C 3 112 ? 283.968 325.171 291.775 1.00 999.99 112 THR J N 1
ATOM 5019 C CA . THR C 3 112 ? 282.582 324.764 292.024 1.00 999.99 112 THR J CA 1
ATOM 5020 C C . THR C 3 112 ? 281.574 325.883 291.753 1.00 999.99 112 THR J C 1
ATOM 5021 O O . THR C 3 112 ? 280.518 325.636 291.158 1.00 999.99 112 THR J O 1
ATOM 5025 N N . GLN C 3 113 ? 281.837 327.091 292.278 1.00 999.99 113 GLN J N 1
ATOM 5026 C CA . GLN C 3 113 ? 280.963 328.246 292.032 1.00 999.99 113 GLN J CA 1
ATOM 5027 C C . GLN C 3 113 ? 280.769 328.531 290.541 1.00 999.99 113 GLN J C 1
ATOM 5028 O O . GLN C 3 113 ? 279.652 328.813 290.093 1.00 999.99 113 GLN J O 1
ATOM 5034 N N . THR C 3 114 ? 281.857 328.470 289.764 1.00 999.99 114 THR J N 1
ATOM 5035 C CA . THR C 3 114 ? 281.840 328.812 288.340 1.00 999.99 114 THR J CA 1
ATOM 5036 C C . THR C 3 114 ? 281.007 327.830 287.502 1.00 999.99 114 THR J C 1
ATOM 5037 O O . THR C 3 114 ? 280.577 328.179 286.395 1.00 999.99 114 THR J O 1
ATOM 5041 N N . THR C 3 115 ? 280.703 326.641 288.042 1.00 999.99 115 THR J N 1
ATOM 5042 C CA . THR C 3 115 ? 280.064 325.562 287.288 1.00 999.99 115 THR J CA 1
ATOM 5043 C C . THR C 3 115 ? 278.631 325.887 286.847 1.00 999.99 115 THR J C 1
ATOM 5044 O O . THR C 3 115 ? 278.176 325.324 285.842 1.00 999.99 115 THR J O 1
ATOM 5048 N N . ARG C 3 116 ? 277.972 326.863 287.494 1.00 999.99 116 ARG J N 1
ATOM 5049 C CA . ARG C 3 116 ? 276.579 327.260 287.212 1.00 999.99 116 ARG J CA 1
ATOM 5050 C C . ARG C 3 116 ? 275.653 326.039 287.296 1.00 999.99 116 ARG J C 1
ATOM 5051 O O . ARG C 3 116 ? 275.055 325.599 286.311 1.00 999.99 116 ARG J O 1
ATOM 5059 N N . SER C 3 117 ? 275.620 325.432 288.478 1.00 999.99 117 SER J N 1
ATOM 5060 C CA . SER C 3 117 ? 275.015 324.128 288.708 1.00 999.99 117 SER J CA 1
ATOM 5061 C C . SER C 3 117 ? 273.642 324.262 289.347 1.00 999.99 117 SER J C 1
ATOM 5062 O O . SER C 3 117 ? 273.023 325.330 289.298 1.00 999.99 117 SER J O 1
ATOM 5065 N N . VAL C 3 118 ? 273.159 323.143 289.898 1.00 999.99 118 VAL J N 1
ATOM 5066 C CA . VAL C 3 118 ? 271.960 323.055 290.729 1.00 999.99 118 VAL J CA 1
ATOM 5067 C C . VAL C 3 118 ? 272.089 324.047 291.884 1.00 999.99 118 VAL J C 1
ATOM 5068 O O . VAL C 3 118 ? 273.180 324.225 292.440 1.00 999.99 118 VAL J O 1
ATOM 5072 N N . LYS C 3 119 ? 270.976 324.693 292.246 1.00 999.99 119 LYS J N 1
ATOM 5073 C CA . LYS C 3 119 ? 270.826 325.632 293.347 1.00 999.99 119 LYS J CA 1
ATOM 5074 C C . LYS C 3 119 ? 271.275 325.013 294.666 1.00 999.99 119 LYS J C 1
ATOM 5075 O O . LYS C 3 119 ? 271.101 323.806 294.881 1.00 999.99 119 LYS J O 1
ATOM 5081 N N . PRO C 3 120 ? 271.907 325.802 295.557 1.00 999.99 120 PRO J N 1
ATOM 5082 C CA . PRO C 3 120 ? 272.656 325.207 296.682 1.00 999.99 120 PRO J CA 1
ATOM 5083 C C . PRO C 3 120 ? 271.771 324.773 297.849 1.00 999.99 120 PRO J C 1
ATOM 5084 O O . PRO C 3 120 ? 271.930 325.222 298.988 1.00 999.99 120 PRO J O 1
ATOM 5088 N N . GLU C 3 121 ? 270.814 323.883 297.564 1.00 999.99 121 GLU J N 1
ATOM 5089 C CA . GLU C 3 121 ? 270.261 323.027 298.610 1.00 999.99 121 GLU J CA 1
ATOM 5090 C C . GLU C 3 121 ? 271.267 321.996 299.107 1.00 999.99 121 GLU J C 1
ATOM 5091 O O . GLU C 3 121 ? 271.027 321.381 300.154 1.00 999.99 121 GLU J O 1
ATOM 5097 N N . SER C 3 122 ? 272.343 321.754 298.349 1.00 999.99 122 SER J N 1
ATOM 5098 C CA . SER C 3 122 ? 273.616 321.228 298.831 1.00 999.99 122 SER J CA 1
ATOM 5099 C C . SER C 3 122 ? 274.028 321.828 300.169 1.00 999.99 122 SER J C 1
ATOM 5100 O O . SER C 3 122 ? 274.192 323.048 300.282 1.00 999.99 122 SER J O 1
ATOM 5103 N N . GLN C 3 123 ? 274.133 320.971 301.194 1.00 999.99 123 GLN J N 1
ATOM 5104 C CA . GLN C 3 123 ? 274.678 321.365 302.493 1.00 999.99 123 GLN J CA 1
ATOM 5105 C C . GLN C 3 123 ? 276.080 321.959 302.388 1.00 999.99 123 GLN J C 1
ATOM 5106 O O . GLN C 3 123 ? 276.427 322.854 303.169 1.00 999.99 123 GLN J O 1
ATOM 5112 N N . THR C 3 124 ? 276.874 321.490 301.410 1.00 999.99 124 THR J N 1
ATOM 5113 C CA . THR C 3 124 ? 278.253 321.930 301.130 1.00 999.99 124 THR J CA 1
ATOM 5114 C C . THR C 3 124 ? 279.139 321.819 302.380 1.00 999.99 124 THR J C 1
ATOM 5115 O O . THR C 3 124 ? 279.976 322.680 302.669 1.00 999.99 124 THR J O 1
ATOM 5119 N N . ALA C 3 125 ? 278.913 320.775 303.174 1.00 999.99 125 ALA J N 1
ATOM 5120 C CA . ALA C 3 125 ? 279.703 320.543 304.365 1.00 999.99 125 ALA J CA 1
ATOM 5121 C C . ALA C 3 125 ? 280.346 319.165 304.292 1.00 999.99 125 ALA J C 1
ATOM 5122 O O . ALA C 3 125 ? 279.635 318.160 304.146 1.00 999.99 125 ALA J O 1
ATOM 5124 N N . PRO C 3 126 ? 281.675 319.071 304.389 1.00 999.99 126 PRO J N 1
ATOM 5125 C CA . PRO C 3 126 ? 282.324 317.754 304.347 1.00 999.99 126 PRO J CA 1
ATOM 5126 C C . PRO C 3 126 ? 282.584 317.160 305.726 1.00 999.99 126 PRO J C 1
ATOM 5127 O O . PRO C 3 126 ? 283.176 317.811 306.593 1.00 999.99 126 PRO J O 1
ATOM 5131 N N . LEU C 3 127 ? 282.129 315.929 305.953 1.00 999.99 127 LEU J N 1
ATOM 5132 C CA . LEU C 3 127 ? 282.395 315.250 307.221 1.00 999.99 127 LEU J CA 1
ATOM 5133 C C . LEU C 3 127 ? 283.757 314.558 307.142 1.00 999.99 127 LEU J C 1
ATOM 5134 O O . LEU C 3 127 ? 283.890 313.379 306.795 1.00 999.99 127 LEU J O 1
ATOM 5139 N N . THR C 3 128 ? 284.797 315.357 307.362 1.00 999.99 128 THR J N 1
ATOM 5140 C CA . THR C 3 128 ? 286.121 314.780 307.523 1.00 999.99 128 THR J CA 1
ATOM 5141 C C . THR C 3 128 ? 286.138 313.976 308.814 1.00 999.99 128 THR J C 1
ATOM 5142 O O . THR C 3 128 ? 285.813 314.495 309.886 1.00 999.99 128 THR J O 1
ATOM 5146 N N . ILE C 3 129 ? 286.511 312.706 308.712 1.00 999.99 129 ILE J N 1
ATOM 5147 C CA . ILE C 3 129 ? 286.545 311.803 309.855 1.00 999.99 129 ILE J CA 1
ATOM 5148 C C . ILE C 3 129 ? 287.938 311.208 309.968 1.00 999.99 129 ILE J C 1
ATOM 5149 O O . ILE C 3 129 ? 288.513 310.745 308.975 1.00 999.99 129 ILE J O 1
ATOM 5154 N N . PHE C 3 130 ? 288.491 311.262 311.171 1.00 999.99 130 PHE J N 1
ATOM 5155 C CA . PHE C 3 130 ? 289.824 310.758 311.446 1.00 999.99 130 PHE J CA 1
ATOM 5156 C C . PHE C 3 130 ? 289.712 309.749 312.573 1.00 999.99 130 PHE J C 1
ATOM 5157 O O . PHE C 3 130 ? 289.356 310.112 313.698 1.00 999.99 130 PHE J O 1
ATOM 5165 N N . TYR C 3 131 ? 290.020 308.490 312.282 1.00 999.99 131 TYR J N 1
ATOM 5166 C CA . TYR C 3 131 ? 290.083 307.478 313.325 1.00 999.99 131 TYR J CA 1
ATOM 5167 C C . TYR C 3 131 ? 291.568 307.353 313.634 1.00 999.99 131 TYR J C 1
ATOM 5168 O O . TYR C 3 131 ? 292.365 306.939 312.784 1.00 999.99 131 TYR J O 1
ATOM 5177 N N . ALA C 3 132 ? 291.944 307.850 314.811 1.00 999.99 132 ALA J N 1
ATOM 5178 C CA . ALA C 3 132 ? 293.349 307.930 315.181 1.00 999.99 132 ALA J CA 1
ATOM 5179 C C . ALA C 3 132 ? 293.961 306.547 315.365 1.00 999.99 132 ALA J C 1
ATOM 5180 O O . ALA C 3 132 ? 295.056 306.271 314.861 1.00 999.99 132 ALA J O 1
ATOM 5182 N N . GLY C 3 133 ? 293.259 305.657 316.060 1.00 999.99 133 GLY J N 1
ATOM 5183 C CA . GLY C 3 133 ? 293.744 304.310 316.267 1.00 999.99 133 GLY J CA 1
ATOM 5184 C C . GLY C 3 133 ? 292.590 303.329 316.263 1.00 999.99 133 GLY J C 1
ATOM 5185 O O . GLY C 3 133 ? 291.422 303.712 316.379 1.00 999.99 133 GLY J O 1
ATOM 5186 N N . GLN C 3 134 ? 292.937 302.049 316.086 1.00 999.99 134 GLN J N 1
ATOM 5187 C CA . GLN C 3 134 ? 291.924 300.997 316.125 1.00 999.99 134 GLN J CA 1
ATOM 5188 C C . GLN C 3 134 ? 291.316 300.874 317.519 1.00 999.99 134 GLN J C 1
ATOM 5189 O O . GLN C 3 134 ? 290.091 300.788 317.665 1.00 999.99 134 GLN J O 1
ATOM 5195 N N . VAL C 3 135 ? 292.159 300.852 318.555 1.00 999.99 135 VAL J N 1
ATOM 5196 C CA . VAL C 3 135 ? 291.658 300.925 319.922 1.00 999.99 135 VAL J CA 1
ATOM 5197 C C . VAL C 3 135 ? 291.174 302.344 320.193 1.00 999.99 135 VAL J C 1
ATOM 5198 O O . VAL C 3 135 ? 291.752 303.324 319.701 1.00 999.99 135 VAL J O 1
ATOM 5202 N N . ILE C 3 136 ? 290.080 302.465 320.942 1.00 999.99 136 ILE J N 1
ATOM 5203 C CA . ILE C 3 136 ? 289.522 303.787 321.198 1.00 999.99 136 ILE J CA 1
ATOM 5204 C C . ILE C 3 136 ? 290.114 304.451 322.442 1.00 999.99 136 ILE J C 1
ATOM 5205 O O . ILE C 3 136 ? 289.436 304.632 323.460 1.00 999.99 136 ILE J O 1
ATOM 5210 N N . VAL C 3 137 ? 291.376 304.879 322.344 1.00 999.99 137 VAL J N 1
ATOM 5211 C CA . VAL C 3 137 ? 291.994 305.745 323.348 1.00 999.99 137 VAL J CA 1
ATOM 5212 C C . VAL C 3 137 ? 292.678 306.862 322.566 1.00 999.99 137 VAL J C 1
ATOM 5213 O O . VAL C 3 137 ? 293.859 306.752 322.212 1.00 999.99 137 VAL J O 1
ATOM 5217 N N . PHE C 3 138 ? 291.936 307.930 322.272 1.00 999.99 138 PHE J N 1
ATOM 5218 C CA . PHE C 3 138 ? 292.455 309.047 321.492 1.00 999.99 138 PHE J CA 1
ATOM 5219 C C . PHE C 3 138 ? 291.541 310.250 321.656 1.00 999.99 138 PHE J C 1
ATOM 5220 O O . PHE C 3 138 ? 290.391 310.123 322.085 1.00 999.99 138 PHE J O 1
ATOM 5228 N N . ASN C 3 139 ? 292.072 311.423 321.314 1.00 999.99 139 ASN J N 1
ATOM 5229 C CA . ASN C 3 139 ? 291.235 312.610 321.223 1.00 999.99 139 ASN J CA 1
ATOM 5230 C C . ASN C 3 139 ? 290.305 312.451 320.024 1.00 999.99 139 ASN J C 1
ATOM 5231 O O . ASN C 3 139 ? 290.756 312.219 318.899 1.00 999.99 139 ASN J O 1
ATOM 5236 N N . ASP C 3 140 ? 289.005 312.626 320.256 1.00 999.99 140 ASP J N 1
ATOM 5237 C CA . ASP C 3 140 ? 288.008 312.214 319.272 1.00 999.99 140 ASP J CA 1
ATOM 5238 C C . ASP C 3 140 ? 287.772 313.231 318.152 1.00 999.99 140 ASP J C 1
ATOM 5239 O O . ASP C 3 140 ? 286.621 313.543 317.831 1.00 999.99 140 ASP J O 1
ATOM 5244 N N . PHE C 3 141 ? 288.871 313.720 317.559 1.00 999.99 141 PHE J N 1
ATOM 5245 C CA . PHE C 3 141 ? 289.008 314.382 316.257 1.00 999.99 141 PHE J CA 1
ATOM 5246 C C . PHE C 3 141 ? 290.480 314.669 315.991 1.00 999.99 141 PHE J C 1
ATOM 5247 O O . PHE C 3 141 ? 291.340 314.345 316.817 1.00 999.99 141 PHE J O 1
ATOM 5255 N N . SER C 3 142 ? 290.778 315.263 314.837 1.00 999.99 142 SER J N 1
ATOM 5256 C CA . SER C 3 142 ? 292.144 315.662 314.528 1.00 999.99 142 SER J CA 1
ATOM 5257 C C . SER C 3 142 ? 292.523 316.870 315.372 1.00 999.99 142 SER J C 1
ATOM 5258 O O . SER C 3 142 ? 291.699 317.759 315.590 1.00 999.99 142 SER J O 1
ATOM 5261 N N . ALA C 3 143 ? 293.793 316.909 315.799 1.00 999.99 143 ALA J N 1
ATOM 5262 C CA . ALA C 3 143 ? 294.273 317.894 316.773 1.00 999.99 143 ALA J CA 1
ATOM 5263 C C . ALA C 3 143 ? 294.158 319.333 316.272 1.00 999.99 143 ALA J C 1
ATOM 5264 O O . ALA C 3 143 ? 293.839 320.239 317.055 1.00 999.99 143 ALA J O 1
ATOM 5266 N N . GLU C 3 144 ? 294.449 319.566 314.987 1.00 999.99 144 GLU J N 1
ATOM 5267 C CA . GLU C 3 144 ? 294.355 320.914 314.427 1.00 999.99 144 GLU J CA 1
ATOM 5268 C C . GLU C 3 144 ? 292.917 321.420 314.434 1.00 999.99 144 GLU J C 1
ATOM 5269 O O . GLU C 3 144 ? 292.663 322.593 314.734 1.00 999.99 144 GLU J O 1
ATOM 5275 N N . LYS C 3 145 ? 291.967 320.564 314.059 1.00 999.99 145 LYS J N 1
ATOM 5276 C CA . LYS C 3 145 ? 290.559 320.919 314.198 1.00 999.99 145 LYS J CA 1
ATOM 5277 C C . LYS C 3 145 ? 290.146 320.952 315.667 1.00 999.99 145 LYS J C 1
ATOM 5278 O O . LYS C 3 145 ? 289.302 321.769 316.062 1.00 999.99 145 LYS J O 1
ATOM 5284 N N . ALA C 3 146 ? 290.718 320.048 316.481 1.00 999.99 146 ALA J N 1
ATOM 5285 C CA . ALA C 3 146 ? 290.344 319.932 317.893 1.00 999.99 146 ALA J CA 1
ATOM 5286 C C . ALA C 3 146 ? 290.657 321.195 318.680 1.00 999.99 146 ALA J C 1
ATOM 5287 O O . ALA C 3 146 ? 289.880 321.574 319.556 1.00 999.99 146 ALA J O 1
ATOM 5289 N N . LYS C 3 147 ? 291.812 321.823 318.432 1.00 999.99 147 LYS J N 1
ATOM 5290 C CA . LYS C 3 147 ? 292.145 323.050 319.158 1.00 999.99 147 LYS J CA 1
ATOM 5291 C C . LYS C 3 147 ? 291.180 324.186 318.816 1.00 999.99 147 LYS J C 1
ATOM 5292 O O . LYS C 3 147 ? 290.828 324.990 319.688 1.00 999.99 147 LYS J O 1
ATOM 5298 N N . GLU C 3 148 ? 290.739 324.266 317.555 1.00 999.99 148 GLU J N 1
ATOM 5299 C CA . GLU C 3 148 ? 289.721 325.245 317.179 1.00 999.99 148 GLU J CA 1
ATOM 5300 C C . GLU C 3 148 ? 288.391 324.944 317.866 1.00 999.99 148 GLU J C 1
ATOM 5301 O O . GLU C 3 148 ? 287.687 325.865 318.308 1.00 999.99 148 GLU J O 1
ATOM 5307 N N . VAL C 3 149 ? 288.034 323.656 317.957 1.00 999.99 149 VAL J N 1
ATOM 5308 C CA . VAL C 3 149 ? 286.820 323.247 318.667 1.00 999.99 149 VAL J CA 1
ATOM 5309 C C . VAL C 3 149 ? 286.924 323.599 320.151 1.00 999.99 149 VAL J C 1
ATOM 5310 O O . VAL C 3 149 ? 285.954 324.060 320.761 1.00 999.99 149 VAL J O 1
ATOM 5314 N N . ILE C 3 150 ? 288.109 323.410 320.741 1.00 999.99 150 ILE J N 1
ATOM 5315 C CA . ILE C 3 150 ? 288.356 323.764 322.140 1.00 999.99 150 ILE J CA 1
ATOM 5316 C C . ILE C 3 150 ? 288.230 325.270 322.352 1.00 999.99 150 ILE J C 1
ATOM 5317 O O . ILE C 3 150 ? 287.659 325.719 323.352 1.00 999.99 150 ILE J O 1
ATOM 5322 N N . ASN C 3 151 ? 288.748 326.070 321.412 1.00 999.99 151 ASN J N 1
ATOM 5323 C CA . ASN C 3 151 ? 288.639 327.527 321.518 1.00 999.99 151 ASN J CA 1
ATOM 5324 C C . ASN C 3 151 ? 287.182 327.986 321.435 1.00 999.99 151 ASN J C 1
ATOM 5325 O O . ASN C 3 151 ? 286.737 328.820 322.240 1.00 999.99 151 ASN J O 1
ATOM 5330 N N . LEU C 3 152 ? 286.421 327.432 320.482 1.00 999.99 152 LEU J N 1
ATOM 5331 C CA . LEU C 3 152 ? 285.003 327.774 320.364 1.00 999.99 152 LEU J CA 1
ATOM 5332 C C . LEU C 3 152 ? 284.213 327.305 321.582 1.00 999.99 152 LEU J C 1
ATOM 5333 O O . LEU C 3 152 ? 283.298 328.000 322.045 1.00 999.99 152 LEU J O 1
ATOM 5338 N N . ALA C 3 153 ? 284.542 326.118 322.099 1.00 999.99 153 ALA J N 1
ATOM 5339 C CA . ALA C 3 153 ? 283.888 325.593 323.291 1.00 999.99 153 ALA J CA 1
ATOM 5340 C C . ALA C 3 153 ? 284.202 326.441 324.518 1.00 999.99 153 ALA J C 1
ATOM 5341 O O . ALA C 3 153 ? 283.338 326.635 325.379 1.00 999.99 153 ALA J O 1
ATOM 5343 N N . SER C 3 154 ? 285.449 326.914 324.630 1.00 999.99 154 SER J N 1
ATOM 5344 C CA . SER C 3 154 ? 285.838 327.798 325.725 1.00 999.99 154 SER J CA 1
ATOM 5345 C C . SER C 3 154 ? 285.076 329.112 325.653 1.00 999.99 154 SER J C 1
ATOM 5346 O O . SER C 3 154 ? 284.723 329.692 326.688 1.00 999.99 154 SER J O 1
ATOM 5349 N N . LYS C 3 155 ? 284.856 329.618 324.434 1.00 999.99 155 LYS J N 1
ATOM 5350 C CA . LYS C 3 155 ? 283.993 330.785 324.262 1.00 999.99 155 LYS J CA 1
ATOM 5351 C C . LYS C 3 155 ? 282.560 330.475 324.692 1.00 999.99 155 LYS J C 1
ATOM 5352 O O . LYS C 3 155 ? 281.902 331.300 325.337 1.00 999.99 155 LYS J O 1
ATOM 5358 N N . GLY C 3 156 ? 282.072 329.278 324.362 1.00 999.99 156 GLY J N 1
ATOM 5359 C CA . GLY C 3 156 ? 280.725 328.850 324.686 1.00 999.99 156 GLY J CA 1
ATOM 5360 C C . GLY C 3 156 ? 280.521 328.192 326.036 1.00 999.99 156 GLY J C 1
ATOM 5361 O O . GLY C 3 156 ? 279.390 327.790 326.315 1.00 999.99 156 GLY J O 1
ATOM 5362 N N . THR C 3 157 ? 281.602 328.013 326.808 1.00 999.99 157 THR J N 1
ATOM 5363 C CA . THR C 3 157 ? 281.841 327.456 328.168 1.00 999.99 157 THR J CA 1
ATOM 5364 C C . THR C 3 157 ? 281.808 325.922 328.176 1.00 999.99 157 THR J C 1
ATOM 5365 O O . THR C 3 157 ? 282.167 325.326 329.214 1.00 999.99 157 THR J O 1
ATOM 5369 N N . ALA C 3 158 ? 281.497 325.274 327.043 1.00 999.99 158 ALA J N 1
ATOM 5370 C CA . ALA C 3 158 ? 281.497 323.809 326.861 1.00 999.99 158 ALA J CA 1
ATOM 5371 C C . ALA C 3 158 ? 280.661 323.074 327.910 1.00 999.99 158 ALA J C 1
ATOM 5372 O O . ALA C 3 158 ? 281.044 322.011 328.403 1.00 999.99 158 ALA J O 1
ATOM 5374 N N . ASN C 3 159 ? 279.517 323.655 328.272 1.00 999.99 159 ASN J N 1
ATOM 5375 C CA . ASN C 3 159 ? 278.656 323.033 329.273 1.00 999.99 159 ASN J CA 1
ATOM 5376 C C . ASN C 3 159 ? 277.984 321.759 328.755 1.00 999.99 159 ASN J C 1
ATOM 5377 O O . ASN C 3 159 ? 278.269 320.665 329.255 1.00 999.99 159 ASN J O 1
ATOM 5382 N N . SER C 3 160 ? 277.103 321.876 327.763 1.00 999.99 160 SER J N 1
ATOM 5383 C CA . SER C 3 160 ? 276.400 320.740 327.184 1.00 999.99 160 SER J CA 1
ATOM 5384 C C . SER C 3 160 ? 276.601 320.726 325.676 1.00 999.99 160 SER J C 1
ATOM 5385 O O . SER C 3 160 ? 276.358 321.736 325.007 1.00 999.99 160 SER J O 1
ATOM 5388 N N . LEU C 3 161 ? 277.046 319.590 325.144 1.00 999.99 161 LEU J N 1
ATOM 5389 C CA . LEU C 3 161 ? 277.183 319.439 323.702 1.00 999.99 161 LEU J CA 1
ATOM 5390 C C . LEU C 3 161 ? 275.906 318.934 323.045 1.00 999.99 161 LEU J C 1
ATOM 5391 O O . LEU C 3 161 ? 275.837 318.897 321.811 1.00 999.99 161 LEU J O 1
ATOM 5396 N N . ALA C 3 162 ? 274.913 318.527 323.844 1.00 999.99 162 ALA J N 1
ATOM 5397 C CA . ALA C 3 162 ? 273.665 317.994 323.303 1.00 999.99 162 ALA J CA 1
ATOM 5398 C C . ALA C 3 162 ? 272.863 319.069 322.578 1.00 999.99 162 ALA J C 1
ATOM 5399 O O . ALA C 3 162 ? 272.281 318.810 321.519 1.00 999.99 162 ALA J O 1
ATOM 5401 N N . LYS C 3 163 ? 272.818 320.279 323.134 1.00 999.99 163 LYS J N 1
ATOM 5402 C CA . LYS C 3 163 ? 272.073 321.385 322.530 1.00 999.99 163 LYS J CA 1
ATOM 5403 C C . LYS C 3 163 ? 272.955 322.120 321.513 1.00 999.99 163 LYS J C 1
ATOM 5404 O O . LYS C 3 163 ? 273.374 323.265 321.690 1.00 999.99 163 LYS J O 1
ATOM 5410 N N . ASN C 3 164 ? 273.276 321.401 320.442 1.00 999.99 164 ASN J N 1
ATOM 5411 C CA . ASN C 3 164 ? 274.057 321.970 319.356 1.00 999.99 164 ASN J CA 1
ATOM 5412 C C . ASN C 3 164 ? 273.183 322.894 318.514 1.00 999.99 164 ASN J C 1
ATOM 5413 O O . ASN C 3 164 ? 271.969 322.698 318.396 1.00 999.99 164 ASN J O 1
ATOM 5418 N N . GLN C 3 165 ? 273.811 323.941 317.965 1.00 999.99 165 GLN J N 1
ATOM 5419 C CA . GLN C 3 165 ? 273.097 324.869 317.091 1.00 999.99 165 GLN J CA 1
ATOM 5420 C C . GLN C 3 165 ? 272.612 324.175 315.823 1.00 999.99 165 GLN J C 1
ATOM 5421 O O . GLN C 3 165 ? 271.476 324.389 315.384 1.00 999.99 165 GLN J O 1
ATOM 5427 N N . THR C 3 166 ? 273.457 323.342 315.222 1.00 999.99 166 THR J N 1
ATOM 5428 C CA . THR C 3 166 ? 273.097 322.564 314.045 1.00 999.99 166 THR J CA 1
ATOM 5429 C C . THR C 3 166 ? 273.219 321.084 314.377 1.00 999.99 166 THR J C 1
ATOM 5430 O O . THR C 3 166 ? 274.282 320.627 314.811 1.00 999.99 166 THR J O 1
ATOM 5434 N N . ASP C 3 167 ? 272.133 320.338 314.171 1.00 999.99 167 ASP J N 1
ATOM 5435 C CA . ASP C 3 167 ? 272.107 318.911 314.473 1.00 999.99 167 ASP J CA 1
ATOM 5436 C C . ASP C 3 167 ? 272.673 318.048 313.351 1.00 999.99 167 ASP J C 1
ATOM 5437 O O . ASP C 3 167 ? 272.842 316.837 313.552 1.00 999.99 167 ASP J O 1
ATOM 5442 N N . ILE C 3 168 ? 272.949 318.645 312.187 1.00 999.99 168 ILE J N 1
ATOM 5443 C CA . ILE C 3 168 ? 273.483 317.908 311.044 1.00 999.99 168 ILE J CA 1
ATOM 5444 C C . ILE C 3 168 ? 274.861 317.342 311.366 1.00 999.99 168 ILE J C 1
ATOM 5445 O O . ILE C 3 168 ? 275.160 316.185 311.043 1.00 999.99 168 ILE J O 1
ATOM 5450 N N . ARG C 3 169 ? 275.711 318.147 312.018 1.00 999.99 169 ARG J N 1
ATOM 5451 C CA . ARG C 3 169 ? 277.062 317.716 312.381 1.00 999.99 169 ARG J CA 1
ATOM 5452 C C . ARG C 3 169 ? 277.033 316.559 313.373 1.00 999.99 169 ARG J C 1
ATOM 5453 O O . ARG C 3 169 ? 277.837 315.624 313.271 1.00 999.99 169 ARG J O 1
ATOM 5461 N N . SER C 3 170 ? 276.131 316.623 314.355 1.00 999.99 170 SER J N 1
ATOM 5462 C CA . SER C 3 170 ? 275.988 315.537 315.320 1.00 999.99 170 SER J CA 1
ATOM 5463 C C . SER C 3 170 ? 275.447 314.273 314.662 1.00 999.99 170 SER J C 1
ATOM 5464 O O . SER C 3 170 ? 275.867 313.160 315.000 1.00 999.99 170 SER J O 1
ATOM 5467 N N . ASN C 3 171 ? 274.513 314.422 313.719 1.00 999.99 171 ASN J N 1
ATOM 5468 C CA . ASN C 3 171 ? 273.874 313.254 313.121 1.00 999.99 171 ASN J CA 1
ATOM 5469 C C . ASN C 3 171 ? 274.775 312.538 312.117 1.00 999.99 171 ASN J C 1
ATOM 5470 O O . ASN C 3 171 ? 274.815 311.301 312.108 1.00 999.99 171 ASN J O 1
ATOM 5475 N N . ILE C 3 172 ? 275.466 313.292 311.248 1.00 999.99 172 ILE J N 1
ATOM 5476 C CA . ILE C 3 172 ? 276.275 312.702 310.173 1.00 999.99 172 ILE J CA 1
ATOM 5477 C C . ILE C 3 172 ? 277.409 311.831 310.722 1.00 999.99 172 ILE J C 1
ATOM 5478 O O . ILE C 3 172 ? 277.803 310.838 310.093 1.00 999.99 172 ILE J O 1
ATOM 5483 N N . ALA C 3 173 ? 277.955 312.189 311.892 1.00 999.99 173 ALA J N 1
ATOM 5484 C CA . ALA C 3 173 ? 278.980 311.360 312.526 1.00 999.99 173 ALA J CA 1
ATOM 5485 C C . ALA C 3 173 ? 278.416 310.000 312.920 1.00 999.99 173 ALA J C 1
ATOM 5486 O O . ALA C 3 173 ? 279.089 308.971 312.773 1.00 999.99 173 ALA J O 1
ATOM 5488 N N . THR C 3 174 ? 277.186 309.983 313.436 1.00 999.99 174 THR J N 1
ATOM 5489 C CA . THR C 3 174 ? 276.514 308.726 313.747 1.00 999.99 174 THR J CA 1
ATOM 5490 C C . THR C 3 174 ? 276.190 307.940 312.481 1.00 999.99 174 THR J C 1
ATOM 5491 O O . THR C 3 174 ? 276.230 306.704 312.485 1.00 999.99 174 THR J O 1
ATOM 5493 N N . ILE C 3 175 ? 275.817 308.645 311.405 1.00 999.99 175 ILE J N 1
ATOM 5494 C CA . ILE C 3 175 ? 275.412 307.990 310.158 1.00 999.99 175 ILE J CA 1
ATOM 5495 C C . ILE C 3 175 ? 276.580 307.238 309.523 1.00 999.99 175 ILE J C 1
ATOM 5496 O O . ILE C 3 175 ? 276.452 306.067 309.144 1.00 999.99 175 ILE J O 1
ATOM 5501 N N . ALA C 3 176 ? 277.746 307.876 309.432 1.00 999.99 176 ALA J N 1
ATOM 5502 C CA . ALA C 3 176 ? 278.905 307.263 308.788 1.00 999.99 176 ALA J CA 1
ATOM 5503 C C . ALA C 3 176 ? 280.084 307.270 309.750 1.00 999.99 176 ALA J C 1
ATOM 5504 O O . ALA C 3 176 ? 280.658 308.327 310.029 1.00 999.99 176 ALA J O 1
ATOM 5506 N N . ASN C 3 177 ? 280.445 306.084 310.241 1.00 999.99 177 ASN J N 1
ATOM 5507 C CA . ASN C 3 177 ? 281.572 305.888 311.144 1.00 999.99 177 ASN J CA 1
ATOM 5508 C C . ASN C 3 177 ? 282.763 305.239 310.431 1.00 999.99 177 ASN J C 1
ATOM 5509 O O . ASN C 3 177 ? 283.734 304.847 311.086 1.00 999.99 177 ASN J O 1
ATOM 5514 N N . GLN C 3 178 ? 282.723 305.136 309.102 1.00 999.99 178 GLN J N 1
ATOM 5515 C CA . GLN C 3 178 ? 283.761 304.436 308.358 1.00 999.99 178 GLN J CA 1
ATOM 5516 C C . GLN C 3 178 ? 284.267 305.264 307.183 1.00 999.99 178 GLN J C 1
ATOM 5517 O O . GLN C 3 178 ? 283.587 306.156 306.671 1.00 999.99 178 GLN J O 1
ATOM 5523 N N . VAL C 3 179 ? 285.475 304.912 306.752 1.00 999.99 179 VAL J N 1
ATOM 5524 C CA . VAL C 3 179 ? 286.220 305.524 305.654 1.00 999.99 179 VAL J CA 1
ATOM 5525 C C . VAL C 3 179 ? 285.847 304.743 304.390 1.00 999.99 179 VAL J C 1
ATOM 5526 O O . VAL C 3 179 ? 285.033 303.813 304.506 1.00 999.99 179 VAL J O 1
ATOM 5530 N N . PRO C 3 180 ? 286.359 305.067 303.132 1.00 999.99 180 PRO J N 1
ATOM 5531 C CA . PRO C 3 180 ? 286.005 304.227 301.966 1.00 999.99 180 PRO J CA 1
ATOM 5532 C C . PRO C 3 180 ? 286.394 302.747 301.990 1.00 999.99 180 PRO J C 1
ATOM 5533 O O . PRO C 3 180 ? 286.095 302.033 301.028 1.00 999.99 180 PRO J O 1
ATOM 5537 N N . HIS C 3 181 ? 287.036 302.266 303.045 1.00 999.99 181 HIS J N 1
ATOM 5538 C CA . HIS C 3 181 ? 287.328 300.854 303.223 1.00 999.99 181 HIS J CA 1
ATOM 5539 C C . HIS C 3 181 ? 286.438 300.344 304.344 1.00 999.99 181 HIS J C 1
ATOM 5540 O O . HIS C 3 181 ? 286.530 300.815 305.483 1.00 999.99 181 HIS J O 1
ATOM 5547 N N . PRO C 3 182 ? 285.539 299.387 304.044 1.00 999.99 182 PRO J N 1
ATOM 5548 C CA . PRO C 3 182 ? 284.534 298.963 305.036 1.00 999.99 182 PRO J CA 1
ATOM 5549 C C . PRO C 3 182 ? 285.053 298.251 306.280 1.00 999.99 182 PRO J C 1
ATOM 5550 O O . PRO C 3 182 ? 284.792 298.708 307.397 1.00 999.99 182 PRO J O 1
ATOM 5554 N N . ARG C 3 183 ? 285.783 297.150 306.120 1.00 999.99 183 ARG J N 1
ATOM 5555 C CA . ARG C 3 183 ? 286.224 296.356 307.260 1.00 999.99 183 ARG J CA 1
ATOM 5556 C C . ARG C 3 183 ? 287.700 295.986 307.213 1.00 999.99 183 ARG J C 1
ATOM 5557 O O . ARG C 3 183 ? 288.156 295.259 308.105 1.00 999.99 183 ARG J O 1
ATOM 5565 N N . LYS C 3 184 ? 288.435 296.463 306.197 1.00 999.99 184 LYS J N 1
ATOM 5566 C CA . LYS C 3 184 ? 289.865 296.187 305.991 1.00 999.99 184 LYS J CA 1
ATOM 5567 C C . LYS C 3 184 ? 290.144 294.688 305.890 1.00 999.99 184 LYS J C 1
ATOM 5568 O O . LYS C 3 184 ? 291.120 294.181 306.450 1.00 999.99 184 LYS J O 1
ATOM 5574 N N . THR C 3 185 ? 289.258 293.977 305.194 1.00 999.99 185 THR J N 1
ATOM 5575 C CA . THR C 3 185 ? 289.419 292.546 304.975 1.00 999.99 185 THR J CA 1
ATOM 5576 C C . THR C 3 185 ? 290.634 292.298 304.083 1.00 999.99 185 THR J C 1
ATOM 5577 O O . THR C 3 185 ? 290.932 293.100 303.193 1.00 999.99 185 THR J O 1
ATOM 5581 N N . THR C 3 186 ? 291.377 291.221 304.391 1.00 999.99 186 THR J N 1
ATOM 5582 C CA . THR C 3 186 ? 292.566 290.818 303.633 1.00 999.99 186 THR J CA 1
ATOM 5583 C C . THR C 3 186 ? 292.319 290.683 302.132 1.00 999.99 186 THR J C 1
ATOM 5584 O O . THR C 3 186 ? 293.226 290.933 301.330 1.00 999.99 186 THR J O 1
ATOM 5588 N N . THR C 3 187 ? 291.113 290.285 301.733 1.00 999.99 187 THR J N 1
ATOM 5589 C CA . THR C 3 187 ? 290.763 290.140 300.328 1.00 999.99 187 THR J CA 1
ATOM 5590 C C . THR C 3 187 ? 289.888 291.276 299.812 1.00 999.99 187 THR J C 1
ATOM 5591 O O . THR C 3 187 ? 289.448 291.218 298.659 1.00 999.99 187 THR J O 1
ATOM 5595 N N . GLN C 3 188 ? 289.596 292.282 300.645 1.00 999.99 188 GLN J N 1
ATOM 5596 C CA . GLN C 3 188 ? 288.746 293.393 300.214 1.00 999.99 188 GLN J CA 1
ATOM 5597 C C . GLN C 3 188 ? 289.429 294.232 299.139 1.00 999.99 188 GLN J C 1
ATOM 5598 O O . GLN C 3 188 ? 288.789 294.651 298.168 1.00 999.99 188 GLN J O 1
ATOM 5604 N N . GLU C 3 189 ? 290.718 294.510 299.307 1.00 999.99 189 GLU J N 1
ATOM 5605 C CA . GLU C 3 189 ? 291.447 295.306 298.323 1.00 999.99 189 GLU J CA 1
ATOM 5606 C C . GLU C 3 189 ? 291.896 294.466 297.118 1.00 999.99 189 GLU J C 1
ATOM 5607 O O . GLU C 3 189 ? 291.674 294.913 295.984 1.00 999.99 189 GLU J O 1
ATOM 5613 N N . PRO C 3 190 ? 292.537 293.244 297.269 1.00 999.99 190 PRO J N 1
ATOM 5614 C CA . PRO C 3 190 ? 292.916 292.506 296.052 1.00 999.99 190 PRO J CA 1
ATOM 5615 C C . PRO C 3 190 ? 291.738 291.852 295.343 1.00 999.99 190 PRO J C 1
ATOM 5616 O O . PRO C 3 190 ? 291.547 290.638 295.461 1.00 999.99 190 PRO J O 1
ATOM 5620 N N . ILE C 3 191 ? 290.942 292.631 294.613 1.00 999.99 191 ILE J N 1
ATOM 5621 C CA . ILE C 3 191 ? 289.815 292.103 293.852 1.00 999.99 191 ILE J CA 1
ATOM 5622 C C . ILE C 3 191 ? 290.010 292.470 292.388 1.00 999.99 191 ILE J C 1
ATOM 5623 O O . ILE C 3 191 ? 290.200 293.645 292.055 1.00 999.99 191 ILE J O 1
ATOM 5628 N N . GLN C 3 192 ? 289.964 291.460 291.522 1.00 999.99 192 GLN J N 1
ATOM 5629 C CA . GLN C 3 192 ? 290.094 291.598 290.076 1.00 999.99 192 GLN J CA 1
ATOM 5630 C C . GLN C 3 192 ? 288.928 290.907 289.382 1.00 999.99 192 GLN J C 1
ATOM 5631 O O . GLN C 3 192 ? 289.100 290.075 288.489 1.00 999.99 192 GLN J O 1
ATOM 5637 N N . SER C 3 193 ? 287.707 291.256 289.796 1.00 999.99 193 SER J N 1
ATOM 5638 C CA . SER C 3 193 ? 286.514 290.621 289.252 1.00 999.99 193 SER J CA 1
ATOM 5639 C C . SER C 3 193 ? 285.431 291.634 288.905 1.00 999.99 193 SER J C 1
ATOM 5640 O O . SER C 3 193 ? 284.315 291.230 288.552 1.00 999.99 193 SER J O 1
ATOM 5643 N N . SER C 3 194 ? 285.723 292.932 288.997 1.00 999.99 194 SER J N 1
ATOM 5644 C CA . SER C 3 194 ? 284.817 294.000 288.585 1.00 999.99 194 SER J CA 1
ATOM 5645 C C . SER C 3 194 ? 285.462 294.674 287.381 1.00 999.99 194 SER J C 1
ATOM 5646 O O . SER C 3 194 ? 286.285 295.587 287.542 1.00 999.99 194 SER J O 1
ATOM 5649 N N . PRO C 3 195 ? 285.128 294.261 286.150 1.00 999.99 195 PRO J N 1
ATOM 5650 C CA . PRO C 3 195 ? 286.003 294.563 285.005 1.00 999.99 195 PRO J CA 1
ATOM 5651 C C . PRO C 3 195 ? 285.854 295.961 284.417 1.00 999.99 195 PRO J C 1
ATOM 5652 O O . PRO C 3 195 ? 285.853 296.111 283.191 1.00 999.99 195 PRO J O 1
ATOM 5656 N N . THR C 3 196 ? 285.731 296.987 285.264 1.00 999.99 196 THR J N 1
ATOM 5657 C CA . THR C 3 196 ? 285.680 298.394 284.873 1.00 999.99 196 THR J CA 1
ATOM 5658 C C . THR C 3 196 ? 286.088 299.215 286.093 1.00 999.99 196 THR J C 1
ATOM 5659 O O . THR C 3 196 ? 285.239 299.554 286.930 1.00 999.99 196 THR J O 1
ATOM 5663 N N . PRO C 3 197 ? 287.384 299.477 286.270 1.00 999.99 197 PRO J N 1
ATOM 5664 C CA . PRO C 3 197 ? 287.838 300.359 287.361 1.00 999.99 197 PRO J CA 1
ATOM 5665 C C . PRO C 3 197 ? 287.303 301.778 287.229 1.00 999.99 197 PRO J C 1
ATOM 5666 O O . PRO C 3 197 ? 287.186 302.321 286.128 1.00 999.99 197 PRO J O 1
ATOM 5670 N N . LEU C 3 198 ? 286.965 302.373 288.378 1.00 999.99 198 LEU J N 1
ATOM 5671 C CA . LEU C 3 198 ? 286.429 303.728 288.508 1.00 999.99 198 LEU J CA 1
ATOM 5672 C C . LEU C 3 198 ? 287.435 304.845 288.185 1.00 999.99 198 LEU J C 1
ATOM 5673 O O . LEU C 3 198 ? 287.100 306.034 288.277 1.00 999.99 198 LEU J O 1
ATOM 5678 N N . THR C 3 199 ? 288.650 304.467 287.757 1.00 999.99 199 THR J N 1
ATOM 5679 C CA . THR C 3 199 ? 289.751 305.368 287.373 1.00 999.99 199 THR J CA 1
ATOM 5680 C C . THR C 3 199 ? 290.141 306.321 288.505 1.00 999.99 199 THR J C 1
ATOM 5681 O O . THR C 3 199 ? 290.467 307.487 288.263 1.00 999.99 199 THR J O 1
ATOM 5685 N N . GLU C 3 200 ? 290.139 305.793 289.739 1.00 999.99 200 GLU J N 1
ATOM 5686 C CA . GLU C 3 200 ? 290.560 306.504 290.959 1.00 999.99 200 GLU J CA 1
ATOM 5687 C C . GLU C 3 200 ? 289.803 307.814 291.177 1.00 999.99 200 GLU J C 1
ATOM 5688 O O . GLU C 3 200 ? 290.403 308.874 291.373 1.00 999.99 200 GLU J O 1
ATOM 5694 N N . LEU C 3 201 ? 288.477 307.742 291.084 1.00 999.99 201 LEU J N 1
ATOM 5695 C CA . LEU C 3 201 ? 287.631 308.903 291.332 1.00 999.99 201 LEU J CA 1
ATOM 5696 C C . LEU C 3 201 ? 287.761 309.338 292.793 1.00 999.99 201 LEU J C 1
ATOM 5697 O O . LEU C 3 201 ? 287.895 308.483 293.679 1.00 999.99 201 LEU J O 1
ATOM 5702 N N . PRO C 3 202 ? 287.780 310.646 293.070 1.00 999.99 202 PRO J N 1
ATOM 5703 C CA . PRO C 3 202 ? 287.910 311.124 294.457 1.00 999.99 202 PRO J CA 1
ATOM 5704 C C . PRO C 3 202 ? 286.749 310.698 295.348 1.00 999.99 202 PRO J C 1
ATOM 5705 O O . PRO C 3 202 ? 285.581 310.755 294.954 1.00 999.99 202 PRO J O 1
ATOM 5709 N N . ILE C 3 203 ? 287.101 310.246 296.556 1.00 999.99 203 ILE J N 1
ATOM 5710 C CA . ILE C 3 203 ? 286.128 309.724 297.515 1.00 999.99 203 ILE J CA 1
ATOM 5711 C C . ILE C 3 203 ? 285.188 310.825 298.004 1.00 999.99 203 ILE J C 1
ATOM 5712 O O . ILE C 3 203 ? 283.981 310.600 298.149 1.00 999.99 203 ILE J O 1
ATOM 5717 N N . ALA C 3 204 ? 285.722 312.026 298.258 1.00 999.99 204 ALA J N 1
ATOM 5718 C CA . ALA C 3 204 ? 284.927 313.113 298.838 1.00 999.99 204 ALA J CA 1
ATOM 5719 C C . ALA C 3 204 ? 283.815 313.586 297.901 1.00 999.99 204 ALA J C 1
ATOM 5720 O O . ALA C 3 204 ? 282.666 313.768 298.328 1.00 999.99 204 ALA J O 1
ATOM 5722 N N . ARG C 3 205 ? 284.142 313.790 296.619 1.00 999.99 205 ARG J N 1
ATOM 5723 C CA . ARG C 3 205 ? 283.149 314.228 295.637 1.00 999.99 205 ARG J CA 1
ATOM 5724 C C . ARG C 3 205 ? 282.074 313.167 295.425 1.00 999.99 205 ARG J C 1
ATOM 5725 O O . ARG C 3 205 ? 280.876 313.485 295.365 1.00 999.99 205 ARG J O 1
ATOM 5733 N N . ARG C 3 206 ? 282.492 311.898 295.336 1.00 999.99 206 ARG J N 1
ATOM 5734 C CA . ARG C 3 206 ? 281.559 310.787 295.179 1.00 999.99 206 ARG J CA 1
ATOM 5735 C C . ARG C 3 206 ? 280.654 310.652 296.395 1.00 999.99 206 ARG J C 1
ATOM 5736 O O . ARG C 3 206 ? 279.457 310.392 296.256 1.00 999.99 206 ARG J O 1
ATOM 5744 N N . ALA C 3 207 ? 281.219 310.821 297.594 1.00 999.99 207 ALA J N 1
ATOM 5745 C CA . ALA C 3 207 ? 280.452 310.720 298.832 1.00 999.99 207 ALA J CA 1
ATOM 5746 C C . ALA C 3 207 ? 279.429 311.843 298.947 1.00 999.99 207 ALA J C 1
ATOM 5747 O O . ALA C 3 207 ? 278.296 311.611 299.383 1.00 999.99 207 ALA J O 1
ATOM 5749 N N . SER C 3 208 ? 279.821 313.071 298.584 1.00 999.99 208 SER J N 1
ATOM 5750 C CA . SER C 3 208 ? 278.888 314.195 298.624 1.00 999.99 208 SER J CA 1
ATOM 5751 C C . SER C 3 208 ? 277.751 314.008 297.624 1.00 999.99 208 SER J C 1
ATOM 5752 O O . SER C 3 208 ? 276.575 314.218 297.963 1.00 999.99 208 SER J O 1
ATOM 5755 N N . LEU C 3 209 ? 278.083 313.585 296.395 1.00 999.99 209 LEU J N 1
ATOM 5756 C CA . LEU C 3 209 ? 277.058 313.328 295.386 1.00 999.99 209 LEU J CA 1
ATOM 5757 C C . LEU C 3 209 ? 276.156 312.168 295.801 1.00 999.99 209 LEU J C 1
ATOM 5758 O O . LEU C 3 209 ? 274.938 312.220 295.600 1.00 999.99 209 LEU J O 1
ATOM 5763 N N . HIS C 3 210 ? 276.734 311.136 296.416 1.00 999.99 210 HIS J N 1
ATOM 5764 C CA . HIS C 3 210 ? 276.015 309.958 296.877 1.00 999.99 210 HIS J CA 1
ATOM 5765 C C . HIS C 3 210 ? 275.053 310.315 298.003 1.00 999.99 210 HIS J C 1
ATOM 5766 O O . HIS C 3 210 ? 273.922 309.829 298.024 1.00 999.99 210 HIS J O 1
ATOM 5773 N N . ARG C 3 211 ? 275.497 311.123 298.972 1.00 999.99 211 ARG J N 1
ATOM 5774 C CA . ARG C 3 211 ? 274.605 311.516 300.060 1.00 999.99 211 ARG J CA 1
ATOM 5775 C C . ARG C 3 211 ? 273.510 312.472 299.585 1.00 999.99 211 ARG J C 1
ATOM 5776 O O . ARG C 3 211 ? 272.382 312.431 300.096 1.00 999.99 211 ARG J O 1
ATOM 5784 N N . PHE C 3 212 ? 273.798 313.308 298.582 1.00 999.99 212 PHE J N 1
ATOM 5785 C CA . PHE C 3 212 ? 272.724 314.113 297.997 1.00 999.99 212 PHE J CA 1
ATOM 5786 C C . PHE C 3 212 ? 271.735 313.249 297.218 1.00 999.99 212 PHE J C 1
ATOM 5787 O O . PHE C 3 212 ? 270.519 313.497 297.251 1.00 999.99 212 PHE J O 1
ATOM 5795 N N . LEU C 3 213 ? 272.219 312.174 296.596 1.00 999.99 213 LEU J N 1
ATOM 5796 C CA . LEU C 3 213 ? 271.303 311.192 296.036 1.00 999.99 213 LEU J CA 1
ATOM 5797 C C . LEU C 3 213 ? 270.597 310.365 297.101 1.00 999.99 213 LEU J C 1
ATOM 5798 O O . LEU C 3 213 ? 269.487 309.913 296.847 1.00 999.99 213 LEU J O 1
ATOM 5803 N N . GLU C 3 214 ? 271.137 310.261 298.317 1.00 999.99 214 GLU J N 1
ATOM 5804 C CA . GLU C 3 214 ? 270.390 309.645 299.413 1.00 999.99 214 GLU J CA 1
ATOM 5805 C C . GLU C 3 214 ? 269.338 310.574 299.996 1.00 999.99 214 GLU J C 1
ATOM 5806 O O . GLU C 3 214 ? 268.323 310.097 300.522 1.00 999.99 214 GLU J O 1
ATOM 5812 N N . LYS C 3 215 ? 269.536 311.883 299.861 1.00 999.99 215 LYS J N 1
ATOM 5813 C CA . LYS C 3 215 ? 268.453 312.825 300.119 1.00 999.99 215 LYS J CA 1
ATOM 5814 C C . LYS C 3 215 ? 267.361 312.680 299.067 1.00 999.99 215 LYS J C 1
ATOM 5815 O O . LYS C 3 215 ? 266.164 312.715 299.391 1.00 999.99 215 LYS J O 1
ATOM 5821 N N . ARG C 3 216 ? 267.759 312.486 297.801 1.00 999.99 216 ARG J N 1
ATOM 5822 C CA . ARG C 3 216 ? 266.790 312.090 296.776 1.00 999.99 216 ARG J CA 1
ATOM 5823 C C . ARG C 3 216 ? 266.083 310.778 297.125 1.00 999.99 216 ARG J C 1
ATOM 5824 O O . ARG C 3 216 ? 264.878 310.648 296.891 1.00 999.99 216 ARG J O 1
ATOM 5832 N N . LYS C 3 217 ? 266.781 309.833 297.761 1.00 999.99 217 LYS J N 1
ATOM 5833 C CA . LYS C 3 217 ? 266.149 308.560 298.108 1.00 999.99 217 LYS J CA 1
ATOM 5834 C C . LYS C 3 217 ? 265.122 308.728 299.222 1.00 999.99 217 LYS J C 1
ATOM 5835 O O . LYS C 3 217 ? 264.031 308.149 299.153 1.00 999.99 217 LYS J O 1
ATOM 5841 N N . ASP C 3 218 ? 265.471 309.464 300.285 1.00 999.99 218 ASP J N 1
ATOM 5842 C CA . ASP C 3 218 ? 264.519 309.612 301.385 1.00 999.99 218 ASP J CA 1
ATOM 5843 C C . ASP C 3 218 ? 263.298 310.450 300.982 1.00 999.99 218 ASP J C 1
ATOM 5844 O O . ASP C 3 218 ? 262.193 310.199 301.478 1.00 999.99 218 ASP J O 1
ATOM 5849 N N . ARG C 3 219 ? 263.466 311.465 300.111 1.00 999.99 219 ARG J N 1
ATOM 5850 C CA . ARG C 3 219 ? 262.261 312.092 299.550 1.00 999.99 219 ARG J CA 1
ATOM 5851 C C . ARG C 3 219 ? 261.489 311.152 298.618 1.00 999.99 219 ARG J C 1
ATOM 5852 O O . ARG C 3 219 ? 260.270 311.300 298.465 1.00 999.99 219 ARG J O 1
ATOM 5860 N N . VAL C 3 220 ? 262.171 310.194 297.978 1.00 999.99 220 VAL J N 1
ATOM 5861 C CA . VAL C 3 220 ? 261.477 309.216 297.135 1.00 999.99 220 VAL J CA 1
ATOM 5862 C C . VAL C 3 220 ? 260.623 308.238 297.956 1.00 999.99 220 VAL J C 1
ATOM 5863 O O . VAL C 3 220 ? 259.615 307.726 297.443 1.00 999.99 220 VAL J O 1
ATOM 5867 N N . THR C 3 221 ? 260.914 308.063 299.251 1.00 999.99 221 THR J N 1
ATOM 5868 C CA . THR C 3 221 ? 260.134 307.169 300.108 1.00 999.99 221 THR J CA 1
ATOM 5869 C C . THR C 3 221 ? 258.694 307.642 300.290 1.00 999.99 221 THR J C 1
ATOM 5870 O O . THR C 3 221 ? 258.403 308.498 301.132 1.00 999.99 221 THR J O 1
ATOM 5874 N N . SER C 3 222 ? 257.796 307.074 299.486 1.00 999.99 222 SER J N 1
ATOM 5875 C CA . SER C 3 222 ? 256.385 307.430 299.430 1.00 999.99 222 SER J CA 1
ATOM 5876 C C . SER C 3 222 ? 255.538 306.205 299.742 1.00 999.99 222 SER J C 1
ATOM 5877 O O . SER C 3 222 ? 255.967 305.071 299.502 1.00 999.99 222 SER J O 1
ATOM 5880 N N . LYS C 3 223 ? 254.357 306.447 300.328 1.00 999.99 223 LYS J N 1
ATOM 5881 C CA . LYS C 3 223 ? 253.447 305.360 300.690 1.00 999.99 223 LYS J CA 1
ATOM 5882 C C . LYS C 3 223 ? 252.987 304.583 299.459 1.00 999.99 223 LYS J C 1
ATOM 5883 O O . LYS C 3 223 ? 252.97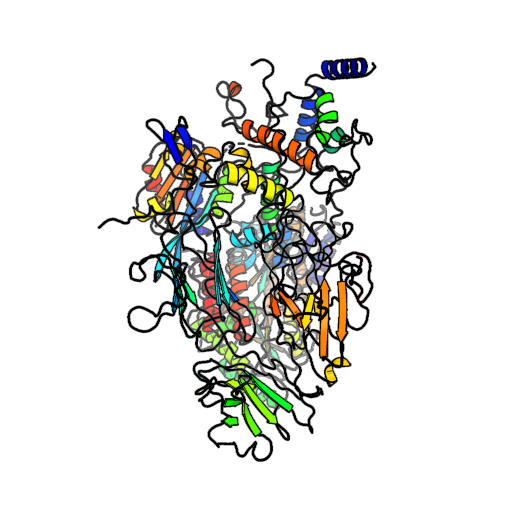9 303.347 299.463 1.00 999.99 223 LYS J O 1
ATOM 5889 N N . ALA C 3 224 ? 252.598 305.290 298.399 1.00 999.99 224 ALA J N 1
ATOM 5890 C CA . ALA C 3 224 ? 252.174 304.668 297.154 1.00 999.99 224 ALA J CA 1
ATOM 5891 C C . ALA C 3 224 ? 252.940 305.311 296.004 1.00 999.99 224 ALA J C 1
ATOM 5892 O O . ALA C 3 224 ? 253.063 306.548 295.958 1.00 999.99 224 ALA J O 1
ATOM 5894 N N . PRO C 3 225 ? 253.504 304.512 295.089 1.00 999.99 225 PRO J N 1
ATOM 5895 C CA . PRO C 3 225 ? 254.247 305.091 293.954 1.00 999.99 225 PRO J CA 1
ATOM 5896 C C . PRO C 3 225 ? 253.397 305.914 292.999 1.00 999.99 225 PRO J C 1
ATOM 5897 O O . PRO C 3 225 ? 253.870 306.938 292.491 1.00 999.99 225 PRO J O 1
ATOM 5901 N N . TYR C 3 226 ? 252.145 305.515 292.759 1.00 999.99 226 TYR J N 1
ATOM 5902 C CA . TYR C 3 226 ? 251.274 306.164 291.778 1.00 999.99 226 TYR J CA 1
ATOM 5903 C C . TYR C 3 226 ? 249.998 306.636 292.482 1.00 999.99 226 TYR J C 1
ATOM 5904 O O . TYR C 3 226 ? 248.977 305.945 292.482 1.00 999.99 226 TYR J O 1
ATOM 5913 N N . GLN C 3 227 ? 250.088 307.815 293.108 1.00 999.99 227 GLN J N 1
ATOM 5914 C CA . GLN C 3 227 ? 248.943 308.409 293.794 1.00 999.99 227 GLN J CA 1
ATOM 5915 C C . GLN C 3 227 ? 247.819 308.758 292.824 1.00 999.99 227 GLN J C 1
ATOM 5916 O O . GLN C 3 227 ? 246.638 308.540 293.125 1.00 999.99 227 GLN J O 1
ATOM 5922 N N . LEU C 3 228 ? 248.171 309.326 291.665 1.00 999.99 228 LEU J N 1
ATOM 5923 C CA . LEU C 3 228 ? 247.170 309.801 290.710 1.00 999.99 228 LEU J CA 1
ATOM 5924 C C . LEU C 3 228 ? 246.386 308.657 290.075 1.00 999.99 228 LEU J C 1
ATOM 5925 O O . LEU C 3 228 ? 245.165 308.752 289.910 1.00 999.99 228 LEU J O 1
ATOM 5930 N N . CYS C 3 229 ? 247.064 307.570 289.713 1.00 999.99 229 CYS J N 1
ATOM 5931 C CA . CYS C 3 229 ? 246.421 306.474 288.996 1.00 999.99 229 CYS J CA 1
ATOM 5932 C C . CYS C 3 229 ? 245.825 305.415 289.915 1.00 999.99 229 CYS J C 1
ATOM 5933 O O . CYS C 3 229 ? 245.209 304.466 289.419 1.00 999.99 229 CYS J O 1
ATOM 5936 N N . ASP C 3 230 ? 246.004 305.546 291.229 1.00 999.99 230 ASP J N 1
ATOM 5937 C CA . ASP C 3 230 ? 245.438 304.571 292.161 1.00 999.99 230 ASP J CA 1
ATOM 5938 C C . ASP C 3 230 ? 243.903 304.537 292.232 1.00 999.99 230 ASP J C 1
ATOM 5939 O O . ASP C 3 230 ? 243.362 303.418 292.285 1.00 999.99 230 ASP J O 1
ATOM 5944 N N . PRO C 3 231 ? 243.147 305.662 292.285 1.00 999.99 231 PRO J N 1
ATOM 5945 C CA . PRO C 3 231 ? 241.675 305.519 292.362 1.00 999.99 231 PRO J CA 1
ATOM 5946 C C . PRO C 3 231 ? 241.014 304.925 291.126 1.00 999.99 231 PRO J C 1
ATOM 5947 O O . PRO C 3 231 ? 239.981 304.256 291.264 1.00 999.99 231 PRO J O 1
ATOM 5951 N N . ALA C 3 232 ? 241.544 305.199 289.926 1.00 999.99 232 ALA J N 1
ATOM 5952 C CA . ALA C 3 232 ? 240.896 304.764 288.687 1.00 999.99 232 ALA J CA 1
ATOM 5953 C C . ALA C 3 232 ? 240.838 303.242 288.570 1.00 999.99 232 ALA J C 1
ATOM 5954 O O . ALA C 3 232 ? 239.750 302.663 288.474 1.00 999.99 232 ALA J O 1
ATOM 5956 N N . LYS C 3 233 ? 241.991 302.576 288.651 1.00 999.99 233 LYS J N 1
ATOM 5957 C CA . LYS C 3 233 ? 242.080 301.119 288.517 1.00 999.99 233 LYS J CA 1
ATOM 5958 C C . LYS C 3 233 ? 243.327 300.650 289.245 1.00 999.99 233 LYS J C 1
ATOM 5959 O O . LYS C 3 233 ? 244.439 301.052 288.888 1.00 999.99 233 LYS J O 1
ATOM 5965 N N . ALA C 3 234 ? 243.145 299.806 290.258 1.00 999.99 234 ALA J N 1
ATOM 5966 C CA . ALA C 3 234 ? 244.243 299.224 291.021 1.00 999.99 234 ALA J CA 1
ATOM 5967 C C . ALA C 3 234 ? 244.239 297.716 290.809 1.00 999.99 234 ALA J C 1
ATOM 5968 O O . ALA C 3 234 ? 243.233 297.050 291.081 1.00 999.99 234 ALA J O 1
ATOM 5970 N N . SER C 3 235 ? 245.361 297.181 290.336 1.00 999.99 235 SER J N 1
ATOM 5971 C CA . SER C 3 235 ? 245.477 295.754 290.066 1.00 999.99 235 SER J CA 1
ATOM 5972 C C . SER C 3 235 ? 246.940 295.350 290.165 1.00 999.99 235 SER J C 1
ATOM 5973 O O . SER C 3 235 ? 247.840 296.193 290.143 1.00 999.99 235 SER J O 1
ATOM 5976 N N . SER C 3 236 ? 247.164 294.042 290.271 1.00 999.99 236 SER J N 1
ATOM 5977 C CA . SER C 3 236 ? 248.501 293.468 290.357 1.00 999.99 236 SER J CA 1
ATOM 5978 C C . SER C 3 236 ? 248.795 292.738 289.054 1.00 999.99 236 SER J C 1
ATOM 5979 O O . SER C 3 236 ? 248.065 291.816 288.678 1.00 999.99 236 SER J O 1
ATOM 5982 N N . ASN C 3 237 ? 249.859 293.153 288.376 1.00 999.99 237 ASN J N 1
ATOM 5983 C CA . ASN C 3 237 ? 250.252 292.588 287.095 1.00 999.99 237 ASN J CA 1
ATOM 5984 C C . ASN C 3 237 ? 251.770 292.639 287.030 1.00 999.99 237 ASN J C 1
ATOM 5985 O O . ASN C 3 237 ? 252.377 293.608 287.502 1.00 999.99 237 ASN J O 1
ATOM 5990 N N . PRO C 3 238 ? 252.421 291.624 286.438 1.00 999.99 238 PRO J N 1
ATOM 5991 C CA . PRO C 3 238 ? 253.883 291.769 286.259 1.00 999.99 238 PRO J CA 1
ATOM 5992 C C . PRO C 3 238 ? 254.229 292.539 284.990 1.00 999.99 238 PRO J C 1
ATOM 5993 O O . PRO C 3 238 ? 254.808 292.027 284.021 1.00 999.99 238 PRO J O 1
ATOM 5997 N N . GLN C 3 239 ? 253.857 293.816 285.007 1.00 999.99 239 GLN J N 1
ATOM 5998 C CA . GLN C 3 239 ? 254.076 294.751 283.917 1.00 999.99 239 GLN J CA 1
ATOM 5999 C C . GLN C 3 239 ? 254.100 296.140 284.540 1.00 999.99 239 GLN J C 1
ATOM 6000 O O . GLN C 3 239 ? 253.517 296.365 285.604 1.00 999.99 239 GLN J O 1
ATOM 6006 N N . THR C 3 240 ? 254.781 297.076 283.883 1.00 999.99 240 THR J N 1
ATOM 6007 C CA . THR C 3 240 ? 254.878 298.444 284.372 1.00 999.99 240 THR J CA 1
ATOM 6008 C C . THR C 3 240 ? 254.336 299.409 283.328 1.00 999.99 240 THR J C 1
ATOM 6009 O O . THR C 3 240 ? 254.780 299.397 282.174 1.00 999.99 240 THR J O 1
ATOM 6013 N N . THR C 3 241 ? 253.361 300.227 283.737 1.00 999.99 241 THR J N 1
ATOM 6014 C CA . THR C 3 241 ? 252.855 301.276 282.859 1.00 999.99 241 THR J CA 1
ATOM 6015 C C . THR C 3 241 ? 253.926 302.334 282.603 1.00 999.99 241 THR J C 1
ATOM 6016 O O . THR C 3 241 ? 254.000 302.900 281.506 1.00 999.99 241 THR J O 1
ATOM 6020 N N . GLY C 3 242 ? 254.762 302.617 283.601 1.00 999.99 242 GLY J N 1
ATOM 6021 C CA . GLY C 3 242 ? 255.886 303.507 283.412 1.00 999.99 242 GLY J CA 1
ATOM 6022 C C . GLY C 3 242 ? 257.173 302.743 283.636 1.00 999.99 242 GLY J C 1
ATOM 6023 O O . GLY C 3 242 ? 257.351 302.106 284.679 1.00 999.99 242 GLY J O 1
ATOM 6024 N N . ASN C 3 243 ? 258.074 302.800 282.652 1.00 999.99 243 ASN J N 1
ATOM 6025 C CA . ASN C 3 243 ? 259.306 302.017 282.706 1.00 999.99 243 ASN J CA 1
ATOM 6026 C C . ASN C 3 243 ? 260.246 302.514 283.807 1.00 999.99 243 ASN J C 1
ATOM 6027 O O . ASN C 3 243 ? 260.938 301.710 284.443 1.00 999.99 243 ASN J O 1
ATOM 6032 N N . MET C 3 244 ? 260.313 303.838 284.015 1.00 999.99 244 MET J N 1
ATOM 6033 C CA . MET C 3 244 ? 261.114 304.396 285.107 1.00 999.99 244 MET J CA 1
ATOM 6034 C C . MET C 3 244 ? 260.599 303.937 286.466 1.00 999.99 244 MET J C 1
ATOM 6035 O O . MET C 3 244 ? 261.392 303.590 287.351 1.00 999.99 244 MET J O 1
ATOM 6040 N N . SER C 3 245 ? 259.269 303.962 286.645 1.00 999.99 245 SER J N 1
ATOM 6041 C CA . SER C 3 245 ? 258.523 303.578 287.847 1.00 999.99 245 SER J CA 1
ATOM 6042 C C . SER C 3 245 ? 258.786 304.513 289.028 1.00 999.99 245 SER J C 1
ATOM 6043 O O . SER C 3 245 ? 258.511 304.151 290.176 1.00 999.99 245 SER J O 1
ATOM 6046 N N . TRP C 3 246 ? 259.314 305.711 288.771 1.00 999.99 246 TRP J N 1
ATOM 6047 C CA . TRP C 3 246 ? 259.459 306.743 289.794 1.00 999.99 246 TRP J CA 1
ATOM 6048 C C . TRP C 3 246 ? 259.519 308.103 289.113 1.00 999.99 246 TRP J C 1
ATOM 6049 O O . TRP C 3 246 ? 259.687 308.202 287.895 1.00 999.99 246 TRP J O 1
ATOM 6060 N N . LEU C 3 247 ? 259.350 309.154 289.915 1.00 999.99 247 LEU J N 1
ATOM 6061 C CA . LEU C 3 247 ? 259.411 310.523 289.427 1.00 999.99 247 LEU J CA 1
ATOM 6062 C C . LEU C 3 247 ? 260.414 311.314 290.257 1.00 999.99 247 LEU J C 1
ATOM 6063 O O . LEU C 3 247 ? 260.689 310.994 291.416 1.00 999.99 247 LEU J O 1
ATOM 6068 N N . GLY C 3 248 ? 260.956 312.357 289.646 1.00 999.99 248 GLY J N 1
ATOM 6069 C CA . GLY C 3 248 ? 261.949 313.220 290.264 1.00 999.99 248 GLY J CA 1
ATOM 6070 C C . GLY C 3 248 ? 261.351 314.523 290.748 1.00 999.99 248 GLY J C 1
ATOM 6071 O O . GLY C 3 248 ? 260.234 314.556 291.277 1.00 999.99 248 GLY J O 1
ATOM 6072 N N . LEU C 3 249 ? 262.121 315.600 290.592 1.00 999.99 249 LEU J N 1
ATOM 6073 C CA . LEU C 3 249 ? 261.671 316.930 290.984 1.00 999.99 249 LEU J CA 1
ATOM 6074 C C . LEU C 3 249 ? 260.491 317.383 290.130 1.00 999.99 249 LEU J C 1
ATOM 6075 O O . LEU C 3 249 ? 260.415 317.079 288.936 1.00 999.99 249 LEU J O 1
ATOM 6080 N N . ALA C 3 250 ? 259.553 318.081 290.772 1.00 999.99 250 ALA J N 1
ATOM 6081 C CA . ALA C 3 250 ? 258.360 318.588 290.103 1.00 999.99 250 ALA J CA 1
ATOM 6082 C C . ALA C 3 250 ? 258.717 319.609 289.030 1.00 999.99 250 ALA J C 1
ATOM 6083 O O . ALA C 3 250 ? 259.557 320.488 289.247 1.00 999.99 250 ALA J O 1
ATOM 6085 N N . ALA C 3 251 ? 258.086 319.470 287.859 1.00 999.99 251 ALA J N 1
ATOM 6086 C CA . ALA C 3 251 ? 258.373 320.367 286.742 1.00 999.99 251 ALA J CA 1
ATOM 6087 C C . ALA C 3 251 ? 257.880 321.784 287.016 1.00 999.99 251 ALA J C 1
ATOM 6088 O O . ALA C 3 251 ? 258.666 322.738 286.999 1.00 999.99 251 ALA J O 1
ATOM 6090 N N . GLU C 3 252 ? 256.580 321.944 287.283 1.00 999.99 252 GLU J N 1
ATOM 6091 C CA . GLU C 3 252 ? 255.997 323.259 287.550 1.00 999.99 252 GLU J CA 1
ATOM 6092 C C . GLU C 3 252 ? 254.928 323.183 288.642 1.00 999.99 252 GLU J C 1
ATOM 6093 O O . GLU C 3 252 ? 253.962 323.942 288.653 1.00 999.99 252 GLU J O 1
ATOM 6099 N N . ILE C 3 253 ? 255.101 322.275 289.600 1.00 999.99 253 ILE J N 1
ATOM 6100 C CA . ILE C 3 253 ? 254.155 322.166 290.713 1.00 999.99 253 ILE J CA 1
ATOM 6101 C C . ILE C 3 253 ? 254.923 321.977 292.020 1.00 999.99 253 ILE J C 1
ATOM 6102 O O . ILE C 3 253 ? 256.134 322.196 292.082 1.00 999.99 253 ILE J O 1
ATOM 6107 N N . MET D 4 1 ? 279.143 330.808 361.241 1.00 999.99 1 MET N N 1
ATOM 6108 C CA . MET D 4 1 ? 278.002 331.659 360.921 1.00 999.99 1 MET N CA 1
ATOM 6109 C C . MET D 4 1 ? 278.180 332.335 359.564 1.00 999.99 1 MET N C 1
ATOM 6110 O O . MET D 4 1 ? 277.406 332.100 358.636 1.00 999.99 1 MET N O 1
ATOM 6115 N N . ASP D 4 2 ? 279.205 333.179 359.459 1.00 999.99 2 ASP N N 1
ATOM 6116 C CA . ASP D 4 2 ? 279.517 333.896 358.233 1.00 999.99 2 ASP N CA 1
ATOM 6117 C C . ASP D 4 2 ? 281.017 333.806 357.977 1.00 999.99 2 ASP N C 1
ATOM 6118 O O . ASP D 4 2 ? 281.812 333.614 358.901 1.00 999.99 2 ASP N O 1
ATOM 6123 N N . ASP D 4 3 ? 281.402 333.937 356.709 1.00 999.99 3 ASP N N 1
ATOM 6124 C CA . ASP D 4 3 ? 282.800 333.888 356.305 1.00 999.99 3 ASP N CA 1
ATOM 6125 C C . ASP D 4 3 ? 283.180 335.256 355.754 1.00 999.99 3 ASP N C 1
ATOM 6126 O O . ASP D 4 3 ? 282.442 335.824 354.941 1.00 999.99 3 ASP N O 1
ATOM 6131 N N . ASP D 4 4 ? 284.312 335.788 356.228 1.00 999.99 4 ASP N N 1
ATOM 6132 C CA . ASP D 4 4 ? 284.747 337.137 355.862 1.00 999.99 4 ASP N CA 1
ATOM 6133 C C . ASP D 4 4 ? 285.048 337.269 354.373 1.00 999.99 4 ASP N C 1
ATOM 6134 O O . ASP D 4 4 ? 284.736 338.296 353.759 1.00 999.99 4 ASP N O 1
ATOM 6139 N N . ASN D 4 5 ? 285.640 336.243 353.771 1.00 999.99 5 ASN N N 1
ATOM 6140 C CA . ASN D 4 5 ? 286.056 336.279 352.376 1.00 999.99 5 ASN N CA 1
ATOM 6141 C C . ASN D 4 5 ? 285.082 335.462 351.542 1.00 999.99 5 ASN N C 1
ATOM 6142 O O . ASN D 4 5 ? 284.697 334.359 351.938 1.00 999.99 5 ASN N O 1
ATOM 6147 N N . GLY D 4 6 ? 284.661 336.025 350.408 1.00 999.99 6 GLY N N 1
ATOM 6148 C CA . GLY D 4 6 ? 283.705 335.349 349.557 1.00 999.99 6 GLY N CA 1
ATOM 6149 C C . GLY D 4 6 ? 284.282 334.102 348.917 1.00 999.99 6 GLY N C 1
ATOM 6150 O O . GLY D 4 6 ? 285.492 333.964 348.724 1.00 999.99 6 GLY N O 1
ATOM 6151 N N . LEU D 4 7 ? 283.383 333.170 348.603 1.00 999.99 7 LEU N N 1
ATOM 6152 C CA . LEU D 4 7 ? 283.784 331.877 348.068 1.00 999.99 7 LEU N CA 1
ATOM 6153 C C . LEU D 4 7 ? 284.317 332.011 346.644 1.00 999.99 7 LEU N C 1
ATOM 6154 O O . LEU D 4 7 ? 283.764 332.734 345.810 1.00 999.99 7 LEU N O 1
ATOM 6159 N N . GLU D 4 8 ? 285.418 331.308 346.385 1.00 999.99 8 GLU N N 1
ATOM 6160 C CA . GLU D 4 8 ? 286.087 331.282 345.085 1.00 999.99 8 GLU N CA 1
ATOM 6161 C C . GLU D 4 8 ? 285.404 330.287 344.154 1.00 999.99 8 GLU N C 1
ATOM 6162 O O . GLU D 4 8 ? 285.910 329.185 343.938 1.00 999.99 8 GLU N O 1
ATOM 6168 N N . LEU D 4 9 ? 284.246 330.658 343.605 1.00 999.99 9 LEU N N 1
ATOM 6169 C CA . LEU D 4 9 ? 283.526 329.794 342.671 1.00 999.99 9 LEU N CA 1
ATOM 6170 C C . LEU D 4 9 ? 282.813 330.596 341.580 1.00 999.99 9 LEU N C 1
ATOM 6171 O O . LEU D 4 9 ? 282.386 330.035 340.564 1.00 999.99 9 LEU N O 1
ATOM 6176 N N . SER D 4 10 ? 282.693 331.910 341.779 1.00 999.99 10 SER N N 1
ATOM 6177 C CA . SER D 4 10 ? 281.821 332.795 341.007 1.00 999.99 10 SER N CA 1
ATOM 6178 C C . SER D 4 10 ? 282.366 333.179 339.626 1.00 999.99 10 SER N C 1
ATOM 6179 O O . SER D 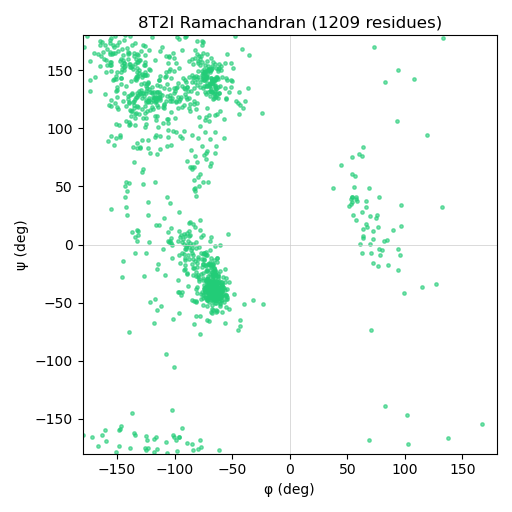4 10 ? 281.827 334.118 339.028 1.00 999.99 10 SER N O 1
ATOM 6182 N N . LEU D 4 11 ? 283.418 332.521 339.125 1.00 999.99 11 LEU N N 1
ATOM 6183 C CA . LEU D 4 11 ? 283.970 332.872 337.815 1.00 999.99 11 LEU N CA 1
ATOM 6184 C C . LEU D 4 11 ? 282.990 332.582 336.683 1.00 999.99 11 LEU N C 1
ATOM 6185 O O . LEU D 4 11 ? 282.800 333.425 335.796 1.00 999.99 11 LEU N O 1
ATOM 6190 N N . GLY D 4 12 ? 282.370 331.395 336.707 1.00 999.99 12 GLY N N 1
ATOM 6191 C CA . GLY D 4 12 ? 281.791 330.813 335.503 1.00 999.99 12 GLY N CA 1
ATOM 6192 C C . GLY D 4 12 ? 280.646 331.625 334.928 1.00 999.99 12 GLY N C 1
ATOM 6193 O O . GLY D 4 12 ? 279.960 332.366 335.637 1.00 999.99 12 GLY N O 1
ATOM 6194 N N . LEU D 4 13 ? 280.484 331.505 333.608 1.00 999.99 13 LEU N N 1
ATOM 6195 C CA . LEU D 4 13 ? 279.516 332.296 332.855 1.00 999.99 13 LEU N CA 1
ATOM 6196 C C . LEU D 4 13 ? 278.088 332.003 333.298 1.00 999.99 13 LEU N C 1
ATOM 6197 O O . LEU D 4 13 ? 277.671 330.844 333.379 1.00 999.99 13 LEU N O 1
ATOM 6202 N N . SER D 4 14 ? 277.342 333.066 333.581 1.00 999.99 14 SER N N 1
ATOM 6203 C CA . SER D 4 14 ? 275.975 332.955 334.067 1.00 999.99 14 SER N CA 1
ATOM 6204 C C . SER D 4 14 ? 275.082 333.824 333.198 1.00 999.99 14 SER N C 1
ATOM 6205 O O . SER D 4 14 ? 275.497 334.882 332.725 1.00 999.99 14 SER N O 1
ATOM 6208 N N . CYS D 4 15 ? 273.842 333.389 333.009 1.00 999.99 15 CYS N N 1
ATOM 6209 C CA . CYS D 4 15 ? 272.980 333.961 331.977 1.00 999.99 15 CYS N CA 1
ATOM 6210 C C . CYS D 4 15 ? 271.683 334.431 332.624 1.00 999.99 15 CYS N C 1
ATOM 6211 O O . CYS D 4 15 ? 270.809 333.622 332.948 1.00 999.99 15 CYS N O 1
ATOM 6214 N N . GLY D 4 16 ? 271.572 335.746 332.807 1.00 999.99 16 GLY N N 1
ATOM 6215 C CA . GLY D 4 16 ? 270.394 336.330 333.422 1.00 999.99 16 GLY N CA 1
ATOM 6216 C C . GLY D 4 16 ? 269.379 336.683 332.355 1.00 999.99 16 GLY N C 1
ATOM 6217 O O . GLY D 4 16 ? 269.711 337.334 331.363 1.00 999.99 16 GLY N O 1
ATOM 6218 N N . GLY D 4 17 ? 268.140 336.242 332.559 1.00 999.99 17 GLY N N 1
ATOM 6219 C CA . GLY D 4 17 ? 267.191 336.225 331.461 1.00 999.99 17 GLY N CA 1
ATOM 6220 C C . GLY D 4 17 ? 265.761 336.163 331.944 1.00 999.99 17 GLY N C 1
ATOM 6221 O O . GLY D 4 17 ? 265.481 335.977 333.130 1.00 999.99 17 GLY N O 1
ATOM 6222 N N . SER D 4 18 ? 264.852 336.322 330.987 1.00 999.99 18 SER N N 1
ATOM 6223 C CA . SER D 4 18 ? 263.424 336.238 331.237 1.00 999.99 18 SER N CA 1
ATOM 6224 C C . SER D 4 18 ? 262.994 334.780 331.397 1.00 999.99 18 SER N C 1
ATOM 6225 O O . SER D 4 18 ? 263.789 333.851 331.226 1.00 999.99 18 SER N O 1
ATOM 6228 N N . THR D 4 19 ? 261.730 334.614 331.809 1.00 999.99 19 THR N N 1
ATOM 6229 C CA . THR D 4 19 ? 261.035 333.349 332.059 1.00 999.99 19 THR N CA 1
ATOM 6230 C C . THR D 4 19 ? 261.291 332.289 330.994 1.00 999.99 19 THR N C 1
ATOM 6231 O O . THR D 4 19 ? 260.980 332.484 329.814 1.00 999.99 19 THR N O 1
ATOM 6235 N N . GLY D 4 20 ? 261.857 331.162 331.419 1.00 999.99 20 GLY N N 1
ATOM 6236 C CA . GLY D 4 20 ? 262.122 330.041 330.540 1.00 999.99 20 GLY N CA 1
ATOM 6237 C C . GLY D 4 20 ? 263.515 330.056 329.947 1.00 999.99 20 GLY N C 1
ATOM 6238 O O . GLY D 4 20 ? 263.819 330.858 329.059 1.00 999.99 20 GLY N O 1
ATOM 6239 N N . LYS D 4 21 ? 264.374 329.160 330.441 1.00 999.99 21 LYS N N 1
ATOM 6240 C CA . LYS D 4 21 ? 265.756 329.085 329.980 1.00 999.99 21 LYS N CA 1
ATOM 6241 C C . LYS D 4 21 ? 265.868 328.440 328.599 1.00 999.99 21 LYS N C 1
ATOM 6242 O O . LYS D 4 21 ? 266.882 328.624 327.916 1.00 999.99 21 LYS N O 1
ATOM 6248 N N . ALA D 4 22 ? 264.827 327.735 328.148 1.00 999.99 22 ALA N N 1
ATOM 6249 C CA . ALA D 4 22 ? 264.842 327.089 326.841 1.00 999.99 22 ALA N CA 1
ATOM 6250 C C . ALA D 4 22 ? 264.684 328.055 325.671 1.00 999.99 22 ALA N C 1
ATOM 6251 O O . ALA D 4 22 ? 264.818 327.625 324.520 1.00 999.99 22 ALA N O 1
ATOM 6253 N N . LYS D 4 23 ? 264.405 329.332 325.921 1.00 999.99 23 LYS N N 1
ATOM 6254 C CA . LYS D 4 23 ? 264.386 330.351 324.876 1.00 999.99 23 LYS N CA 1
ATOM 6255 C C . LYS D 4 23 ? 265.451 331.396 325.197 1.00 999.99 23 LYS N C 1
ATOM 6256 O O . LYS D 4 23 ? 265.504 331.919 326.316 1.00 999.99 23 LYS N O 1
ATOM 6262 N N . GLY D 4 24 ? 266.336 331.651 324.233 1.00 999.99 24 GLY N N 1
ATOM 6263 C CA . GLY D 4 24 ? 267.644 332.215 324.517 1.00 999.99 24 GLY N CA 1
ATOM 6264 C C . GLY D 4 24 ? 267.734 333.706 324.790 1.00 999.99 24 GLY N C 1
ATOM 6265 O O . GLY D 4 24 ? 268.816 334.287 324.663 1.00 999.99 24 GLY N O 1
ATOM 6266 N N . ASN D 4 25 ? 266.625 334.341 325.173 1.00 999.99 25 ASN N N 1
ATOM 6267 C CA . ASN D 4 25 ? 266.645 335.746 325.569 1.00 999.99 25 ASN N CA 1
ATOM 6268 C C . ASN D 4 25 ? 267.309 335.931 326.930 1.00 999.99 25 ASN N C 1
ATOM 6269 O O . ASN D 4 25 ? 266.626 336.186 327.927 1.00 999.99 25 ASN N O 1
ATOM 6274 N N . ASN D 4 26 ? 268.635 335.803 326.985 1.00 999.99 26 ASN N N 1
ATOM 6275 C CA . ASN D 4 26 ? 269.369 335.977 328.229 1.00 999.99 26 ASN N CA 1
ATOM 6276 C C . ASN D 4 26 ? 270.734 336.593 327.947 1.00 999.99 26 ASN N C 1
ATOM 6277 O O . ASN D 4 26 ? 271.315 336.396 326.876 1.00 999.99 26 ASN N O 1
ATOM 6282 N N . ASN D 4 27 ? 271.221 337.371 328.908 1.00 999.99 27 ASN N N 1
ATOM 6283 C CA . ASN D 4 27 ? 272.525 338.013 328.813 1.00 999.99 27 ASN N CA 1
ATOM 6284 C C . ASN D 4 27 ? 273.541 337.184 329.587 1.00 999.99 27 ASN N C 1
ATOM 6285 O O . ASN D 4 27 ? 273.355 336.922 330.782 1.00 999.99 27 ASN N O 1
ATOM 6290 N N . ASN D 4 28 ? 274.592 336.754 328.894 1.00 999.99 28 ASN N N 1
ATOM 6291 C CA . ASN D 4 28 ? 275.741 336.145 329.547 1.00 999.99 28 ASN N CA 1
ATOM 6292 C C . ASN D 4 28 ? 276.589 337.181 330.285 1.00 999.99 28 ASN N C 1
ATOM 6293 O O . ASN D 4 28 ? 276.690 338.343 329.884 1.00 999.99 28 ASN N O 1
ATOM 6298 N N . ASN D 4 29 ? 277.197 336.736 331.385 1.00 999.99 29 ASN N N 1
ATOM 6299 C CA . ASN D 4 29 ? 278.141 337.532 332.155 1.00 999.99 29 ASN N CA 1
ATOM 6300 C C . ASN D 4 29 ? 279.208 336.617 332.738 1.00 999.99 29 ASN N C 1
ATOM 6301 O O . ASN D 4 29 ? 279.012 335.404 332.879 1.00 999.99 29 ASN N O 1
ATOM 6306 N N . ALA D 4 30 ? 280.337 337.230 333.094 1.00 999.99 30 ALA N N 1
ATOM 6307 C CA . ALA D 4 30 ? 281.518 336.533 333.589 1.00 999.99 30 ALA N CA 1
ATOM 6308 C C . ALA D 4 30 ? 282.035 337.287 334.805 1.00 999.99 30 ALA N C 1
ATOM 6309 O O . ALA D 4 30 ? 282.289 338.493 334.725 1.00 999.99 30 ALA N O 1
ATOM 6311 N N . GLY D 4 31 ? 282.182 336.585 335.925 1.00 999.99 31 GLY N N 1
ATOM 6312 C CA . GLY D 4 31 ? 282.234 337.237 337.219 1.00 999.99 31 GLY N CA 1
ATOM 6313 C C . GLY D 4 31 ? 283.634 337.545 337.706 1.00 999.99 31 GLY N C 1
ATOM 6314 O O . GLY D 4 31 ? 283.796 338.183 338.753 1.00 999.99 31 GLY N O 1
ATOM 6315 N N . SER D 4 32 ? 284.647 337.049 336.982 1.00 999.99 32 SER N N 1
ATOM 6316 C CA . SER D 4 32 ? 286.051 337.455 337.096 1.00 999.99 32 SER N CA 1
ATOM 6317 C C . SER D 4 32 ? 286.712 337.171 338.446 1.00 999.99 32 SER N C 1
ATOM 6318 O O . SER D 4 32 ? 287.865 337.559 338.657 1.00 999.99 32 SER N O 1
ATOM 6321 N N . SER D 4 33 ? 286.016 336.488 339.360 1.00 999.99 33 SER N N 1
ATOM 6322 C CA . SER D 4 33 ? 286.538 336.302 340.709 1.00 999.99 33 SER N CA 1
ATOM 6323 C C . SER D 4 33 ? 287.600 335.214 340.808 1.00 999.99 33 SER N C 1
ATOM 6324 O O . SER D 4 33 ? 288.791 335.548 340.847 1.00 999.99 33 SER N O 1
ATOM 6327 N N . SER D 4 34 ? 287.207 333.934 340.800 1.00 999.99 34 SER N N 1
ATOM 6328 C CA . SER D 4 34 ? 288.146 332.818 340.919 1.00 999.99 34 SER N CA 1
ATOM 6329 C C . SER D 4 34 ? 287.509 331.481 340.550 1.00 999.99 34 SER N C 1
ATOM 6330 O O . SER D 4 34 ? 286.282 331.351 340.528 1.00 999.99 34 SER N O 1
ATOM 6333 N N . GLU D 4 35 ? 288.352 330.473 340.315 1.00 999.99 35 GLU N N 1
ATOM 6334 C CA . GLU D 4 35 ? 288.065 329.329 339.456 1.00 999.99 35 GLU N CA 1
ATOM 6335 C C . GLU D 4 35 ? 287.143 328.320 340.135 1.00 999.99 35 GLU N C 1
ATOM 6336 O O . GLU D 4 35 ? 286.690 328.559 341.259 1.00 999.99 35 GLU N O 1
ATOM 6342 N N . ASN D 4 36 ? 286.904 327.167 339.492 1.00 999.99 36 ASN N N 1
ATOM 6343 C CA . ASN D 4 36 ? 286.114 326.087 340.091 1.00 999.99 36 ASN N CA 1
ATOM 6344 C C . ASN D 4 36 ? 286.347 324.714 339.458 1.00 999.99 36 ASN N C 1
ATOM 6345 O O . ASN D 4 36 ? 286.814 324.611 338.317 1.00 999.99 36 ASN N O 1
ATOM 6350 N N . TYR D 4 37 ? 286.017 323.661 340.214 1.00 999.99 37 TYR N N 1
ATOM 6351 C CA . TYR D 4 37 ? 286.074 322.266 339.778 1.00 999.99 37 TYR N CA 1
ATOM 6352 C C . TYR D 4 37 ? 285.236 321.411 340.732 1.00 999.99 37 TYR N C 1
ATOM 6353 O O . TYR D 4 37 ? 284.320 321.948 341.353 1.00 999.99 37 TYR N O 1
ATOM 6362 N N . ARG D 4 38 ? 285.414 320.081 340.724 1.00 999.99 38 ARG N N 1
ATOM 6363 C CA . ARG D 4 38 ? 284.978 319.177 341.802 1.00 999.99 38 ARG N CA 1
ATOM 6364 C C . ARG D 4 38 ? 285.749 317.863 341.699 1.00 999.99 38 ARG N C 1
ATOM 6365 O O . ARG D 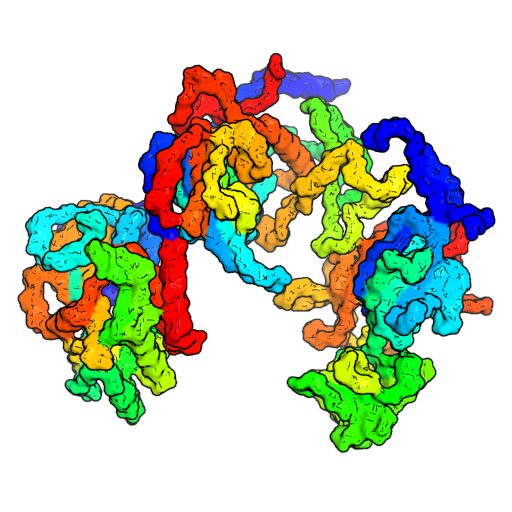4 38 ? 286.856 317.849 341.161 1.00 999.99 38 ARG N O 1
ATOM 6373 N N . ALA D 4 39 ? 285.247 316.776 342.285 1.00 999.99 39 ALA N N 1
ATOM 6374 C CA . ALA D 4 39 ? 285.973 315.517 342.196 1.00 999.99 39 ALA N CA 1
ATOM 6375 C C . ALA D 4 39 ? 285.018 314.358 341.941 1.00 999.99 39 ALA N C 1
ATOM 6376 O O . ALA D 4 39 ? 284.341 313.891 342.858 1.00 999.99 39 ALA N O 1
ATOM 6378 N N . GLU D 4 40 ? 285.004 313.883 340.690 1.00 999.99 40 GLU N N 1
ATOM 6379 C CA . GLU D 4 40 ? 284.238 312.719 340.241 1.00 999.99 40 GLU N CA 1
ATOM 6380 C C . GLU D 4 40 ? 284.934 312.070 339.053 1.00 999.99 40 GLU N C 1
ATOM 6381 O O . GLU D 4 40 ? 285.121 312.714 338.017 1.00 999.99 40 GLU N O 1
ATOM 6387 N N . GLY D 4 41 ? 285.295 310.795 339.174 1.00 999.99 41 GLY N N 1
ATOM 6388 C CA . GLY D 4 41 ? 286.002 310.124 338.099 1.00 999.99 41 GLY N CA 1
ATOM 6389 C C . GLY D 4 41 ? 287.462 309.856 338.396 1.00 999.99 41 GLY N C 1
ATOM 6390 O O . GLY D 4 41 ? 288.133 310.674 339.032 1.00 999.99 41 GLY N O 1
ATOM 6391 N N . GLY D 4 42 ? 287.964 308.708 337.952 1.00 999.99 42 GLY N N 1
ATOM 6392 C CA . GLY D 4 42 ? 289.340 308.337 338.238 1.00 999.99 42 GLY N CA 1
ATOM 6393 C C . GLY D 4 42 ? 289.695 307.011 337.597 1.00 999.99 42 GLY N C 1
ATOM 6394 O O . GLY D 4 42 ? 288.837 306.291 337.077 1.00 999.99 42 GLY N O 1
ATOM 6395 N N . ASP D 4 43 ? 290.998 306.705 337.642 1.00 999.99 43 ASP N N 1
ATOM 6396 C CA . ASP D 4 43 ? 291.591 305.594 336.898 1.00 999.99 43 ASP N CA 1
ATOM 6397 C C . ASP D 4 43 ? 291.237 304.213 337.447 1.00 999.99 43 ASP N C 1
ATOM 6398 O O . ASP D 4 43 ? 291.641 303.219 336.829 1.00 999.99 43 ASP N O 1
ATOM 6403 N N . ARG D 4 44 ? 290.601 304.143 338.628 1.00 999.99 44 ARG N N 1
ATOM 6404 C CA . ARG D 4 44 ? 290.057 302.967 339.321 1.00 999.99 44 ARG N CA 1
ATOM 6405 C C . ARG D 4 44 ? 291.111 302.031 339.917 1.00 999.99 44 ARG N C 1
ATOM 6406 O O . ARG D 4 44 ? 290.778 301.225 340.794 1.00 999.99 44 ARG N O 1
ATOM 6414 N N . SER D 4 45 ? 292.372 302.161 339.490 1.00 999.99 45 SER N N 1
ATOM 6415 C CA . SER D 4 45 ? 293.525 301.428 340.007 1.00 999.99 45 SER N CA 1
ATOM 6416 C C . SER D 4 45 ? 294.778 301.993 339.357 1.00 999.99 45 SER N C 1
ATOM 6417 O O . SER D 4 45 ? 294.758 302.338 338.173 1.00 999.99 45 SER N O 1
ATOM 6420 N N . ALA D 4 46 ? 295.859 302.101 340.124 1.00 999.99 46 ALA N N 1
ATOM 6421 C CA . ALA D 4 46 ? 297.149 302.481 339.563 1.00 999.99 46 ALA N CA 1
ATOM 6422 C C . ALA D 4 46 ? 298.225 301.545 340.086 1.00 999.99 46 ALA N C 1
ATOM 6423 O O . ALA D 4 46 ? 298.372 301.383 341.301 1.00 999.99 46 ALA N O 1
ATOM 6425 N N . LYS D 4 47 ? 298.982 300.948 339.171 1.00 999.99 47 LYS N N 1
ATOM 6426 C CA . LYS D 4 47 ? 300.130 300.121 339.511 1.00 999.99 47 LYS N CA 1
ATOM 6427 C C . LYS D 4 47 ? 301.376 300.942 339.231 1.00 999.99 47 LYS N C 1
ATOM 6428 O O . LYS D 4 47 ? 301.552 301.451 338.119 1.00 999.99 47 LYS N O 1
ATOM 6434 N N . VAL D 4 48 ? 302.236 301.068 340.232 1.00 999.99 48 VAL N N 1
ATOM 6435 C CA . VAL D 4 48 ? 303.437 301.874 340.139 1.00 999.99 48 VAL N CA 1
ATOM 6436 C C . VAL D 4 48 ? 304.565 301.072 340.780 1.00 999.99 48 VAL N C 1
ATOM 6437 O O . VAL D 4 48 ? 304.335 300.019 341.379 1.00 999.99 48 VAL N O 1
ATOM 6441 N N . ILE D 4 49 ? 305.795 301.566 340.651 1.00 999.99 49 ILE N N 1
ATOM 6442 C CA . ILE D 4 49 ? 306.971 300.864 341.149 1.00 999.99 49 ILE N CA 1
ATOM 6443 C C . ILE D 4 49 ? 307.710 301.818 342.080 1.00 999.99 49 ILE N C 1
ATOM 6444 O O . ILE D 4 49 ? 307.237 302.932 342.335 1.00 999.99 49 ILE N O 1
ATOM 6449 N N . ASP D 4 50 ? 308.863 301.404 342.600 1.00 999.99 50 ASP N N 1
ATOM 6450 C CA . ASP D 4 50 ? 309.666 302.304 343.415 1.00 999.99 50 ASP N CA 1
ATOM 6451 C C . ASP D 4 50 ? 310.433 303.226 342.477 1.00 999.99 50 ASP N C 1
ATOM 6452 O O . ASP D 4 50 ? 310.605 302.926 341.291 1.00 999.99 50 ASP N O 1
ATOM 6457 N N . ASP D 4 51 ? 310.817 304.397 343.016 1.00 999.99 51 ASP N N 1
ATOM 6458 C CA . ASP D 4 51 ? 311.638 305.451 342.406 1.00 999.99 51 ASP N CA 1
ATOM 6459 C C . ASP D 4 51 ? 310.893 306.183 341.279 1.00 999.99 51 ASP N C 1
ATOM 6460 O O . ASP D 4 51 ? 311.440 307.100 340.659 1.00 999.99 51 ASP N O 1
ATOM 6465 N N . PHE D 4 52 ? 309.647 305.796 341.003 1.00 999.99 52 PHE N N 1
ATOM 6466 C CA . PHE D 4 52 ? 308.930 306.305 339.840 1.00 999.99 52 PHE N CA 1
ATOM 6467 C C . PHE D 4 52 ? 307.778 307.213 340.257 1.00 999.99 52 PHE N C 1
ATOM 6468 O O . PHE D 4 52 ? 306.962 306.847 341.109 1.00 999.99 52 PHE N O 1
ATOM 6476 N N . LYS D 4 53 ? 307.737 308.409 339.671 1.00 999.99 53 LYS N N 1
ATOM 6477 C CA . LYS D 4 53 ? 306.704 309.387 339.993 1.00 999.99 53 LYS N CA 1
ATOM 6478 C C . LYS D 4 53 ? 305.333 308.931 339.499 1.00 999.99 53 LYS N C 1
ATOM 6479 O O . LYS D 4 53 ? 305.203 308.333 338.427 1.00 999.99 53 LYS N O 1
ATOM 6485 N N . ASN D 4 54 ? 304.306 309.230 340.289 1.00 999.99 54 ASN N N 1
ATOM 6486 C CA . ASN D 4 54 ? 302.944 308.772 340.048 1.00 999.99 54 ASN N CA 1
ATOM 6487 C C . ASN D 4 54 ? 302.063 310.007 339.915 1.00 999.99 54 ASN N C 1
ATOM 6488 O O . ASN D 4 54 ? 301.961 310.799 340.859 1.00 999.99 54 ASN N O 1
ATOM 6493 N N . PHE D 4 55 ? 301.495 310.201 338.727 1.00 999.99 55 PHE N N 1
ATOM 6494 C CA . PHE D 4 55 ? 300.427 311.175 338.535 1.00 999.99 55 PHE N CA 1
ATOM 6495 C C . PHE D 4 55 ? 299.072 310.604 338.940 1.00 999.99 55 PHE N C 1
ATOM 6496 O O . PHE D 4 55 ? 298.768 309.435 338.685 1.00 999.99 55 PHE N O 1
ATOM 6504 N N . LEU D 4 56 ? 298.259 311.439 339.585 1.00 999.99 56 LEU N N 1
ATOM 6505 C CA . LEU D 4 56 ? 296.892 311.079 339.955 1.00 999.99 56 LEU N CA 1
ATOM 6506 C C . LEU D 4 56 ? 295.965 312.237 339.607 1.00 999.99 56 LEU N C 1
ATOM 6507 O O . LEU D 4 56 ? 296.125 313.342 340.139 1.00 999.99 56 LEU N O 1
ATOM 6512 N N . HIS D 4 57 ? 295.021 311.985 338.692 1.00 999.99 57 HIS N N 1
ATOM 6513 C CA . HIS D 4 57 ? 294.232 313.027 338.028 1.00 999.99 57 HIS N CA 1
ATOM 6514 C C . HIS D 4 57 ? 292.726 312.752 338.078 1.00 999.99 57 HIS N C 1
ATOM 6515 O O . HIS D 4 57 ? 292.150 312.188 337.138 1.00 999.99 57 HIS N O 1
ATOM 6522 N N . PRO D 4 58 ? 292.058 313.118 339.179 1.00 999.99 58 PRO N N 1
ATOM 6523 C CA . PRO D 4 58 ? 290.584 313.152 339.189 1.00 999.99 58 PRO N CA 1
ATOM 6524 C C . PRO D 4 58 ? 290.004 314.137 338.177 1.00 999.99 58 PRO N C 1
ATOM 6525 O O . PRO D 4 58 ? 290.651 315.113 337.790 1.00 999.99 58 PRO N O 1
ATOM 6529 N N . THR D 4 59 ? 288.765 313.877 337.757 1.00 999.99 59 THR N N 1
ATOM 6530 C CA . THR D 4 59 ? 288.027 314.770 336.874 1.00 999.99 59 THR N CA 1
ATOM 6531 C C . THR D 4 59 ? 286.962 315.527 337.668 1.00 999.99 59 THR N C 1
ATOM 6532 O O . THR D 4 59 ? 286.585 315.144 338.779 1.00 999.99 59 THR N O 1
ATOM 6536 N N . SER D 4 60 ? 286.491 316.636 337.087 1.00 999.99 60 SER N N 1
ATOM 6537 C CA . SER D 4 60 ? 286.181 317.812 337.897 1.00 999.99 60 SER N CA 1
ATOM 6538 C C . SER D 4 60 ? 285.142 318.768 337.315 1.00 999.99 60 SER N C 1
ATOM 6539 O O . SER D 4 60 ? 285.527 319.704 336.618 1.00 999.99 60 SER N O 1
ATOM 6542 N N . GLN D 4 61 ? 283.854 318.629 337.645 1.00 999.99 61 GLN N N 1
ATOM 6543 C CA . GLN D 4 61 ? 282.823 319.481 337.033 1.00 999.99 61 GLN N CA 1
ATOM 6544 C C . GLN D 4 61 ? 282.164 320.447 338.033 1.00 999.99 61 GLN N C 1
ATOM 6545 O O . GLN D 4 61 ? 281.034 320.232 338.466 1.00 999.99 61 GLN N O 1
ATOM 6551 N N . ARG D 4 62 ? 282.851 321.581 338.277 1.00 999.99 62 ARG N N 1
ATOM 6552 C CA . ARG D 4 62 ? 282.649 322.983 338.698 1.00 999.99 62 ARG N CA 1
ATOM 6553 C C . ARG D 4 62 ? 281.632 323.501 339.743 1.00 999.99 62 ARG N C 1
ATOM 6554 O O . ARG D 4 62 ? 280.988 324.524 339.469 1.00 999.99 62 ARG N O 1
ATOM 6562 N N . PRO D 4 63 ? 281.470 322.942 340.987 1.00 999.99 63 PRO N N 1
ATOM 6563 C CA . PRO D 4 63 ? 281.040 323.836 342.076 1.00 999.99 63 PRO N CA 1
ATOM 6564 C C . PRO D 4 63 ? 282.078 324.137 343.159 1.00 999.99 63 PRO N C 1
ATOM 6565 O O . PRO D 4 63 ? 281.805 324.936 344.066 1.00 999.99 63 PRO N O 1
ATOM 6569 N N . ALA D 4 64 ? 283.258 323.516 343.098 1.00 999.99 64 ALA N N 1
ATOM 6570 C CA . ALA D 4 64 ? 284.201 323.557 344.217 1.00 999.99 64 ALA N CA 1
ATOM 6571 C C . ALA D 4 64 ? 285.254 324.651 344.031 1.00 999.99 64 ALA N C 1
ATOM 6572 O O . ALA D 4 64 ? 285.112 325.563 343.215 1.00 999.99 64 ALA N O 1
ATOM 6574 N N . GLU D 4 65 ? 286.317 324.549 344.863 1.00 999.99 65 GLU N N 1
ATOM 6575 C CA . GLU D 4 65 ? 287.517 325.350 345.142 1.00 999.99 65 GLU N CA 1
ATOM 6576 C C . GLU D 4 65 ? 287.216 326.716 345.783 1.00 999.99 65 GLU N C 1
ATOM 6577 O O . GLU D 4 65 ? 287.854 327.726 345.465 1.00 999.99 65 GLU N O 1
ATOM 6583 N N . PRO D 4 66 ? 286.227 326.816 346.687 1.00 999.99 66 PRO N N 1
ATOM 6584 C CA . PRO D 4 66 ? 286.548 327.251 348.051 1.00 999.99 66 PRO N CA 1
ATOM 6585 C C . PRO D 4 66 ? 286.523 326.035 348.962 1.00 999.99 66 PRO N C 1
ATOM 6586 O O . PRO D 4 66 ? 286.136 326.117 350.132 1.00 999.99 66 PRO N O 1
ATOM 6590 N N . SER D 4 67 ? 286.970 324.905 348.421 1.00 999.99 67 SER N N 1
ATOM 6591 C CA . SER D 4 67 ? 286.506 323.600 348.876 1.00 999.99 67 SER N CA 1
ATOM 6592 C C . SER D 4 67 ? 287.607 322.550 348.869 1.00 999.99 67 SER N C 1
ATOM 6593 O O . SER D 4 67 ? 287.388 321.455 348.338 1.00 999.99 67 SER N O 1
ATOM 6596 N N . SER D 4 68 ? 288.771 322.862 349.467 1.00 999.99 68 SER N N 1
ATOM 6597 C CA . SER D 4 68 ? 290.096 322.263 349.250 1.00 999.99 68 SER N CA 1
ATOM 6598 C C . SER D 4 68 ? 290.154 320.760 348.981 1.00 999.99 68 SER N C 1
ATOM 6599 O O . SER D 4 68 ? 289.520 319.964 349.679 1.00 999.99 68 SER N O 1
ATOM 6602 N N . GLY D 4 69 ? 290.947 320.370 347.986 1.00 999.99 69 GLY N N 1
ATOM 6603 C CA . GLY D 4 69 ? 290.991 318.995 347.530 1.00 999.99 69 GLY N CA 1
ATOM 6604 C C . GLY D 4 69 ? 291.982 318.162 348.305 1.00 999.99 69 GLY N C 1
ATOM 6605 O O . GLY D 4 69 ? 293.190 318.411 348.281 1.00 999.99 69 GLY N O 1
ATOM 6606 N N . SER D 4 70 ? 291.459 317.148 348.986 1.00 999.99 70 SER N N 1
ATOM 6607 C CA . SER D 4 70 ? 292.156 316.442 350.049 1.00 999.99 70 SER N CA 1
ATOM 6608 C C . SER D 4 70 ? 292.271 314.982 349.650 1.00 999.99 70 SER N C 1
ATOM 6609 O O . SER D 4 70 ? 291.267 314.332 349.334 1.00 999.99 70 SER N O 1
ATOM 6612 N N . GLN D 4 71 ? 293.505 314.505 349.609 1.00 999.99 71 GLN N N 1
ATOM 6613 C CA . GLN D 4 71 ? 293.831 313.099 349.433 1.00 999.99 71 GLN N CA 1
ATOM 6614 C C . GLN D 4 71 ? 294.053 312.449 350.790 1.00 999.99 71 GLN N C 1
ATOM 6615 O O . GLN D 4 71 ? 294.842 312.951 351.596 1.00 999.99 71 GLN N O 1
ATOM 6621 N N . ARG D 4 72 ? 293.327 311.367 351.060 1.00 999.99 72 ARG N N 1
ATOM 6622 C CA . ARG D 4 72 ? 293.487 310.654 352.319 1.00 999.99 72 ARG N CA 1
ATOM 6623 C C . ARG D 4 72 ? 293.533 309.150 352.063 1.00 999.99 72 ARG N C 1
ATOM 6624 O O . ARG D 4 72 ? 293.190 308.671 350.978 1.00 999.99 72 ARG N O 1
ATOM 6632 N N . SER D 4 73 ? 293.982 308.410 353.078 1.00 999.99 73 SER N N 1
ATOM 6633 C CA . SER D 4 73 ? 294.209 306.970 352.986 1.00 999.99 73 SER N CA 1
ATOM 6634 C C . SER D 4 73 ? 293.414 306.279 354.085 1.00 999.99 73 SER N C 1
ATOM 6635 O O . SER D 4 73 ? 293.490 306.678 355.251 1.00 999.99 73 SER N O 1
ATOM 6638 N N . ASP D 4 74 ? 292.678 305.229 353.720 1.00 999.99 74 ASP N N 1
ATOM 6639 C CA . ASP D 4 74 ? 291.410 304.871 354.357 1.00 999.99 74 ASP N CA 1
ATOM 6640 C C . ASP D 4 74 ? 291.612 303.689 355.304 1.00 999.99 74 ASP N C 1
ATOM 6641 O O . ASP D 4 74 ? 291.413 302.529 354.940 1.00 999.99 74 ASP N O 1
ATOM 6646 N N . SER D 4 75 ? 292.015 303.999 356.535 1.00 999.99 75 SER N N 1
ATOM 6647 C CA . SER D 4 75 ? 291.972 303.032 357.622 1.00 999.99 75 SER N CA 1
ATOM 6648 C C . SER D 4 75 ? 291.660 303.770 358.915 1.00 999.99 75 SER N C 1
ATOM 6649 O O . SER D 4 75 ? 291.946 304.962 359.057 1.00 999.99 75 SER N O 1
ATOM 6652 N N . GLY D 4 76 ? 291.075 303.042 359.865 1.00 999.99 76 GLY N N 1
ATOM 6653 C CA . GLY D 4 76 ? 290.727 303.611 361.151 1.00 999.99 76 GLY N CA 1
ATOM 6654 C C . GLY D 4 76 ? 289.590 304.624 361.081 1.00 999.99 76 GLY N C 1
ATOM 6655 O O . GLY D 4 76 ? 288.892 304.776 360.077 1.00 999.99 76 GLY N O 1
ATOM 6656 N N . GLN D 4 77 ? 289.422 305.329 362.201 1.00 999.99 77 GLN N N 1
ATOM 6657 C CA . GLN D 4 77 ? 288.340 306.299 362.377 1.00 999.99 77 GLN N CA 1
ATOM 6658 C C . GLN D 4 77 ? 288.744 307.612 361.706 1.00 999.99 77 GLN N C 1
ATOM 6659 O O . GLN D 4 77 ? 289.719 308.264 362.090 1.00 999.99 77 GLN N O 1
ATOM 6665 N N . GLN D 4 78 ? 287.954 307.991 360.674 1.00 999.99 78 GLN N N 1
ATOM 6666 C CA . GLN D 4 78 ? 288.017 309.276 359.975 1.00 999.99 78 GLN N CA 1
ATOM 6667 C C . GLN D 4 78 ? 289.395 309.479 359.351 1.00 999.99 78 GLN N C 1
ATOM 6668 O O . GLN D 4 78 ? 290.226 310.183 359.941 1.00 999.99 78 GLN N O 1
ATOM 6674 N N . PRO D 4 79 ? 289.645 308.824 358.204 1.00 999.99 79 PRO N N 1
ATOM 6675 C CA . PRO D 4 79 ? 291.023 308.601 357.630 1.00 999.99 79 PRO N CA 1
ATOM 6676 C C . PRO D 4 79 ? 291.939 309.814 357.655 1.00 999.99 79 PRO N C 1
ATOM 6677 O O . PRO D 4 79 ? 291.511 310.929 357.319 1.00 999.99 79 PRO N O 1
ATOM 6681 N N . PRO D 4 80 ? 293.201 309.630 358.143 1.00 999.99 80 PRO N N 1
ATOM 6682 C CA . PRO D 4 80 ? 294.247 310.668 358.050 1.00 999.99 80 PRO N CA 1
ATOM 6683 C C . PRO D 4 80 ? 294.407 311.342 356.694 1.00 999.99 80 PRO N C 1
ATOM 6684 O O . PRO D 4 80 ? 294.667 310.695 355.675 1.00 999.99 80 PRO N O 1
ATOM 6688 N N . GLN D 4 81 ? 294.279 312.666 356.708 1.00 999.99 81 GLN N N 1
ATOM 6689 C CA . GLN D 4 81 ? 294.344 313.495 355.511 1.00 999.99 81 GLN N CA 1
ATOM 6690 C C . GLN D 4 81 ? 295.796 313.800 355.151 1.00 999.99 81 GLN N C 1
ATOM 6691 O O . GLN D 4 81 ? 296.531 314.390 355.951 1.00 999.99 81 GLN N O 1
ATOM 6697 N N . ASN D 4 82 ? 296.207 313.395 353.945 1.00 999.99 82 ASN N N 1
ATOM 6698 C CA . ASN D 4 82 ? 297.585 313.593 353.501 1.00 999.99 82 ASN N CA 1
ATOM 6699 C C . ASN D 4 82 ? 297.820 314.988 352.925 1.00 999.99 82 ASN N C 1
ATOM 6700 O O . ASN D 4 82 ? 298.781 315.666 353.306 1.00 999.99 82 ASN N O 1
ATOM 6705 N N . PHE D 4 83 ? 296.956 315.441 352.017 1.00 999.99 83 PHE N N 1
ATOM 6706 C CA . PHE D 4 83 ? 297.227 316.651 351.248 1.00 999.99 83 PHE N CA 1
ATOM 6707 C C . PHE D 4 83 ? 295.950 317.411 350.930 1.00 999.99 83 PHE N C 1
ATOM 6708 O O . PHE D 4 83 ? 294.905 316.810 350.672 1.00 999.99 83 PHE N O 1
ATOM 6716 N N . PHE D 4 84 ? 296.062 318.739 350.957 1.00 999.99 84 PHE N N 1
ATOM 6717 C CA . PHE D 4 84 ? 294.986 319.706 350.783 1.00 999.99 84 PHE N CA 1
ATOM 6718 C C . PHE D 4 84 ? 295.287 320.583 349.571 1.00 999.99 84 PHE N C 1
ATOM 6719 O O . PHE D 4 84 ? 296.316 320.435 348.907 1.00 999.99 84 PHE N O 1
ATOM 6727 N N . ASN D 4 85 ? 294.367 321.507 349.279 1.00 999.99 85 ASN N N 1
ATOM 6728 C CA . ASN D 4 85 ? 294.722 322.674 348.475 1.00 999.99 85 ASN N CA 1
ATOM 6729 C C . ASN D 4 85 ? 295.221 323.808 349.361 1.00 999.99 85 ASN N C 1
ATOM 6730 O O . ASN D 4 85 ? 296.099 324.573 348.948 1.00 999.99 85 ASN N O 1
ATOM 6735 N N . ASP D 4 86 ? 294.635 323.944 350.555 1.00 999.99 86 ASP N N 1
ATOM 6736 C CA . ASP D 4 86 ? 295.268 324.633 351.678 1.00 999.99 86 ASP N CA 1
ATOM 6737 C C . ASP D 4 86 ? 296.696 324.137 351.905 1.00 999.99 86 ASP N C 1
ATOM 6738 O O . ASP D 4 86 ? 297.029 322.978 351.643 1.00 999.99 86 ASP N O 1
ATOM 6743 N N . LEU D 4 87 ? 297.541 325.015 352.446 1.00 999.99 87 LEU N N 1
ATOM 6744 C CA . LEU D 4 87 ? 298.977 324.769 352.525 1.00 999.99 87 LEU N CA 1
ATOM 6745 C C . LEU D 4 87 ? 299.377 323.764 353.610 1.00 999.99 87 LEU N C 1
ATOM 6746 O O . LEU D 4 87 ? 300.577 323.602 353.858 1.00 999.99 87 LEU N O 1
ATOM 6751 N N . SER D 4 88 ? 298.424 323.098 354.258 1.00 999.99 88 SER N N 1
ATOM 6752 C CA . SER D 4 88 ? 298.753 322.054 355.218 1.00 999.99 88 SER N CA 1
ATOM 6753 C C . SER D 4 88 ? 299.257 320.807 354.501 1.00 999.99 88 SER N C 1
ATOM 6754 O O . SER D 4 88 ? 298.697 320.381 353.487 1.00 999.99 88 SER N O 1
ATOM 6757 N N . LYS D 4 89 ? 300.326 320.224 355.039 1.00 999.99 89 LYS N N 1
ATOM 6758 C CA . LYS D 4 89 ? 301.011 319.084 354.435 1.00 999.99 89 LYS N CA 1
ATOM 6759 C C . LYS D 4 89 ? 301.448 318.153 355.553 1.00 999.99 89 LYS N C 1
ATOM 6760 O O . LYS D 4 89 ? 301.939 318.618 356.587 1.00 999.99 89 LYS N O 1
ATOM 6766 N N . ALA D 4 90 ? 301.242 316.851 355.357 1.00 999.99 90 ALA N N 1
ATOM 6767 C CA . ALA D 4 90 ? 301.525 315.878 356.405 1.00 999.99 90 ALA N CA 1
ATOM 6768 C C . ALA D 4 90 ? 303.032 315.753 356.629 1.00 999.99 90 ALA N C 1
ATOM 6769 O O . ALA D 4 90 ? 303.806 315.774 355.666 1.00 999.99 90 ALA N O 1
ATOM 6771 N N . PRO D 4 91 ? 303.479 315.671 357.904 1.00 999.99 91 PRO N N 1
ATOM 6772 C CA . PRO D 4 91 ? 304.919 315.590 358.213 1.00 999.99 91 PRO N CA 1
ATOM 6773 C C . PRO D 4 91 ? 305.665 314.390 357.642 1.00 999.99 91 PRO N C 1
ATOM 6774 O O . PRO D 4 91 ? 306.888 314.445 357.480 1.00 999.99 91 PRO N O 1
ATOM 6778 N N . THR D 4 92 ? 304.956 313.306 357.336 1.00 999.99 92 THR N N 1
ATOM 6779 C CA . THR D 4 92 ? 305.569 312.128 356.737 1.00 999.99 92 THR N CA 1
ATOM 6780 C C . THR D 4 92 ? 305.606 312.187 355.216 1.00 999.99 92 THR N C 1
ATOM 6781 O O . THR D 4 92 ? 306.051 311.225 354.582 1.00 999.99 92 THR N O 1
ATOM 6785 N N . THR D 4 93 ? 305.157 313.293 354.620 1.00 999.99 93 THR N N 1
ATOM 6786 C CA . THR D 4 93 ? 305.108 313.451 353.173 1.00 999.99 93 THR N CA 1
ATOM 6787 C C . THR D 4 93 ? 305.698 314.771 352.696 1.00 999.99 93 THR N C 1
ATOM 6788 O O . THR D 4 93 ? 305.466 315.142 351.539 1.00 999.99 93 THR N O 1
ATOM 6792 N N . GLU D 4 94 ? 306.397 315.509 353.562 1.00 999.99 94 GLU N N 1
ATOM 6793 C CA . GLU D 4 94 ? 307.062 316.745 353.161 1.00 999.99 94 GLU N CA 1
ATOM 6794 C C . GLU D 4 94 ? 308.121 316.473 352.098 1.00 999.99 94 GLU N C 1
ATOM 6795 O O . GLU D 4 94 ? 308.928 315.547 352.230 1.00 999.99 94 GLU N O 1
ATOM 6801 N N . ALA D 4 95 ? 308.061 317.262 351.012 1.00 999.99 95 ALA N N 1
ATOM 6802 C CA . ALA D 4 95 ? 308.839 317.157 349.769 1.00 999.99 95 ALA N CA 1
ATOM 6803 C C . ALA D 4 95 ? 308.644 315.853 348.989 1.00 999.99 95 ALA N C 1
ATOM 6804 O O . ALA D 4 95 ? 309.262 315.670 347.935 1.00 999.99 95 ALA N O 1
ATOM 6806 N N . GLU D 4 96 ? 307.800 314.944 349.482 1.00 999.99 96 GLU N N 1
ATOM 6807 C CA . GLU D 4 96 ? 307.508 313.680 348.817 1.00 999.99 96 GLU N CA 1
ATOM 6808 C C . GLU D 4 96 ? 306.490 313.804 347.689 1.00 999.99 96 GLU N C 1
ATOM 6809 O O . GLU D 4 96 ? 306.655 313.150 346.652 1.00 999.99 96 GLU N O 1
ATOM 6815 N N . ALA D 4 97 ? 305.479 314.655 347.838 1.00 999.99 97 ALA N N 1
ATOM 6816 C CA . ALA D 4 97 ? 304.418 314.763 346.849 1.00 999.99 97 ALA N CA 1
ATOM 6817 C C . ALA D 4 97 ? 304.027 316.222 346.679 1.00 999.99 97 ALA N C 1
ATOM 6818 O O . ALA D 4 97 ? 304.377 317.082 347.491 1.00 999.99 97 ALA N O 1
ATOM 6820 N N . SER D 4 98 ? 303.286 316.488 345.607 1.00 999.99 98 SER N N 1
ATOM 6821 C CA . SER D 4 98 ? 302.761 317.831 345.364 1.00 999.99 98 SER N CA 1
ATOM 6822 C C . SER D 4 98 ? 301.435 317.716 344.630 1.00 999.99 98 SER N C 1
ATOM 6823 O O . SER D 4 98 ? 301.384 317.173 343.521 1.00 999.99 98 SER N O 1
ATOM 6826 N N . THR D 4 99 ? 300.363 318.178 345.270 1.00 999.99 99 THR N N 1
ATOM 6827 C CA . THR D 4 99 ? 299.122 318.469 344.567 1.00 999.99 99 THR N CA 1
ATOM 6828 C C . THR D 4 99 ? 299.229 319.781 343.796 1.00 999.99 99 THR N C 1
ATOM 6829 O O . THR D 4 99 ? 299.853 320.743 344.253 1.00 999.99 99 THR N O 1
ATOM 6833 N N . LYS D 4 100 ? 298.616 319.811 342.614 1.00 999.99 100 LYS N N 1
ATOM 6834 C CA . LYS D 4 100 ? 298.404 321.035 341.850 1.00 999.99 100 LYS N CA 1
ATOM 6835 C C . LYS D 4 100 ? 296.974 321.079 341.322 1.00 999.99 100 LYS N C 1
ATOM 6836 O O . LYS D 4 100 ? 296.605 320.254 340.476 1.00 999.99 100 LYS N O 1
ATOM 6842 N N . PRO D 4 101 ? 296.134 321.991 341.809 1.00 999.99 101 PRO N N 1
ATOM 6843 C CA . PRO D 4 101 ? 294.835 322.204 341.164 1.00 999.99 101 PRO N CA 1
ATOM 6844 C C . PRO D 4 101 ? 295.010 322.871 339.814 1.00 999.99 101 PRO N C 1
ATOM 6845 O O . PRO D 4 101 ? 295.948 323.641 339.590 1.00 999.99 101 PRO N O 1
ATOM 6849 N N . LEU D 4 102 ? 294.089 322.578 338.903 1.00 999.99 102 LEU N N 1
ATOM 6850 C CA . LEU D 4 102 ? 294.021 323.341 337.672 1.00 999.99 102 LEU N CA 1
ATOM 6851 C C . LEU D 4 102 ? 292.557 323.476 337.283 1.00 999.99 102 LEU N C 1
ATOM 6852 O O . LEU D 4 102 ? 291.718 322.649 337.650 1.00 999.99 102 LEU N O 1
ATOM 6857 N N . TRP D 4 103 ? 292.267 324.515 336.512 1.00 999.99 103 TRP N N 1
ATOM 6858 C CA . TRP D 4 103 ? 291.021 325.258 336.592 1.00 999.99 103 TRP N CA 1
ATOM 6859 C C . TRP D 4 103 ? 290.049 324.845 335.496 1.00 999.99 103 TRP N C 1
ATOM 6860 O O . TRP D 4 103 ? 290.269 323.844 334.805 1.00 999.99 103 TRP N O 1
ATOM 6871 N N . VAL D 4 104 ? 289.024 325.682 335.316 1.00 999.99 104 VAL N N 1
ATOM 6872 C CA . VAL D 4 104 ? 287.667 325.409 334.840 1.00 999.99 104 VAL N CA 1
ATOM 6873 C C . VAL D 4 104 ? 287.528 324.415 333.693 1.00 999.99 104 VAL N C 1
ATOM 6874 O O . VAL D 4 104 ? 286.731 323.477 333.784 1.00 999.99 104 VAL N O 1
ATOM 6878 N N . GLU D 4 105 ? 288.275 324.594 332.605 1.00 999.99 105 GLU N N 1
ATOM 6879 C CA . GLU D 4 105 ? 287.976 323.807 331.412 1.00 999.99 105 GLU N CA 1
ATOM 6880 C C . GLU D 4 105 ? 288.985 322.716 331.087 1.00 999.99 105 GLU N C 1
ATOM 6881 O O . GLU D 4 105 ? 288.610 321.738 330.436 1.00 999.99 105 GLU N O 1
ATOM 6887 N N . ASP D 4 106 ? 290.249 322.853 331.498 1.00 999.99 106 ASP N N 1
ATOM 6888 C CA . ASP D 4 106 ? 291.302 321.822 331.478 1.00 999.99 106 ASP N CA 1
ATOM 6889 C C . ASP D 4 106 ? 291.242 320.874 332.755 1.00 999.99 106 ASP N C 1
ATOM 6890 O O . ASP D 4 106 ? 292.205 320.181 333.098 1.00 999.99 106 ASP N O 1
ATOM 6895 N N . GLU D 4 107 ? 290.069 320.926 333.392 1.00 999.99 107 GLU N N 1
ATOM 6896 C CA . GLU D 4 107 ? 289.767 320.591 334.784 1.00 999.99 107 GLU N CA 1
ATOM 6897 C C . GLU D 4 107 ? 290.389 319.300 335.335 1.00 999.99 107 GLU N C 1
ATOM 6898 O O . GLU D 4 107 ? 290.016 318.190 334.935 1.00 999.99 107 GLU N O 1
ATOM 6904 N N . SER D 4 108 ? 291.329 319.452 336.279 1.00 999.99 108 SER N N 1
ATOM 6905 C CA . SER D 4 108 ? 292.025 318.332 336.909 1.00 999.99 108 SER N CA 1
ATOM 6906 C C . SER D 4 108 ? 292.836 318.774 338.124 1.00 999.99 108 SER N C 1
ATOM 6907 O O . SER D 4 108 ? 293.427 319.857 338.126 1.00 999.99 108 SER N O 1
ATOM 6910 N N . ARG D 4 109 ? 292.878 317.921 339.148 1.00 999.99 109 ARG N N 1
ATOM 6911 C CA . ARG D 4 109 ? 293.887 318.021 340.196 1.00 999.99 109 ARG N CA 1
ATOM 6912 C C . ARG D 4 109 ? 294.984 317.010 339.891 1.00 999.99 109 ARG N C 1
ATOM 6913 O O . ARG D 4 109 ? 294.696 315.841 339.632 1.00 999.99 109 ARG N O 1
ATOM 6921 N N . LYS D 4 110 ? 296.239 317.446 339.944 1.00 999.99 110 LYS N N 1
ATOM 6922 C CA . LYS D 4 110 ? 297.385 316.569 339.694 1.00 999.99 110 LYS N CA 1
ATOM 6923 C C . LYS D 4 110 ? 298.150 316.316 340.989 1.00 999.99 110 LYS N C 1
ATOM 6924 O O . LYS D 4 110 ? 298.870 317.193 341.472 1.00 999.99 110 LYS N O 1
ATOM 6930 N N . GLU D 4 111 ? 297.983 315.124 341.557 1.00 999.99 111 GLU N N 1
ATOM 6931 C CA . GLU D 4 111 ? 299.000 314.597 342.459 1.00 999.99 111 GLU N CA 1
ATOM 6932 C C . GLU D 4 111 ? 300.224 314.167 341.663 1.00 999.99 111 GLU N C 1
ATOM 6933 O O . GLU D 4 111 ? 300.107 313.407 340.698 1.00 999.99 111 GLU N O 1
ATOM 6939 N N . ALA D 4 112 ? 301.399 314.630 342.085 1.00 999.99 112 ALA N N 1
ATOM 6940 C CA . ALA D 4 112 ? 302.668 314.049 341.674 1.00 999.99 112 ALA N CA 1
ATOM 6941 C C . ALA D 4 112 ? 303.347 313.441 342.892 1.00 999.99 112 ALA N C 1
ATOM 6942 O O . ALA D 4 112 ? 303.535 314.124 343.904 1.00 999.99 112 ALA N O 1
ATOM 6944 N N . GLY D 4 113 ? 303.719 312.166 342.784 1.00 999.99 113 GLY N N 1
ATOM 6945 C CA . GLY D 4 113 ? 304.410 311.480 343.863 1.00 999.99 113 GLY N CA 1
ATOM 6946 C C . GLY D 4 113 ? 305.768 310.929 343.473 1.00 999.99 113 GLY N C 1
ATOM 6947 O O . GLY D 4 113 ? 305.897 310.261 342.445 1.00 999.99 113 GLY N O 1
ATOM 6948 N N . ASN D 4 114 ? 306.794 311.201 344.280 1.00 999.99 114 ASN N N 1
ATOM 6949 C CA . ASN D 4 114 ? 308.162 310.914 343.864 1.00 999.99 114 ASN N CA 1
ATOM 6950 C C . ASN D 4 114 ? 308.553 309.454 344.071 1.00 999.99 114 ASN N C 1
ATOM 6951 O O . ASN D 4 114 ? 308.877 308.753 343.106 1.00 999.99 114 ASN N O 1
ATOM 6956 N N . LYS D 4 115 ? 308.539 308.989 345.320 1.00 999.99 115 LYS N N 1
ATOM 6957 C CA . LYS D 4 115 ? 309.131 307.699 345.679 1.00 999.99 115 LYS N CA 1
ATOM 6958 C C . LYS D 4 115 ? 308.104 306.881 346.456 1.00 999.99 115 LYS N C 1
ATOM 6959 O O . LYS D 4 115 ? 308.018 306.958 347.684 1.00 999.99 115 LYS N O 1
ATOM 6965 N N . ARG D 4 116 ? 307.301 306.103 345.730 1.00 999.99 116 ARG N N 1
ATOM 6966 C CA . ARG D 4 116 ? 306.216 305.352 346.347 1.00 999.99 116 ARG N CA 1
ATOM 6967 C C . ARG D 4 116 ? 306.749 304.216 347.216 1.00 999.99 116 ARG N C 1
ATOM 6968 O O . ARG D 4 116 ? 307.819 303.655 346.961 1.00 999.99 116 ARG N O 1
ATOM 6976 N N . LYS D 4 117 ? 305.979 303.875 348.251 1.00 999.99 117 LYS N N 1
ATOM 6977 C CA . LYS D 4 117 ? 306.421 302.967 349.302 1.00 999.99 117 LYS N CA 1
ATOM 6978 C C . LYS D 4 117 ? 305.216 302.193 349.824 1.00 999.99 117 LYS N C 1
ATOM 6979 O O . LYS D 4 117 ? 304.067 302.491 349.490 1.00 999.99 117 LYS N O 1
ATOM 6985 N N . PHE D 4 118 ? 305.491 301.238 350.712 1.00 999.99 118 PHE N N 1
ATOM 6986 C CA . PHE D 4 118 ? 304.493 300.349 351.293 1.00 999.99 118 PHE N CA 1
ATOM 6987 C C . PHE D 4 118 ? 303.802 300.994 352.491 1.00 999.99 118 PHE N C 1
ATOM 6988 O O . PHE D 4 118 ? 302.916 300.384 353.097 1.00 999.99 118 PHE N O 1
ATOM 6996 N N . GLY D 4 119 ? 304.168 302.233 352.826 1.00 999.99 119 GLY N N 1
ATOM 6997 C CA . GLY D 4 119 ? 303.298 303.078 353.619 1.00 999.99 119 GLY N CA 1
ATOM 6998 C C . GLY D 4 119 ? 302.121 303.644 352.857 1.00 999.99 119 GLY N C 1
ATOM 6999 O O . GLY D 4 119 ? 301.223 304.223 353.475 1.00 999.99 119 GLY N O 1
ATOM 7000 N N . PHE D 4 120 ? 302.097 303.462 351.526 1.00 999.99 120 PHE N N 1
ATOM 7001 C CA . PHE D 4 120 ? 300.950 303.753 350.667 1.00 999.99 120 PHE N CA 1
ATOM 7002 C C . PHE D 4 120 ? 300.388 302.501 349.977 1.00 999.99 120 PHE N C 1
ATOM 7003 O O . PHE D 4 120 ? 300.264 302.508 348.747 1.00 999.99 120 PHE N O 1
ATOM 7011 N N . PRO D 4 121 ? 300.023 301.398 350.697 1.00 999.99 121 PRO N N 1
ATOM 7012 C CA . PRO D 4 121 ? 299.778 300.135 349.986 1.00 999.99 121 PRO N CA 1
ATOM 7013 C C . PRO D 4 121 ? 298.311 299.894 349.674 1.00 999.99 121 PRO N C 1
ATOM 7014 O O . PRO D 4 121 ? 297.924 298.788 349.286 1.00 999.99 121 PRO N O 1
ATOM 7018 N N . GLY D 4 122 ? 297.482 300.918 349.841 1.00 999.99 122 GLY N N 1
ATOM 7019 C CA . GLY D 4 122 ? 296.093 300.680 350.186 1.00 999.99 122 GLY N CA 1
ATOM 7020 C C . GLY D 4 122 ? 295.082 301.503 349.422 1.00 999.99 122 GLY N C 1
ATOM 7021 O O . GLY D 4 122 ? 295.379 302.045 348.353 1.00 999.99 122 GLY N O 1
ATOM 7022 N N . MET D 4 123 ? 293.870 301.574 349.964 1.00 999.99 123 MET N N 1
ATOM 7023 C CA . MET D 4 123 ? 292.850 302.456 349.419 1.00 999.99 123 MET N CA 1
ATOM 7024 C C . MET D 4 123 ? 293.279 303.907 349.583 1.00 999.99 123 MET N C 1
ATOM 7025 O O . MET D 4 123 ? 293.775 304.309 350.639 1.00 999.99 123 MET N O 1
ATOM 7030 N N . ASN D 4 124 ? 293.081 304.695 348.534 1.00 999.99 124 ASN N N 1
ATOM 7031 C CA . ASN D 4 124 ? 293.221 306.135 348.588 1.00 999.99 124 ASN N CA 1
ATOM 7032 C C . ASN D 4 124 ? 291.881 306.716 348.163 1.00 999.99 124 ASN N C 1
ATOM 7033 O O . ASN D 4 124 ? 291.119 306.066 347.450 1.00 999.99 124 ASN N O 1
ATOM 7038 N N . ASP D 4 125 ? 291.543 307.899 348.653 1.00 999.99 125 ASP N N 1
ATOM 7039 C CA . ASP D 4 125 ? 290.443 308.645 348.059 1.00 999.99 125 ASP N CA 1
ATOM 7040 C C . ASP D 4 125 ? 290.806 310.117 347.967 1.00 999.99 125 ASP N C 1
ATOM 7041 O O . ASP D 4 125 ? 291.613 310.632 348.752 1.00 999.99 125 ASP N O 1
ATOM 7046 N N . ASP D 4 126 ? 290.200 310.785 346.986 1.00 999.99 126 ASP N N 1
ATOM 7047 C CA . ASP D 4 126 ? 290.522 312.180 346.699 1.00 999.99 126 ASP N CA 1
ATOM 7048 C C . ASP D 4 126 ? 289.224 312.962 346.563 1.00 999.99 126 ASP N C 1
ATOM 7049 O O . ASP D 4 126 ? 288.398 312.656 345.697 1.00 999.99 126 ASP N O 1
ATOM 7054 N N . LYS D 4 127 ? 289.045 313.958 347.430 1.00 999.99 127 LYS N N 1
ATOM 7055 C CA . LYS D 4 127 ? 287.720 314.425 347.807 1.00 999.99 127 LYS N CA 1
ATOM 7056 C C . LYS D 4 127 ? 287.749 315.935 347.996 1.00 999.99 127 LYS N C 1
ATOM 7057 O O . LYS D 4 127 ? 288.765 316.501 348.395 1.00 999.99 127 LYS N O 1
ATOM 7063 N N . LYS D 4 128 ? 286.621 316.586 347.734 1.00 999.99 128 LYS N N 1
ATOM 7064 C CA . LYS D 4 128 ? 286.448 317.977 348.134 1.00 999.99 128 LYS N CA 1
ATOM 7065 C C . LYS D 4 128 ? 286.138 318.079 349.636 1.00 999.99 128 LYS N C 1
ATOM 7066 O O . LYS D 4 128 ? 286.303 317.126 350.405 1.00 999.99 128 LYS N O 1
ATOM 7072 N N . LYS D 4 129 ? 285.716 319.284 350.044 1.00 999.99 129 LYS N N 1
ATOM 7073 C CA . LYS D 4 129 ? 285.510 319.710 351.430 1.00 999.99 129 LYS N CA 1
ATOM 7074 C C . LYS D 4 129 ? 284.543 318.784 352.177 1.00 999.99 129 LYS N C 1
ATOM 7075 O O . LYS D 4 129 ? 283.708 318.106 351.567 1.00 999.99 129 LYS N O 1
ATOM 7081 N N . GLU D 4 130 ? 284.657 318.773 353.517 1.00 999.99 130 GLU N N 1
ATOM 7082 C CA . GLU D 4 130 ? 283.922 317.874 354.414 1.00 999.99 130 GLU N CA 1
ATOM 7083 C C . GLU D 4 130 ? 284.071 316.393 354.080 1.00 999.99 130 GLU N C 1
ATOM 7084 O O . GLU D 4 130 ? 283.188 315.797 353.454 1.00 999.99 130 GLU N O 1
ATOM 7090 N N . LYS D 4 131 ? 285.246 315.850 354.420 1.00 999.99 131 LYS N N 1
ATOM 7091 C CA . LYS D 4 131 ? 285.592 314.429 354.498 1.00 999.99 131 LYS N CA 1
ATOM 7092 C C . LYS D 4 131 ? 284.459 313.484 354.896 1.00 999.99 131 LYS N C 1
ATOM 7093 O O . LYS D 4 131 ? 284.254 312.452 354.248 1.00 999.99 131 LYS N O 1
ATOM 7099 N N . ASP D 4 132 ? 283.713 313.819 355.948 1.00 999.99 132 ASP N N 1
ATOM 7100 C CA . ASP D 4 132 ? 282.688 312.929 356.481 1.00 999.99 132 ASP N CA 1
ATOM 7101 C C . ASP D 4 132 ? 281.330 313.093 355.789 1.00 999.99 132 ASP N C 1
ATOM 7102 O O . ASP D 4 132 ? 280.306 312.684 356.348 1.00 999.99 132 ASP N O 1
ATOM 7107 N N . SER D 4 133 ? 281.302 313.671 354.588 1.00 999.99 133 SER N N 1
ATOM 7108 C CA . SER D 4 133 ? 280.074 313.919 353.835 1.00 999.99 133 SER N CA 1
ATOM 7109 C C . SER D 4 133 ? 280.283 313.338 352.444 1.00 999.99 133 SER N C 1
ATOM 7110 O O . SER D 4 133 ? 281.099 313.860 351.681 1.00 999.99 133 SER N O 1
ATOM 7113 N N . SER D 4 134 ? 279.484 312.327 352.083 1.00 999.99 134 SER N N 1
ATOM 7114 C CA . SER D 4 134 ? 279.767 311.409 350.977 1.00 999.99 134 SER N CA 1
ATOM 7115 C C . SER D 4 134 ? 279.812 312.049 349.592 1.00 999.99 134 SER N C 1
ATOM 7116 O O . SER D 4 134 ? 278.818 312.068 348.858 1.00 999.99 134 SER N O 1
ATOM 7119 N N . HIS D 4 135 ? 280.980 312.583 349.246 1.00 999.99 135 HIS N N 1
ATOM 7120 C CA . HIS D 4 135 ? 281.187 313.353 348.025 1.00 999.99 135 HIS N CA 1
ATOM 7121 C C . HIS D 4 135 ? 282.540 312.985 347.412 1.00 999.99 135 HIS N C 1
ATOM 7122 O O . HIS D 4 135 ? 283.380 313.841 347.139 1.00 999.99 135 HIS N O 1
ATOM 7129 N N . VAL D 4 136 ? 282.776 311.690 347.195 1.00 999.99 136 VAL N N 1
ATOM 7130 C CA . VAL D 4 136 ? 284.115 311.116 347.236 1.00 999.99 136 VAL N CA 1
ATOM 7131 C C . VAL D 4 136 ? 284.331 310.285 345.973 1.00 999.99 136 VAL N C 1
ATOM 7132 O O . VAL D 4 136 ? 283.381 309.882 345.299 1.00 999.99 136 VAL N O 1
ATOM 7136 N N . ASP D 4 137 ? 285.605 310.052 345.638 1.00 999.99 137 ASP N N 1
ATOM 7137 C CA . ASP D 4 137 ? 285.969 308.970 344.738 1.00 999.99 137 ASP N CA 1
ATOM 7138 C C . ASP D 4 137 ? 287.216 308.259 345.254 1.00 999.99 137 ASP N C 1
ATOM 7139 O O . ASP D 4 137 ? 288.183 308.886 345.716 1.00 999.99 137 ASP N O 1
ATOM 7144 N N . MET D 4 138 ? 287.186 306.932 345.095 1.00 999.99 138 MET N N 1
ATOM 7145 C CA . MET D 4 138 ? 288.149 305.986 345.647 1.00 999.99 138 MET N CA 1
ATOM 7146 C C . MET D 4 138 ? 289.060 305.411 344.559 1.00 999.99 138 MET N C 1
ATOM 7147 O O . MET D 4 138 ? 288.650 305.258 343.404 1.00 999.99 138 MET N O 1
ATOM 7152 N N . HIS D 4 139 ? 290.305 305.100 344.944 1.00 999.99 139 HIS N N 1
ATOM 7153 C CA . HIS D 4 139 ? 291.421 304.811 344.037 1.00 999.99 139 HIS N CA 1
ATOM 7154 C C . HIS D 4 139 ? 292.378 303.842 344.745 1.00 999.99 139 HIS N C 1
ATOM 7155 O O . HIS D 4 139 ? 293.110 304.228 345.659 1.00 999.99 139 HIS N O 1
ATOM 7162 N N . GLU D 4 140 ? 292.317 302.572 344.355 1.00 999.99 140 GLU N N 1
ATOM 7163 C CA . GLU D 4 140 ? 293.221 301.543 344.875 1.00 999.99 140 GLU N CA 1
ATOM 7164 C C . GLU D 4 140 ? 294.614 301.718 344.271 1.00 999.99 140 GLU N C 1
ATOM 7165 O O . GLU D 4 140 ? 294.834 301.424 343.095 1.00 999.99 140 GLU N O 1
ATOM 7171 N N . LYS D 4 141 ? 295.565 302.203 345.072 1.00 999.99 141 LYS N N 1
ATOM 7172 C CA . LYS D 4 141 ? 296.964 302.308 344.662 1.00 999.99 141 LYS N CA 1
ATOM 7173 C C . LYS D 4 141 ? 297.729 301.009 344.887 1.00 999.99 141 LYS N C 1
ATOM 7174 O O . LYS D 4 141 ? 297.558 300.339 345.910 1.00 999.99 141 LYS N O 1
ATOM 7180 N N . LYS D 4 142 ? 298.592 300.677 343.924 1.00 999.99 142 LYS N N 1
ATOM 7181 C CA . LYS D 4 142 ? 299.326 299.415 343.876 1.00 999.99 142 LYS N CA 1
ATOM 7182 C C . LYS D 4 142 ? 300.788 299.732 343.587 1.00 999.99 142 LYS N C 1
ATOM 7183 O O . LYS D 4 142 ? 301.090 300.663 342.831 1.00 999.99 142 LYS N O 1
ATOM 7189 N N . THR D 4 143 ? 301.685 298.945 344.185 1.00 999.99 143 THR N N 1
ATOM 7190 C CA . THR D 4 143 ? 302.940 299.427 344.744 1.00 999.99 143 THR N CA 1
ATOM 7191 C C . THR D 4 143 ? 304.073 298.456 344.383 1.00 999.99 143 THR N C 1
ATOM 7192 O O . THR D 4 143 ? 304.110 297.889 343.289 1.00 999.99 143 THR N O 1
ATOM 7196 N N . LYS D 4 144 ? 305.006 298.324 345.332 1.00 999.99 144 LYS N N 1
ATOM 7197 C CA . LYS D 4 144 ? 306.326 297.698 345.436 1.00 999.99 144 LYS N CA 1
ATOM 7198 C C . LYS D 4 144 ? 306.580 296.386 344.670 1.00 999.99 144 LYS N C 1
ATOM 7199 O O 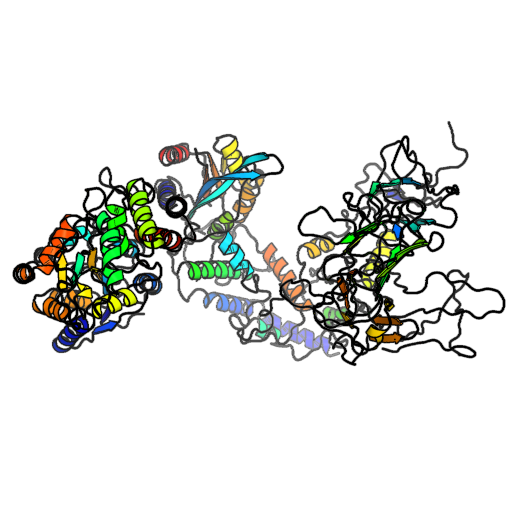. LYS D 4 144 ? 305.639 295.750 344.175 1.00 999.99 144 LYS N O 1
ATOM 7205 N N . ALA D 4 145 ? 307.890 296.065 344.521 1.00 999.99 145 ALA N N 1
ATOM 7206 C CA . ALA D 4 145 ? 308.567 294.799 344.186 1.00 999.99 145 ALA N CA 1
ATOM 7207 C C . ALA D 4 145 ? 308.949 294.594 342.725 1.00 999.99 145 ALA N C 1
ATOM 7208 O O . ALA D 4 145 ? 308.833 293.478 342.211 1.00 999.99 145 ALA N O 1
ATOM 7210 N N . SER D 4 146 ? 309.308 295.670 342.021 1.00 999.99 146 SER N N 1
ATOM 7211 C CA . SER D 4 146 ? 310.173 295.516 340.853 1.00 999.99 146 SER N CA 1
ATOM 7212 C C . SER D 4 146 ? 311.396 294.674 341.198 1.00 999.99 146 SER N C 1
ATOM 7213 O O . SER D 4 146 ? 311.991 294.813 342.270 1.00 999.99 146 SER N O 1
ATOM 7216 N N . HIS D 4 147 ? 311.789 293.820 340.262 1.00 999.99 147 HIS N N 1
ATOM 7217 C CA . HIS D 4 147 ? 312.692 292.722 340.571 1.00 999.99 147 HIS N CA 1
ATOM 7218 C C . HIS D 4 147 ? 313.390 292.326 339.270 1.00 999.99 147 HIS N C 1
ATOM 7219 O O . HIS D 4 147 ? 313.082 292.848 338.195 1.00 999.99 147 HIS N O 1
ATOM 7226 N N . VAL D 4 148 ? 314.328 291.387 339.373 1.00 999.99 148 VAL N N 1
ATOM 7227 C CA . VAL D 4 148 ? 314.937 290.754 338.213 1.00 999.99 148 VAL N CA 1
ATOM 7228 C C . VAL D 4 148 ? 313.949 289.743 337.623 1.00 999.99 148 VAL N C 1
ATOM 7229 O O . VAL D 4 148 ? 313.982 288.547 337.936 1.00 999.99 148 VAL N O 1
ATOM 7233 N N . SER D 4 149 ? 313.049 290.254 336.767 1.00 999.99 149 SER N N 1
ATOM 7234 C CA . SER D 4 149 ? 311.887 289.511 336.266 1.00 999.99 149 SER N CA 1
ATOM 7235 C C . SER D 4 149 ? 312.244 288.221 335.532 1.00 999.99 149 SER N C 1
ATOM 7236 O O . SER D 4 149 ? 311.455 287.269 335.539 1.00 999.99 149 SER N O 1
ATOM 7239 N N . THR D 4 150 ? 313.423 288.155 334.916 1.00 999.99 150 THR N N 1
ATOM 7240 C CA . THR D 4 150 ? 313.898 286.908 334.321 1.00 999.99 150 THR N CA 1
ATOM 7241 C C . THR D 4 150 ? 315.396 286.823 334.561 1.00 999.99 150 THR N C 1
ATOM 7242 O O . THR D 4 150 ? 316.172 287.539 333.921 1.00 999.99 150 THR N O 1
ATOM 7246 N N . ALA D 4 151 ? 315.795 285.953 335.482 1.00 999.99 151 ALA N N 1
ATOM 7247 C CA . ALA D 4 151 ? 317.200 285.717 335.762 1.00 999.99 151 ALA N CA 1
ATOM 7248 C C . ALA D 4 151 ? 317.706 284.460 335.058 1.00 999.99 151 ALA N C 1
ATOM 7249 O O . ALA D 4 151 ? 316.947 283.549 334.721 1.00 999.99 151 ALA N O 1
ATOM 7251 N N . THR D 4 152 ? 319.020 284.435 334.833 1.00 999.99 152 THR N N 1
ATOM 7252 C CA . THR D 4 152 ? 319.768 283.248 334.428 1.00 999.99 152 THR N CA 1
ATOM 7253 C C . THR D 4 152 ? 320.300 282.620 335.749 1.00 999.99 152 THR N C 1
ATOM 7254 O O . THR D 4 152 ? 319.694 282.923 336.781 1.00 999.99 152 THR N O 1
ATOM 7258 N N . ASP D 4 153 ? 321.358 281.783 335.855 1.00 999.99 153 ASP N N 1
ATOM 7259 C CA . ASP D 4 153 ? 322.791 282.070 335.631 1.00 999.99 153 ASP N CA 1
ATOM 7260 C C . ASP D 4 153 ? 323.526 280.799 335.169 1.00 999.99 153 ASP N C 1
ATOM 7261 O O . ASP D 4 153 ? 322.919 279.733 335.051 1.00 999.99 153 ASP N O 1
ATOM 7266 N N . GLU D 4 154 ? 324.826 280.928 334.912 1.00 999.99 154 GLU N N 1
ATOM 7267 C CA . GLU D 4 154 ? 325.645 279.831 334.417 1.00 999.99 154 GLU N CA 1
ATOM 7268 C C . GLU D 4 154 ? 325.912 278.844 335.545 1.00 999.99 154 GLU N C 1
ATOM 7269 O O . GLU D 4 154 ? 326.119 279.242 336.695 1.00 999.99 154 GLU N O 1
ATOM 7275 N N . GLY D 4 155 ? 325.907 277.550 335.215 1.00 999.99 155 GLY N N 1
ATOM 7276 C CA . GLY D 4 155 ? 325.789 276.488 336.202 1.00 999.99 155 GLY N CA 1
ATOM 7277 C C . GLY D 4 155 ? 326.945 276.273 337.166 1.00 999.99 155 GLY N C 1
ATOM 7278 O O . GLY D 4 155 ? 326.934 275.303 337.929 1.00 999.99 155 GLY N O 1
ATOM 7279 N N . SER D 4 156 ? 327.950 277.149 337.142 1.00 999.99 156 SER N N 1
ATOM 7280 C CA . SER D 4 156 ? 329.016 277.127 338.136 1.00 999.99 156 SER N CA 1
ATOM 7281 C C . SER D 4 156 ? 329.430 278.553 338.480 1.00 999.99 156 SER N C 1
ATOM 7282 O O . SER D 4 156 ? 330.619 278.846 338.639 1.00 999.99 156 SER N O 1
ATOM 7285 N N . THR D 4 157 ? 328.446 279.443 338.598 1.00 999.99 157 THR N N 1
ATOM 7286 C CA . THR D 4 157 ? 328.679 280.854 338.878 1.00 999.99 157 THR N CA 1
ATOM 7287 C C . THR D 4 157 ? 327.900 281.303 340.108 1.00 999.99 157 THR N C 1
ATOM 7288 O O . THR D 4 157 ? 327.421 280.472 340.886 1.00 999.99 157 THR N O 1
ATOM 7292 N N . ALA D 4 158 ? 327.767 282.617 340.285 1.00 999.99 158 ALA N N 1
ATOM 7293 C CA . ALA D 4 158 ? 327.133 283.198 341.464 1.00 999.99 158 ALA N CA 1
ATOM 7294 C C . ALA D 4 158 ? 326.202 284.310 341.008 1.00 999.99 158 ALA N C 1
ATOM 7295 O O . ALA D 4 158 ? 326.643 285.255 340.349 1.00 999.99 158 ALA N O 1
ATOM 7297 N N . GLU D 4 159 ? 324.922 284.200 341.362 1.00 999.99 159 GLU N N 1
ATOM 7298 C CA . GLU D 4 159 ? 323.890 285.151 340.962 1.00 999.99 159 GLU N CA 1
ATOM 7299 C C . GLU D 4 159 ? 323.444 285.927 342.201 1.00 999.99 159 GLU N C 1
ATOM 7300 O O . GLU D 4 159 ? 323.839 285.610 343.321 1.00 999.99 159 GLU N O 1
ATOM 7306 N N . ASN D 4 160 ? 322.657 286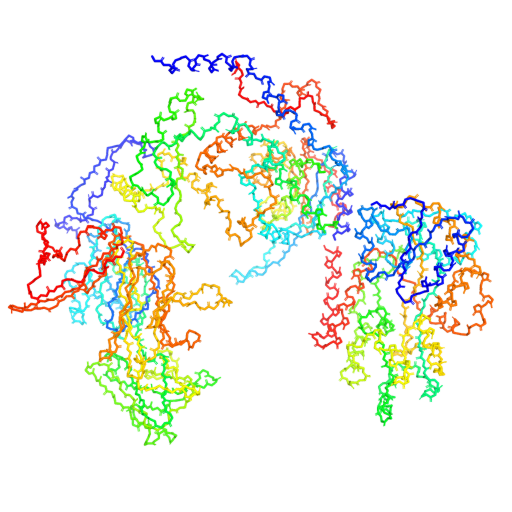.985 342.001 1.00 999.99 160 ASN N N 1
ATOM 7307 C CA . ASN D 4 160 ? 322.271 287.867 343.100 1.00 999.99 160 ASN N CA 1
ATOM 7308 C C . ASN D 4 160 ? 320.905 288.498 342.852 1.00 999.99 160 ASN N C 1
ATOM 7309 O O . ASN D 4 160 ? 320.710 289.231 341.879 1.00 999.99 160 ASN N O 1
ATOM 7314 N N . GLU D 4 161 ? 319.954 288.208 343.736 1.00 999.99 161 GLU N N 1
ATOM 7315 C CA . GLU D 4 161 ? 318.767 289.046 343.825 1.00 999.99 161 GLU N CA 1
ATOM 7316 C C . GLU D 4 161 ? 319.090 290.419 344.398 1.00 999.99 161 GLU N C 1
ATOM 7317 O O . GLU D 4 161 ? 319.948 290.565 345.274 1.00 999.99 161 GLU N O 1
ATOM 7323 N N . ASP D 4 162 ? 318.326 291.411 343.935 1.00 999.99 162 ASP N N 1
ATOM 7324 C CA . ASP D 4 162 ? 318.255 292.748 344.522 1.00 999.99 162 ASP N CA 1
ATOM 7325 C C . ASP D 4 162 ? 316.775 293.102 344.617 1.00 999.99 162 ASP N C 1
ATOM 7326 O O . ASP D 4 162 ? 316.113 293.276 343.590 1.00 999.99 162 ASP N O 1
ATOM 7331 N N . VAL D 4 163 ? 316.260 293.217 345.841 1.00 999.99 163 VAL N N 1
ATOM 7332 C CA . VAL D 4 163 ? 314.828 293.108 346.129 1.00 999.99 163 VAL N CA 1
ATOM 7333 C C . VAL D 4 163 ? 314.427 294.351 346.911 1.00 999.99 163 VAL N C 1
ATOM 7334 O O . VAL D 4 163 ? 314.813 294.507 348.075 1.00 999.99 163 VAL N O 1
ATOM 7338 N N . ALA D 4 164 ? 313.676 295.246 346.278 1.00 999.99 164 ALA N N 1
ATOM 7339 C CA . ALA D 4 164 ? 313.267 296.475 346.939 1.00 999.99 164 ALA N CA 1
ATOM 7340 C C . ALA D 4 164 ? 312.082 296.230 347.870 1.00 999.99 164 ALA N C 1
ATOM 7341 O O . ALA D 4 164 ? 311.198 295.414 347.591 1.00 999.99 164 ALA N O 1
ATOM 7343 N N . GLU D 4 165 ? 312.085 296.944 348.998 1.00 999.99 165 GLU N N 1
ATOM 7344 C CA . GLU D 4 165 ? 310.908 297.122 349.843 1.00 999.99 165 GLU N CA 1
ATOM 7345 C C . GLU D 4 165 ? 310.958 298.495 350.510 1.00 999.99 165 GLU N C 1
ATOM 7346 O O . GLU D 4 165 ? 311.612 299.404 349.994 1.00 999.99 165 GLU N O 1
ATOM 7352 N N . SER D 4 166 ? 310.240 298.686 351.612 1.00 999.99 166 SER N N 1
ATOM 7353 C CA . SER D 4 166 ? 309.961 300.029 352.109 1.00 999.99 166 SER N CA 1
ATOM 7354 C C . SER D 4 166 ? 310.194 300.068 353.618 1.00 999.99 166 SER N C 1
ATOM 7355 O O . SER D 4 166 ? 310.851 299.187 354.183 1.00 999.99 166 SER N O 1
ATOM 7358 N N . GLU D 4 167 ? 309.668 301.117 354.266 1.00 999.99 167 GLU N N 1
ATOM 7359 C CA . GLU D 4 167 ? 309.885 301.335 355.695 1.00 999.99 167 GLU N CA 1
ATOM 7360 C C . GLU D 4 167 ? 309.140 300.296 356.535 1.00 999.99 167 GLU N C 1
ATOM 7361 O O . GLU D 4 167 ? 309.691 299.776 357.512 1.00 999.99 167 GLU N O 1
ATOM 7367 N N . VAL D 4 168 ? 307.897 299.975 356.180 1.00 999.99 168 VAL N N 1
ATOM 7368 C CA . VAL D 4 168 ? 307.359 298.672 356.549 1.00 999.99 168 VAL N CA 1
ATOM 7369 C C . VAL D 4 168 ? 308.073 297.672 355.649 1.00 999.99 168 VAL N C 1
ATOM 7370 O O . VAL D 4 168 ? 307.860 297.657 354.434 1.00 999.99 168 VAL N O 1
ATOM 7374 N N . GLY D 4 169 ? 308.957 296.872 356.229 1.00 999.99 169 GLY N N 1
ATOM 7375 C CA . GLY D 4 169 ? 309.979 296.232 355.429 1.00 999.99 169 GLY N CA 1
ATOM 7376 C C . GLY D 4 169 ? 311.324 296.533 356.052 1.00 999.99 169 GLY N C 1
ATOM 7377 O O . GLY D 4 169 ? 312.250 295.718 356.024 1.00 999.99 169 GLY N O 1
ATOM 7378 N N . GLY D 4 170 ? 311.429 297.730 356.622 1.00 999.99 170 GLY N N 1
ATOM 7379 C CA . GLY D 4 170 ? 312.583 298.139 357.398 1.00 999.99 170 GLY N CA 1
ATOM 7380 C C . GLY D 4 170 ? 312.477 297.687 358.840 1.00 999.99 170 GLY N C 1
ATOM 7381 O O . GLY D 4 170 ? 312.390 298.503 359.762 1.00 999.99 170 GLY N O 1
ATOM 7382 N N . GLY D 4 171 ? 312.488 296.371 359.034 1.00 999.99 171 GLY N N 1
ATOM 7383 C CA . GLY D 4 171 ? 311.980 295.726 360.228 1.00 999.99 171 GLY N CA 1
ATOM 7384 C C . GLY D 4 171 ? 310.847 294.803 359.837 1.00 999.99 171 GLY N C 1
ATOM 7385 O O . GLY D 4 171 ? 309.689 295.220 359.728 1.00 999.99 171 GLY N O 1
ATOM 7386 N N . SER D 4 172 ? 311.187 293.532 359.629 1.00 999.99 172 SER N N 1
ATOM 7387 C CA . SER D 4 172 ? 310.442 292.678 358.714 1.00 999.99 172 SER N CA 1
ATOM 7388 C C . SER D 4 172 ? 310.896 291.231 358.809 1.00 999.99 172 SER N C 1
ATOM 7389 O O . SER D 4 172 ? 311.588 290.842 359.756 1.00 999.99 172 SER N O 1
ATOM 7392 N N . SER D 4 173 ? 310.500 290.432 357.820 1.00 999.99 173 SER N N 1
ATOM 7393 C CA . SER D 4 173 ? 311.079 289.110 357.609 1.00 999.99 173 SER N CA 1
ATOM 7394 C C . SER D 4 173 ? 310.984 288.827 356.113 1.00 999.99 173 SER N C 1
ATOM 7395 O O . SER D 4 173 ? 310.007 288.229 355.656 1.00 999.99 173 SER N O 1
ATOM 7398 N N . SER D 4 174 ? 312.031 289.185 355.375 1.00 999.99 174 SER N N 1
ATOM 7399 C CA . SER D 4 174 ? 312.022 289.003 353.932 1.00 999.99 174 SER N CA 1
ATOM 7400 C C . SER D 4 174 ? 312.240 287.538 353.585 1.00 999.99 174 SER N C 1
ATOM 7401 O O . SER D 4 174 ? 312.928 286.804 354.301 1.00 999.99 174 SER N O 1
ATOM 7404 N N . ASN D 4 175 ? 311.654 287.115 352.467 1.00 999.99 175 ASN N N 1
ATOM 7405 C CA . ASN D 4 175 ? 311.628 285.700 352.147 1.00 999.99 175 ASN N CA 1
ATOM 7406 C C . ASN D 4 175 ? 312.053 285.487 350.705 1.00 999.99 175 ASN N C 1
ATOM 7407 O O . ASN D 4 175 ? 311.707 286.266 349.808 1.00 999.99 175 ASN N O 1
ATOM 7412 N N . HIS D 4 176 ? 312.778 284.387 350.507 1.00 999.99 176 HIS N N 1
ATOM 7413 C CA . HIS D 4 176 ? 313.124 283.825 349.209 1.00 999.99 176 HIS N CA 1
ATOM 7414 C C . HIS D 4 176 ? 312.604 282.398 349.185 1.00 999.99 176 HIS N C 1
ATOM 7415 O O . HIS D 4 176 ? 312.955 281.602 350.063 1.00 999.99 176 HIS N O 1
ATOM 7422 N N . ALA D 4 177 ? 311.763 282.085 348.201 1.00 999.99 177 ALA N N 1
ATOM 7423 C CA . ALA D 4 177 ? 311.098 280.796 348.112 1.00 999.99 177 ALA N CA 1
ATOM 7424 C C . ALA D 4 177 ? 311.120 280.299 346.675 1.00 999.99 177 ALA N C 1
ATOM 7425 O O . ALA D 4 177 ? 311.204 281.087 345.732 1.00 999.99 177 ALA N O 1
ATOM 7427 N N . LYS D 4 178 ? 311.072 278.982 346.508 1.00 999.99 178 LYS N N 1
ATOM 7428 C CA . LYS D 4 178 ? 310.907 278.394 345.186 1.00 999.99 178 LYS N CA 1
ATOM 7429 C C . LYS D 4 178 ? 309.447 277.978 345.002 1.00 999.99 178 LYS N C 1
ATOM 7430 O O . LYS D 4 178 ? 308.839 277.381 345.900 1.00 999.99 178 LYS N O 1
ATOM 7436 N N . GLU D 4 179 ? 308.859 278.387 343.882 1.00 999.99 179 GLU N N 1
ATOM 7437 C CA . GLU D 4 179 ? 307.486 278.003 343.583 1.00 999.99 179 GLU N CA 1
ATOM 7438 C C . GLU D 4 179 ? 307.417 276.526 343.214 1.00 999.99 179 GLU N C 1
ATOM 7439 O O . GLU D 4 179 ? 308.241 276.025 342.443 1.00 999.99 179 GLU N O 1
ATOM 7445 N N . VAL D 4 180 ? 306.419 275.835 343.760 1.00 999.99 180 VAL N N 1
ATOM 7446 C CA . VAL D 4 180 ? 306.141 274.441 343.466 1.00 999.99 180 VAL N CA 1
ATOM 7447 C C . VAL D 4 180 ? 304.706 274.342 342.956 1.00 999.99 180 VAL N C 1
ATOM 7448 O O . VAL D 4 180 ? 304.020 275.346 342.774 1.00 999.99 180 VAL N O 1
ATOM 7452 N N . VAL D 4 181 ? 304.254 273.109 342.729 1.00 999.99 181 VAL N N 1
ATOM 7453 C CA . VAL D 4 181 ? 303.113 272.827 341.860 1.00 999.99 181 VAL N CA 1
ATOM 7454 C C . VAL D 4 181 ? 301.777 273.013 342.577 1.00 999.99 181 VAL N C 1
ATOM 7455 O O . VAL D 4 181 ? 300.737 272.557 342.091 1.00 999.99 181 VAL N O 1
ATOM 7459 N N . ARG D 4 182 ? 301.791 273.682 343.733 1.00 999.99 182 ARG N N 1
ATOM 7460 C CA . ARG D 4 182 ? 300.594 274.024 344.490 1.00 999.99 182 ARG N CA 1
ATOM 7461 C C . ARG D 4 182 ? 300.718 275.479 344.944 1.00 999.99 182 ARG N C 1
ATOM 7462 O O . ARG D 4 182 ? 301.821 276.038 344.869 1.00 999.99 182 ARG N O 1
ATOM 7470 N N . PRO D 4 183 ? 299.621 276.143 345.332 1.00 999.99 183 PRO N N 1
ATOM 7471 C CA . PRO D 4 183 ? 299.704 277.537 345.860 1.00 999.99 183 PRO N CA 1
ATOM 7472 C C . PRO D 4 183 ? 300.639 277.743 347.051 1.00 999.99 183 PRO N C 1
ATOM 7473 O O . PRO D 4 183 ? 301.124 278.874 347.217 1.00 999.99 183 PRO N O 1
ATOM 7477 N N . PRO D 4 184 ? 300.900 276.755 347.935 1.00 999.99 184 PRO N N 1
ATOM 7478 C CA . PRO D 4 184 ? 302.020 276.947 348.873 1.00 999.99 184 PRO N CA 1
ATOM 7479 C C . PRO D 4 184 ? 303.358 277.036 348.149 1.00 999.99 184 PRO N C 1
ATOM 7480 O O . PRO D 4 184 ? 303.596 276.360 347.145 1.00 999.99 184 PRO N O 1
ATOM 7484 N N . THR D 4 185 ? 304.234 277.888 348.678 1.00 999.99 185 THR N N 1
ATOM 7485 C CA . THR D 4 185 ? 305.601 278.039 348.188 1.00 999.99 185 THR N CA 1
ATOM 7486 C C . THR D 4 185 ? 306.569 278.003 349.370 1.00 999.99 185 THR N C 1
ATOM 7487 O O . THR D 4 185 ? 306.473 278.815 350.298 1.00 999.99 185 THR N O 1
ATOM 7491 N N . ASP D 4 186 ? 307.457 277.010 349.365 1.00 999.99 186 ASP N N 1
ATOM 7492 C CA . ASP D 4 186 ? 308.305 276.693 350.510 1.00 999.99 186 ASP N CA 1
ATOM 7493 C C . ASP D 4 186 ? 309.537 277.597 350.538 1.00 999.99 186 ASP N C 1
ATOM 7494 O O . ASP D 4 186 ? 310.293 277.661 349.563 1.00 999.99 186 ASP N O 1
ATOM 7499 N N . THR D 4 187 ? 309.715 278.313 351.652 1.00 999.99 187 THR N N 1
ATOM 7500 C CA . THR D 4 187 ? 310.749 279.338 351.756 1.00 999.99 187 THR N CA 1
ATOM 7501 C C . THR D 4 187 ? 312.157 278.742 351.747 1.00 999.99 187 THR N C 1
ATOM 7502 O O . THR D 4 187 ? 312.440 277.759 352.438 1.00 999.99 187 THR N O 1
ATOM 7506 N N . ASN D 4 188 ? 313.028 279.324 350.922 1.00 999.99 188 ASN N N 1
ATOM 7507 C CA . ASN D 4 188 ? 314.402 278.864 350.749 1.00 999.99 188 ASN N CA 1
ATOM 7508 C C . ASN D 4 188 ? 315.372 279.600 351.663 1.00 999.99 188 ASN N C 1
ATOM 7509 O O . ASN D 4 188 ? 316.275 278.978 352.232 1.00 999.99 188 ASN N O 1
ATOM 7514 N N . ILE D 4 189 ? 315.205 280.911 351.832 1.00 999.99 189 ILE N N 1
ATOM 7515 C CA . ILE D 4 189 ? 315.934 281.613 352.882 1.00 999.99 189 ILE N CA 1
ATOM 7516 C C . ILE D 4 189 ? 315.024 282.682 353.475 1.00 999.99 189 ILE N C 1
ATOM 7517 O O . ILE D 4 189 ? 314.076 283.159 352.838 1.00 999.99 189 ILE N O 1
ATOM 7522 N N . VAL D 4 190 ? 315.296 283.010 354.734 1.00 999.99 190 VAL N N 1
ATOM 7523 C CA . VAL D 4 190 ? 314.562 284.010 355.497 1.00 999.99 190 VAL N CA 1
ATOM 7524 C C . VAL D 4 190 ? 315.543 284.691 356.447 1.00 999.99 190 VAL N C 1
ATOM 7525 O O . VAL D 4 190 ? 316.412 284.039 357.035 1.00 999.99 190 VAL N O 1
ATOM 7529 N N . ASP D 4 191 ? 315.431 286.021 356.560 1.00 999.99 191 ASP N N 1
ATOM 7530 C CA . ASP D 4 191 ? 316.323 286.826 357.394 1.00 999.99 191 ASP N CA 1
ATOM 7531 C C . ASP D 4 191 ? 316.245 286.515 358.889 1.00 999.99 191 ASP N C 1
ATOM 7532 O O . ASP D 4 191 ? 317.118 286.976 359.633 1.00 999.99 191 ASP N O 1
ATOM 7537 N N . ASN D 4 192 ? 315.252 285.754 359.359 1.00 999.99 192 ASN N N 1
ATOM 7538 C CA . ASN D 4 192 ? 315.270 285.257 360.734 1.00 999.99 192 ASN N CA 1
ATOM 7539 C C . ASN D 4 192 ? 316.172 284.042 360.950 1.00 999.99 192 ASN N C 1
ATOM 7540 O O . ASN D 4 192 ? 315.732 283.050 361.540 1.00 999.99 192 ASN N O 1
ATOM 7545 N N . LEU D 4 193 ? 317.430 284.129 360.495 1.00 999.99 193 LEU N N 1
ATOM 7546 C CA . LEU D 4 193 ? 318.523 283.184 360.775 1.00 999.99 193 LEU N CA 1
ATOM 7547 C C . LEU D 4 193 ? 318.202 281.726 360.423 1.00 999.99 193 LEU N C 1
ATOM 7548 O O . LEU D 4 193 ? 318.790 280.805 360.999 1.00 999.99 193 LEU N O 1
ATOM 7553 N N . THR D 4 194 ? 317.288 281.480 359.488 1.00 999.99 194 THR N N 1
ATOM 7554 C CA . THR D 4 194 ? 316.877 280.126 359.139 1.00 999.99 194 THR N CA 1
ATOM 7555 C C . THR D 4 194 ? 317.180 279.878 357.667 1.00 999.99 194 THR N C 1
ATOM 7556 O O . THR D 4 194 ? 316.818 280.689 356.808 1.00 999.99 194 THR N O 1
ATOM 7560 N N . GLY D 4 195 ? 317.844 278.758 357.384 1.00 999.99 195 GLY N N 1
ATOM 7561 C CA . GLY D 4 195 ? 318.323 278.450 356.051 1.00 999.99 195 GLY N CA 1
ATOM 7562 C C . GLY D 4 195 ? 318.242 276.973 355.724 1.00 999.99 195 GLY N C 1
ATOM 7563 O O . GLY D 4 195 ? 318.664 276.138 356.532 1.00 999.99 195 GLY N O 1
ATOM 7564 N N . GLN D 4 196 ? 317.672 276.643 354.564 1.00 999.99 196 GLN N N 1
ATOM 7565 C CA . GLN D 4 196 ? 317.419 275.255 354.190 1.00 999.99 196 GLN N CA 1
ATOM 7566 C C . GLN D 4 196 ? 318.711 274.472 353.983 1.00 999.99 196 GLN N C 1
ATOM 7567 O O . GLN D 4 196 ? 319.721 275.019 353.528 1.00 999.99 196 GLN N O 1
ATOM 7573 N N . ARG D 4 197 ? 318.677 273.201 354.407 1.00 999.99 197 ARG N N 1
ATOM 7574 C CA . ARG D 4 197 ? 319.740 272.224 354.164 1.00 999.99 197 ARG N CA 1
ATOM 7575 C C . ARG D 4 197 ? 320.187 272.180 352.705 1.00 999.99 197 ARG N C 1
ATOM 7576 O O . ARG D 4 197 ? 321.381 272.081 352.408 1.00 999.99 197 ARG N O 1
ATOM 7584 N N . ARG D 4 198 ? 319.230 272.225 351.778 1.00 999.99 198 ARG N N 1
ATOM 7585 C CA . ARG D 4 198 ? 319.493 272.214 350.343 1.00 999.99 198 ARG N CA 1
ATOM 7586 C C . ARG D 4 198 ? 320.157 273.509 349.836 1.00 999.99 198 ARG N C 1
ATOM 7587 O O . ARG D 4 198 ? 320.611 273.547 348.686 1.00 999.99 198 ARG N O 1
ATOM 7595 N N . SER D 4 199 ? 320.336 274.533 350.678 1.00 999.99 199 SER N N 1
ATOM 7596 C CA . SER D 4 199 ? 321.010 275.754 350.252 1.00 999.99 199 SER N CA 1
ATOM 7597 C C . SER D 4 199 ? 322.093 276.236 351.212 1.00 999.99 199 SER N C 1
ATOM 7598 O O . SER D 4 199 ? 322.588 277.357 351.038 1.00 999.99 199 SER N O 1
ATOM 7601 N N . ASN D 4 200 ? 322.448 275.454 352.233 1.00 999.99 200 ASN N N 1
ATOM 7602 C CA . ASN D 4 200 ? 323.458 275.894 353.192 1.00 999.99 200 ASN N CA 1
ATOM 7603 C C . ASN D 4 200 ? 324.845 275.963 352.548 1.00 999.99 200 ASN N C 1
ATOM 7604 O O . ASN D 4 200 ? 325.188 275.144 351.688 1.00 999.99 200 ASN N O 1
ATOM 7609 N N . HIS D 4 201 ? 325.595 277.017 352.902 1.00 999.99 201 HIS N N 1
ATOM 7610 C CA . HIS D 4 201 ? 326.886 277.407 352.307 1.00 999.99 201 HIS N CA 1
ATOM 7611 C C . HIS D 4 201 ? 326.777 277.653 350.788 1.00 999.99 201 HIS N C 1
ATOM 7612 O O . HIS D 4 201 ? 327.773 277.604 350.058 1.00 999.99 201 HIS N O 1
ATOM 7619 N N . GLY D 4 202 ? 325.570 277.925 350.291 1.00 999.99 202 GLY N N 1
ATOM 7620 C CA . GLY D 4 202 ? 325.363 278.268 348.899 1.00 999.99 202 GLY N CA 1
ATOM 7621 C C . GLY D 4 202 ? 324.321 279.354 348.737 1.00 999.99 202 GLY N C 1
ATOM 7622 O O . GLY D 4 202 ? 323.679 279.464 347.687 1.00 999.99 202 GLY N O 1
ATOM 7623 N N . GLY D 4 203 ? 324.147 280.163 349.778 1.00 999.99 203 GLY N N 1
ATOM 7624 C CA . GLY D 4 203 ? 323.332 281.360 349.696 1.00 999.99 203 GLY N CA 1
ATOM 7625 C C . GLY D 4 203 ? 323.675 282.304 350.824 1.00 999.99 203 GLY N C 1
ATOM 7626 O O . GLY D 4 203 ? 324.233 281.897 351.849 1.00 999.99 203 GLY N O 1
ATOM 7627 N N . SER D 4 204 ? 323.324 283.576 350.631 1.00 999.99 204 SER N N 1
ATOM 7628 C CA . SER D 4 204 ? 323.446 284.571 351.699 1.00 999.99 204 SER N CA 1
ATOM 7629 C C . SER D 4 204 ? 322.494 285.721 351.416 1.00 999.99 204 SER N C 1
ATOM 7630 O O . SER D 4 204 ? 322.606 286.373 350.373 1.00 999.99 204 SER N O 1
ATOM 7633 N N . GLY D 4 205 ? 321.556 285.961 352.330 1.00 999.99 205 GLY N N 1
ATOM 7634 C CA . GLY D 4 205 ? 320.729 287.156 352.281 1.00 999.99 205 GLY N CA 1
ATOM 7635 C C . GLY D 4 205 ? 321.274 288.249 353.188 1.00 999.99 205 GLY N C 1
ATOM 7636 O O . GLY D 4 205 ? 321.709 287.987 354.307 1.00 999.99 205 GLY N O 1
ATOM 7637 N N . THR D 4 206 ? 321.241 289.486 352.687 1.00 999.99 206 THR N N 1
ATOM 7638 C CA . THR D 4 206 ? 321.642 290.663 353.456 1.00 999.99 206 THR N CA 1
ATOM 7639 C C . THR D 4 206 ? 320.660 291.788 353.168 1.00 999.99 206 THR N C 1
ATOM 7640 O O . THR D 4 206 ? 320.578 292.266 352.034 1.00 999.99 206 THR N O 1
ATOM 7644 N N . GLU D 4 207 ? 319.925 292.207 354.193 1.00 999.99 207 GLU N N 1
ATOM 7645 C CA . GLU D 4 207 ? 319.070 293.381 354.096 1.00 999.99 207 GLU N CA 1
ATOM 7646 C C . GLU D 4 207 ? 319.935 294.640 354.043 1.00 999.99 207 GLU N C 1
ATOM 7647 O O . GLU D 4 207 ? 321.050 294.671 354.572 1.00 999.99 207 GLU N O 1
ATOM 7653 N N . GLU D 4 208 ? 319.425 295.689 353.390 1.00 999.99 208 GLU N N 1
ATOM 7654 C CA . GLU D 4 208 ? 320.079 296.998 353.426 1.00 999.99 208 GLU N CA 1
ATOM 7655 C C . GLU D 4 208 ? 318.983 298.054 353.559 1.00 999.99 208 GLU N C 1
ATOM 7656 O O . GLU D 4 208 ? 318.272 298.348 352.591 1.00 999.99 208 GLU N O 1
ATOM 7662 N N . PHE D 4 209 ? 318.833 298.578 354.782 1.00 999.99 209 PHE N N 1
ATOM 7663 C CA . PHE D 4 209 ? 317.787 299.546 355.117 1.00 999.99 209 PHE N CA 1
ATOM 7664 C C . PHE D 4 209 ? 317.854 300.843 354.313 1.00 999.99 209 PHE N C 1
ATOM 7665 O O . PHE D 4 209 ? 316.811 301.381 353.924 1.00 999.99 209 PHE N O 1
ATOM 7673 N N . THR D 4 210 ? 319.062 301.379 354.094 1.00 999.99 210 THR N N 1
ATOM 7674 C CA . THR D 4 210 ? 319.205 302.750 353.593 1.00 999.99 210 THR N CA 1
ATOM 7675 C C . THR D 4 210 ? 318.708 302.900 352.157 1.00 999.99 210 THR N C 1
ATOM 7676 O O . THR D 4 210 ? 317.848 303.744 351.875 1.00 999.99 210 THR N O 1
ATOM 7680 N N . MET D 4 211 ? 319.234 302.097 351.234 1.00 999.99 211 MET N N 1
ATOM 7681 C CA . MET D 4 211 ? 318.745 302.128 349.860 1.00 999.99 211 MET N CA 1
ATOM 7682 C C . MET D 4 211 ? 317.475 301.311 349.668 1.00 999.99 211 MET N C 1
ATOM 7683 O O . MET D 4 211 ? 316.999 301.226 348.528 1.00 999.99 211 MET N O 1
ATOM 7688 N N . ARG D 4 212 ? 316.999 300.636 350.729 1.00 999.99 212 ARG N N 1
ATOM 7689 C CA . ARG D 4 212 ? 315.756 299.864 350.787 1.00 999.99 212 ARG N CA 1
ATOM 7690 C C . ARG D 4 212 ? 315.834 298.610 349.927 1.00 999.99 212 ARG N C 1
ATOM 7691 O O . ARG D 4 212 ? 314.922 298.340 349.140 1.00 999.99 212 ARG N O 1
ATOM 7699 N N . ASN D 4 213 ? 316.911 297.837 350.063 1.00 999.99 213 ASN N N 1
ATOM 7700 C CA . ASN D 4 213 ? 317.199 296.776 349.102 1.00 999.99 213 ASN N CA 1
ATOM 7701 C C . ASN D 4 213 ? 317.834 295.594 349.822 1.00 999.99 213 ASN N C 1
ATOM 7702 O O . ASN D 4 213 ? 318.831 295.757 350.530 1.00 999.99 213 ASN N O 1
ATOM 7707 N N . MET D 4 214 ? 317.224 294.419 349.698 1.00 999.99 214 MET N N 1
ATOM 7708 C CA . MET D 4 214 ? 317.921 293.193 350.058 1.00 999.99 214 MET N CA 1
ATOM 7709 C C . MET D 4 214 ? 318.777 292.711 348.893 1.00 999.99 214 MET N C 1
ATOM 7710 O O . MET D 4 214 ? 318.390 292.815 347.728 1.00 999.99 214 MET N O 1
ATOM 7715 N N . SER D 4 215 ? 319.940 292.158 349.216 1.00 999.99 215 SER N N 1
ATOM 7716 C CA . SER D 4 215 ? 320.700 291.359 348.270 1.00 999.99 215 SER N CA 1
ATOM 7717 C C . SER D 4 215 ? 320.635 289.898 348.688 1.00 999.99 215 SER N C 1
ATOM 7718 O O . SER D 4 215 ? 320.611 289.576 349.878 1.00 999.99 215 SER N O 1
ATOM 7721 N N . TYR D 4 216 ? 320.582 289.009 347.701 1.00 999.99 216 TYR N N 1
ATOM 7722 C CA . TYR D 4 216 ? 320.643 287.571 347.966 1.00 999.99 216 TYR N CA 1
ATOM 7723 C C . TYR D 4 216 ? 321.613 286.908 346.995 1.00 999.99 216 TYR N C 1
ATOM 7724 O O . TYR D 4 216 ? 321.284 286.707 345.823 1.00 999.99 216 TYR N O 1
ATOM 7733 N N . THR D 4 217 ? 322.811 286.597 347.488 1.00 999.99 217 THR N N 1
ATOM 7734 C CA . THR D 4 217 ? 323.806 285.888 346.696 1.00 999.99 217 THR N CA 1
ATOM 7735 C C . THR D 4 217 ? 323.522 284.390 346.667 1.00 999.99 217 THR N C 1
ATOM 7736 O O . THR D 4 217 ? 323.210 283.777 347.695 1.00 999.99 217 THR N O 1
ATOM 7740 N N . VAL D 4 218 ? 323.662 283.806 345.480 1.00 999.99 218 VAL N N 1
ATOM 7741 C CA . VAL D 4 218 ? 323.557 282.371 345.225 1.00 999.99 218 VAL N CA 1
ATOM 7742 C C . VAL D 4 218 ? 324.872 281.939 344.586 1.00 999.99 218 VAL N C 1
ATOM 7743 O O . VAL D 4 218 ? 325.021 282.031 343.356 1.00 999.99 218 VAL N O 1
ATOM 7747 N N . PRO D 4 219 ? 325.873 281.533 345.372 1.00 999.99 219 PRO N N 1
ATOM 7748 C CA . PRO D 4 219 ? 327.102 281.001 344.770 1.00 999.99 219 PRO N CA 1
ATOM 7749 C C . PRO D 4 219 ? 327.047 279.548 344.321 1.00 999.99 219 PRO N C 1
ATOM 7750 O O . PRO D 4 219 ? 327.916 279.134 343.547 1.00 999.99 219 PRO N O 1
ATOM 7754 N N . PHE D 4 220 ? 326.069 278.754 344.768 1.00 999.99 220 PHE N N 1
ATOM 7755 C CA . PHE D 4 220 ? 326.134 277.339 344.409 1.00 999.99 220 PHE N CA 1
ATOM 7756 C C . PHE D 4 220 ? 324.969 276.824 343.561 1.00 999.99 220 PHE N C 1
ATOM 7757 O O . PHE D 4 220 ? 325.169 276.496 342.387 1.00 999.99 220 PHE N O 1
ATOM 7765 N N . THR D 4 221 ? 323.748 276.769 344.115 1.00 999.99 221 THR N N 1
ATOM 7766 C CA . THR D 4 221 ? 322.628 276.076 343.449 1.00 999.99 221 THR N CA 1
ATOM 7767 C C . THR D 4 221 ? 321.311 276.780 343.785 1.00 999.99 221 THR N C 1
ATOM 7768 O O . THR D 4 221 ? 320.693 276.506 344.817 1.00 999.99 221 THR N O 1
ATOM 7772 N N . VAL D 4 222 ? 320.893 277.688 342.906 1.00 999.99 222 VAL N N 1
ATOM 7773 C CA . VAL D 4 222 ? 319.472 277.838 342.605 1.00 999.99 222 VAL N CA 1
ATOM 7774 C C . VAL D 4 222 ? 319.128 276.671 341.677 1.00 999.99 222 VAL N C 1
ATOM 7775 O O . VAL D 4 222 ? 320.025 276.068 341.075 1.00 999.99 222 VAL N O 1
ATOM 7779 N N . HIS D 4 223 ? 317.846 276.340 341.527 1.00 999.99 223 HIS N N 1
ATOM 7780 C CA . HIS D 4 223 ? 317.478 275.367 340.507 1.00 999.99 223 HIS N CA 1
ATOM 7781 C C . HIS D 4 223 ? 316.452 275.983 339.569 1.00 999.99 223 HIS N C 1
ATOM 7782 O O . HIS D 4 223 ? 315.635 276.805 340.003 1.00 999.99 223 HIS N O 1
ATOM 7789 N N . PRO D 4 224 ? 316.486 275.627 338.264 1.00 999.99 224 PRO N N 1
ATOM 7790 C CA . PRO D 4 224 ? 315.570 276.239 337.287 1.00 999.99 224 PRO N CA 1
ATOM 7791 C C . PRO D 4 224 ? 314.092 275.938 337.488 1.00 999.99 224 PRO N C 1
ATOM 7792 O O . PRO D 4 224 ? 313.639 274.820 337.226 1.00 999.99 224 PRO N O 1
ATOM 7796 N N . GLN D 4 225 ? 313.337 276.977 337.860 1.00 999.99 225 GLN N N 1
ATOM 7797 C CA . GLN D 4 225 ? 311.917 276.973 338.217 1.00 999.99 225 GLN N CA 1
ATOM 7798 C C . GLN D 4 225 ? 311.450 278.422 338.239 1.00 999.99 225 GLN N C 1
ATOM 7799 O O . GLN D 4 225 ? 312.203 279.325 337.862 1.00 999.99 225 GLN N O 1
ATOM 7805 N N . ASN D 4 226 ? 310.221 278.662 338.679 1.00 999.99 226 ASN N N 1
ATOM 7806 C CA . ASN D 4 226 ? 309.832 280.006 339.070 1.00 999.99 226 ASN N CA 1
ATOM 7807 C C . ASN D 4 226 ? 310.241 280.231 340.517 1.00 999.99 226 ASN N C 1
ATOM 7808 O O . ASN D 4 226 ? 310.211 279.313 341.341 1.00 999.99 226 ASN N O 1
ATOM 7813 N N . VAL D 4 227 ? 310.624 281.471 340.827 1.00 999.99 227 VAL N N 1
ATOM 7814 C CA . VAL D 4 227 ? 311.189 281.797 342.132 1.00 999.99 227 VAL N CA 1
ATOM 7815 C C . VAL D 4 227 ? 310.432 283.020 342.636 1.00 999.99 227 VAL N C 1
ATOM 7816 O O . VAL D 4 227 ? 310.009 283.872 341.852 1.00 999.99 227 VAL N O 1
ATOM 7820 N N . VAL D 4 228 ? 310.264 283.110 343.953 1.00 999.99 228 VAL N N 1
ATOM 7821 C CA . VAL D 4 228 ? 309.377 284.073 344.589 1.00 999.99 228 VAL N CA 1
ATOM 7822 C C . VAL D 4 228 ? 310.160 284.816 345.662 1.00 999.99 228 VAL N C 1
ATOM 7823 O O . VAL D 4 228 ? 310.842 284.192 346.481 1.00 999.99 228 VAL N O 1
ATOM 7827 N N . THR D 4 229 ? 310.077 286.145 345.654 1.00 999.99 229 THR N N 1
ATOM 7828 C CA . THR D 4 229 ? 310.657 286.932 346.735 1.00 999.99 229 THR N CA 1
ATOM 7829 C C . THR D 4 229 ? 309.585 287.848 347.312 1.00 999.99 229 THR N C 1
ATOM 7830 O O . THR D 4 229 ? 308.685 288.300 346.590 1.00 999.99 229 THR N O 1
ATOM 7834 N N . SER D 4 230 ? 309.649 288.081 348.625 1.00 999.99 230 SER N N 1
ATOM 7835 C CA . SER D 4 230 ? 308.467 288.586 349.325 1.00 999.99 230 SER N CA 1
ATOM 7836 C C . SER D 4 230 ? 308.833 289.142 350.699 1.00 999.99 230 SER N C 1
ATOM 7837 O O . SER D 4 230 ? 309.978 289.065 351.153 1.00 999.99 230 SER N O 1
ATOM 7840 N N . MET D 4 231 ? 307.810 289.710 351.356 1.00 999.99 231 MET N N 1
ATOM 7841 C CA . MET D 4 231 ? 307.677 290.149 352.745 1.00 999.99 231 MET N CA 1
ATOM 7842 C C . MET D 4 231 ? 307.386 288.945 353.656 1.00 999.99 231 MET N C 1
ATOM 7843 O O . MET D 4 231 ? 307.458 287.812 353.157 1.00 999.99 231 MET N O 1
ATOM 7848 N N . PRO D 4 232 ? 307.134 289.105 355.032 1.00 999.99 232 PRO N N 1
ATOM 7849 C CA . PRO D 4 232 ? 306.568 287.978 355.799 1.00 999.99 232 PRO N CA 1
ATOM 7850 C C . PRO D 4 232 ? 305.320 287.356 355.200 1.00 999.99 232 PRO N C 1
ATOM 7851 O O . PRO D 4 232 ? 304.489 288.076 354.633 1.00 999.99 232 PRO N O 1
ATOM 7855 N N . TYR D 4 233 ? 305.218 286.018 355.298 1.00 999.99 233 TYR N N 1
ATOM 7856 C CA . TYR D 4 233 ? 304.009 285.253 354.984 1.00 999.99 233 TYR N CA 1
ATOM 7857 C C . TYR D 4 233 ? 303.608 285.388 353.522 1.00 999.99 233 TYR N C 1
ATOM 7858 O O . TYR D 4 233 ? 302.744 286.206 353.208 1.00 999.99 233 TYR N O 1
ATOM 7867 N N . SER D 4 234 ? 304.301 284.716 352.605 1.00 999.99 234 SER N N 1
ATOM 7868 C CA . SER D 4 234 ? 303.935 284.880 351.203 1.00 999.99 234 SER N CA 1
ATOM 7869 C C . SER D 4 234 ? 302.763 284.011 350.740 1.00 999.99 234 SER N C 1
ATOM 7870 O O . SER D 4 234 ? 302.857 283.360 349.695 1.00 999.99 234 SER N O 1
ATOM 7873 N N . LEU D 4 235 ? 301.665 283.951 351.519 1.00 999.99 235 LEU N N 1
ATOM 7874 C CA . LEU D 4 235 ? 300.324 283.603 351.048 1.00 999.99 235 LEU N CA 1
ATOM 7875 C C . LEU D 4 235 ? 299.446 284.836 350.752 1.00 999.99 235 LEU N C 1
ATOM 7876 O O . LEU D 4 235 ? 298.709 284.814 349.754 1.00 999.99 235 LEU N O 1
ATOM 7881 N N . PRO D 4 236 ? 299.455 285.951 351.597 1.00 999.99 236 PRO N N 1
ATOM 7882 C CA . PRO D 4 236 ? 298.846 287.238 351.173 1.00 999.99 236 PRO N CA 1
ATOM 7883 C C . PRO D 4 236 ? 299.257 287.912 349.859 1.00 999.99 236 PRO N C 1
ATOM 7884 O O . PRO D 4 236 ? 298.953 289.096 349.698 1.00 999.99 236 PRO N O 1
ATOM 7888 N N . THR D 4 237 ? 300.043 287.250 349.005 1.00 999.99 237 THR N N 1
ATOM 7889 C CA . THR D 4 237 ? 300.330 287.541 347.591 1.00 999.99 237 THR N CA 1
ATOM 7890 C C . THR D 4 237 ? 301.051 288.870 347.339 1.00 999.99 237 THR N C 1
ATOM 7891 O O . THR D 4 237 ? 301.182 289.283 346.178 1.00 999.99 237 THR N O 1
ATOM 7895 N N . LYS D 4 238 ? 301.600 289.525 348.367 1.00 999.99 238 LYS N N 1
ATOM 7896 C CA . LYS D 4 238 ? 302.538 290.614 348.086 1.00 999.99 238 LYS N CA 1
ATOM 7897 C C . LYS D 4 238 ? 303.942 290.105 347.691 1.00 999.99 238 LYS N C 1
ATOM 7898 O O . LYS D 4 238 ? 304.955 290.443 348.315 1.00 999.99 238 LYS N O 1
ATOM 7904 N N . GLU D 4 239 ? 304.037 289.339 346.601 1.00 999.99 239 GLU N N 1
ATOM 7905 C CA . GLU D 4 239 ? 305.306 288.750 346.196 1.00 999.99 239 GLU N CA 1
ATOM 7906 C C . GLU D 4 239 ? 305.635 289.215 344.788 1.00 999.99 239 GLU N C 1
ATOM 7907 O O . GLU D 4 239 ? 304.787 289.769 344.083 1.00 999.99 239 GLU N O 1
ATOM 7913 N N . SER D 4 240 ? 306.880 288.978 344.374 1.00 999.99 240 SER N N 1
ATOM 7914 C CA . SER D 4 240 ? 307.241 289.105 342.970 1.00 999.99 240 SER N CA 1
ATOM 7915 C C . SER D 4 240 ? 308.016 287.876 342.503 1.00 999.99 240 SER N C 1
ATOM 7916 O O . SER D 4 240 ? 308.550 287.096 343.303 1.00 999.99 240 SER N O 1
ATOM 7919 N N . GLY D 4 241 ? 308.083 287.736 341.167 1.00 999.99 241 GLY N N 1
ATOM 7920 C CA . GLY D 4 241 ? 308.728 286.608 340.533 1.00 999.99 241 GLY N CA 1
ATOM 7921 C C . GLY D 4 241 ? 310.085 286.947 339.929 1.00 999.99 241 GLY N C 1
ATOM 7922 O O . GLY D 4 241 ? 310.411 288.107 339.680 1.00 999.99 241 GLY N O 1
ATOM 7923 N N . GLN D 4 242 ? 310.873 285.899 339.674 1.00 999.99 242 GLN N N 1
ATOM 7924 C CA . GLN D 4 242 ? 312.271 286.048 339.298 1.00 999.99 242 GLN N CA 1
ATOM 7925 C C . GLN D 4 242 ? 312.630 285.356 337.982 1.00 999.99 242 GLN N C 1
ATOM 7926 O O . GLN D 4 242 ? 313.650 285.726 337.386 1.00 999.99 242 GLN N O 1
ATOM 7932 N N . HIS D 4 243 ? 311.717 284.572 337.387 1.00 999.99 243 HIS N N 1
ATOM 7933 C CA . HIS D 4 243 ? 311.976 283.233 336.842 1.00 999.99 243 HIS N CA 1
ATOM 7934 C C . HIS D 4 243 ? 313.423 282.939 336.458 1.00 999.99 243 HIS N C 1
ATOM 7935 O O . HIS D 4 243 ? 313.968 283.525 335.516 1.00 999.99 243 HIS N O 1
ATOM 7942 N N . ALA D 4 244 ? 314.037 282.015 337.192 1.00 999.99 244 ALA N N 1
ATOM 7943 C CA . ALA D 4 244 ? 315.405 281.581 336.957 1.00 999.99 244 ALA N CA 1
ATOM 7944 C C . ALA D 4 244 ? 315.424 280.367 336.040 1.00 999.99 244 ALA N C 1
ATOM 7945 O O . ALA D 4 244 ? 314.547 279.502 336.121 1.00 999.99 244 ALA N O 1
ATOM 7947 N N . ALA D 4 245 ? 316.430 280.302 335.170 1.00 999.99 245 ALA N N 1
ATOM 7948 C CA . ALA D 4 245 ? 316.646 279.092 334.393 1.00 999.99 245 ALA N CA 1
ATOM 7949 C C . ALA D 4 245 ? 318.123 278.928 334.071 1.00 999.99 245 ALA N C 1
ATOM 7950 O O . ALA D 4 245 ? 318.859 279.905 333.912 1.00 999.99 245 ALA N O 1
ATOM 7952 N N . ALA D 4 246 ? 318.539 277.663 333.982 1.00 999.99 246 ALA N N 1
ATOM 7953 C CA . ALA D 4 246 ? 319.833 277.271 333.444 1.00 999.99 246 ALA N CA 1
ATOM 7954 C C . ALA D 4 246 ? 319.675 276.129 332.449 1.00 999.99 246 ALA N C 1
ATOM 7955 O O . ALA D 4 246 ? 320.673 275.510 332.061 1.00 999.99 246 ALA N O 1
ATOM 7957 N N . THR D 4 247 ? 318.442 275.841 332.034 1.00 999.99 247 THR N N 1
ATOM 7958 C CA . THR D 4 247 ? 318.129 274.843 331.020 1.00 999.99 247 THR N CA 1
ATOM 7959 C C . THR D 4 247 ? 318.541 275.319 329.634 1.00 999.99 247 THR N C 1
ATOM 7960 O O . THR D 4 247 ? 317.709 275.855 328.890 1.00 999.99 247 THR N O 1
ATOM 7964 N N . SER D 4 248 ? 319.840 275.191 329.332 1.00 999.99 248 SER N N 1
ATOM 7965 C CA . SER D 4 248 ? 320.447 275.489 328.030 1.00 999.99 248 SER N CA 1
ATOM 7966 C C . SER D 4 248 ? 320.376 276.972 327.686 1.00 999.99 248 SER N C 1
ATOM 7967 O O . SER D 4 248 ? 320.254 277.341 326.516 1.00 999.99 248 SER N O 1
ATOM 7970 N N . LEU D 4 249 ? 320.443 277.828 328.702 1.00 999.99 249 LEU N N 1
ATOM 7971 C CA . LEU D 4 249 ? 320.824 279.219 328.529 1.00 999.99 249 LEU N CA 1
ATOM 7972 C C . LEU D 4 249 ? 321.939 279.536 329.515 1.00 999.99 249 LEU N C 1
ATOM 7973 O O . LEU D 4 249 ? 321.948 279.036 330.643 1.00 999.99 249 LEU N O 1
ATOM 7978 N N . LEU D 4 250 ? 322.877 280.378 329.083 1.00 999.99 250 LEU N N 1
ATOM 7979 C CA . LEU D 4 250 ? 324.060 280.698 329.881 1.00 999.99 250 LEU N CA 1
ATOM 7980 C C . LEU D 4 250 ? 324.291 282.197 329.766 1.00 999.99 250 LEU N C 1
ATOM 7981 O O . LEU D 4 250 ? 324.695 282.680 328.703 1.00 999.99 250 LEU N O 1
ATOM 7986 N N . GLN D 4 251 ? 324.065 282.928 330.865 1.00 999.99 251 GLN N N 1
ATOM 7987 C CA . GLN D 4 251 ? 324.151 284.387 330.924 1.00 999.99 251 GLN N CA 1
ATOM 7988 C C . GLN D 4 251 ? 324.559 284.860 332.316 1.00 999.99 251 GLN N C 1
ATOM 7989 O O . GLN D 4 251 ? 323.958 284.436 333.309 1.00 999.99 251 GLN N O 1
ATOM 7995 N N . PRO D 4 252 ? 325.619 285.696 332.416 1.00 999.99 252 PRO N N 1
ATOM 7996 C CA . PRO D 4 252 ? 326.029 286.332 333.688 1.00 999.99 252 PRO N CA 1
ATOM 7997 C C . PRO D 4 252 ? 324.981 287.020 334.567 1.00 999.99 252 PRO N C 1
ATOM 7998 O O . PRO D 4 252 ? 323.786 287.081 334.258 1.00 999.99 252 PRO N O 1
ATOM 8002 N N . ASN D 4 253 ? 325.483 287.542 335.695 1.00 999.99 253 ASN N N 1
ATOM 8003 C CA . ASN D 4 253 ? 324.787 288.229 336.788 1.00 999.99 253 ASN N CA 1
ATOM 8004 C C . ASN D 4 253 ? 323.680 289.221 336.416 1.00 999.99 253 ASN N C 1
ATOM 8005 O O . ASN D 4 253 ? 323.590 289.681 335.274 1.00 999.99 253 ASN N O 1
ATOM 8010 N N . ALA D 4 254 ? 322.905 289.634 337.423 1.00 999.99 254 ALA N N 1
ATOM 8011 C CA . ALA D 4 254 ? 321.485 289.988 337.364 1.00 999.99 254 ALA N CA 1
ATOM 8012 C C . ALA D 4 254 ? 321.107 291.095 336.384 1.00 999.99 254 ALA N C 1
ATOM 8013 O O . ALA D 4 254 ? 321.133 292.286 336.711 1.00 999.99 254 ALA N O 1
ATOM 8015 N N . ASN D 4 255 ? 320.759 290.672 335.170 1.00 999.99 255 ASN N N 1
ATOM 8016 C CA . ASN D 4 255 ? 320.079 291.491 334.174 1.00 999.99 255 ASN N CA 1
ATOM 8017 C C . ASN D 4 255 ? 318.782 292.105 334.706 1.00 999.99 255 ASN N C 1
ATOM 8018 O O . ASN D 4 255 ? 318.197 291.656 335.692 1.00 999.99 255 ASN N O 1
ATOM 8023 N N . ALA D 4 256 ? 318.298 293.111 333.984 1.00 999.99 256 ALA N N 1
ATOM 8024 C CA . ALA D 4 256 ? 317.444 294.139 334.564 1.00 999.99 256 ALA N CA 1
ATOM 8025 C C . ALA D 4 256 ? 316.409 294.635 333.564 1.00 999.99 256 ALA N C 1
ATOM 8026 O O . ALA D 4 256 ? 316.052 293.920 332.621 1.00 999.99 256 ALA N O 1
ATOM 8028 N N . GLY D 4 257 ? 315.918 295.856 333.763 1.00 999.99 257 GLY N N 1
ATOM 8029 C CA . GLY D 4 257 ? 314.736 296.326 333.068 1.00 999.99 257 GLY N CA 1
ATOM 8030 C C . GLY D 4 257 ? 313.721 296.981 333.981 1.00 999.99 257 GLY N C 1
ATOM 8031 O O . GLY D 4 257 ? 312.511 296.882 333.754 1.00 999.99 257 GLY N O 1
ATOM 8032 N N . ASN D 4 258 ? 314.213 297.638 335.038 1.00 999.99 258 ASN N N 1
ATOM 8033 C CA . ASN D 4 258 ? 313.386 298.415 335.961 1.00 999.99 258 ASN N CA 1
ATOM 8034 C C . ASN D 4 258 ? 313.109 299.820 335.431 1.00 999.99 258 ASN N C 1
ATOM 8035 O O . ASN D 4 258 ? 313.240 300.806 336.165 1.00 999.99 258 ASN N O 1
ATOM 8040 N N . LEU D 4 259 ? 312.710 299.913 334.168 1.00 999.99 259 LEU N N 1
ATOM 8041 C CA . LEU D 4 259 ? 312.491 301.177 333.480 1.00 999.99 259 LEU N CA 1
ATOM 8042 C C . LEU D 4 259 ? 311.162 301.804 333.930 1.00 999.99 259 LEU N C 1
ATOM 8043 O O . LEU D 4 259 ? 310.443 301.220 334.748 1.00 999.99 259 LEU N O 1
ATOM 8048 N N . PRO D 4 260 ? 310.841 303.022 333.468 1.00 999.99 260 PRO N N 1
ATOM 8049 C CA . PRO D 4 260 ? 309.463 303.532 333.616 1.00 999.99 260 PRO N CA 1
ATOM 8050 C C . PRO D 4 260 ? 308.416 302.598 333.023 1.00 999.99 260 PRO N C 1
ATOM 8051 O O . PRO D 4 260 ? 308.486 302.208 331.853 1.00 999.99 260 PRO N O 1
ATOM 8055 N N . ILE D 4 261 ? 307.442 302.232 333.861 1.00 999.99 261 ILE N N 1
ATOM 8056 C CA . ILE D 4 261 ? 306.373 301.298 333.520 1.00 999.99 261 ILE N CA 1
ATOM 8057 C C . ILE D 4 261 ? 305.178 302.045 332.921 1.00 999.99 261 ILE N C 1
ATOM 8058 O O . ILE D 4 261 ? 304.121 301.456 332.665 1.00 999.99 261 ILE N O 1
ATOM 8063 N N . MET D 4 262 ? 305.361 303.331 332.622 1.00 999.99 262 MET N N 1
ATOM 8064 C CA . MET D 4 262 ? 304.413 304.074 331.800 1.00 999.99 262 MET N CA 1
ATOM 8065 C C . MET D 4 262 ? 305.117 305.293 331.230 1.00 999.99 262 MET N C 1
ATOM 8066 O O . MET D 4 262 ? 306.042 305.838 331.839 1.00 999.99 262 MET N O 1
ATOM 8071 N N . PHE D 4 263 ? 304.687 305.689 330.037 1.00 999.99 263 PHE N N 1
ATOM 8072 C CA . PHE D 4 263 ? 304.976 307.008 329.505 1.00 999.99 263 PHE N CA 1
ATOM 8073 C C . PHE D 4 263 ? 303.718 307.539 328.829 1.00 999.99 263 PHE N C 1
ATOM 8074 O O . PHE D 4 263 ? 302.850 306.774 328.403 1.00 999.99 263 PHE N O 1
ATOM 8082 N N . GLY D 4 264 ? 303.623 308.865 328.740 1.00 999.99 264 GLY N N 1
ATOM 8083 C CA . GLY D 4 264 ? 302.411 309.523 328.292 1.00 999.99 264 GLY N CA 1
ATOM 8084 C C . GLY D 4 264 ? 302.735 310.666 327.353 1.00 999.99 264 GLY N C 1
ATOM 8085 O O . GLY D 4 264 ? 303.359 311.649 327.762 1.00 999.99 264 GLY N O 1
ATOM 8086 N N . TYR D 4 265 ? 302.321 310.554 326.092 1.00 999.99 265 TYR N N 1
ATOM 8087 C CA . TYR D 4 265 ? 302.759 311.483 325.060 1.00 999.99 265 TYR N CA 1
ATOM 8088 C C . TYR D 4 265 ? 301.590 311.854 324.157 1.00 999.99 265 TYR N C 1
ATOM 8089 O O . TYR D 4 265 ? 300.459 311.386 324.328 1.00 999.99 265 TYR N O 1
ATOM 8098 N N . SER D 4 266 ? 301.891 312.710 323.185 1.00 999.99 266 SER N N 1
ATOM 8099 C CA . SER D 4 266 ? 300.991 313.098 322.109 1.00 999.99 266 SER N CA 1
ATOM 8100 C C . SER D 4 266 ? 301.850 313.629 320.965 1.00 999.99 266 SER N C 1
ATOM 8101 O O . SER D 4 266 ? 302.972 314.089 321.207 1.00 999.99 266 SER N O 1
ATOM 8104 N N . PRO D 4 267 ? 301.359 313.564 319.684 1.00 999.99 267 PRO N N 1
ATOM 8105 C CA . PRO D 4 267 ? 302.285 313.711 318.543 1.00 999.99 267 PRO N CA 1
ATOM 8106 C C . PRO D 4 267 ? 302.890 315.101 318.370 1.00 999.99 267 PRO N C 1
ATOM 8107 O O . PRO D 4 267 ? 302.559 315.829 317.429 1.00 999.99 267 PRO N O 1
ATOM 8111 N N . VAL D 4 268 ? 303.784 315.467 319.297 1.00 999.99 268 VAL N N 1
ATOM 8112 C CA . VAL D 4 268 ? 304.446 316.769 319.336 1.00 999.99 268 VAL N CA 1
ATOM 8113 C C . VAL D 4 268 ? 305.961 316.540 319.395 1.00 999.99 268 VAL N C 1
ATOM 8114 O O . VAL D 4 268 ? 306.750 317.377 318.939 1.00 999.99 268 VAL N O 1
ATOM 8118 N N . GLN D 4 269 ? 306.382 315.393 319.950 1.00 999.99 269 GLN N N 1
ATOM 8119 C CA . GLN D 4 269 ? 307.724 315.184 320.506 1.00 999.99 269 GLN N CA 1
ATOM 8120 C C . GLN D 4 269 ? 308.195 313.787 320.104 1.00 999.99 269 GLN N C 1
ATOM 8121 O O . GLN D 4 269 ? 307.548 313.113 319.305 1.00 999.99 269 GLN N O 1
ATOM 8127 N N . LEU D 4 270 ? 309.352 313.354 320.598 1.00 999.99 270 LEU N N 1
ATOM 8128 C CA . LEU D 4 270 ? 309.797 311.981 320.330 1.00 999.99 270 LEU N CA 1
ATOM 8129 C C . LEU D 4 270 ? 310.166 311.309 321.646 1.00 999.99 270 LEU N C 1
ATOM 8130 O O . LEU D 4 270 ? 310.966 311.867 322.422 1.00 999.99 270 LEU N O 1
ATOM 8135 N N . PRO D 4 271 ? 309.598 310.149 321.965 1.00 999.99 271 PRO N N 1
ATOM 8136 C CA . PRO D 4 271 ? 310.001 309.450 323.191 1.00 999.99 271 PRO N CA 1
ATOM 8137 C C . PRO D 4 271 ? 311.377 308.804 323.094 1.00 999.99 271 PRO N C 1
ATOM 8138 O O . PRO D 4 271 ? 311.830 308.367 322.027 1.00 999.99 271 PRO N O 1
ATOM 8142 N N . MET D 4 272 ? 312.038 308.751 324.254 1.00 999.99 272 MET N N 1
ATOM 8143 C CA . MET D 4 272 ? 313.331 308.096 324.452 1.00 999.99 272 MET N CA 1
ATOM 8144 C C . MET D 4 272 ? 313.208 307.096 325.604 1.00 999.99 272 MET N C 1
ATOM 8145 O O . MET D 4 272 ? 313.230 307.483 326.776 1.00 999.99 272 MET N O 1
ATOM 8150 N N . LEU D 4 273 ? 313.076 305.818 325.264 1.00 999.99 273 LEU N N 1
ATOM 8151 C CA . LEU D 4 273 ? 313.141 304.743 326.247 1.00 999.99 273 LEU N CA 1
ATOM 8152 C C . LEU D 4 273 ? 314.567 304.546 326.751 1.00 999.99 273 LEU N C 1
ATOM 8153 O O . LEU D 4 273 ? 315.530 304.659 325.991 1.00 999.99 273 LEU N O 1
ATOM 8158 N N . ASP D 4 274 ? 314.692 304.220 328.039 1.00 999.99 274 ASP N N 1
ATOM 8159 C CA . ASP D 4 274 ? 315.969 303.900 328.677 1.00 999.99 274 ASP N CA 1
ATOM 8160 C C . ASP D 4 274 ? 315.788 302.603 329.458 1.00 999.99 274 ASP N C 1
ATOM 8161 O O . ASP D 4 274 ? 315.052 302.580 330.449 1.00 999.99 274 ASP N O 1
ATOM 8166 N N . LYS D 4 275 ? 316.445 301.525 329.026 1.00 999.99 275 LYS N N 1
ATOM 8167 C CA . LYS D 4 275 ? 316.401 300.260 329.764 1.00 999.99 275 LYS N CA 1
ATOM 8168 C C . LYS D 4 275 ? 317.804 299.842 330.195 1.00 999.99 275 LYS N C 1
ATOM 8169 O O . LYS D 4 275 ? 318.751 299.928 329.411 1.00 999.99 275 LYS N O 1
ATOM 8175 N N . ASP D 4 276 ? 317.941 299.409 331.448 1.00 999.99 276 ASP N N 1
ATOM 8176 C CA . ASP D 4 276 ? 319.229 298.975 331.975 1.00 999.99 276 ASP N CA 1
ATOM 8177 C C . ASP D 4 276 ? 319.443 297.479 331.713 1.00 999.99 276 ASP N C 1
ATOM 8178 O O . ASP D 4 276 ? 318.679 296.834 330.991 1.00 999.99 276 ASP N O 1
ATOM 8183 N N . GLY D 4 277 ? 320.489 296.914 332.306 1.00 999.99 277 GLY N N 1
ATOM 8184 C CA . GLY D 4 277 ? 321.043 295.662 331.822 1.00 999.99 277 GLY N CA 1
ATOM 8185 C C . GLY D 4 277 ? 322.211 295.233 332.682 1.00 999.99 277 GLY N C 1
ATOM 8186 O O . GLY D 4 277 ? 322.404 295.740 333.789 1.00 999.99 277 GLY N O 1
ATOM 8187 N N . SER D 4 278 ? 323.002 294.294 332.160 1.00 999.99 278 SER N N 1
ATOM 8188 C CA . SER D 4 278 ? 324.151 293.784 332.901 1.00 999.99 278 SER N CA 1
ATOM 8189 C C . SER D 4 278 ? 325.189 293.237 331.924 1.00 999.99 278 SER N C 1
ATOM 8190 O O . SER D 4 278 ? 324.991 293.239 330.705 1.00 999.99 278 SER N O 1
ATOM 8193 N N . GLY D 4 279 ? 326.311 292.780 332.494 1.00 999.99 279 GLY N N 1
ATOM 8194 C CA . GLY D 4 279 ? 327.529 292.340 331.825 1.00 999.99 279 GLY N CA 1
ATOM 8195 C C . GLY D 4 279 ? 327.485 291.470 330.584 1.00 999.99 279 GLY N C 1
ATOM 8196 O O . GLY D 4 279 ? 327.962 291.886 329.527 1.00 999.99 279 GLY N O 1
ATOM 8197 N N . GLY D 4 280 ? 326.991 290.239 330.723 1.00 999.99 280 GLY N N 1
ATOM 8198 C CA . GLY D 4 280 ? 326.933 289.327 329.587 1.00 999.99 280 GLY N CA 1
ATOM 8199 C C . GLY D 4 280 ? 326.033 289.815 328.470 1.00 999.99 280 GLY N C 1
ATOM 8200 O O . GLY D 4 280 ? 326.327 289.632 327.287 1.00 999.99 280 GLY N O 1
ATOM 8201 N N . ILE D 4 281 ? 324.907 290.424 328.839 1.00 999.99 281 ILE N N 1
ATOM 8202 C CA . ILE D 4 281 ? 323.904 290.854 327.874 1.00 999.99 281 ILE N CA 1
ATOM 8203 C C . ILE D 4 281 ? 324.337 291.981 326.925 1.00 999.99 281 ILE N C 1
ATOM 8204 O O . ILE D 4 281 ? 323.733 292.118 325.850 1.00 999.99 281 ILE N O 1
ATOM 8209 N N . VAL D 4 282 ? 325.414 292.723 327.224 1.00 999.99 282 VAL N N 1
ATOM 8210 C CA . VAL D 4 282 ? 325.876 293.773 326.303 1.00 999.99 282 VAL N CA 1
ATOM 8211 C C . VAL D 4 282 ? 326.362 293.192 324.973 1.00 999.99 282 VAL N C 1
ATOM 8212 O O . VAL D 4 282 ? 326.349 293.885 323.947 1.00 999.99 282 VAL N O 1
ATOM 8216 N N . ALA D 4 283 ? 326.800 291.927 324.964 1.00 999.99 283 ALA N N 1
ATOM 8217 C CA . ALA D 4 283 ? 327.177 291.278 323.710 1.00 999.99 283 ALA N CA 1
ATOM 8218 C C . ALA D 4 283 ? 325.955 290.902 322.881 1.00 999.99 283 ALA N C 1
ATOM 8219 O O . ALA D 4 283 ? 325.980 291.013 321.650 1.00 999.99 283 ALA N O 1
ATOM 8221 N N . LEU D 4 284 ? 324.886 290.444 323.530 1.00 999.99 284 LEU N N 1
ATOM 8222 C CA . LEU D 4 284 ? 323.717 289.949 322.816 1.00 999.99 284 LEU N CA 1
ATOM 8223 C C . LEU D 4 284 ? 322.922 291.082 322.164 1.00 999.99 284 LEU N C 1
ATOM 8224 O O . LEU D 4 284 ? 323.104 292.267 322.461 1.00 999.99 284 LEU N O 1
ATOM 8229 N N . SER D 4 285 ? 322.056 290.688 321.227 1.00 999.99 285 SER N N 1
ATOM 8230 C CA . SER D 4 285 ? 321.113 291.598 320.589 1.00 999.99 285 SER N CA 1
ATOM 8231 C C . SER D 4 285 ? 320.134 292.184 321.603 1.00 999.99 285 SER N C 1
ATOM 8232 O O . SER D 4 285 ? 319.772 291.547 322.596 1.00 999.99 285 SER N O 1
ATOM 8235 N N . GLN D 4 286 ? 319.693 293.411 321.333 1.00 999.99 286 GLN N N 1
ATOM 8236 C CA . GLN D 4 286 ? 318.622 294.058 322.077 1.00 999.99 286 GLN N CA 1
ATOM 8237 C C . GLN D 4 286 ? 317.627 294.654 321.091 1.00 999.99 286 GLN N C 1
ATOM 8238 O O . GLN D 4 286 ? 318.009 295.134 320.021 1.00 999.99 286 GLN N O 1
ATOM 8244 N N . SER D 4 287 ? 316.348 294.630 321.448 1.00 999.99 287 SER N N 1
ATOM 8245 C CA . SER D 4 287 ? 315.352 295.188 320.545 1.00 999.99 287 SER N CA 1
ATOM 8246 C C . SER D 4 287 ? 314.179 295.708 321.354 1.00 999.99 287 SER N C 1
ATOM 8247 O O . SER D 4 287 ? 313.827 295.128 322.384 1.00 999.99 287 SER N O 1
ATOM 8250 N N . PRO D 4 288 ? 313.588 296.827 320.949 1.00 999.99 288 PRO N N 1
ATOM 8251 C CA . PRO D 4 288 ? 312.151 297.031 321.155 1.00 999.99 288 PRO N CA 1
ATOM 8252 C C . PRO D 4 288 ? 311.347 296.646 319.922 1.00 999.99 288 PRO N C 1
ATOM 8253 O O . PRO D 4 288 ? 311.848 296.706 318.795 1.00 999.99 288 PRO N O 1
ATOM 8257 N N . PHE D 4 289 ? 310.091 296.239 320.164 1.00 999.99 289 PHE N N 1
ATOM 8258 C CA . PHE D 4 289 ? 309.006 296.302 319.179 1.00 999.99 289 PHE N CA 1
ATOM 8259 C C . PHE D 4 289 ? 307.699 295.985 319.901 1.00 999.99 289 PHE N C 1
ATOM 8260 O O . PHE D 4 289 ? 307.691 295.489 321.028 1.00 999.99 289 PHE N O 1
ATOM 8268 N N . ALA D 4 290 ? 306.591 296.308 319.240 1.00 999.99 290 ALA N N 1
ATOM 8269 C CA . ALA D 4 290 ? 305.247 296.094 319.755 1.00 999.99 290 ALA N CA 1
ATOM 8270 C C . ALA D 4 290 ? 304.750 294.697 319.420 1.00 999.99 290 ALA N C 1
ATOM 8271 O O . ALA D 4 290 ? 304.668 294.333 318.242 1.00 999.99 290 ALA N O 1
ATOM 8273 N N . GLY D 4 291 ? 304.424 293.916 320.447 1.00 999.99 291 GLY N N 1
ATOM 8274 C CA . GLY D 4 291 ? 303.790 292.631 320.213 1.00 999.99 291 GLY N CA 1
ATOM 8275 C C . GLY D 4 291 ? 302.390 292.821 319.647 1.00 999.99 291 GLY N C 1
ATOM 8276 O O . GLY D 4 291 ? 301.642 293.706 320.068 1.00 999.99 291 GLY N O 1
ATOM 8277 N N . ARG D 4 292 ? 302.043 291.982 318.672 1.00 999.99 292 ARG N N 1
ATOM 8278 C CA . ARG D 4 292 ? 300.752 292.085 317.999 1.00 999.99 292 ARG N CA 1
ATOM 8279 C C . ARG D 4 292 ? 299.594 291.666 318.902 1.00 999.99 292 ARG N C 1
ATOM 8280 O O . ARG D 4 292 ? 299.743 290.839 319.806 1.00 999.99 292 ARG N O 1
ATOM 8288 N N . VAL D 4 293 ? 298.429 292.279 318.655 1.00 999.99 293 VAL N N 1
ATOM 8289 C CA . VAL D 4 293 ? 297.219 291.905 319.400 1.00 999.99 293 VAL N CA 1
ATOM 8290 C C . VAL D 4 293 ? 296.736 290.470 319.159 1.00 999.99 293 VAL N C 1
ATOM 8291 O O . VAL D 4 293 ? 296.313 289.833 320.139 1.00 999.99 293 VAL N O 1
ATOM 8295 N N . PRO D 4 294 ? 296.768 289.875 317.942 1.00 999.99 294 PRO N N 1
ATOM 8296 C CA . PRO D 4 294 ? 296.322 288.473 317.849 1.00 999.99 294 PRO N CA 1
ATOM 8297 C C . PRO D 4 294 ? 297.287 287.515 318.540 1.00 999.99 294 PRO N C 1
ATOM 8298 O O . PRO D 4 294 ? 298.509 287.644 318.423 1.00 999.99 294 PRO N O 1
ATOM 8302 N N . SER D 4 295 ? 296.716 286.563 319.284 1.00 999.99 295 SER N N 1
ATOM 8303 C CA . SER D 4 295 ? 297.518 285.586 320.017 1.00 999.99 295 SER N CA 1
ATOM 8304 C C . SER D 4 295 ? 298.292 284.663 319.082 1.00 999.99 295 SER N C 1
ATOM 8305 O O . SER D 4 295 ? 299.420 284.262 319.394 1.00 999.99 295 SER N O 1
ATOM 8308 N N . ASN D 4 296 ? 297.679 284.272 317.959 1.00 999.99 296 ASN N N 1
ATOM 8309 C CA . ASN D 4 296 ? 298.322 283.351 317.024 1.00 999.99 296 ASN N CA 1
ATOM 8310 C C . ASN D 4 296 ? 299.556 283.976 316.378 1.00 999.99 296 ASN N C 1
ATOM 8311 O O . ASN D 4 296 ? 300.585 283.307 316.221 1.00 999.99 296 ASN N O 1
ATOM 8316 N N . SER D 4 297 ? 299.463 285.246 315.978 1.00 999.99 297 SER N N 1
ATOM 8317 C CA . SER D 4 297 ? 300.590 285.926 315.347 1.00 999.99 297 SER N CA 1
ATOM 8318 C C . SER D 4 297 ? 301.728 286.139 316.339 1.00 999.99 297 SER N C 1
ATOM 8319 O O . SER D 4 297 ? 301.517 286.625 317.453 1.00 999.99 297 SER N O 1
ATOM 8322 N N . ALA D 4 298 ? 302.938 285.777 315.922 1.00 999.99 298 ALA N N 1
ATOM 8323 C CA . ALA D 4 298 ? 304.125 285.948 316.742 1.00 999.99 298 ALA N CA 1
ATOM 8324 C C . ALA D 4 298 ? 304.595 287.400 316.714 1.00 999.99 298 ALA N C 1
ATOM 8325 O O . ALA D 4 298 ? 304.237 288.179 315.826 1.00 999.99 298 ALA N O 1
ATOM 8327 N N . THR D 4 299 ? 305.391 287.760 317.722 1.00 999.99 299 THR N N 1
ATOM 8328 C CA . THR D 4 299 ? 305.963 289.100 317.809 1.00 999.99 299 THR N CA 1
ATOM 8329 C C . THR D 4 299 ? 306.960 289.355 316.677 1.00 999.99 299 THR N C 1
ATOM 8330 O O . THR D 4 299 ? 307.715 288.466 316.270 1.00 999.99 299 THR N O 1
ATOM 8334 N N . ALA D 4 300 ? 306.907 290.565 316.123 1.00 999.99 300 ALA N N 1
ATOM 8335 C CA . ALA D 4 300 ? 307.774 290.984 315.030 1.00 999.99 300 ALA N CA 1
ATOM 8336 C C . ALA D 4 300 ? 309.058 291.625 315.564 1.00 999.99 300 ALA N C 1
ATOM 8337 O O . ALA D 4 300 ? 309.264 291.764 316.773 1.00 999.99 300 ALA N O 1
ATOM 8339 N N . LYS D 4 301 ? 309.934 292.027 314.640 1.00 999.99 301 LYS N N 1
ATOM 8340 C CA . LYS D 4 301 ? 311.220 292.643 314.957 1.00 999.99 301 LYS N CA 1
ATOM 8341 C C . LYS D 4 301 ? 311.247 294.068 314.410 1.00 999.99 301 LYS N C 1
ATOM 8342 O O . LYS D 4 301 ? 310.872 294.306 313.256 1.00 999.99 301 LYS N O 1
ATOM 8348 N N . GLY D 4 302 ? 311.581 295.025 315.272 1.00 999.99 302 GLY N N 1
ATOM 8349 C CA . GLY D 4 302 ? 311.755 296.399 314.840 1.00 999.99 302 GLY N CA 1
ATOM 8350 C C . GLY D 4 302 ? 313.199 296.816 314.660 1.00 999.99 302 GLY N C 1
ATOM 8351 O O . GLY D 4 302 ? 313.858 296.433 313.689 1.00 999.99 302 GLY N O 1
ATOM 8352 N N . GLU D 4 303 ? 313.697 297.603 315.608 1.00 999.99 303 GLU N N 1
ATOM 8353 C CA . GLU D 4 303 ? 315.082 298.044 315.628 1.00 999.99 303 GLU N CA 1
ATOM 8354 C C . GLU D 4 303 ? 315.936 297.014 316.350 1.00 999.99 303 GLU N C 1
ATOM 8355 O O . GLU D 4 303 ? 315.439 296.229 317.158 1.00 999.99 303 GLU N O 1
ATOM 8361 N N . GLY D 4 304 ? 317.230 297.027 316.060 1.00 999.99 304 GLY N N 1
ATOM 8362 C CA . GLY D 4 304 ? 318.114 296.026 316.618 1.00 999.99 304 GLY N CA 1
ATOM 8363 C C . GLY D 4 304 ? 319.556 296.470 316.716 1.00 999.99 304 GLY N C 1
ATOM 8364 O O . GLY D 4 304 ? 320.000 297.310 315.927 1.00 999.99 304 GLY N O 1
ATOM 8365 N N . LYS D 4 305 ? 320.280 295.948 317.720 1.00 999.99 305 LYS N N 1
ATOM 8366 C CA . LYS D 4 305 ? 321.719 296.185 317.870 1.00 999.99 305 LYS N CA 1
ATOM 8367 C C . LYS D 4 305 ? 322.525 295.773 316.630 1.00 999.99 305 LYS N C 1
ATOM 8368 O O . LYS D 4 305 ? 323.630 296.285 316.417 1.00 999.99 305 LYS N O 1
ATOM 8374 N N . GLN D 4 306 ? 321.975 294.896 315.786 1.00 999.99 306 GLN N N 1
ATOM 8375 C CA . GLN D 4 306 ? 322.475 294.641 314.440 1.00 999.99 306 GLN N CA 1
ATOM 8376 C C . GLN D 4 306 ? 321.551 295.418 313.513 1.00 999.99 306 GLN N C 1
ATOM 8377 O O . GLN D 4 306 ? 320.323 295.372 313.687 1.00 999.99 306 GLN N O 1
ATOM 8383 N N . PRO D 4 307 ? 322.079 296.154 312.522 1.00 999.99 307 PRO N N 1
ATOM 8384 C CA . PRO D 4 307 ? 321.332 297.284 311.936 1.00 999.99 307 PRO N CA 1
ATOM 8385 C C . PRO D 4 307 ? 320.117 296.943 311.076 1.00 999.99 307 PRO N C 1
ATOM 8386 O O . PRO D 4 307 ? 320.032 297.397 309.930 1.00 999.99 307 PRO N O 1
ATOM 8390 N N . VAL D 4 308 ? 319.178 296.155 311.598 1.00 999.99 308 VAL N N 1
ATOM 8391 C CA . VAL D 4 308 ? 317.854 296.026 310.998 1.00 999.99 308 VAL N CA 1
ATOM 8392 C C . VAL D 4 308 ? 316.942 297.122 311.546 1.00 999.99 308 VAL N C 1
ATOM 8393 O O . VAL D 4 308 ? 316.844 297.326 312.763 1.00 999.99 308 VAL N O 1
ATOM 8397 N N . ALA D 4 309 ? 316.326 297.879 310.641 1.00 999.99 309 ALA N N 1
ATOM 8398 C CA . ALA D 4 309 ? 315.260 298.807 310.979 1.00 999.99 309 ALA N CA 1
ATOM 8399 C C . ALA D 4 309 ? 313.910 298.259 310.519 1.00 999.99 309 ALA N C 1
ATOM 8400 O O . ALA D 4 309 ? 313.807 297.170 309.950 1.00 999.99 309 ALA N O 1
ATOM 8402 N N . GLU D 4 310 ? 312.860 299.035 310.772 1.00 999.99 310 GLU N N 1
ATOM 8403 C CA . GLU D 4 310 ? 311.548 298.811 310.185 1.00 999.99 310 GLU N CA 1
ATOM 8404 C C . GLU D 4 310 ? 311.328 299.837 309.078 1.00 999.99 310 GLU N C 1
ATOM 8405 O O . GLU D 4 310 ? 311.874 300.944 309.126 1.00 999.99 310 GLU N O 1
ATOM 8411 N N . GLU D 4 311 ? 310.532 299.457 308.069 1.00 999.99 311 GLU N N 1
ATOM 8412 C CA . GLU D 4 311 ? 310.386 300.264 306.858 1.00 999.99 311 GLU N CA 1
ATOM 8413 C C . GLU D 4 311 ? 309.659 301.584 307.096 1.00 999.99 311 GLU N C 1
ATOM 8414 O O . GLU D 4 311 ? 309.775 302.495 306.270 1.00 999.99 311 GLU N O 1
ATOM 8420 N N . GLY D 4 312 ? 308.918 301.710 308.196 1.00 999.99 312 GLY N N 1
ATOM 8421 C CA . GLY D 4 312 ? 308.329 302.974 308.582 1.00 999.99 312 GLY N CA 1
ATOM 8422 C C . GLY D 4 312 ? 309.015 303.634 309.755 1.00 999.99 312 GLY N C 1
ATOM 8423 O O . GLY D 4 312 ? 308.553 304.689 310.210 1.00 999.99 312 GLY N O 1
ATOM 8424 N N . SER D 4 313 ? 310.100 303.055 310.266 1.00 999.99 313 SER N N 1
ATOM 8425 C CA . SER D 4 313 ? 310.834 303.603 311.395 1.00 999.99 313 SER N CA 1
ATOM 8426 C C . SER D 4 313 ? 312.298 303.887 311.089 1.00 999.99 313 SER N C 1
ATOM 8427 O O . SER D 4 313 ? 313.026 304.279 312.007 1.00 999.99 313 SER N O 1
ATOM 8430 N N . SER D 4 314 ? 312.749 303.660 309.845 1.00 999.99 314 SER N N 1
ATOM 8431 C CA . SER D 4 314 ? 314.160 303.635 309.448 1.00 999.99 314 SER N CA 1
ATOM 8432 C C . SER D 4 314 ? 314.903 304.922 309.794 1.00 999.99 314 SER N C 1
ATOM 8433 O O . SER D 4 314 ? 315.798 304.915 310.646 1.00 999.99 314 SER N O 1
ATOM 8436 N N . GLU D 4 315 ? 314.549 306.027 309.136 1.00 999.99 315 GLU N N 1
ATOM 8437 C CA . GLU D 4 315 ? 315.075 307.326 309.541 1.00 999.99 315 GLU N CA 1
ATOM 8438 C C . GLU D 4 315 ? 314.455 307.810 310.846 1.00 999.99 315 GLU N C 1
ATOM 8439 O O . GLU D 4 315 ? 315.023 308.688 311.504 1.00 999.99 315 GLU N O 1
ATOM 8445 N N . ASP D 4 316 ? 313.309 307.250 311.232 1.00 999.99 316 ASP N N 1
ATOM 8446 C CA . ASP D 4 316 ? 312.535 307.691 312.385 1.00 999.99 316 ASP N CA 1
ATOM 8447 C C . ASP D 4 316 ? 312.951 307.062 313.712 1.00 999.99 316 ASP N C 1
ATOM 8448 O O . ASP D 4 316 ? 312.238 307.249 314.703 1.00 999.99 316 ASP N O 1
ATOM 8453 N N . ALA D 4 317 ? 314.047 306.310 313.780 1.00 999.99 317 ALA N N 1
ATOM 8454 C CA . ALA D 4 317 ? 314.440 305.723 315.054 1.00 999.99 317 ALA N CA 1
ATOM 8455 C C . ALA D 4 317 ? 315.948 305.791 315.248 1.00 999.99 317 ALA N C 1
ATOM 8456 O O . ALA D 4 317 ? 316.713 306.039 314.313 1.00 999.99 317 ALA N O 1
ATOM 8458 N N . SER D 4 318 ? 316.356 305.571 316.498 1.00 999.99 318 SER N N 1
ATOM 8459 C CA . SER D 4 318 ? 317.761 305.385 316.849 1.00 999.99 318 SER N CA 1
ATOM 8460 C C . SER D 4 318 ? 317.853 304.484 318.073 1.00 999.99 318 SER N C 1
ATOM 8461 O O . SER D 4 318 ? 317.143 304.704 319.056 1.00 999.99 318 SER N O 1
ATOM 8464 N N . GLU D 4 319 ? 318.724 303.480 318.020 1.00 999.99 319 GLU N N 1
ATOM 8465 C CA . GLU D 4 319 ? 319.052 302.670 319.186 1.00 999.99 319 GLU N CA 1
ATOM 8466 C C . GLU D 4 319 ? 320.514 302.873 319.568 1.00 999.99 319 GLU N C 1
ATOM 8467 O O . GLU D 4 319 ? 321.390 302.914 318.699 1.00 999.99 319 GLU N O 1
ATOM 8473 N N . ARG D 4 320 ? 320.776 303.001 320.869 1.00 999.99 320 ARG N N 1
ATOM 8474 C CA . ARG D 4 320 ? 322.084 303.432 321.368 1.00 999.99 320 ARG N CA 1
ATOM 8475 C C . ARG D 4 320 ? 322.464 302.624 322.605 1.00 999.99 320 ARG N C 1
ATOM 8476 O O . ARG D 4 320 ? 321.897 302.834 323.690 1.00 999.99 320 ARG N O 1
ATOM 8484 N N . PRO D 4 321 ? 323.394 301.679 322.479 1.00 999.99 321 PRO N N 1
ATOM 8485 C CA . PRO D 4 321 ? 323.880 300.946 323.653 1.00 999.99 321 PRO N CA 1
ATOM 8486 C C . PRO D 4 321 ? 324.900 301.754 324.445 1.00 999.99 321 PRO N C 1
ATOM 8487 O O . PRO D 4 321 ? 325.542 302.674 323.936 1.00 999.99 321 PRO N O 1
ATOM 8491 N N . THR D 4 322 ? 325.045 301.384 325.722 1.00 999.99 322 THR N N 1
ATOM 8492 C CA . THR D 4 322 ? 326.074 301.970 326.585 1.00 999.99 322 THR N CA 1
ATOM 8493 C C . THR D 4 322 ? 326.498 300.884 327.572 1.00 999.99 322 THR N C 1
ATOM 8494 O O . THR D 4 322 ? 325.782 300.609 328.539 1.00 999.99 322 THR N O 1
ATOM 8498 N N . GLY D 4 323 ? 327.656 300.273 327.324 1.00 999.99 323 GLY N N 1
ATOM 8499 C CA . GLY D 4 323 ? 328.024 299.044 328.004 1.00 999.99 323 GLY N CA 1
ATOM 8500 C C . GLY D 4 323 ? 328.496 299.155 329.441 1.00 999.99 323 GLY N C 1
ATOM 8501 O O . GLY D 4 323 ? 328.164 298.293 330.262 1.00 999.99 323 GLY N O 1
ATOM 8502 N N . ASP D 4 324 ? 329.309 300.174 329.745 1.00 999.99 324 ASP N N 1
ATOM 8503 C CA . ASP D 4 324 ? 329.706 300.443 331.127 1.00 999.99 324 ASP N CA 1
ATOM 8504 C C . ASP D 4 324 ? 328.505 300.748 332.025 1.00 999.99 324 ASP N C 1
ATOM 8505 O O . ASP D 4 324 ? 328.357 300.156 333.100 1.00 999.99 324 ASP N O 1
ATOM 8510 N N . ASN D 4 325 ? 327.636 301.667 331.603 1.00 999.99 325 ASN N N 1
ATOM 8511 C CA . ASN D 4 325 ? 326.406 301.925 332.343 1.00 999.99 325 ASN N CA 1
ATOM 8512 C C . ASN D 4 325 ? 325.317 300.888 332.094 1.00 999.99 325 ASN N C 1
ATOM 8513 O O . ASN D 4 325 ? 324.260 300.982 332.730 1.00 999.99 325 ASN N O 1
ATOM 8518 N N . SER D 4 326 ? 325.575 299.898 331.224 1.00 999.99 326 SER N N 1
ATOM 8519 C CA . SER D 4 326 ? 324.644 298.816 330.862 1.00 999.99 326 SER N CA 1
ATOM 8520 C C . SER D 4 326 ? 323.260 299.319 330.442 1.00 999.99 326 SER N C 1
ATOM 8521 O O . SER D 4 326 ? 322.251 298.647 330.663 1.00 999.99 326 SER N O 1
ATOM 8524 N N . ASN D 4 327 ? 323.203 300.488 329.812 1.00 999.99 327 ASN N N 1
ATOM 8525 C CA . ASN D 4 327 ? 321.952 301.153 329.482 1.00 999.99 327 ASN N CA 1
ATOM 8526 C C . ASN D 4 327 ? 321.704 301.061 327.978 1.00 999.99 327 ASN N C 1
ATOM 8527 O O . ASN D 4 327 ? 322.608 300.786 327.184 1.00 999.99 327 ASN N O 1
ATOM 8532 N N . LEU D 4 328 ? 320.450 301.293 327.593 1.00 999.99 328 LEU N N 1
ATOM 8533 C CA . LEU D 4 328 ? 320.033 301.284 326.199 1.00 999.99 328 LEU N CA 1
ATOM 8534 C C . LEU D 4 328 ? 319.046 302.419 325.988 1.00 999.99 328 LEU N C 1
ATOM 8535 O O . LEU D 4 328 ? 318.031 302.497 326.692 1.00 999.99 328 LEU N O 1
ATOM 8540 N N . ASN D 4 329 ? 319.351 303.282 325.017 1.00 999.99 329 ASN N N 1
ATOM 8541 C CA . ASN D 4 329 ? 318.472 304.357 324.580 1.00 999.99 329 ASN N CA 1
ATOM 8542 C C . ASN D 4 329 ? 317.716 303.944 323.320 1.00 999.99 329 ASN N C 1
ATOM 8543 O O . ASN D 4 329 ? 318.308 303.411 322.375 1.00 999.99 329 ASN N O 1
ATOM 8548 N N . THR D 4 330 ? 316.412 304.210 323.304 1.00 999.99 330 THR N N 1
ATOM 8549 C CA . THR D 4 330 ? 315.579 304.056 322.117 1.00 999.99 330 THR N CA 1
ATOM 8550 C C . THR D 4 330 ? 314.867 305.369 321.809 1.00 999.99 330 THR N C 1
ATOM 8551 O O . THR D 4 330 ? 314.147 305.898 322.656 1.00 999.99 330 THR N O 1
ATOM 8555 N N . ALA D 4 331 ? 315.046 305.878 320.594 1.00 999.99 331 ALA N N 1
ATOM 8556 C CA . ALA D 4 331 ? 314.543 307.188 320.198 1.00 999.99 331 ALA N CA 1
ATOM 8557 C C . ALA D 4 331 ? 313.581 307.009 319.030 1.00 999.99 331 ALA N C 1
ATOM 8558 O O . ALA D 4 331 ? 313.993 306.537 317.964 1.00 999.99 331 ALA N O 1
ATOM 8560 N N . PHE D 4 332 ? 312.312 307.387 319.224 1.00 999.99 332 PHE N N 1
ATOM 8561 C CA . PHE D 4 332 ? 311.261 307.201 318.209 1.00 999.99 332 PHE N CA 1
ATOM 8562 C C . PHE D 4 332 ? 310.722 308.549 317.731 1.00 999.99 332 PHE N C 1
ATOM 8563 O O . PHE D 4 332 ? 309.791 309.079 318.342 1.00 999.99 332 PHE N O 1
ATOM 8571 N N . SER D 4 333 ? 311.286 309.061 316.624 1.00 999.99 333 SER N N 1
ATOM 8572 C CA . SER D 4 333 ? 311.002 310.373 316.029 1.00 999.99 333 SER N CA 1
ATOM 8573 C C . SER D 4 333 ? 309.551 310.832 315.926 1.00 999.99 333 SER N C 1
ATOM 8574 O O . SER D 4 333 ? 309.142 311.766 316.624 1.00 999.99 333 SER N O 1
ATOM 8577 N N . PHE D 4 334 ? 308.767 310.208 315.049 1.00 999.99 334 PHE N N 1
ATOM 8578 C CA . PHE D 4 334 ? 307.428 310.707 314.744 1.00 999.99 334 PHE N CA 1
ATOM 8579 C C . PHE D 4 334 ? 306.413 309.777 315.396 1.00 999.99 334 PHE N C 1
ATOM 8580 O O . PHE D 4 334 ? 305.928 308.814 314.798 1.00 999.99 334 PHE N O 1
ATOM 8588 N N . ASP D 4 335 ? 306.144 310.049 316.670 1.00 999.99 335 ASP N N 1
ATOM 8589 C CA . ASP D 4 335 ? 304.955 309.524 317.322 1.00 999.99 335 ASP N CA 1
ATOM 8590 C C . ASP D 4 335 ? 303.690 309.912 316.564 1.00 999.99 335 ASP N C 1
ATOM 8591 O O . ASP D 4 335 ? 303.533 311.046 316.104 1.00 999.99 335 ASP N O 1
ATOM 8596 N N . PHE D 4 336 ? 302.817 308.935 316.385 1.00 999.99 336 PHE N N 1
ATOM 8597 C CA . PHE D 4 336 ? 301.535 309.149 315.744 1.00 999.99 336 PHE N CA 1
ATOM 8598 C C . PHE D 4 336 ? 300.602 308.139 316.382 1.00 999.99 336 PHE N C 1
ATOM 8599 O O . PHE D 4 336 ? 301.051 307.203 317.043 1.00 999.99 336 PHE N O 1
ATOM 8607 N N . SER D 4 337 ? 299.297 308.305 316.177 1.00 999.99 337 SER N N 1
ATOM 8608 C CA . SER D 4 337 ? 298.364 307.396 316.835 1.00 999.99 337 SER N CA 1
ATOM 8609 C C . SER D 4 337 ? 298.279 306.021 316.173 1.00 999.99 337 SER N C 1
ATOM 8610 O O . SER D 4 337 ? 297.443 305.195 316.555 1.00 999.99 337 SER N O 1
ATOM 8613 N N . ALA D 4 338 ? 299.137 305.762 315.189 1.00 999.99 338 ALA N N 1
ATOM 8614 C CA . ALA D 4 338 ? 299.403 304.406 314.742 1.00 999.99 338 ALA N CA 1
ATOM 8615 C C . ALA D 4 338 ? 300.295 303.666 315.719 1.00 999.99 338 ALA N C 1
ATOM 8616 O O . ALA D 4 338 ? 300.189 302.442 315.837 1.00 999.99 338 ALA N O 1
ATOM 8618 N N . ILE D 4 339 ? 301.181 304.388 316.412 1.00 999.99 339 ILE N N 1
ATOM 8619 C CA . ILE D 4 339 ? 301.793 303.851 317.615 1.00 999.99 339 ILE N CA 1
ATOM 8620 C C . ILE D 4 339 ? 301.122 304.436 318.860 1.00 999.99 339 ILE N C 1
ATOM 8621 O O . ILE D 4 339 ? 301.424 305.546 319.308 1.00 999.99 339 ILE N O 1
ATOM 8626 N N . LYS D 4 340 ? 300.185 303.659 319.419 1.00 999.99 340 LYS N N 1
ATOM 8627 C CA . LYS D 4 340 ? 299.927 303.592 320.861 1.00 999.99 340 LYS N CA 1
ATOM 8628 C C . LYS D 4 340 ? 299.586 302.175 321.340 1.00 999.99 340 LYS N C 1
ATOM 8629 O O . LYS D 4 340 ? 298.542 301.993 321.981 1.00 999.99 340 LYS N O 1
ATOM 8635 N N . PRO D 4 341 ? 300.421 301.125 321.056 1.00 999.99 341 PRO N N 1
ATOM 8636 C CA . PRO D 4 341 ? 300.082 299.779 321.531 1.00 999.99 341 PRO N CA 1
ATOM 8637 C C . PRO D 4 341 ? 300.807 299.479 322.834 1.00 999.99 341 PRO N C 1
ATOM 8638 O O . PRO D 4 341 ? 301.337 300.382 323.486 1.00 999.99 341 PRO N O 1
ATOM 8642 N N . GLY D 4 342 ? 300.835 298.208 323.221 1.00 999.99 342 GLY N N 1
ATOM 8643 C CA . GLY D 4 342 ? 301.780 297.744 324.215 1.00 999.99 342 GLY N CA 1
ATOM 8644 C C . GLY D 4 342 ? 303.110 297.461 323.531 1.00 999.99 342 GLY N C 1
ATOM 8645 O O . GLY D 4 342 ? 303.152 297.008 322.389 1.00 999.99 342 GLY N O 1
ATOM 8646 N N . MET D 4 343 ? 304.202 297.740 324.244 1.00 999.99 343 MET N N 1
ATOM 8647 C CA . MET D 4 343 ? 305.550 297.650 323.695 1.00 999.99 343 MET N CA 1
ATOM 8648 C C . MET D 4 343 ? 306.361 296.642 324.489 1.00 999.99 343 MET N C 1
ATOM 8649 O O . MET D 4 343 ? 306.400 296.699 325.721 1.00 999.99 343 MET N O 1
ATOM 8654 N N . ALA D 4 344 ? 307.033 295.738 323.788 1.00 999.99 344 ALA N N 1
ATOM 8655 C CA . ALA D 4 344 ? 308.003 294.850 324.397 1.00 999.99 344 ALA N CA 1
ATOM 8656 C C . ALA D 4 344 ? 309.411 295.365 324.137 1.00 999.99 344 ALA N C 1
ATOM 8657 O O . ALA D 4 344 ? 309.696 295.969 323.096 1.00 999.99 344 ALA N O 1
ATOM 8659 N N . ALA D 4 345 ? 310.302 295.084 325.094 1.00 999.99 345 ALA N N 1
ATOM 8660 C CA . ALA D 4 345 ? 311.683 295.554 325.079 1.00 999.99 345 ALA N CA 1
ATOM 8661 C C . ALA D 4 345 ? 312.561 294.374 325.492 1.00 999.99 345 ALA N C 1
ATOM 8662 O O . ALA D 4 345 ? 312.946 294.229 326.655 1.00 999.99 345 ALA N O 1
ATOM 8664 N N . ASP D 4 346 ? 312.890 293.530 324.523 1.00 999.99 346 ASP N N 1
ATOM 8665 C CA . ASP D 4 346 ? 313.482 292.232 324.785 1.00 999.99 346 ASP N CA 1
ATOM 8666 C C . ASP D 4 346 ? 314.985 292.311 324.523 1.00 999.99 346 ASP N C 1
ATOM 8667 O O . ASP D 4 346 ? 315.490 293.247 323.891 1.00 999.99 346 ASP N O 1
ATOM 8672 N N . VAL D 4 347 ? 315.701 291.305 325.020 1.00 999.99 347 VAL N N 1
ATOM 8673 C CA . VAL D 4 347 ? 317.131 291.419 325.259 1.00 999.99 347 VAL N CA 1
ATOM 8674 C C . VAL D 4 347 ? 317.785 290.132 324.766 1.00 999.99 347 VAL N C 1
ATOM 8675 O O . VAL D 4 347 ? 318.990 289.911 324.934 1.00 999.99 347 VAL N O 1
ATOM 8679 N N . LYS D 4 348 ? 317.002 289.336 324.048 1.00 999.99 348 LYS N N 1
ATOM 8680 C CA . LYS D 4 348 ? 317.433 288.133 323.344 1.00 999.99 348 LYS N CA 1
ATOM 8681 C C . LYS D 4 348 ? 316.539 288.001 322.114 1.00 999.99 348 LYS N C 1
ATOM 8682 O O . LYS D 4 348 ? 315.949 288.988 321.660 1.00 999.99 348 LYS N O 1
ATOM 8688 N N . PHE D 4 349 ? 316.463 286.794 321.561 1.00 999.99 349 PHE N N 1
ATOM 8689 C CA . PHE D 4 349 ? 315.480 286.498 320.527 1.00 999.99 349 PHE N CA 1
ATOM 8690 C C . PHE D 4 349 ? 314.073 286.582 321.105 1.00 999.99 349 PHE N C 1
ATOM 8691 O O . PHE D 4 349 ? 313.799 286.017 322.170 1.00 999.99 349 PHE N O 1
ATOM 8699 N N . GLY D 4 350 ? 313.206 287.338 320.427 1.00 999.99 350 GLY N N 1
ATOM 8700 C CA . GLY D 4 350 ? 311.777 287.364 320.690 1.00 999.99 350 GLY N CA 1
ATOM 8701 C C . GLY D 4 350 ? 311.130 285.996 320.740 1.00 999.99 350 GLY N C 1
ATOM 8702 O O . GLY D 4 350 ? 311.394 285.145 319.884 1.00 999.99 350 GLY N O 1
ATOM 8703 N N . GLY D 4 351 ? 310.279 285.773 321.737 1.00 999.99 351 GLY N N 1
ATOM 8704 C CA . GLY D 4 351 ? 309.859 284.427 322.066 1.00 999.99 351 GLY N CA 1
ATOM 8705 C C . GLY D 4 351 ? 310.311 283.974 323.439 1.00 999.99 351 GLY N C 1
ATOM 8706 O O . GLY D 4 351 ? 309.581 283.255 324.129 1.00 999.99 351 GLY N O 1
ATOM 8707 N N . SER D 4 352 ? 311.514 284.383 323.850 1.00 999.99 352 SER N N 1
ATOM 8708 C CA . SER D 4 352 ? 312.075 283.966 325.130 1.00 999.99 352 SER N CA 1
ATOM 8709 C C . SER D 4 352 ? 311.473 284.699 326.325 1.00 999.99 352 SER N C 1
ATOM 8710 O O . SER D 4 352 ? 311.765 284.322 327.464 1.00 999.99 352 SER N O 1
ATOM 8713 N N . GLY D 4 353 ? 310.641 285.717 326.101 1.00 999.99 353 GLY N N 1
ATOM 8714 C CA . GLY D 4 353 ? 309.822 286.317 327.142 1.00 999.99 353 GLY N CA 1
ATOM 8715 C C . GLY D 4 353 ? 310.540 287.164 328.171 1.00 999.99 353 GLY N C 1
ATOM 8716 O O . GLY D 4 353 ? 309.901 287.611 329.128 1.00 999.99 353 GLY N O 1
ATOM 8717 N N . ALA D 4 354 ? 311.846 287.388 328.021 1.00 999.99 354 ALA N N 1
ATOM 8718 C CA . ALA D 4 354 ? 312.629 288.154 328.993 1.00 999.99 354 ALA N CA 1
ATOM 8719 C C . ALA D 4 354 ? 312.502 289.658 328.733 1.00 999.99 354 ALA N C 1
ATOM 8720 O O . ALA D 4 354 ? 313.457 290.342 328.365 1.00 999.99 354 ALA N O 1
ATOM 8722 N N . ARG D 4 355 ? 311.288 290.176 328.935 1.00 999.99 355 ARG N N 1
ATOM 8723 C CA . ARG D 4 355 ? 311.061 291.574 328.618 1.00 999.99 355 ARG N CA 1
ATOM 8724 C C . ARG D 4 355 ? 309.991 292.238 329.473 1.00 999.99 355 ARG N C 1
ATOM 8725 O O . ARG D 4 355 ? 309.042 291.568 329.910 1.00 999.99 355 ARG N O 1
ATOM 8733 N N . PRO D 4 356 ? 310.166 293.520 329.798 1.00 999.99 356 PRO N N 1
ATOM 8734 C CA . PRO D 4 356 ? 309.094 294.284 330.453 1.00 999.99 356 PRO N CA 1
ATOM 8735 C C . PRO D 4 356 ? 308.097 294.813 329.425 1.00 999.99 356 PRO N C 1
ATOM 8736 O O . PRO D 4 356 ? 308.489 295.335 328.378 1.00 999.99 356 PRO N O 1
ATOM 8740 N N . ASN D 4 357 ? 306.801 294.664 329.723 1.00 999.99 357 ASN N N 1
ATOM 8741 C CA . ASN D 4 357 ? 305.718 295.070 328.816 1.00 999.99 357 ASN N CA 1
ATOM 8742 C C . ASN D 4 357 ? 305.253 296.494 329.138 1.00 999.99 357 ASN N C 1
ATOM 8743 O O . ASN D 4 357 ? 304.374 296.724 329.971 1.00 999.99 357 ASN N O 1
ATOM 8748 N N . LEU D 4 358 ? 305.860 297.467 328.460 1.00 999.99 358 LEU N N 1
ATOM 8749 C CA . LEU D 4 358 ? 305.480 298.864 328.642 1.00 999.99 358 LEU N CA 1
ATOM 8750 C C . LEU D 4 358 ? 304.110 299.143 328.023 1.00 999.99 358 LEU N C 1
ATOM 8751 O O . LEU D 4 358 ? 303.802 298.639 326.941 1.00 999.99 358 LEU N O 1
ATOM 8756 N N . PRO D 4 359 ? 303.257 299.921 328.691 1.00 999.99 359 PRO N N 1
ATOM 8757 C CA . PRO D 4 359 ? 302.245 300.704 327.969 1.00 999.99 359 PRO N CA 1
ATOM 8758 C C . PRO D 4 359 ? 302.733 302.094 327.583 1.00 999.99 359 PRO N C 1
ATOM 8759 O O . PRO D 4 359 ? 303.411 302.780 328.349 1.00 999.99 359 PRO N O 1
ATOM 8763 N N . TRP D 4 360 ? 302.369 302.515 326.368 1.00 999.99 360 TRP N N 1
ATOM 8764 C CA . TRP D 4 360 ? 302.678 303.855 325.852 1.00 999.99 360 TRP N CA 1
ATOM 8765 C C . TRP D 4 360 ? 301.404 304.430 325.238 1.00 999.99 360 TRP N C 1
ATOM 8766 O O . TRP D 4 360 ? 301.224 304.371 324.018 1.00 999.99 360 TRP N O 1
ATOM 8777 N N . VAL D 4 361 ? 300.528 305.001 326.068 1.00 999.99 361 VAL N N 1
ATOM 8778 C CA . VAL D 4 361 ? 299.427 305.819 325.563 1.00 999.99 361 VAL N CA 1
ATOM 8779 C C . VAL D 4 361 ? 299.397 307.156 326.295 1.00 999.99 361 VAL N C 1
ATOM 8780 O O . VAL D 4 361 ? 300.039 307.308 327.341 1.00 999.99 361 VAL N O 1
ATOM 8784 N N . SER D 4 362 ? 298.629 308.110 325.742 1.00 999.99 362 SER N N 1
ATOM 8785 C CA . SER D 4 362 ? 297.947 309.213 326.425 1.00 999.99 362 SER N CA 1
ATOM 8786 C C . SER D 4 362 ? 297.070 309.951 325.423 1.00 999.99 362 SER N C 1
ATOM 8787 O O . SER D 4 362 ? 297.320 309.900 324.215 1.00 999.99 362 SER N O 1
ATOM 8790 N N . THR D 4 363 ? 296.059 310.660 325.912 1.00 999.99 363 THR N N 1
ATOM 8791 C CA . THR D 4 363 ? 295.364 311.675 325.138 1.00 999.99 363 THR N CA 1
ATOM 8792 C C . THR D 4 363 ? 295.552 313.050 325.777 1.00 999.99 363 THR N C 1
ATOM 8793 O O . THR D 4 363 ? 294.944 313.383 326.798 1.00 999.99 363 THR N O 1
ATOM 8797 N N . THR D 4 364 ? 296.377 313.870 325.118 1.00 999.99 364 THR N N 1
ATOM 8798 C CA . THR D 4 364 ? 296.873 315.151 325.626 1.00 999.99 364 THR N CA 1
ATOM 8799 C C . THR D 4 364 ? 297.348 316.030 324.475 1.00 999.99 364 THR N C 1
ATOM 8800 O O . THR D 4 364 ? 297.090 315.732 323.304 1.00 999.99 364 THR N O 1
ATOM 8804 N N . GLY D 4 365 ? 298.032 317.123 324.803 1.00 999.99 365 GLY N N 1
ATOM 8805 C CA . GLY D 4 365 ? 298.616 317.969 323.784 1.00 999.99 365 GLY N CA 1
ATOM 8806 C C . GLY D 4 365 ? 299.800 318.783 324.262 1.00 999.99 365 GLY N C 1
ATOM 8807 O O . GLY D 4 365 ? 300.028 319.893 323.771 1.00 999.99 365 GLY N O 1
ATOM 8808 N N . SER D 4 366 ? 300.565 318.255 325.228 1.00 999.99 366 SER N N 1
ATOM 8809 C CA . SER D 4 366 ? 301.832 318.864 325.595 1.00 999.99 366 SER N CA 1
ATOM 8810 C C . SER D 4 366 ? 302.943 318.051 324.947 1.00 999.99 366 SER N C 1
ATOM 8811 O O . SER D 4 366 ? 303.670 318.582 324.087 1.00 999.99 366 SER N O 1
ATOM 8814 N N . GLY D 4 367 ? 303.128 316.781 325.310 1.00 999.99 367 GLY N N 1
ATOM 8815 C CA . GLY D 4 367 ? 304.208 315.993 324.754 1.00 999.99 367 GLY N CA 1
ATOM 8816 C C . GLY D 4 367 ? 305.536 315.752 325.482 1.00 999.99 367 GLY N C 1
ATOM 8817 O O . GLY D 4 367 ? 306.034 314.622 325.443 1.00 999.99 367 GLY N O 1
ATOM 8818 N N . PRO D 4 368 ? 306.162 316.783 326.166 1.00 999.99 368 PRO N N 1
ATOM 8819 C CA . PRO D 4 368 ? 307.638 316.829 326.197 1.00 999.99 368 PRO N CA 1
ATOM 8820 C C . PRO D 4 368 ? 308.370 315.773 327.021 1.00 999.99 368 PRO N C 1
ATOM 8821 O O . PRO D 4 368 ? 308.374 315.799 328.256 1.00 999.99 368 PRO N O 1
ATOM 8825 N N . HIS D 4 369 ? 308.992 314.819 326.329 1.00 999.99 369 HIS N N 1
ATOM 8826 C CA . HIS D 4 369 ? 309.888 313.895 327.009 1.00 999.99 369 HIS N CA 1
ATOM 8827 C C . HIS D 4 369 ? 311.166 314.619 327.403 1.00 999.99 369 HIS N C 1
ATOM 8828 O O . HIS D 4 369 ? 311.908 315.109 326.546 1.00 999.99 369 HIS N O 1
ATOM 8835 N N . GLY D 4 370 ? 311.418 314.687 328.704 1.00 999.99 370 GLY N N 1
ATOM 8836 C CA . GLY D 4 370 ? 312.701 315.119 329.223 1.00 999.99 370 GLY N CA 1
ATOM 8837 C C . GLY D 4 370 ? 312.795 314.725 330.677 1.00 999.99 370 GLY N C 1
ATOM 8838 O O . GLY D 4 370 ? 311.824 314.264 331.282 1.00 999.99 370 GLY N O 1
ATOM 8839 N N . ARG D 4 371 ? 313.984 314.906 331.238 1.00 999.99 371 ARG N N 1
ATOM 8840 C CA . ARG D 4 371 ? 314.131 314.785 332.684 1.00 999.99 371 ARG N CA 1
ATOM 8841 C C . ARG D 4 371 ? 313.511 316.030 333.303 1.00 999.99 371 ARG N C 1
ATOM 8842 O O . ARG D 4 371 ? 314.150 317.082 333.387 1.00 999.99 371 ARG N O 1
ATOM 8850 N N . THR D 4 372 ? 312.247 315.908 333.727 1.00 999.99 372 THR N N 1
ATOM 8851 C CA . THR D 4 372 ? 311.391 317.047 334.059 1.00 999.99 372 THR N CA 1
ATOM 8852 C C . THR D 4 372 ? 311.860 317.841 335.274 1.00 999.99 372 THR N C 1
ATOM 8853 O O . THR D 4 372 ? 311.366 318.953 335.490 1.00 999.99 372 THR N O 1
ATOM 8857 N N . ILE D 4 373 ? 312.794 317.310 336.062 1.00 999.99 373 ILE N N 1
ATOM 8858 C CA . ILE D 4 373 ? 313.472 318.067 337.105 1.00 999.99 373 ILE N CA 1
ATOM 8859 C C . ILE D 4 373 ? 314.966 317.809 336.982 1.00 999.99 373 ILE N C 1
ATOM 8860 O O . ILE D 4 373 ? 315.400 316.762 336.492 1.00 999.99 373 ILE N O 1
ATOM 8865 N N . SER D 4 374 ? 315.755 318.788 337.417 1.00 999.99 374 SER N N 1
ATOM 8866 C CA . SER D 4 374 ? 317.203 318.710 337.308 1.00 999.99 374 SER N CA 1
ATOM 8867 C C . SER D 4 374 ? 317.828 319.427 338.494 1.00 999.99 374 SER N C 1
ATOM 8868 O O . SER D 4 374 ? 317.205 320.284 339.126 1.00 999.99 374 SER N O 1
ATOM 8871 N N . GLY D 4 375 ? 319.073 319.066 338.788 1.00 999.99 375 GLY N N 1
ATOM 8872 C CA . GLY D 4 375 ? 319.758 319.632 339.930 1.00 999.99 375 GLY N CA 1
ATOM 8873 C C . GLY D 4 375 ? 321.161 320.092 339.599 1.00 999.99 375 GLY N C 1
ATOM 8874 O O . GLY D 4 375 ? 321.967 319.332 339.054 1.00 999.99 375 GLY N O 1
ATOM 8875 N N . VAL D 4 376 ? 321.458 321.347 339.928 1.00 999.99 376 VAL N N 1
ATOM 8876 C CA . VAL D 4 376 ? 322.740 321.972 339.632 1.00 999.99 376 VAL N CA 1
ATOM 8877 C C . VAL D 4 376 ? 322.947 323.071 340.672 1.00 999.99 376 VAL N C 1
ATOM 8878 O O . VAL D 4 376 ? 322.014 323.476 341.370 1.00 999.99 376 VAL N O 1
ATOM 8882 N N . THR D 4 377 ? 324.182 323.553 340.786 1.00 999.99 377 THR N N 1
ATOM 8883 C CA . THR D 4 377 ? 324.527 324.647 341.678 1.00 999.99 377 THR N CA 1
ATOM 8884 C C . THR D 4 377 ? 325.413 325.644 340.944 1.00 999.99 377 THR N C 1
ATOM 8885 O O . THR D 4 377 ? 325.798 325.433 339.791 1.00 999.99 377 THR N O 1
ATOM 8889 N N . TYR D 4 378 ? 325.682 326.758 341.632 1.00 999.99 378 TYR N N 1
ATOM 8890 C CA . TYR D 4 378 ? 326.435 327.916 341.151 1.00 999.99 378 TYR N CA 1
ATOM 8891 C C . TYR D 4 378 ? 327.802 327.542 340.578 1.00 999.99 378 TYR N C 1
ATOM 8892 O O . TYR D 4 378 ? 328.521 326.726 341.170 1.00 999.99 378 TYR N O 1
ATOM 8901 N N . ARG D 4 379 ? 328.091 328.072 339.377 1.00 999.99 379 ARG N N 1
ATOM 8902 C CA . ARG D 4 379 ? 329.332 328.013 338.590 1.00 999.99 379 ARG N CA 1
ATOM 8903 C C . ARG D 4 379 ? 329.519 326.685 337.863 1.00 999.99 379 ARG N C 1
ATOM 8904 O O . ARG D 4 379 ? 330.423 326.562 337.030 1.00 999.99 379 ARG N O 1
ATOM 8912 N N . TYR D 4 380 ? 328.686 325.689 338.150 1.00 999.99 380 TYR N N 1
ATOM 8913 C CA . TYR D 4 380 ? 328.687 324.481 337.340 1.00 999.99 380 TYR N CA 1
ATOM 8914 C C . TYR D 4 380 ? 327.910 324.711 336.052 1.00 999.99 380 TYR N C 1
ATOM 8915 O O . TYR D 4 380 ? 326.966 325.504 336.004 1.00 999.99 380 TYR N O 1
ATOM 8924 N N . ASN D 4 381 ? 328.320 324.012 334.998 1.00 999.99 381 ASN N N 1
ATOM 8925 C CA . ASN D 4 381 ? 327.422 323.818 333.875 1.00 999.99 381 ASN N CA 1
ATOM 8926 C C . ASN D 4 381 ? 326.364 322.772 334.232 1.00 999.99 381 ASN N C 1
ATOM 8927 O O . ASN D 4 381 ? 326.502 322.013 335.196 1.00 999.99 381 ASN N O 1
ATOM 8932 N N . ALA D 4 382 ? 325.302 322.725 333.440 1.00 999.99 382 ALA N N 1
ATOM 8933 C CA . ALA D 4 382 ? 324.350 321.626 333.505 1.00 999.99 382 ALA N CA 1
ATOM 8934 C C . ALA D 4 382 ? 324.197 321.013 332.113 1.00 999.99 382 ALA N C 1
ATOM 8935 O O . ALA D 4 382 ? 324.883 321.402 331.162 1.00 999.99 382 ALA N O 1
ATOM 8937 N N . ASN D 4 383 ? 323.279 320.056 331.999 1.00 999.99 383 ASN N N 1
ATOM 8938 C CA . ASN D 4 383 ? 322.727 319.654 330.714 1.00 999.99 383 ASN N CA 1
ATOM 8939 C C . ASN D 4 383 ? 321.317 319.120 330.930 1.00 999.99 383 ASN N C 1
ATOM 8940 O O . ASN D 4 383 ? 320.910 318.811 332.052 1.00 999.99 383 ASN N O 1
ATOM 8945 N N . GLN D 4 384 ? 320.577 319.009 329.832 1.00 999.99 384 GLN N N 1
ATOM 8946 C CA . GLN D 4 384 ? 319.397 318.161 329.757 1.00 999.99 384 GLN N CA 1
ATOM 8947 C C . GLN D 4 384 ? 319.244 317.712 328.315 1.00 999.99 384 GLN N C 1
ATOM 8948 O O . GLN D 4 384 ? 320.069 318.029 327.455 1.00 999.99 384 GLN N O 1
ATOM 8954 N N . ILE D 4 385 ? 318.188 316.949 328.057 1.00 999.99 385 ILE N N 1
ATOM 8955 C CA . ILE D 4 385 ? 317.792 316.610 326.697 1.00 999.99 385 ILE N CA 1
ATOM 8956 C C . ILE D 4 385 ? 316.345 317.041 326.484 1.00 999.99 385 ILE N C 1
ATOM 8957 O O . ILE D 4 385 ? 315.499 316.875 327.370 1.00 999.99 385 ILE N O 1
ATOM 8962 N N . LYS D 4 386 ? 316.072 317.616 325.313 1.00 999.99 386 LYS N N 1
ATOM 8963 C CA . LYS D 4 386 ? 314.807 318.303 325.049 1.00 999.99 386 LYS N CA 1
ATOM 8964 C C . LYS D 4 386 ? 314.583 318.270 323.549 1.00 999.99 386 LYS N C 1
ATOM 8965 O O . LYS D 4 386 ? 315.442 318.714 322.780 1.00 999.99 386 LYS N O 1
ATOM 8971 N N . ILE D 4 387 ? 313.437 317.744 323.143 1.00 999.99 387 ILE N N 1
ATOM 8972 C CA . ILE D 4 387 ? 313.360 316.894 321.989 1.00 999.99 387 ILE N CA 1
ATOM 8973 C C . ILE D 4 387 ? 312.315 317.453 321.025 1.00 999.99 387 ILE N C 1
ATOM 8974 O O . ILE D 4 387 ? 311.609 318.408 321.334 1.00 999.99 387 ILE N O 1
ATOM 8979 N N . VAL D 4 388 ? 312.251 316.897 319.805 1.00 999.99 388 VAL N N 1
ATOM 8980 C CA . VAL D 4 388 ? 311.311 317.386 318.800 1.00 999.99 388 VAL N CA 1
ATOM 8981 C C . VAL D 4 388 ? 310.788 316.233 317.938 1.00 999.99 388 VAL N C 1
ATOM 8982 O O . VAL D 4 388 ? 311.391 315.162 317.860 1.00 999.99 388 VAL N O 1
ATOM 8986 N N . CYS D 4 389 ? 309.630 316.452 317.310 1.00 999.99 389 CYS N N 1
ATOM 8987 C CA . CYS D 4 389 ? 309.083 315.474 316.375 1.00 999.99 389 CYS N CA 1
ATOM 8988 C C . CYS D 4 389 ? 309.422 315.853 314.934 1.00 999.99 389 CYS N C 1
ATOM 8989 O O . CYS D 4 389 ? 310.117 316.835 314.669 1.00 999.99 389 CYS N O 1
ATOM 8992 N N . ALA D 4 390 ? 308.928 315.038 313.994 1.00 999.99 390 ALA N N 1
ATOM 8993 C CA . ALA D 4 390 ? 309.188 315.270 312.572 1.00 999.99 390 ALA N CA 1
ATOM 8994 C C . ALA D 4 390 ? 308.531 316.552 312.058 1.00 999.99 390 ALA N C 1
ATOM 8995 O O . ALA D 4 390 ? 309.107 317.252 311.216 1.00 999.99 390 ALA N O 1
ATOM 8997 N N . CYS D 4 391 ? 307.305 316.843 312.514 1.00 999.99 391 CYS N N 1
ATOM 8998 C CA . CYS D 4 391 ? 306.576 318.026 312.049 1.00 999.99 391 CYS N CA 1
ATOM 8999 C C . CYS D 4 391 ? 307.260 319.324 312.465 1.00 999.99 391 CYS N C 1
ATOM 9000 O O . CYS D 4 391 ? 307.359 320.265 311.668 1.00 999.99 391 CYS N O 1
ATOM 9003 N N . HIS D 4 392 ? 307.736 319.398 313.704 1.00 999.99 392 HIS N N 1
ATOM 9004 C CA . HIS D 4 392 ? 308.418 320.583 314.201 1.00 999.99 392 HIS N CA 1
ATOM 9005 C C . HIS D 4 392 ? 309.935 320.454 314.055 1.00 999.99 392 HIS N C 1
ATOM 9006 O O . HIS D 4 392 ? 310.678 321.312 314.542 1.00 999.99 392 HIS N O 1
ATOM 9013 N N . GLY D 4 393 ? 310.396 319.387 313.390 1.00 999.99 393 GLY N N 1
ATOM 9014 C CA . GLY D 4 393 ? 311.825 319.153 313.219 1.00 999.99 393 GLY N CA 1
ATOM 9015 C C . GLY D 4 393 ? 312.526 320.210 312.389 1.00 999.99 393 GLY N C 1
ATOM 9016 O O . GLY D 4 393 ? 313.701 320.508 312.622 1.00 999.99 393 GLY N O 1
ATOM 9017 N N . SER D 4 394 ? 311.840 320.733 311.365 1.00 999.99 394 SER N N 1
ATOM 9018 C CA . SER D 4 394 ? 312.419 321.786 310.534 1.00 999.99 394 SER N CA 1
ATOM 9019 C C . SER D 4 394 ? 312.698 323.040 311.353 1.00 999.99 394 SER N C 1
ATOM 9020 O O . SER D 4 394 ? 313.750 323.671 311.196 1.00 999.99 394 SER N O 1
ATOM 9023 N N . HIS D 4 395 ? 311.771 323.411 312.230 1.00 999.99 395 HIS N N 1
ATOM 9024 C CA . HIS D 4 395 ? 312.009 324.510 313.151 1.00 999.99 395 HIS N CA 1
ATOM 9025 C C . HIS D 4 395 ? 313.011 324.091 314.224 1.00 999.99 395 HIS N C 1
ATOM 9026 O O . HIS D 4 395 ? 313.071 322.927 314.629 1.00 999.99 395 HIS N O 1
ATOM 9033 N N . MET D 4 396 ? 313.828 325.048 314.657 1.00 999.99 396 MET N N 1
ATOM 9034 C CA . MET D 4 396 ? 314.773 324.790 315.735 1.00 999.99 396 MET N CA 1
ATOM 9035 C C . MET D 4 396 ? 314.027 324.586 317.048 1.00 999.99 396 MET N C 1
ATOM 9036 O O . MET D 4 396 ? 313.016 325.243 317.313 1.00 999.99 396 MET N O 1
ATOM 9041 N N . SER D 4 397 ? 314.522 323.667 317.877 1.00 999.99 397 SER N N 1
ATOM 9042 C CA . SER D 4 397 ? 313.919 323.387 319.184 1.00 999.99 397 SER N CA 1
ATOM 9043 C C . SER D 4 397 ? 314.949 323.463 320.314 1.00 999.99 397 SER N C 1
ATOM 9044 O O . SER D 4 397 ? 315.245 322.453 320.959 1.00 999.99 397 SER N O 1
ATOM 9047 N N . PRO D 4 398 ? 315.518 324.642 320.588 1.00 999.99 398 PRO N N 1
ATOM 9048 C CA . PRO D 4 398 ? 316.500 324.736 321.673 1.00 999.99 398 PRO N CA 1
ATOM 9049 C C . PRO D 4 398 ? 315.829 324.734 323.041 1.00 999.99 398 PRO N C 1
ATOM 9050 O O . PRO D 4 398 ? 314.640 325.034 323.175 1.00 999.99 398 PRO N O 1
ATOM 9054 N N . GLU D 4 399 ? 316.608 324.343 324.054 1.00 999.99 399 GLU N N 1
ATOM 9055 C CA . GLU D 4 399 ? 316.119 324.257 325.429 1.00 999.99 399 GLU N CA 1
ATOM 9056 C C . GLU D 4 399 ? 315.741 325.635 325.963 1.00 999.99 399 GLU N C 1
ATOM 9057 O O . GLU D 4 399 ? 316.459 326.614 325.746 1.00 999.99 399 GLU N O 1
ATOM 9063 N N . GLU D 4 400 ? 314.611 325.712 326.669 1.00 999.99 400 GLU N N 1
ATOM 9064 C CA . GLU D 4 400 ? 314.141 326.968 327.238 1.00 999.99 400 GLU N CA 1
ATOM 9065 C C . GLU D 4 400 ? 313.656 326.762 328.669 1.00 999.99 400 GLU N C 1
ATOM 9066 O O . GLU D 4 400 ? 313.187 325.684 329.042 1.00 999.99 400 GLU N O 1
ATOM 9072 N N . PHE D 4 401 ? 313.779 327.824 329.467 1.00 999.99 401 PHE N N 1
ATOM 9073 C CA . PHE D 4 401 ? 313.401 327.776 330.875 1.00 999.99 401 PHE N CA 1
ATOM 9074 C C . PHE D 4 401 ? 311.882 327.740 331.026 1.00 999.99 401 PHE N C 1
ATOM 9075 O O . PHE D 4 401 ? 311.153 328.365 330.253 1.00 999.99 401 PHE N O 1
ATOM 9083 N N . VAL D 4 402 ? 311.417 326.998 332.039 1.00 999.99 402 VAL N N 1
ATOM 9084 C CA . VAL D 4 402 ? 309.992 326.695 332.205 1.00 999.99 402 VAL N CA 1
ATOM 9085 C C . VAL D 4 402 ? 309.150 327.952 332.458 1.00 999.99 402 VAL N C 1
ATOM 9086 O O . VAL D 4 402 ? 308.087 328.126 331.847 1.00 999.99 402 VAL N O 1
ATOM 9090 N N . ARG D 4 403 ? 309.612 328.864 333.313 1.00 999.99 403 ARG N N 1
ATOM 9091 C CA . ARG D 4 403 ? 308.845 330.060 333.648 1.00 999.99 403 ARG N CA 1
ATOM 9092 C C . ARG D 4 403 ? 309.663 331.316 333.387 1.00 999.99 403 ARG N C 1
ATOM 9093 O O . ARG D 4 403 ? 310.743 331.485 333.961 1.00 999.99 403 ARG N O 1
ATOM 9101 N N . HIS D 4 404 ? 309.133 332.207 332.550 1.00 999.99 404 HIS N N 1
ATOM 9102 C CA . HIS D 4 404 ? 309.811 333.461 332.249 1.00 999.99 404 HIS N CA 1
ATOM 9103 C C . HIS D 4 404 ? 308.770 334.478 331.803 1.00 999.99 404 HIS N C 1
ATOM 9104 O O . HIS D 4 404 ? 307.674 334.115 331.367 1.00 999.99 404 HIS N O 1
ATOM 9111 N N . ALA D 4 405 ? 309.118 335.762 331.941 1.00 999.99 405 ALA N N 1
ATOM 9112 C CA . ALA D 4 405 ? 308.227 336.835 331.502 1.00 999.99 405 ALA N CA 1
ATOM 9113 C C . ALA D 4 405 ? 308.040 336.823 329.988 1.00 999.99 405 ALA N C 1
ATOM 9114 O O . ALA D 4 405 ? 306.927 337.025 329.488 1.00 999.99 405 ALA N O 1
ATOM 9116 N N . SER D 4 406 ? 309.118 336.583 329.245 1.00 999.99 406 SER N N 1
ATOM 9117 C CA . SER D 4 406 ? 309.090 336.525 327.793 1.00 999.99 406 SER N CA 1
ATOM 9118 C C . SER D 4 406 ? 309.857 335.293 327.338 1.00 999.99 406 SER N C 1
ATOM 9119 O O . SER D 4 406 ? 310.645 334.718 328.096 1.00 999.99 406 SER N O 1
ATOM 9122 N N . GLU D 4 407 ? 309.583 334.871 326.103 1.00 999.99 407 GLU N N 1
ATOM 9123 C CA . GLU D 4 407 ? 310.248 333.701 325.541 1.00 999.99 407 GLU N CA 1
ATOM 9124 C C . GLU D 4 407 ? 311.743 333.948 325.380 1.00 999.99 407 GLU N C 1
ATOM 9125 O O . GLU D 4 407 ? 312.166 334.967 324.826 1.00 999.99 407 GLU N O 1
ATOM 9131 N N . GLU D 4 408 ? 312.538 333.003 325.875 1.00 999.99 408 GLU N N 1
ATOM 9132 C CA . GLU D 4 408 ? 313.988 333.070 325.798 1.00 999.99 408 GLU N CA 1
ATOM 9133 C C . GLU D 4 408 ? 314.501 331.640 325.888 1.00 999.99 408 GLU N C 1
ATOM 9134 O O . GLU D 4 408 ? 313.841 330.766 326.455 1.00 999.99 408 GLU N O 1
ATOM 9140 N N . TYR D 4 409 ? 315.684 331.402 325.329 1.00 999.99 409 TYR N N 1
ATOM 9141 C CA . TYR D 4 409 ? 316.287 330.077 325.319 1.00 999.99 409 TYR N CA 1
ATOM 9142 C C . TYR D 4 409 ? 317.536 330.064 326.191 1.00 999.99 409 TYR N C 1
ATOM 9143 O O . TYR D 4 409 ? 318.392 330.947 326.068 1.00 999.99 409 TYR N O 1
ATOM 9152 N N . VAL D 4 410 ? 317.607 329.077 327.092 1.00 999.99 410 VAL N N 1
ATOM 9153 C CA . VAL D 4 410 ? 318.741 328.938 328.005 1.00 999.99 410 VAL N CA 1
ATOM 9154 C C . VAL D 4 410 ? 320.029 328.656 327.237 1.00 999.99 410 VAL N C 1
ATOM 9155 O O . VAL D 4 410 ? 321.086 329.228 327.536 1.00 999.99 410 VAL N O 1
ATOM 9159 N N . SER D 4 411 ? 319.958 327.807 326.215 1.00 999.99 411 SER N N 1
ATOM 9160 C CA . SER D 4 411 ? 321.141 327.436 325.461 1.00 999.99 411 SER N CA 1
ATOM 9161 C C . SER D 4 411 ? 321.054 327.957 324.033 1.00 999.99 411 SER N C 1
ATOM 9162 O O . SER D 4 411 ? 320.058 327.701 323.342 1.00 999.99 411 SER N O 1
ATOM 9165 N N . PRO D 4 412 ? 322.060 328.686 323.559 1.00 999.99 412 PRO N N 1
ATOM 9166 C CA . PRO D 4 412 ? 322.047 329.174 322.178 1.00 999.99 412 PRO N CA 1
ATOM 9167 C C . PRO D 4 412 ? 322.449 328.084 321.196 1.00 999.99 412 PRO N C 1
ATOM 9168 O O . PRO D 4 412 ? 322.985 327.039 321.573 1.00 999.99 412 PRO N O 1
ATOM 9172 N N . GLU D 4 413 ? 322.107 328.329 319.923 1.00 999.99 413 GLU N N 1
ATOM 9173 C CA . GLU D 4 413 ? 322.471 327.421 318.833 1.00 999.99 413 GLU N CA 1
ATOM 9174 C C . GLU D 4 413 ? 323.983 327.197 318.746 1.00 999.99 413 GLU N C 1
ATOM 9175 O O . GLU D 4 413 ? 324.432 326.091 318.421 1.00 999.99 413 GLU N O 1
ATOM 9181 N N . SER D 4 414 ? 324.779 328.237 319.005 1.00 999.99 414 SER N N 1
ATOM 9182 C CA . SER D 4 414 ? 326.230 328.101 319.024 1.00 999.99 414 SER N CA 1
ATOM 9183 C C . SER D 4 414 ? 326.671 327.229 320.194 1.00 999.99 414 SER N C 1
ATOM 9184 O O . SER D 4 414 ? 326.137 327.331 321.303 1.00 999.99 414 SER N O 1
ATOM 9187 N N . SER D 4 415 ? 327.651 326.368 319.944 1.00 999.99 415 SER N N 1
ATOM 9188 C CA . SER D 4 415 ? 328.165 325.447 320.948 1.00 999.99 415 SER N CA 1
ATOM 9189 C C . SER D 4 415 ? 329.593 325.830 321.308 1.00 999.99 415 SER N C 1
ATOM 9190 O O . SER D 4 415 ? 330.457 325.915 320.429 1.00 999.99 415 SER N O 1
ATOM 9193 N N . MET D 4 416 ? 329.839 326.062 322.602 1.00 999.99 416 MET N N 1
ATOM 9194 C CA . MET D 4 416 ? 331.167 326.419 323.070 1.00 999.99 416 MET N CA 1
ATOM 9195 C C . MET D 4 416 ? 331.672 325.312 323.977 1.00 999.99 416 MET N C 1
ATOM 9196 O O . MET D 4 416 ? 332.748 324.739 323.714 1.00 999.99 416 MET N O 1
ATOM 9201 N N . GLY D 4 417 ? 330.956 324.960 325.047 1.00 999.99 417 GLY N N 1
ATOM 9202 C CA . GLY D 4 417 ? 331.429 323.899 325.923 1.00 999.99 417 GLY N CA 1
ATOM 9203 C C . GLY D 4 417 ? 330.851 322.543 325.568 1.00 999.99 417 GLY N C 1
ATOM 9204 O O . GLY D 4 417 ? 331.564 321.537 325.551 1.00 999.99 417 GLY N O 1
ATOM 9205 N N . MET D 4 418 ? 329.553 322.497 325.281 1.00 999.99 418 MET N N 1
ATOM 9206 C CA . MET D 4 418 ? 328.871 321.269 324.908 1.00 999.99 418 MET N CA 1
ATOM 9207 C C . MET D 4 418 ? 328.021 321.533 323.674 1.00 999.99 418 MET N C 1
ATOM 9208 O O . MET D 4 418 ? 327.634 322.671 323.395 1.00 999.99 418 MET N O 1
ATOM 9213 N N . THR D 4 419 ? 327.729 320.467 322.935 1.00 999.99 419 THR N N 1
ATOM 9214 C CA . THR D 4 419 ? 326.975 320.563 321.693 1.00 999.99 419 THR N CA 1
ATOM 9215 C C . THR D 4 419 ? 325.636 319.846 321.827 1.00 999.99 419 THR N C 1
ATOM 9216 O O . THR D 4 419 ? 325.562 318.733 322.360 1.00 999.99 419 THR N O 1
ATOM 9220 N N . ALA D 4 420 ? 324.572 320.534 321.418 1.00 999.99 420 ALA N N 1
ATOM 9221 C CA . ALA D 4 420 ? 323.235 319.957 321.442 1.00 999.99 420 ALA N CA 1
ATOM 9222 C C . ALA D 4 420 ? 323.124 318.819 320.435 1.00 999.99 420 ALA N C 1
ATOM 9223 O O . ALA D 4 420 ? 323.666 318.889 319.329 1.00 999.99 420 ALA N O 1
ATOM 9225 N N . ALA D 4 421 ? 322.416 317.763 320.826 1.00 999.99 421 ALA N N 1
ATOM 9226 C CA . ALA D 4 421 ? 322.216 316.596 319.978 1.00 999.99 421 ALA N CA 1
ATOM 9227 C C . ALA D 4 421 ? 320.904 316.762 319.222 1.00 999.99 421 ALA N C 1
ATOM 9228 O O . ALA D 4 421 ? 319.834 316.845 319.835 1.00 999.99 421 ALA N O 1
ATOM 9230 N N . SER D 4 422 ? 320.993 316.813 317.890 1.00 999.99 422 SER N N 1
ATOM 9231 C CA . SER D 4 422 ? 319.835 316.992 317.011 1.00 999.99 422 SER N CA 1
ATOM 9232 C C . SER D 4 422 ? 319.897 315.910 315.935 1.00 999.99 422 SER N C 1
ATOM 9233 O O . SER D 4 422 ? 320.383 316.141 314.825 1.00 999.99 422 SER N O 1
ATOM 9236 N N . ALA D 4 423 ? 319.400 314.723 316.279 1.00 999.99 423 ALA N N 1
ATOM 9237 C CA . ALA D 4 423 ? 319.301 313.616 315.337 1.00 999.99 423 ALA N CA 1
ATOM 9238 C C . ALA D 4 423 ? 318.238 313.917 314.290 1.00 999.99 423 ALA N C 1
ATOM 9239 O O . ALA D 4 423 ? 317.053 313.646 314.515 1.00 999.99 423 ALA N O 1
ATOM 9241 N N . HIS D 4 424 ? 318.654 314.537 313.183 1.00 999.99 424 HIS N N 1
ATOM 9242 C CA . HIS D 4 424 ? 317.749 314.852 312.083 1.00 999.99 424 HIS N CA 1
ATOM 9243 C C . HIS D 4 424 ? 317.121 313.583 311.513 1.00 999.99 424 HIS N C 1
ATOM 9244 O O . HIS D 4 424 ? 317.723 312.505 311.517 1.00 999.99 424 HIS N O 1
ATOM 9251 N N . THR D 4 425 ? 315.908 313.731 310.994 1.00 999.99 425 THR N N 1
ATOM 9252 C CA . THR D 4 425 ? 315.063 312.596 310.659 1.00 999.99 425 THR N CA 1
ATOM 9253 C C . THR D 4 425 ? 313.921 312.991 309.729 1.00 999.99 425 THR N C 1
ATOM 9254 O O . THR D 4 425 ? 313.729 314.170 309.432 1.00 999.99 425 THR N O 1
#

GO terms:
  GO:0005634 nucleus (C, IDA)
  GO:0045893 positive regulation of DNA-templated transcription (P, IDA)
  GO:0010374 stomatal complex development (P, IGI)
  GO:0006355 regulation of DNA-templated transcription (P, TAS)
  GO:0009718 anthocyanin-containing compound biosynthetic process (P, IMP)
  GO:0009753 response to jasmonic acid (P, IMP)
  GO:0106167 extracellular ATP signaling (P, IMP)
  GO:0006952 defense response (P, IMP)
  GO:0005515 protein binding (F, IPI)
  GO:0043425 bHLH transcription factor binding (F, IPI)

Secondary structure (DSSP, 8-state):
-HHHHHHHHHHHHS-SS---EEEEEEEEEEE-TTT--EEEEEEEEEEEE-----HHHHHHHHHHHHHHHHHH------HHHHHHHHGGG--EETTSHHHHHHHHHT--EEEESHHHHHHS--HHHHHHHHTT--EEEEEE-SSEEEEEEESS-----HHHHHHHHHH--/--HHHHHHHHHHHHHHHTTHHHHHHHHHHHHHTT-S---SS----SSSS-HHHHHHHHHHSS-SS-SS--TTTS-HHHHHSSS-SS--SS-S-S--SS--S---TTTTHHHHHHT--S-S-S-----------SSS-S-SS-HHHHHHHHHHHHHHTT--SSS-S-HHHHHHHHH----SSSS--TTTS----SSS---S--HHHHHHHHHHHHHHHHHH--S-S-TTTTTT-----S--SSSS----S-S--/-PPTTSEEEE--TTS-HHHHHHHHHHHHHHHS--EEEE--TTHHHHHHHHHHTT-S-SEEEEEGGGHHHHHHTT-BPPP---HHHHTTB-HHHHHHTEETTEE-SEEEEEE--EEEEETTT-SS--SBSTTHHHHHHHHGGGT-EEE---SSSHHHHHHHHHHSS-EEEEEETTEEEEEEEESSSHHHHHHHHHHHHHHHTTSS-TT--HHHHHHHHHTT-EEEEEE-GGGHHHHHHH---EEEEPPPBBTTB---PEEEEEEEEEBTT-S-HHHHHHHIIIIISSHHHHHHHHHHS--SEESBGGGHHHHTT-HHHHHHHHHHHTSEEPP--TTHHHHHHHHHHHHHHHHHSSS-HHHHHHHHHHHHHHHH-/---SS--TTTTS-EEEESS-TTS--EEEE---S----------SEEE--TT--EEE-----SS-SSS--EEEE--SSS--EEE-SSS-B-TTSTTTEEEEEE-TTS-EEEEEESS--TTS-SEEEEE-S-TTSS---EEEEE------SSB---TTS-EEEEEE--STBSBS--EEEEE-SSS-EEEEEETTTEE-GGGTTS-EEE--TTTTEEEEEESS---SB-EEEESS-SSS--EEE--B--SS----S-------S-B---TTS--EEEE---TGGGTS--EEEPPPSSSSSPP-----SSS---TTTSTTEEEEEETTTTEEEEEES---TT--SEEEEESSSTTS--S-EEEB----S----S-S-----TT----------SSSSSS------SS-SS---SS-SS-SSS-------

B-factor: mean 999.99, std 0.0, range [999.99, 999.99]

Organism: Arabidopsis thaliana (NCBI:txid3702)

Sequence (1220 aa):
EDTLQQRLQALIESAGENWTYAIFWQISHDFDSSTGDNTVILGWGDGYYKGETNTAEQEHRKRVIRELNSLISDEEVTDTEWFFLVSMTQSFVNGVGLPGESFLNSRVIWLSGSGALTGSGCERAGQGQIYGLKTMVCIATQNGVVELGSSEVISQSSDLMHKVNNLFNKIEEGKLVIWINGDKGYNGLAEVGKKFEKDTGIKVTVEHPDKKLEEKFPQVAATGDGPDIIFWAHDRFGGYAQSGLLAEITPDKAFQDKLYPFTWDAVRYNGKLIIAYPIAVEALSLIYNKDLLPNPPKTWEEIPALDKELKAKGKSALMFNLQEPYFTWPLIAADGGYAFKYENGKYDIKDVGVDNAGAKAGLTFLVDLIKNKHMNADTDYSIAEAAFNKGETAMTINGPWAWSSNIDTSKVNYGVTVLPTFKGQPSKPFVGVLSAGINAASPNKELAKEFLENYLLTDEGLEAVNKDKPLGAVALKSYEEELAKDPRIAATMENAQKGEIMPNIPQMSAFWYAVRTAVINAASGRQTVDEALKDAQTNNAAAEFMSSSMECSEFVGSRRFTGKKPSFSQTCSRLSQYLKENGSFGDLSLGMACKPDVNGTLGNSRQPTTTMSLFPCEASNMDSMVQDVKPTNLFPRQPSFSSSSSSLPKEDVLKMTQTTRSVKPESQTAPLTIFYAGQVIVFNDFSAEKAKEVINLASKGTANSLAKNQTDIRSNIATIANQVPHPRKTTTQEPIQSSPTPLTELPIARRASLHRFLEKRKDRVTSKAPYQLCDPAKASSNPQTTGNMSWLGLAAEIMDDDNGLELSLGLSCGGSTGKAKGNNNNNAGSSSENYRAEGGDRSAKVIDDFKNFLHPTSQRPAEPSSGSQRSDSGQQPPQNFFNDLSKAPTTEAEASTKPLWVEDESRKEAGNKRKFGFPGMNDDKKKEKDSSHVDMHEKKTKASHVSTATDEGSTAENEDVAESEVGGGSSSNHAKEVVRPPTDTNIVDNLTGQRRSNHGGSGTEEFTMRNMSYTVPFTVHPQNVVTSMPYSLPTKESGQHAAATSLLQPNANAGNLPIMFGYSPVQLPMLDKDGSGGIVALSQSPFAGRVPSNSATAKGEGKQPVAEEGSSEDASERPTGDNSNLNTAFSFDFSAIKPGMAADVKFGGSGARPNLPWVSTTGSGPHGRTISGVTYRYNANQIKIVCACHGSHMSPEEFVRHASEEYVSPESSMGMTAASAHT

InterPro domains:
  IPR011598 Myc-type, basic helix-loop-helix (bHLH) domain [PF00010] (415-461)
  IPR011598 Myc-type, basic helix-loop-helix (bHLH) domain [PS50888] (411-460)
  IPR011598 Myc-type, basic helix-loop-helix (bHLH) domain [SM00353] (417-466)
  IPR025610 Transcription factor MYC/MYB N-terminal [PF14215] (52-235)
  IPR036638 Helix-loop-helix DNA-binding domain superfamily [G3DSA:4.10.280.10] (403-489)
  IPR036638 Helix-loop-helix DNA-binding domain superfamily [SSF47459] (414-480)
  IPR045084 Transcription factor AIB/MYC-like [PTHR11514] (22-587)
  IPR054502 Plant bHLH transcription factor, ACT-like domain [PF22754] (513-584)